Protein AF-0000000084578302 (afdb_homodimer)

Solvent-accessible surface area (backbone atoms only — not comparable to full-atom values): 45605 Å² total; per-residue (Å²): 131,82,72,80,74,80,78,75,79,73,58,67,66,58,58,48,59,71,67,56,57,63,65,37,49,36,50,50,52,46,52,54,52,47,54,54,48,30,71,68,69,72,69,63,85,79,77,87,72,52,60,45,72,49,78,81,59,51,67,66,97,52,37,36,37,32,45,34,41,34,69,86,72,50,53,30,28,39,39,32,64,73,59,89,86,42,74,65,55,29,51,49,50,54,35,28,50,49,44,50,50,50,46,56,74,71,37,85,55,46,50,65,54,76,77,45,71,41,70,45,48,88,51,85,68,57,43,38,36,38,33,25,44,53,74,65,62,40,48,35,60,78,42,73,84,36,65,83,66,56,43,87,80,19,39,70,67,53,23,32,37,42,46,22,42,38,28,48,48,41,45,64,52,65,35,72,45,32,21,26,48,41,74,43,78,52,96,88,38,80,40,78,42,75,36,41,30,77,38,43,29,79,64,31,48,95,43,84,40,63,76,42,70,36,70,52,29,62,32,42,55,59,44,55,51,50,52,40,50,52,40,40,71,68,55,71,54,47,65,60,55,52,48,37,19,43,58,37,40,64,52,61,71,89,60,29,47,61,62,16,10,46,15,69,57,55,57,44,48,77,26,31,20,20,36,96,57,36,32,64,45,25,48,53,71,56,72,70,43,30,30,27,44,38,27,60,23,29,38,27,62,46,56,83,55,46,37,72,50,22,49,60,59,39,58,56,42,53,74,80,39,95,65,77,51,69,69,53,28,55,51,50,48,52,51,35,31,52,20,28,17,63,61,46,76,62,72,50,23,73,46,26,45,57,6,60,58,44,34,41,51,53,44,24,55,30,25,70,89,39,25,64,35,24,51,46,44,52,35,20,28,41,35,55,30,69,66,58,25,53,50,49,55,56,25,26,61,66,0,38,68,66,60,49,54,93,90,51,65,72,64,79,78,80,75,71,77,74,78,75,75,77,74,82,119,130,82,73,79,74,78,79,74,79,73,59,67,65,57,58,50,59,71,67,55,56,64,65,37,49,36,50,50,53,47,51,54,51,49,53,54,48,32,72,69,69,73,68,63,83,82,77,85,71,51,62,46,72,49,78,82,58,50,67,65,97,52,35,36,36,31,44,33,41,35,69,84,72,51,52,31,29,38,38,31,63,73,58,89,87,42,74,65,55,30,51,49,50,53,34,28,50,49,43,52,52,50,48,57,75,72,38,82,54,48,51,63,53,76,78,48,71,39,71,48,46,86,51,85,68,57,42,37,35,39,33,26,44,53,74,64,64,40,49,34,60,77,42,73,85,36,65,82,66,55,45,86,80,19,36,71,68,54,23,32,36,44,47,21,42,38,28,48,50,41,45,66,49,63,34,72,46,32,22,26,49,41,76,43,79,53,97,88,38,80,39,79,42,74,35,40,29,77,39,43,28,78,64,33,50,94,43,83,41,63,76,43,70,38,68,52,31,62,34,44,57,60,43,55,51,51,52,41,49,52,41,40,72,67,57,72,52,46,64,61,56,51,47,37,20,42,58,37,39,64,51,61,72,89,60,28,45,61,63,16,10,48,15,68,57,56,59,42,50,76,28,31,20,21,36,96,55,37,31,64,47,24,48,53,72,56,72,69,44,30,30,26,43,38,28,62,23,28,39,28,62,46,56,82,57,45,37,73,51,21,48,62,59,38,59,56,41,53,74,78,39,94,64,77,51,67,68,52,28,54,50,50,49,52,50,37,31,52,22,28,17,60,60,46,75,64,71,50,22,74,47,27,44,58,6,60,57,45,33,42,50,53,43,25,56,28,26,70,90,40,24,64,34,24,51,46,43,51,36,20,27,39,35,56,30,68,66,58,25,52,50,50,54,58,25,24,61,64,0,37,66,67,62,48,54,92,90,51,64,72,64,78,80,82,75,72,77,73,78,76,75,77,76,80,119

Radius of gyration: 34.53 Å; Cα contacts (8 Å, |Δi|>4): 1496; chains: 2; bounding box: 83×108×106 Å

Sequence (850 aa):
MVSPSSIISEDPAEVFIRAIDLDAVRELALNVRLAKLLTAAGNPSLIDIACSVISPPKYGSYNVVYELQLSDGVSWVLRLPFSEWTPSAARNMELDMVALDCIARRTSVPIPHIHAYSTSTDNPVRNAYIIMDKIHGVPLAAVWHDESWWTGKRRKENFFESLAECMVQLASIQFGRIGRLDRVSSEGSLTEVVIPFPSVQDMFFLVEAPTEEFGPFSTTHEYLTALLRARRRVCDYPTLALLQMFIGGLPDPQFDAAPFAFAHPDYSLHNIIVDDMGVVSGIIDWDGVAIEPLHCGALRFPPWLILDWDPPMYEASKVYHPVDSQEDLHRYRRMYVDAVDAASGGKLSAATRNSHITSGLSMAITNPHQTEGIATRLTEFVLGSSVLAVEVMYAIERGAWFTTPPTEVPEVIRKHLHSTVLDMNMVSPSSIISEDPAEVFIRAIDLDAVRELALNVRLAKLLTAAGNPSLIDIACSVISPPKYGSYNVVYELQLSDGVSWVLRLPFSEWTPSAARNMELDMVALDCIARRTSVPIPHIHAYSTSTDNPVRNAYIIMDKIHGVPLAAVWHDESWWTGKRRKENFFESLAECMVQLASIQFGRIGRLDRVSSEGSLTEVVIPFPSVQDMFFLVEAPTEEFGPFSTTHEYLTALLRARRRVCDYPTLALLQMFIGGLPDPQFDAAPFAFAHPDYSLHNIIVDDMGVVSGIIDWDGVAIEPLHCGALRFPPWLILDWDPPMYEASKVYHPVDSQEDLHRYRRMYVDAVDAASGGKLSAATRNSHITSGLSMAITNPHQTEGIATRLTEFVLGSSVLAVEVMYAIERGAWFTTPPTEVPEVIRKHLHSTVLDMN

pLDDT: mean 89.9, std 14.04, range [22.44, 98.69]

Structure (mmCIF, N/CA/C/O backbone):
data_AF-0000000084578302-model_v1
#
loop_
_entity.id
_entity.type
_entity.pdbx_description
1 polymer 'Aminoglycoside phosphotransferase domain-containing protein'
#
loop_
_atom_site.group_PDB
_atom_site.id
_atom_site.type_symbol
_atom_site.label_atom_id
_atom_site.label_alt_id
_atom_site.label_comp_id
_atom_site.label_asym_id
_atom_site.label_entity_id
_atom_site.label_seq_id
_atom_site.pdbx_PDB_ins_code
_atom_site.Cartn_x
_atom_site.Cartn_y
_atom_site.Cartn_z
_atom_site.occupancy
_atom_site.B_iso_or_equiv
_atom_site.auth_seq_id
_atom_site.auth_comp_id
_atom_site.auth_asym_id
_atom_site.auth_atom_id
_atom_site.pdbx_PDB_model_num
ATOM 1 N N . MET A 1 1 ? -51.344 39.156 10.172 1 24.16 1 MET A N 1
ATOM 2 C CA . MET A 1 1 ? -50.406 38.031 10.016 1 24.16 1 MET A CA 1
ATOM 3 C C . MET A 1 1 ? -49.062 38.406 10.602 1 24.16 1 MET A C 1
ATOM 5 O O . MET A 1 1 ? -48.438 39.406 10.211 1 24.16 1 MET A O 1
ATOM 9 N N . VAL A 1 2 ? -48.844 38.031 11.906 1 33.09 2 VAL A N 1
ATOM 10 C CA . VAL A 1 2 ? -47.719 38.375 12.758 1 33.09 2 VAL A CA 1
ATOM 11 C C . VAL A 1 2 ? -46.406 37.875 12.094 1 33.09 2 VAL A C 1
ATOM 13 O O . VAL A 1 2 ? -46.344 36.75 11.594 1 33.09 2 VAL A O 1
ATOM 16 N N . SER A 1 3 ? -45.656 38.781 11.477 1 31.84 3 SER A N 1
ATOM 17 C CA . SER A 1 3 ? -44.375 38.5 10.828 1 31.84 3 SER A CA 1
ATOM 18 C C . SER A 1 3 ? -43.5 37.594 11.703 1 31.84 3 SER A C 1
ATOM 20 O O . SER A 1 3 ? -43.344 37.844 12.906 1 31.84 3 SER A O 1
ATOM 22 N N . PRO A 1 4 ? -43.312 36.281 11.414 1 35.97 4 PRO A N 1
ATOM 23 C CA . PRO A 1 4 ? -42.5 35.406 12.266 1 35.97 4 PRO A CA 1
ATOM 24 C C . PRO A 1 4 ? -41.188 36.031 12.688 1 35.97 4 PRO A C 1
ATOM 26 O O . PRO A 1 4 ? -40.5 36.656 11.867 1 35.97 4 PRO A O 1
ATOM 29 N N . SER A 1 5 ? -41.094 36.625 13.805 1 34.94 5 SER A N 1
ATOM 30 C CA . SER A 1 5 ? -39.938 37.156 14.484 1 34.94 5 SER A CA 1
ATOM 31 C C . SER A 1 5 ? -38.719 36.25 14.289 1 34.94 5 SER A C 1
ATOM 33 O O . SER A 1 5 ? -38.812 35.031 14.484 1 34.94 5 SER A O 1
ATOM 35 N N . SER A 1 6 ? -37.812 36.5 13.336 1 39.72 6 SER A N 1
ATOM 36 C CA . SER A 1 6 ? -36.5 35.938 13.078 1 39.72 6 SER A CA 1
ATOM 37 C C . SER A 1 6 ? -35.781 35.562 14.375 1 39.72 6 SER A C 1
ATOM 39 O O . SER A 1 6 ? -35.375 36.469 15.141 1 39.72 6 SER A O 1
ATOM 41 N N . ILE A 1 7 ? -36.125 34.625 15.133 1 44.06 7 ILE A N 1
ATOM 42 C CA . ILE A 1 7 ? -35.406 34.094 16.266 1 44.06 7 ILE A CA 1
ATOM 43 C C . ILE A 1 7 ? -33.906 34.062 15.961 1 44.06 7 ILE A C 1
ATOM 45 O O . ILE A 1 7 ? -33.469 33.312 15.086 1 44.06 7 ILE A O 1
ATOM 49 N N . ILE A 1 8 ? -33.094 35.031 15.922 1 48.09 8 ILE A N 1
ATOM 50 C CA . ILE A 1 8 ? -31.625 35.188 15.836 1 48.09 8 ILE A CA 1
ATOM 51 C C . ILE A 1 8 ? -30.969 34.125 16.75 1 48.09 8 ILE A C 1
ATOM 53 O O . ILE A 1 8 ? -31.094 34.188 17.969 1 48.09 8 ILE A O 1
ATOM 57 N N . SER A 1 9 ? -30.891 32.906 16.469 1 61.81 9 SER A N 1
ATOM 58 C CA . SER A 1 9 ? -30.156 31.859 17.219 1 61.81 9 SER A CA 1
ATOM 59 C C . SER A 1 9 ? -28.828 32.375 17.703 1 61.81 9 SER A C 1
ATOM 61 O O . SER A 1 9 ? -28.031 32.906 16.922 1 61.81 9 SER A O 1
ATOM 63 N N . GLU A 1 10 ? -28.656 32.844 18.922 1 76.06 10 GLU A N 1
ATOM 64 C CA . GLU A 1 10 ? -27.484 33.438 19.578 1 76.06 10 GLU A CA 1
ATOM 65 C C . GLU A 1 10 ? -26.25 32.562 19.375 1 76.06 10 GLU A C 1
ATOM 67 O O . GLU A 1 10 ? -26.344 31.344 19.281 1 76.06 10 GLU A O 1
ATOM 72 N N . ASP A 1 11 ? -25.047 33.188 19.078 1 85.62 11 ASP A N 1
ATOM 73 C CA . ASP A 1 11 ? -23.734 32.562 18.969 1 85.62 11 ASP A CA 1
ATOM 74 C C . ASP A 1 11 ? -23.406 31.75 20.219 1 85.62 11 ASP A C 1
ATOM 76 O O . ASP A 1 11 ? -23.391 32.281 21.328 1 85.62 11 ASP A O 1
ATOM 80 N N . PRO A 1 12 ? -23.328 30.453 20.031 1 87.12 12 PRO A N 1
ATOM 81 C CA . PRO A 1 12 ? -23.062 29.578 21.188 1 87.12 12 PRO A CA 1
ATOM 82 C C . PRO A 1 12 ? -21.891 30.062 22.031 1 87.12 12 PRO A C 1
ATOM 84 O O . PRO A 1 12 ? -21.891 29.906 23.25 1 87.12 12 PRO A O 1
ATOM 87 N N . ALA A 1 13 ? -20.891 30.609 21.422 1 88.94 13 ALA A N 1
ATOM 88 C CA . ALA A 1 13 ? -19.75 31.109 22.156 1 88.94 13 ALA A CA 1
ATOM 89 C C . ALA A 1 13 ? -20.141 32.281 23.062 1 88.94 13 ALA A C 1
ATOM 91 O O . ALA A 1 13 ? -19.672 32.375 24.203 1 88.94 13 ALA A O 1
ATOM 92 N N . GLU A 1 14 ? -21.016 33.062 22.562 1 91.25 14 GLU A N 1
ATOM 93 C CA . GLU A 1 14 ? -21.453 34.219 23.344 1 91.25 14 GLU A CA 1
ATOM 94 C C . GLU A 1 14 ? -22.266 33.781 24.562 1 91.25 14 GLU A C 1
ATOM 96 O O . GLU A 1 14 ? -22.125 34.375 25.641 1 91.25 14 GLU A O 1
ATOM 101 N N . VAL A 1 15 ? -23.078 32.844 24.281 1 91.5 15 VAL A N 1
ATOM 102 C CA . VAL A 1 15 ? -23.859 32.312 25.391 1 91.5 15 VAL A CA 1
ATOM 103 C C . VAL A 1 15 ? -22.938 31.703 26.438 1 91.5 15 VAL A C 1
ATOM 105 O O . VAL A 1 15 ? -23.125 31.922 27.641 1 91.5 15 VAL A O 1
ATOM 108 N N . PHE A 1 16 ? -21.969 31.062 26.031 1 93.44 16 PHE A N 1
ATOM 109 C CA . PHE A 1 16 ? -20.984 30.422 26.906 1 93.44 16 PHE A CA 1
ATOM 110 C C . PHE A 1 16 ? -20.203 31.469 27.703 1 93.44 16 PHE A C 1
ATOM 112 O O . PHE A 1 16 ? -20.016 31.328 28.906 1 93.44 16 PHE A O 1
ATOM 119 N N . ILE A 1 17 ? -19.766 32.5 27.078 1 93.81 17 ILE A N 1
ATOM 120 C CA . ILE A 1 17 ? -18.953 33.531 27.672 1 93.81 17 ILE A CA 1
ATOM 121 C C . ILE A 1 17 ? -19.734 34.219 28.797 1 93.81 17 ILE A C 1
ATOM 123 O O . ILE A 1 17 ? -19.156 34.531 29.844 1 93.81 17 ILE A O 1
ATOM 127 N N . ARG A 1 18 ? -20.984 34.375 28.562 1 92.75 18 ARG A N 1
ATOM 128 C CA . ARG A 1 18 ? -21.812 35.031 29.562 1 92.75 18 ARG A CA 1
ATOM 129 C C . ARG A 1 18 ? -21.953 34.156 30.812 1 92.75 18 ARG A C 1
ATOM 131 O O . ARG A 1 18 ? -22.188 34.688 31.906 1 92.75 18 ARG A O 1
ATOM 138 N N . ALA A 1 19 ? -21.766 32.969 30.625 1 92.5 19 ALA A N 1
ATOM 139 C CA . ALA A 1 19 ? -21.969 32 31.719 1 92.5 19 ALA A CA 1
ATOM 140 C C . ALA A 1 19 ? -20.703 31.828 32.531 1 92.5 19 ALA A C 1
ATOM 142 O O . ALA A 1 19 ? -20.734 31.266 33.625 1 92.5 19 ALA A O 1
ATOM 143 N N . ILE A 1 20 ? -19.594 32.344 32.156 1 94.62 20 ILE A N 1
ATOM 144 C CA . ILE A 1 20 ? -18.312 32.125 32.812 1 94.62 20 ILE A CA 1
ATOM 145 C C . ILE A 1 20 ? -18.188 33.031 34.031 1 94.62 20 ILE A C 1
ATOM 147 O O . ILE A 1 20 ? -18.438 34.25 33.938 1 94.62 20 ILE A O 1
ATOM 151 N N . ASP A 1 21 ? -17.812 32.469 35.156 1 95.56 21 ASP A N 1
ATOM 152 C CA . ASP A 1 21 ? -17.516 33.25 36.375 1 95.56 21 ASP A CA 1
ATOM 153 C C . ASP A 1 21 ? -16.078 33.75 36.344 1 95.56 21 ASP A C 1
ATOM 155 O O . ASP A 1 21 ? -15.148 33.031 36.688 1 95.56 21 ASP A O 1
ATOM 159 N N . LEU A 1 22 ? -15.938 35.031 36.156 1 96.31 22 LEU A N 1
ATOM 160 C CA . LEU A 1 22 ? -14.609 35.625 36 1 96.31 22 LEU A CA 1
ATOM 161 C C . LEU A 1 22 ? -13.852 35.594 37.344 1 96.31 22 LEU A C 1
ATOM 163 O O . LEU A 1 22 ? -12.617 35.594 37.344 1 96.31 22 LEU A O 1
ATOM 167 N N . ASP A 1 23 ? -14.578 35.625 38.406 1 96.25 23 ASP A N 1
ATOM 168 C CA . ASP A 1 23 ? -13.922 35.531 39.688 1 96.25 23 ASP A CA 1
ATOM 169 C C . ASP A 1 23 ? -13.289 34.156 39.906 1 96.25 23 ASP A C 1
ATOM 171 O O . ASP A 1 23 ? -12.188 34.062 40.438 1 96.25 23 ASP A O 1
ATOM 175 N N . ALA A 1 24 ? -14.023 33.25 39.469 1 96.75 24 ALA A N 1
ATOM 176 C CA . ALA A 1 24 ? -13.492 31.891 39.531 1 96.75 24 ALA A CA 1
ATOM 177 C C . ALA A 1 24 ? -12.25 31.734 38.656 1 96.75 24 ALA A C 1
ATOM 179 O O . ALA A 1 24 ? -11.305 31.047 39.031 1 96.75 24 ALA A O 1
ATOM 180 N N . VAL A 1 25 ? -12.281 32.344 37.5 1 97.19 25 VAL A N 1
ATOM 181 C CA . VAL A 1 25 ? -11.148 32.312 36.594 1 97.19 25 VAL A CA 1
ATOM 182 C C . VAL A 1 25 ? -9.938 32.969 37.219 1 97.19 25 VAL A C 1
ATOM 184 O O . VAL A 1 25 ? -8.82 32.438 37.156 1 97.19 25 VAL A O 1
ATOM 187 N N . ARG A 1 26 ? -10.188 34.094 37.844 1 96.62 26 ARG A N 1
ATOM 188 C CA . ARG A 1 26 ? -9.125 34.844 38.5 1 96.62 26 ARG A CA 1
ATOM 189 C C . ARG A 1 26 ? -8.508 34 39.625 1 96.62 26 ARG A C 1
ATOM 191 O O . ARG A 1 26 ? -7.285 33.938 39.75 1 96.62 26 ARG A O 1
ATOM 198 N N . GLU A 1 27 ? -9.336 33.438 40.375 1 95.38 27 GLU A N 1
ATOM 199 C CA . GLU A 1 27 ? -8.875 32.625 41.5 1 95.38 27 GLU A CA 1
ATOM 200 C C . GLU A 1 27 ? -8.062 31.438 41.031 1 95.38 27 GLU A C 1
ATOM 202 O O . GLU A 1 27 ? -7.051 31.078 41.625 1 95.38 27 GLU A O 1
ATOM 207 N N . LEU A 1 28 ? -8.594 30.828 40.031 1 96.25 28 LEU A N 1
ATOM 208 C CA . LEU A 1 28 ? -7.883 29.688 39.438 1 96.25 28 LEU A CA 1
ATOM 209 C C . LEU A 1 28 ? -6.484 30.094 39 1 96.25 28 LEU A C 1
ATOM 211 O O . LEU A 1 28 ? -5.508 29.406 39.312 1 96.25 28 LEU A O 1
ATOM 215 N N . ALA A 1 29 ? -6.336 31.172 38.281 1 96.5 29 ALA A N 1
ATOM 216 C CA . ALA A 1 29 ? -5.055 31.656 37.781 1 96.5 29 ALA A CA 1
ATOM 217 C C . ALA A 1 29 ? -4.094 31.953 38.938 1 96.5 29 ALA A C 1
ATOM 219 O O . ALA A 1 29 ? -2.914 31.609 38.875 1 96.5 29 ALA A O 1
ATOM 220 N N . LEU A 1 30 ? -4.621 32.562 39.938 1 94.69 30 LEU A N 1
ATOM 221 C CA . LEU A 1 30 ? -3.809 32.938 41.094 1 94.69 30 LEU A CA 1
ATOM 222 C C . LEU A 1 30 ? -3.309 31.688 41.844 1 94.69 30 LEU A C 1
ATOM 224 O O . LEU A 1 30 ? -2.145 31.625 42.219 1 94.69 30 LEU A O 1
ATOM 228 N N . ASN A 1 31 ? -4.211 30.797 42 1 93.94 31 ASN A N 1
ATOM 229 C CA . ASN A 1 31 ? -3.828 29.562 42.656 1 93.94 31 ASN A CA 1
ATOM 230 C C . ASN A 1 31 ? -2.723 28.828 41.906 1 93.94 31 ASN A C 1
ATOM 232 O O . ASN A 1 31 ? -1.786 28.312 42.5 1 93.94 31 ASN A O 1
ATOM 236 N N . VAL A 1 32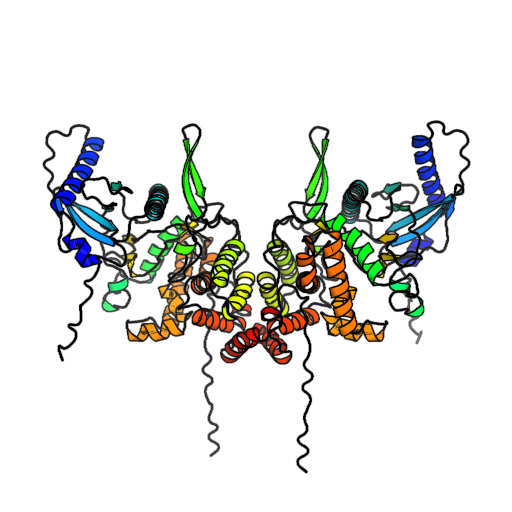 ? -2.859 28.766 40.594 1 94.69 32 VAL A N 1
ATOM 237 C CA . VAL A 1 32 ? -1.86 28.109 39.781 1 94.69 32 VAL A CA 1
ATOM 238 C C . VAL A 1 32 ? -0.522 28.828 39.875 1 94.69 32 VAL A C 1
ATOM 240 O O . VAL A 1 32 ? 0.524 28.203 40.031 1 94.69 32 VAL A O 1
ATOM 243 N N . ARG A 1 33 ? -0.522 30.156 39.844 1 93.88 33 ARG A N 1
ATOM 244 C CA . ARG A 1 33 ? 0.701 30.953 39.938 1 93.88 33 ARG A CA 1
ATOM 245 C C . ARG A 1 33 ? 1.378 30.781 41.281 1 93.88 33 ARG A C 1
ATOM 247 O O . ARG A 1 33 ? 2.598 30.609 41.375 1 93.88 33 ARG A O 1
ATOM 254 N N . LEU A 1 34 ? 0.582 30.812 42.281 1 90.81 34 LEU A N 1
ATOM 255 C CA . LEU A 1 34 ? 1.107 30.688 43.625 1 90.81 34 LEU A CA 1
ATOM 256 C C . LEU A 1 34 ? 1.729 29.312 43.844 1 90.81 34 LEU A C 1
ATOM 258 O O . LEU A 1 34 ? 2.779 29.188 44.469 1 90.81 34 LEU A O 1
ATOM 262 N N . ALA A 1 35 ? 1.04 28.359 43.438 1 90.06 35 ALA A N 1
ATOM 263 C CA . ALA A 1 35 ? 1.57 27 43.531 1 90.06 35 ALA A CA 1
ATOM 264 C C . ALA A 1 35 ? 2.936 26.891 42.875 1 90.06 35 ALA A C 1
ATOM 266 O O . ALA A 1 35 ? 3.828 26.203 43.375 1 90.06 35 ALA A O 1
ATOM 267 N N . LYS A 1 36 ? 3.109 27.484 41.75 1 89.62 36 LYS A N 1
ATOM 268 C CA . LYS A 1 36 ? 4.367 27.438 41 1 89.62 36 LYS A CA 1
ATOM 269 C C . LYS A 1 36 ? 5.469 28.188 41.75 1 89.62 36 LYS A C 1
ATOM 271 O O . LYS A 1 36 ? 6.633 27.781 41.719 1 89.62 36 LYS A O 1
ATOM 276 N N . LEU A 1 37 ? 5.086 29.297 42.375 1 86.12 37 LEU A N 1
ATOM 277 C CA . LEU A 1 37 ? 6.055 30.094 43.125 1 86.12 37 LEU A CA 1
ATOM 278 C C . LEU A 1 37 ? 6.488 29.375 44.375 1 86.12 37 LEU A C 1
ATOM 280 O O . LEU A 1 37 ? 7.652 29.469 44.781 1 86.12 37 LEU A O 1
ATOM 284 N N . LEU A 1 38 ? 5.551 28.703 44.969 1 83.31 38 LEU A N 1
ATOM 285 C CA . LEU A 1 38 ? 5.855 27.969 46.188 1 83.31 38 LEU A CA 1
ATOM 286 C C . LEU A 1 38 ? 6.824 26.828 45.906 1 83.31 38 LEU A C 1
ATOM 288 O O . LEU A 1 38 ? 7.719 26.547 46.688 1 83.31 38 LEU A O 1
ATOM 292 N N . THR A 1 39 ? 6.602 26.188 44.844 1 79.31 39 THR A N 1
ATOM 293 C CA . THR A 1 39 ? 7.477 25.078 44.469 1 79.31 39 THR A CA 1
ATOM 294 C C . THR A 1 39 ? 8.875 25.594 44.125 1 79.31 39 THR A C 1
ATOM 296 O O . THR A 1 39 ? 9.875 24.938 44.406 1 79.31 39 THR A O 1
ATOM 299 N N . ALA A 1 40 ? 8.938 26.781 43.594 1 72.69 40 ALA A N 1
ATOM 300 C CA . ALA A 1 40 ? 10.227 27.344 43.188 1 72.69 40 ALA A CA 1
ATOM 301 C C . ALA A 1 40 ? 10.961 27.938 44.375 1 72.69 40 ALA A C 1
ATOM 303 O O . ALA A 1 40 ? 12.18 27.797 44.5 1 72.69 40 ALA A O 1
ATOM 304 N N . ALA A 1 41 ? 10.422 28.891 45.188 1 66.94 41 ALA A N 1
ATOM 305 C CA . ALA A 1 41 ? 11.141 29.672 46.188 1 66.94 41 ALA A CA 1
ATOM 306 C C . ALA A 1 41 ? 11.016 29.031 47.562 1 66.94 41 ALA A C 1
ATOM 308 O O . ALA A 1 41 ? 11.805 29.328 48.469 1 66.94 41 ALA A O 1
ATOM 309 N N . GLY A 1 42 ? 10.297 27.797 47.844 1 58.78 42 GLY A N 1
ATOM 310 C CA . GLY A 1 42 ? 10.148 27.141 49.156 1 58.78 42 GLY A CA 1
ATOM 311 C C . GLY A 1 42 ? 9.32 27.953 50.125 1 58.78 42 GLY A C 1
ATOM 312 O O . GLY A 1 42 ? 8.781 27.406 51.094 1 58.78 42 GLY A O 1
ATOM 313 N N . ASN A 1 43 ? 9.383 29.344 50.219 1 55.38 43 ASN A N 1
ATOM 314 C CA . ASN A 1 43 ? 8.711 30.047 51.281 1 55.38 43 ASN A CA 1
ATOM 315 C C . ASN A 1 43 ? 7.562 30.906 50.781 1 55.38 43 ASN A C 1
ATOM 317 O O . ASN A 1 43 ? 7.789 31.891 50.062 1 55.38 43 ASN A O 1
ATOM 321 N N . PRO A 1 44 ? 6.25 30.562 50.875 1 53.94 44 PRO A N 1
ATOM 322 C CA . PRO A 1 44 ? 4.996 31.156 50.406 1 53.94 44 PRO A CA 1
ATOM 323 C C . PRO A 1 44 ? 4.727 32.531 51 1 53.94 44 PRO A C 1
ATOM 325 O O . PRO A 1 44 ? 3.713 33.156 50.688 1 53.94 44 PRO A O 1
ATOM 328 N N . SER A 1 45 ? 5.176 32.781 52.156 1 52.53 45 SER A N 1
ATOM 329 C CA . SER A 1 45 ? 4.465 33.719 53 1 52.53 45 SER A CA 1
ATOM 330 C C . SER A 1 45 ? 3.969 34.938 52.219 1 52.53 45 SER A C 1
ATOM 332 O O . SER A 1 45 ? 2.877 35.438 52.5 1 52.53 45 SER A O 1
ATOM 334 N N . LEU A 1 46 ? 4.797 35.812 51.562 1 55 46 LEU A N 1
ATOM 335 C CA . LEU A 1 46 ? 4.527 37.219 51.281 1 55 46 LEU A CA 1
ATOM 336 C C . LEU A 1 46 ? 4.227 37.406 49.781 1 55 46 LEU A C 1
ATOM 338 O O . LEU A 1 46 ? 4.383 38.5 49.25 1 55 46 LEU A O 1
ATOM 342 N N . ILE A 1 47 ? 3.826 36.375 49.031 1 65.56 47 ILE A N 1
ATOM 343 C CA . ILE A 1 47 ? 3.779 36.75 47.625 1 65.56 47 ILE A CA 1
ATOM 344 C C . ILE A 1 47 ? 2.414 37.375 47.312 1 65.56 47 ILE A C 1
ATOM 346 O O . ILE A 1 47 ? 1.389 36.688 47.438 1 65.56 47 ILE A O 1
ATOM 350 N N . ASP A 1 48 ? 2.246 38.625 47.375 1 81.69 48 ASP A N 1
ATOM 351 C CA . ASP A 1 48 ? 1.076 39.406 46.969 1 81.69 48 ASP A CA 1
ATOM 352 C C . ASP A 1 48 ? 0.992 39.531 45.469 1 81.69 48 ASP A C 1
ATOM 354 O O . ASP A 1 48 ? 1.617 40.406 44.844 1 81.69 48 ASP A O 1
ATOM 358 N N . ILE A 1 49 ? 0.287 38.531 44.844 1 89.31 49 ILE A N 1
ATOM 359 C CA . ILE A 1 49 ? 0.126 38.531 43.406 1 89.31 49 ILE A CA 1
ATOM 360 C C . ILE A 1 49 ? -1.343 38.75 43.031 1 89.31 49 ILE A C 1
ATOM 362 O O . ILE A 1 49 ? -2.236 38.219 43.688 1 89.31 49 ILE A O 1
ATOM 366 N N . ALA A 1 50 ? -1.607 39.656 42.125 1 93.69 50 ALA A N 1
ATOM 367 C CA . ALA A 1 50 ? -2.947 39.906 41.594 1 93.69 50 ALA A CA 1
ATOM 368 C C . ALA A 1 50 ? -3.062 39.438 40.156 1 93.69 50 ALA A C 1
ATOM 370 O O . ALA A 1 50 ? -2.055 39.281 39.469 1 93.69 50 ALA A O 1
ATOM 371 N N . CYS A 1 51 ? -4.262 39.094 39.75 1 95.94 51 CYS A N 1
ATOM 372 C CA . CYS A 1 51 ? -4.52 38.688 38.375 1 95.94 51 CYS A CA 1
ATOM 373 C C . CYS A 1 51 ? -5.652 39.5 37.781 1 95.94 51 CYS A C 1
ATOM 375 O O . CYS A 1 51 ? -6.711 39.656 38.375 1 95.94 51 CYS A O 1
ATOM 377 N N . SER A 1 52 ? -5.414 40.031 36.625 1 96.69 52 SER A N 1
ATOM 378 C CA . SER A 1 52 ? -6.441 40.688 35.844 1 96.69 52 SER A CA 1
ATOM 379 C C . SER A 1 52 ? -6.879 39.812 34.656 1 96.69 52 SER A C 1
ATOM 381 O O . SER A 1 52 ? -6.047 39.375 33.875 1 96.69 52 SER A O 1
ATOM 383 N N . VAL A 1 53 ? -8.164 39.562 34.594 1 97.12 53 VAL A N 1
ATOM 384 C CA . VAL A 1 53 ? -8.742 38.844 33.469 1 97.12 53 VAL A CA 1
ATOM 385 C C . VAL A 1 53 ? -9.211 39.812 32.375 1 97.12 53 VAL A C 1
ATOM 387 O O . VAL A 1 53 ? -10.117 40.625 32.625 1 97.12 53 VAL A O 1
ATOM 390 N N . ILE A 1 54 ? -8.586 39.719 31.281 1 95.31 54 ILE A N 1
ATOM 391 C CA . ILE A 1 54 ? -8.922 40.656 30.203 1 95.31 54 ILE A CA 1
ATOM 392 C C . ILE A 1 54 ? -10.211 40.188 29.516 1 95.31 54 ILE A C 1
ATOM 394 O O . ILE A 1 54 ? -10.32 39.062 29.078 1 95.31 54 ILE A O 1
ATOM 398 N N . SER A 1 55 ? -11.188 41.156 29.453 1 91.88 55 SER A N 1
ATOM 399 C CA . SER A 1 55 ? -12.492 40.938 28.844 1 91.88 55 SER A CA 1
ATOM 400 C C . SER A 1 55 ? -12.82 42 27.812 1 91.88 55 SER A C 1
ATOM 402 O O . SER A 1 55 ? -12.516 43.188 28.016 1 91.88 55 SER A O 1
ATOM 404 N N . PRO A 1 56 ? -13.484 41.656 26.656 1 92.88 56 PRO A N 1
ATOM 405 C CA . PRO A 1 56 ? -14.016 40.344 26.297 1 92.88 56 PRO A CA 1
ATOM 406 C C . PRO A 1 56 ? -12.93 39.406 25.812 1 92.88 56 PRO A C 1
ATOM 408 O O . PRO A 1 56 ? -11.867 39.844 25.375 1 92.88 56 PRO A O 1
ATOM 411 N N . PRO A 1 57 ? -13.195 38.094 26 1 94.75 57 PRO A N 1
ATOM 412 C CA . PRO A 1 57 ? -12.258 37.094 25.5 1 94.75 57 PRO A CA 1
ATOM 413 C C . PRO A 1 57 ? -12.297 36.969 23.984 1 94.75 57 PRO A C 1
ATOM 415 O O . PRO A 1 57 ? -13.156 37.562 23.328 1 94.75 57 PRO A O 1
ATOM 418 N N . LYS A 1 58 ? -11.281 36.312 23.453 1 91.81 58 LYS A N 1
ATOM 419 C CA . LYS A 1 58 ? -11.328 35.844 22.078 1 91.81 58 LYS A CA 1
ATOM 420 C C . LYS A 1 58 ? -11.891 34.438 22 1 91.81 58 LYS A C 1
ATOM 422 O O . LYS A 1 58 ? -11.875 33.688 22.984 1 91.81 58 LYS A O 1
ATOM 427 N N . TYR A 1 59 ? -12.539 34.156 20.953 1 90.25 59 TYR A N 1
ATOM 428 C CA . TYR A 1 59 ? -13.023 32.781 20.812 1 90.25 59 TYR A CA 1
ATOM 429 C C . TYR A 1 59 ? -12.969 32.344 19.359 1 90.25 59 TYR A C 1
ATOM 431 O O . TYR A 1 59 ? -12.984 33.156 18.453 1 90.25 59 TYR A O 1
ATOM 439 N N . GLY A 1 60 ? -12.672 31.062 19.188 1 84.69 60 GLY A N 1
ATOM 440 C CA . GLY A 1 60 ? -12.727 30.406 17.906 1 84.69 60 GLY A CA 1
ATOM 441 C C . GLY A 1 60 ? -13.875 29.422 17.797 1 84.69 60 GLY A C 1
ATOM 442 O O . GLY A 1 60 ? -14.953 29.641 18.359 1 84.69 60 GLY A O 1
ATOM 443 N N . SER A 1 61 ? -13.703 28.422 16.969 1 79.31 61 SER A N 1
ATOM 444 C CA . SER A 1 61 ? -14.758 27.453 16.688 1 79.31 61 SER A CA 1
ATOM 445 C C . SER A 1 61 ? -15.023 26.562 17.891 1 79.31 61 SER A C 1
ATOM 447 O O . SER A 1 61 ? -16.141 26.078 18.078 1 79.31 61 SER A O 1
ATOM 449 N N . TYR A 1 62 ? -13.953 26.5 18.766 1 86.19 62 TYR A N 1
ATOM 450 C CA . TYR A 1 62 ? -14.141 25.438 19.75 1 86.19 62 TYR A CA 1
ATOM 451 C C . TYR A 1 62 ? -13.742 25.922 21.141 1 86.19 62 TYR A C 1
ATOM 453 O O . TYR A 1 62 ? -14.094 25.312 22.156 1 86.19 62 TYR A O 1
ATOM 461 N N . ASN A 1 63 ? -13.031 27.062 21.203 1 92.56 63 ASN A N 1
ATOM 462 C CA . ASN A 1 63 ? -12.484 27.484 22.484 1 92.56 63 ASN A CA 1
ATOM 463 C C . ASN A 1 63 ? -12.719 28.984 22.719 1 92.56 63 ASN A C 1
ATOM 465 O O . ASN A 1 63 ? -12.719 29.766 21.766 1 92.56 63 ASN A O 1
ATOM 469 N N . VAL A 1 64 ? -12.93 29.25 23.922 1 95.31 64 VAL A N 1
ATOM 470 C CA . VAL A 1 64 ? -12.852 30.625 24.406 1 95.31 64 VAL A CA 1
ATOM 471 C C . VAL A 1 64 ? -11.508 30.844 25.109 1 95.31 64 VAL A C 1
ATOM 473 O O . VAL A 1 64 ? -11.031 29.969 25.844 1 95.31 64 VAL A O 1
ATOM 476 N N . VAL A 1 65 ? -10.906 31.984 24.859 1 96.44 65 VAL A N 1
ATOM 477 C CA . VAL A 1 65 ? -9.57 32.25 25.391 1 96.44 65 VAL A CA 1
ATOM 478 C C . VAL A 1 65 ? -9.547 33.562 26.141 1 96.44 65 VAL A C 1
ATOM 480 O O . VAL A 1 65 ? -9.805 34.625 25.562 1 96.44 65 VAL A O 1
ATOM 483 N N . TYR A 1 66 ? -9.211 33.469 27.406 1 97.19 66 TYR A N 1
ATOM 484 C CA . TYR A 1 66 ? -9.023 34.656 28.234 1 97.19 66 TYR A CA 1
ATOM 485 C C . TYR A 1 66 ? -7.547 35 28.406 1 97.19 66 TYR A C 1
ATOM 487 O O . TYR A 1 66 ? -6.746 34.094 28.719 1 97.19 66 TYR A O 1
ATOM 495 N N . GLU A 1 67 ? -7.199 36.156 28.234 1 97.31 67 GLU A N 1
ATOM 496 C CA . GLU A 1 67 ? -5.871 36.625 28.641 1 97.31 67 GLU A CA 1
ATOM 497 C C . GLU A 1 67 ? -5.805 36.875 30.141 1 97.31 67 GLU A C 1
ATOM 499 O O . GLU A 1 67 ? -6.734 37.469 30.703 1 97.31 67 GLU A O 1
ATOM 504 N N . LEU A 1 68 ? -4.781 36.438 30.734 1 97.69 68 LEU A N 1
ATOM 505 C CA . LEU A 1 68 ? -4.523 36.625 32.156 1 97.69 68 LEU A CA 1
ATOM 506 C C . LEU A 1 68 ? -3.252 37.406 32.375 1 97.69 68 LEU A C 1
ATOM 508 O O . LEU A 1 68 ? -2.166 37 31.969 1 97.69 68 LEU A O 1
ATOM 512 N N . GLN A 1 69 ? -3.438 38.5 33 1 96.88 69 GLN A N 1
ATOM 513 C CA . GLN A 1 69 ? -2.283 39.312 33.344 1 96.88 69 GLN A CA 1
ATOM 514 C C . GLN A 1 69 ? -1.98 39.25 34.844 1 96.88 69 GLN A C 1
ATOM 516 O O . GLN A 1 69 ? -2.787 39.719 35.656 1 96.88 69 GLN A O 1
ATOM 521 N N . LEU A 1 70 ? -0.889 38.812 35.156 1 95.19 70 LEU A N 1
ATOM 522 C CA . LEU A 1 70 ? -0.475 38.719 36.562 1 95.19 70 LEU A CA 1
ATOM 523 C C . LEU A 1 70 ? 0.396 39.906 36.938 1 95.19 70 LEU A C 1
ATOM 525 O O . LEU A 1 70 ? 1.127 40.438 36.094 1 95.19 70 LEU A O 1
ATOM 529 N N . SER A 1 71 ? 0.361 40.25 38.188 1 93.56 71 SER A N 1
ATOM 530 C CA . SER A 1 71 ? 0.993 41.5 38.656 1 93.56 71 SER A CA 1
ATOM 531 C C . SER A 1 71 ? 2.512 41.375 38.688 1 93.56 71 SER A C 1
ATOM 533 O O . SER A 1 71 ? 3.227 42.375 38.781 1 93.56 71 SER A O 1
ATOM 535 N N . ASP A 1 72 ? 3.033 40.188 38.656 1 91.31 72 ASP A N 1
ATOM 536 C CA . ASP A 1 72 ? 4.48 40.031 38.656 1 91.31 72 ASP A CA 1
ATOM 537 C C . ASP A 1 72 ? 5.031 40.062 37.219 1 91.31 72 ASP A C 1
ATOM 539 O O . ASP A 1 72 ? 6.191 39.719 37 1 91.31 72 ASP A O 1
ATOM 543 N N . GLY A 1 73 ? 4.219 40.344 36.219 1 91.88 73 GLY A N 1
ATOM 544 C CA . GLY A 1 73 ? 4.688 40.562 34.875 1 91.88 73 GLY A CA 1
ATOM 545 C C . GLY A 1 73 ? 4.41 39.375 33.969 1 91.88 73 GLY A C 1
ATOM 546 O O . GLY A 1 73 ? 4.617 39.438 32.75 1 91.88 73 GLY A O 1
ATOM 547 N N . VAL A 1 74 ? 3.891 38.344 34.5 1 93.56 74 VAL A N 1
ATOM 548 C CA . VAL A 1 74 ? 3.615 37.156 33.75 1 93.56 74 VAL A CA 1
ATOM 549 C C . VAL A 1 74 ? 2.277 37.281 33.031 1 93.56 74 VAL A C 1
ATOM 551 O O . VAL A 1 74 ? 1.313 37.812 33.594 1 93.56 74 VAL A O 1
ATOM 554 N N . SER A 1 75 ? 2.299 36.875 31.734 1 95.81 75 SER A N 1
ATOM 555 C CA . SER A 1 75 ? 1.077 36.844 30.938 1 95.81 75 SER A CA 1
ATOM 556 C C . SER A 1 75 ? 0.724 35.438 30.5 1 95.81 75 SER A C 1
ATOM 558 O O . SER A 1 75 ? 1.529 34.75 29.859 1 95.81 75 SER A O 1
ATOM 560 N N . TRP A 1 76 ? -0.476 35.031 30.891 1 97.75 76 TRP A N 1
ATOM 561 C CA . TRP A 1 76 ? -0.978 33.719 30.547 1 97.75 76 TRP A CA 1
ATOM 562 C C . TRP A 1 76 ? -2.27 33.812 29.734 1 97.75 76 TRP A C 1
ATOM 564 O O . TRP A 1 76 ? -2.811 34.906 29.547 1 97.75 76 TRP A O 1
ATOM 574 N N . VAL A 1 77 ? -2.666 32.719 29.156 1 97.56 77 VAL A N 1
ATOM 575 C CA . VAL A 1 77 ? -4.004 32.594 28.594 1 97.56 77 VAL A CA 1
ATOM 576 C C . VAL A 1 77 ? -4.711 31.391 29.219 1 97.56 77 VAL A C 1
ATOM 578 O O . VAL A 1 77 ? -4.066 30.406 29.594 1 97.56 77 VAL A O 1
ATOM 581 N N . LEU A 1 78 ? -5.996 31.547 29.422 1 97.75 78 LEU A N 1
ATOM 582 C CA . LEU A 1 78 ? -6.887 30.469 29.812 1 97.75 78 LEU A CA 1
ATOM 583 C C . LEU A 1 78 ? -7.777 30.047 28.641 1 97.75 78 LEU A C 1
ATOM 585 O O . LEU A 1 78 ? -8.516 30.875 28.094 1 97.75 78 LEU A O 1
ATOM 589 N N . ARG A 1 79 ? -7.645 28.844 28.234 1 96.94 79 ARG A N 1
ATOM 590 C CA . ARG A 1 79 ? -8.477 28.281 27.172 1 96.94 79 ARG A CA 1
ATOM 591 C C . ARG A 1 79 ? -9.594 27.422 27.75 1 96.94 79 ARG A C 1
ATOM 593 O O . ARG A 1 79 ? -9.336 26.531 28.562 1 96.94 79 ARG A O 1
ATOM 600 N N . LEU A 1 80 ? -10.828 27.703 27.328 1 96.44 80 LEU A N 1
ATOM 601 C CA . LEU A 1 80 ? -12.016 26.984 27.766 1 96.44 80 LEU A CA 1
ATOM 602 C C . LEU A 1 80 ? -12.797 26.422 26.578 1 96.44 80 LEU A C 1
ATOM 604 O O . LEU A 1 80 ? -13.359 27.188 25.797 1 96.44 80 LEU A O 1
ATOM 608 N N . PRO A 1 81 ? -12.797 25.062 26.516 1 94.81 81 PRO A N 1
ATOM 609 C CA . PRO A 1 81 ? -13.672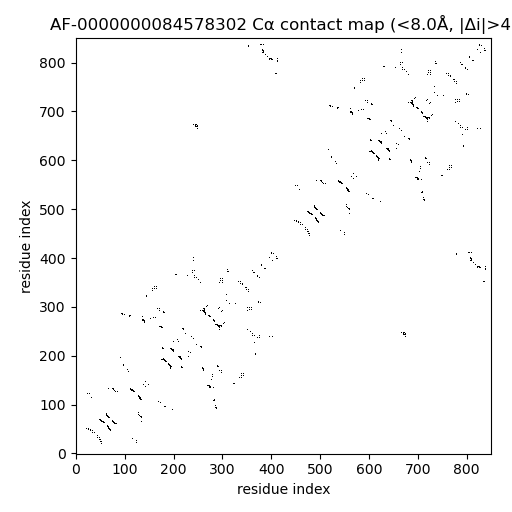 24.531 25.469 1 94.81 81 PRO A CA 1
ATOM 610 C C . PRO A 1 81 ? -15.148 24.781 25.75 1 94.81 81 PRO A C 1
ATOM 612 O O . PRO A 1 81 ? -15.586 24.656 26.906 1 94.81 81 PRO A O 1
ATOM 615 N N . PHE A 1 82 ? -15.953 25.172 24.75 1 91.75 82 PHE A N 1
ATOM 616 C CA . PHE A 1 82 ? -17.359 25.438 25.016 1 91.75 82 PHE A CA 1
ATOM 617 C C . PHE A 1 82 ? -18.25 24.422 24.312 1 91.75 82 PHE A C 1
ATOM 619 O O . PHE A 1 82 ? -19.484 24.5 24.391 1 91.75 82 PHE A O 1
ATOM 626 N N . SER A 1 83 ? -17.656 23.438 23.625 1 86.5 83 SER A N 1
ATOM 627 C CA . SER A 1 83 ? -18.422 22.328 23.094 1 86.5 83 SER A CA 1
ATOM 628 C C . SER A 1 83 ? -18.812 21.344 24.188 1 86.5 83 SER A C 1
ATOM 630 O O . SER A 1 83 ? -18.297 21.422 25.312 1 86.5 83 SER A O 1
ATOM 632 N N . GLU A 1 84 ? -19.797 20.484 23.797 1 86.44 84 GLU A N 1
ATOM 633 C CA . GLU A 1 84 ? -20.141 19.438 24.75 1 86.44 84 GLU A CA 1
ATOM 634 C C . GLU A 1 84 ? -18.906 18.672 25.203 1 86.44 84 GLU A C 1
ATOM 636 O O . GLU A 1 84 ? -18.078 18.266 24.375 1 86.44 84 GLU A O 1
ATOM 641 N N . TRP A 1 85 ? -18.797 18.578 26.531 1 91.5 85 TRP A N 1
ATOM 642 C CA . TRP A 1 85 ? -17.609 17.906 27.078 1 91.5 85 TRP A CA 1
ATOM 643 C C . TRP A 1 85 ? -17.891 16.438 27.328 1 91.5 85 TRP A C 1
ATOM 645 O O . TRP A 1 85 ? -18.469 16.062 28.359 1 91.5 85 TRP A O 1
ATOM 655 N N . THR A 1 86 ? -17.438 15.57 26.438 1 89.75 86 THR A N 1
ATOM 656 C CA . THR A 1 86 ? -17.656 14.125 26.484 1 89.75 86 THR A CA 1
ATOM 657 C C . THR A 1 86 ? -16.422 13.414 27.016 1 89.75 86 THR A C 1
ATOM 659 O O . THR A 1 86 ? -15.336 14 27.094 1 89.75 86 THR A O 1
ATOM 662 N N . PRO A 1 87 ? -16.594 12.164 27.422 1 89.88 87 PRO A N 1
ATOM 663 C CA . PRO A 1 87 ? -15.422 11.383 27.812 1 89.88 87 PRO A CA 1
ATOM 664 C C . PRO A 1 87 ? -14.375 11.305 26.703 1 89.88 87 PRO A C 1
ATOM 666 O O . PRO A 1 87 ? -13.172 11.312 26.984 1 89.88 87 PRO A O 1
ATOM 669 N N . SER A 1 88 ? -14.82 11.273 25.5 1 88.31 88 SER A N 1
ATOM 670 C CA . SER A 1 88 ? -13.898 11.242 24.375 1 88.31 88 SER A CA 1
ATOM 671 C C . SER A 1 88 ? -13.102 12.539 24.266 1 88.31 88 SER A C 1
ATOM 673 O O . SER A 1 88 ? -11.906 12.516 23.953 1 88.31 88 SER A O 1
ATOM 675 N N . ALA A 1 89 ? -13.805 13.609 24.484 1 90.88 89 ALA A N 1
ATOM 676 C CA . ALA A 1 89 ? -13.133 14.906 24.453 1 90.88 89 ALA A CA 1
ATOM 677 C C . ALA A 1 89 ? -12.086 15.008 25.547 1 90.88 89 ALA A C 1
ATOM 679 O O . ALA A 1 89 ? -10.992 15.547 25.344 1 90.88 89 ALA A O 1
ATOM 680 N N . ALA A 1 90 ? -12.445 14.5 26.688 1 94.81 90 ALA A N 1
ATOM 681 C CA . ALA A 1 90 ? -11.523 14.5 27.828 1 94.81 90 ALA A CA 1
ATOM 682 C C . ALA A 1 90 ? -10.289 13.656 27.516 1 94.81 90 ALA A C 1
ATOM 684 O O . ALA A 1 90 ? -9.156 14.07 27.797 1 94.81 90 ALA A O 1
ATOM 685 N N . ARG A 1 91 ? -10.523 12.508 26.969 1 93.44 91 ARG A N 1
ATOM 686 C CA . ARG A 1 91 ? -9.422 11.609 26.641 1 93.44 91 ARG A CA 1
ATOM 687 C C . ARG A 1 91 ? -8.508 12.234 25.578 1 93.44 91 ARG A C 1
ATOM 689 O O . ARG A 1 91 ? -7.285 12.133 25.672 1 93.44 91 ARG A O 1
ATOM 696 N N . ASN A 1 92 ? -9.094 12.859 24.641 1 93.81 92 ASN A N 1
ATOM 697 C CA . ASN A 1 92 ? -8.32 13.539 23.609 1 93.81 92 ASN A CA 1
ATOM 698 C C . ASN A 1 92 ? -7.426 14.625 24.203 1 93.81 92 ASN A C 1
ATOM 700 O O . ASN A 1 92 ? -6.266 14.758 23.812 1 93.81 92 ASN A O 1
ATOM 704 N N . MET A 1 93 ? -7.977 15.352 25.094 1 95.5 93 MET A N 1
ATOM 705 C CA . MET A 1 93 ? -7.195 16.422 25.719 1 95.5 93 MET A CA 1
ATOM 706 C C . MET A 1 93 ? -6.035 15.836 26.516 1 95.5 93 MET A C 1
ATOM 708 O O . MET A 1 93 ? -4.938 16.406 26.516 1 95.5 93 MET A O 1
ATOM 712 N N . GLU A 1 94 ? -6.293 14.734 27.172 1 96.19 94 GLU A N 1
ATOM 713 C CA . GLU A 1 94 ? -5.223 14.07 27.906 1 96.19 94 GLU A CA 1
ATOM 714 C C . GLU A 1 94 ? -4.07 13.688 26.984 1 96.19 94 GLU A C 1
ATOM 716 O O . GLU A 1 94 ? -2.904 13.898 27.312 1 96.19 94 GLU A O 1
ATOM 721 N N . LEU A 1 95 ? -4.438 13.141 25.891 1 96.88 95 LEU A N 1
ATOM 722 C CA . LEU A 1 95 ? -3.432 12.727 24.922 1 96.88 95 LEU A CA 1
ATOM 723 C C . LEU A 1 95 ? -2.689 13.938 24.359 1 96.88 95 LEU A C 1
ATOM 725 O O . LEU A 1 95 ? -1.481 13.875 24.125 1 96.88 95 LEU A O 1
ATOM 729 N N . ASP A 1 96 ? -3.396 15.016 24.172 1 97.19 96 ASP A N 1
ATOM 730 C CA . ASP A 1 96 ? -2.764 16.234 23.703 1 97.19 96 ASP A CA 1
ATOM 731 C C . ASP A 1 96 ? -1.715 16.734 24.703 1 97.19 96 ASP A C 1
ATOM 733 O O . ASP A 1 96 ? -0.638 17.188 24.297 1 97.19 96 ASP A O 1
ATOM 737 N N . MET A 1 97 ? -2.041 16.625 25.938 1 96.81 97 MET A N 1
ATOM 738 C CA . MET A 1 97 ? -1.117 17.078 26.969 1 96.81 97 MET A CA 1
ATOM 739 C C . MET A 1 97 ? 0.15 16.234 26.969 1 96.81 97 MET A C 1
ATOM 741 O O . MET A 1 97 ? 1.25 16.75 27.156 1 96.81 97 MET A O 1
ATOM 745 N N . VAL A 1 98 ? -0.022 14.977 26.766 1 96.94 98 VAL A N 1
ATOM 746 C CA . VAL A 1 98 ? 1.124 14.07 26.703 1 96.94 98 VAL A CA 1
ATOM 747 C C . VAL A 1 98 ? 2.021 14.461 25.516 1 96.94 98 VAL A C 1
ATOM 749 O O . VAL A 1 98 ? 3.242 14.539 25.672 1 96.94 98 VAL A O 1
ATOM 752 N N . ALA A 1 99 ? 1.427 14.695 24.422 1 98.06 99 ALA A N 1
ATOM 753 C CA . ALA A 1 99 ? 2.17 15.055 23.219 1 98.06 99 ALA A CA 1
ATOM 754 C C . ALA A 1 99 ? 2.893 16.391 23.391 1 98.06 99 ALA A C 1
ATOM 756 O O . ALA A 1 99 ? 4.07 16.516 23.047 1 98.06 99 ALA A O 1
ATOM 757 N N . LEU A 1 100 ? 2.176 17.359 23.938 1 97.81 100 LEU A N 1
ATOM 758 C CA . LEU A 1 100 ? 2.758 18.672 24.125 1 97.81 100 LEU A CA 1
ATOM 759 C C . LEU A 1 100 ? 3.92 18.625 25.109 1 97.81 100 LEU A C 1
ATOM 761 O O . LEU A 1 100 ? 4.922 19.328 24.938 1 97.81 100 LEU A O 1
ATOM 765 N N . ASP A 1 101 ? 3.756 17.859 26.109 1 96.56 101 ASP A N 1
ATOM 766 C CA . ASP A 1 101 ? 4.848 17.672 27.062 1 96.56 101 ASP A CA 1
ATOM 767 C C . ASP A 1 101 ? 6.07 17.062 26.375 1 96.56 101 ASP A C 1
ATOM 769 O O . ASP A 1 101 ? 7.199 17.5 26.609 1 96.56 101 ASP A O 1
ATOM 773 N N . CYS A 1 102 ? 5.809 16.094 25.562 1 97.38 102 CYS A N 1
ATOM 774 C CA . CYS A 1 102 ? 6.879 15.445 24.828 1 97.38 102 CYS A CA 1
ATOM 775 C C . CYS A 1 102 ? 7.602 16.438 23.922 1 97.38 102 CYS A C 1
ATOM 777 O O . CYS A 1 102 ? 8.836 16.484 23.906 1 97.38 102 CYS A O 1
ATOM 779 N N . ILE A 1 103 ? 6.879 17.219 23.219 1 98.19 103 ILE A N 1
ATOM 780 C CA . ILE A 1 103 ? 7.449 18.188 22.281 1 98.19 103 ILE A CA 1
ATOM 781 C C . ILE A 1 103 ? 8.266 19.219 23.062 1 98.19 103 ILE A C 1
ATOM 783 O O . ILE A 1 103 ? 9.398 19.531 22.688 1 98.19 103 ILE A O 1
ATOM 787 N N . ALA A 1 104 ? 7.703 19.703 24.125 1 97.06 104 ALA A N 1
ATOM 788 C CA . ALA A 1 104 ? 8.352 20.734 24.922 1 97.06 104 ALA A CA 1
ATOM 789 C C . ALA A 1 104 ? 9.656 20.234 25.531 1 97.06 104 ALA A C 1
ATOM 791 O O . ALA A 1 104 ? 10.641 20.969 25.625 1 97.06 104 ALA A O 1
ATOM 792 N N . ARG A 1 105 ? 9.695 19.031 25.891 1 96.12 105 ARG A N 1
ATOM 793 C CA . ARG A 1 105 ? 10.859 18.453 26.547 1 96.12 105 ARG A CA 1
ATOM 794 C C . ARG A 1 105 ? 11.961 18.141 25.547 1 96.12 105 ARG A C 1
ATOM 796 O O . ARG A 1 105 ? 13.148 18.156 25.875 1 96.12 105 ARG A O 1
ATOM 803 N N . ARG A 1 106 ? 11.547 17.953 24.375 1 97.31 106 ARG A N 1
ATOM 804 C CA . ARG A 1 106 ? 12.523 17.359 23.469 1 97.31 106 ARG A CA 1
ATOM 805 C C . ARG A 1 106 ? 12.93 18.344 22.375 1 97.31 106 ARG A C 1
ATOM 807 O O . ARG A 1 106 ? 13.805 18.047 21.562 1 97.31 106 ARG A O 1
ATOM 814 N N . THR A 1 107 ? 12.258 19.406 22.328 1 98.12 107 THR A N 1
ATOM 815 C CA . THR A 1 107 ? 12.57 20.375 21.281 1 98.12 107 THR A CA 1
ATOM 816 C C . THR A 1 107 ? 12.555 21.797 21.828 1 98.12 107 THR A C 1
ATOM 818 O O . THR A 1 107 ? 12.211 22.016 22.984 1 98.12 107 THR A O 1
ATOM 821 N N . SER A 1 108 ? 12.984 22.719 20.984 1 97.81 108 SER A N 1
ATOM 822 C CA . SER A 1 108 ? 12.891 24.141 21.297 1 97.81 108 SER A CA 1
ATOM 823 C C . SER A 1 108 ? 11.812 24.828 20.469 1 97.81 108 SER A C 1
ATOM 825 O O . SER A 1 108 ? 11.812 26.047 20.312 1 97.81 108 SER A O 1
ATOM 827 N N . VAL A 1 109 ? 10.961 24 19.812 1 97.94 109 VAL A N 1
ATOM 828 C CA . VAL A 1 109 ? 9.844 24.562 19.062 1 97.94 109 VAL A CA 1
ATOM 829 C C . VAL A 1 109 ? 9.016 25.469 19.969 1 97.94 109 VAL A C 1
ATOM 831 O O . VAL A 1 109 ? 8.68 25.094 21.109 1 97.94 109 VAL A O 1
ATOM 834 N N . PRO A 1 110 ? 8.75 26.641 19.516 1 97.75 110 PRO A N 1
ATOM 835 C CA . PRO A 1 110 ? 8.047 27.594 20.391 1 97.75 110 PRO A CA 1
ATOM 836 C C . PRO A 1 110 ? 6.559 27.266 20.516 1 97.75 110 PRO A C 1
ATOM 838 O O . PRO A 1 110 ? 5.723 27.922 19.891 1 97.75 110 PRO A O 1
ATOM 841 N N . ILE A 1 111 ? 6.223 26.391 21.328 1 97.44 111 ILE A N 1
ATOM 842 C CA . ILE A 1 111 ? 4.84 26.109 21.703 1 97.44 111 ILE A CA 1
ATOM 843 C C . ILE A 1 111 ? 4.543 26.703 23.078 1 97.44 111 ILE A C 1
ATOM 845 O O . ILE A 1 111 ? 5.453 26.891 23.891 1 97.44 111 ILE A O 1
ATOM 849 N N . PRO A 1 112 ? 3.326 27.016 23.312 1 96.62 112 PRO A N 1
ATOM 850 C CA . PRO A 1 112 ? 3.025 27.594 24.641 1 96.62 112 PRO A CA 1
ATOM 851 C C . PRO A 1 112 ? 3.314 26.609 25.781 1 96.62 112 PRO A C 1
ATOM 853 O O . PRO A 1 112 ? 2.924 25.438 25.703 1 96.62 112 PRO A O 1
ATOM 856 N N . HIS A 1 113 ? 3.957 27.094 26.734 1 95.94 113 HIS A N 1
ATOM 857 C CA . HIS A 1 113 ? 4.18 26.266 27.922 1 95.94 113 HIS A CA 1
ATOM 858 C C . HIS A 1 113 ? 2.898 26.109 28.734 1 95.94 113 HIS A C 1
ATOM 860 O O . HIS A 1 113 ? 2.217 27.094 29.016 1 95.94 113 HIS A O 1
ATOM 866 N N . ILE A 1 114 ? 2.646 24.906 29.109 1 97.06 114 ILE A N 1
ATOM 867 C CA . ILE A 1 114 ? 1.438 24.609 29.875 1 97.06 114 ILE A CA 1
ATOM 868 C C . ILE A 1 114 ? 1.73 24.719 31.359 1 97.06 114 ILE A C 1
ATOM 870 O O . ILE A 1 114 ? 2.662 24.094 31.875 1 97.06 114 ILE A O 1
ATOM 874 N N . HIS A 1 115 ? 0.905 25.469 32.031 1 96.69 115 HIS A N 1
ATOM 875 C CA . HIS A 1 115 ? 1.106 25.656 33.469 1 96.69 115 HIS A CA 1
ATOM 876 C C . HIS A 1 115 ? 0.147 24.797 34.281 1 96.69 115 HIS A C 1
ATOM 878 O O . HIS A 1 115 ? 0.473 24.375 35.375 1 96.69 115 HIS A O 1
ATOM 884 N N . ALA A 1 116 ? -1.041 24.656 33.75 1 96.94 116 ALA A N 1
ATOM 885 C CA . ALA A 1 116 ? -2.062 23.844 34.406 1 96.94 116 ALA A CA 1
ATOM 886 C C . ALA A 1 116 ? -3.168 23.453 33.438 1 96.94 116 ALA A C 1
ATOM 888 O O . ALA A 1 116 ? -3.402 24.156 32.438 1 96.94 116 ALA A O 1
ATOM 889 N N . TYR A 1 117 ? -3.773 22.328 33.656 1 97.69 117 TYR A N 1
ATOM 890 C CA . TYR A 1 117 ? -4.945 21.938 32.906 1 97.69 117 TYR A CA 1
ATOM 891 C C . TYR A 1 117 ? -5.836 21 33.688 1 97.69 117 TYR A C 1
ATOM 893 O O . TYR A 1 117 ? -5.398 20.422 34.688 1 97.69 117 TYR A O 1
ATOM 901 N N . SER A 1 118 ? -7.07 20.922 33.281 1 97.62 118 SER A N 1
ATOM 902 C CA . SER A 1 118 ? -8.016 19.953 33.844 1 97.62 118 SER A CA 1
ATOM 903 C C . SER A 1 118 ? -8.922 19.391 32.75 1 97.62 118 SER A C 1
ATOM 905 O O . SER A 1 118 ? -9.461 20.156 31.938 1 97.62 118 SER A O 1
ATOM 907 N N . THR A 1 119 ? -9 18.062 32.719 1 96.81 119 THR A N 1
ATOM 908 C CA . THR A 1 119 ? -9.898 17.422 31.781 1 96.81 119 THR A CA 1
ATOM 909 C C . THR A 1 119 ? -11.25 17.141 32.406 1 96.81 119 THR A C 1
ATOM 911 O O . THR A 1 119 ? -12.109 16.484 31.812 1 96.81 119 THR A O 1
ATOM 914 N N . SER A 1 120 ? -11.398 17.594 33.625 1 95.31 120 SER A N 1
ATOM 915 C CA . SER A 1 120 ? -12.641 17.438 34.344 1 95.31 120 SER A CA 1
ATOM 916 C C . SER A 1 120 ? -13.367 18.781 34.5 1 95.31 120 SER A C 1
ATOM 918 O O . SER A 1 120 ? -12.742 19.828 34.5 1 95.31 120 SER A O 1
ATOM 920 N N . THR A 1 121 ? -14.719 18.641 34.688 1 93.88 121 THR A N 1
ATOM 921 C CA . THR A 1 121 ? -15.5 19.859 34.938 1 93.88 121 THR A CA 1
ATOM 922 C C . THR A 1 121 ? -15.664 20.094 36.438 1 93.88 121 THR A C 1
ATOM 924 O O . THR A 1 121 ? -16.219 21.109 36.844 1 93.88 121 THR A O 1
ATOM 927 N N . ASP A 1 122 ? -15.148 19.203 37.125 1 93.94 122 ASP A N 1
ATOM 928 C CA . ASP A 1 122 ? -15.227 19.328 38.594 1 93.94 122 ASP A CA 1
ATOM 929 C C . ASP A 1 122 ? -14.094 20.188 39.125 1 93.94 122 ASP A C 1
ATOM 931 O O . ASP A 1 122 ? -13.164 19.688 39.75 1 93.94 122 ASP A O 1
ATOM 935 N N . ASN A 1 123 ? -14.219 21.375 38.969 1 93.94 123 ASN A N 1
ATOM 936 C CA . ASN A 1 123 ? -13.258 22.375 39.438 1 93.94 123 ASN A CA 1
ATOM 937 C C . ASN A 1 123 ? -13.914 23.75 39.594 1 93.94 123 ASN A C 1
ATOM 939 O O . ASN A 1 123 ? -15.078 23.922 39.25 1 93.94 123 ASN A O 1
ATOM 943 N N . PRO A 1 124 ? -13.25 24.688 40.031 1 90.25 124 PRO A N 1
ATOM 944 C CA . PRO A 1 124 ? -13.883 25.969 40.375 1 90.25 124 PRO A CA 1
ATOM 945 C C . PRO A 1 124 ? -14.477 26.672 39.156 1 90.25 124 PRO A C 1
ATOM 947 O O . PRO A 1 124 ? -15.469 27.406 39.281 1 90.25 124 PRO A O 1
ATOM 950 N N . VAL A 1 125 ? -13.922 26.531 37.969 1 95.12 125 VAL A N 1
ATOM 951 C CA . VAL A 1 125 ? -14.453 27.188 36.781 1 95.12 125 VAL A CA 1
ATOM 952 C C . VAL A 1 125 ? -15.508 26.312 36.125 1 95.12 125 VAL A C 1
ATOM 954 O O . VAL A 1 125 ? -16.156 26.719 35.156 1 95.12 125 VAL A O 1
ATOM 957 N N . ARG A 1 126 ? -15.734 25.078 36.562 1 94.62 126 ARG A N 1
ATOM 958 C CA . ARG A 1 126 ? -16.75 24.125 36.156 1 94.62 126 ARG A CA 1
ATOM 959 C C . ARG A 1 126 ? -16.656 23.812 34.656 1 94.62 126 ARG A C 1
ATOM 961 O O . ARG A 1 126 ? -17.656 23.75 33.969 1 94.62 126 ARG A O 1
ATOM 968 N N . ASN A 1 127 ? -15.5 23.812 34.188 1 95.94 127 ASN A N 1
ATOM 969 C CA . ASN A 1 127 ? -15.172 23.531 32.812 1 95.94 127 ASN A CA 1
ATOM 970 C C . ASN A 1 127 ? -13.773 22.938 32.656 1 95.94 127 ASN A C 1
ATOM 972 O O . ASN A 1 127 ? -12.914 23.156 33.5 1 95.94 127 ASN A O 1
ATOM 976 N N . ALA A 1 128 ? -13.594 22.078 31.719 1 96.94 128 ALA A N 1
ATOM 977 C CA . ALA A 1 128 ? -12.219 21.75 31.344 1 96.94 128 ALA A CA 1
ATOM 978 C C . ALA A 1 128 ? -11.453 23.016 30.953 1 96.94 128 ALA A C 1
ATOM 980 O O . ALA A 1 128 ? -12.047 24 30.5 1 96.94 128 ALA A O 1
ATOM 981 N N . TYR A 1 129 ? -10.117 23.031 31.219 1 97.62 129 TYR A N 1
ATOM 982 C CA . TYR A 1 129 ? -9.359 24.25 30.906 1 97.62 129 TYR A CA 1
ATOM 983 C C . TYR A 1 129 ? -7.887 23.938 30.688 1 97.62 129 TYR A C 1
ATOM 985 O O . TYR A 1 129 ? -7.414 22.859 31.062 1 97.62 129 TYR A O 1
ATOM 993 N N . ILE A 1 130 ? -7.219 24.812 30.062 1 97.62 130 ILE A N 1
ATOM 994 C CA . ILE A 1 130 ? -5.766 24.844 29.938 1 97.62 130 ILE A CA 1
ATOM 995 C C . ILE A 1 130 ? -5.242 26.25 30.219 1 97.62 130 ILE A C 1
ATOM 997 O O . ILE A 1 130 ? -5.734 27.219 29.656 1 97.62 130 ILE A O 1
ATOM 1001 N N . ILE A 1 131 ? -4.328 26.391 31.156 1 97.75 131 ILE A N 1
ATOM 1002 C CA . ILE A 1 131 ? -3.58 27.625 31.375 1 97.75 131 ILE A CA 1
ATOM 1003 C C . ILE A 1 131 ? -2.184 27.5 30.781 1 97.75 131 ILE A C 1
ATOM 1005 O O . ILE A 1 131 ? -1.438 26.562 31.094 1 97.75 131 ILE A O 1
ATOM 1009 N N . MET A 1 132 ? -1.887 28.453 29.906 1 97.69 132 MET A N 1
ATOM 1010 C CA . MET A 1 132 ? -0.608 28.359 29.203 1 97.69 132 MET A CA 1
ATOM 1011 C C . MET A 1 132 ? -0.021 29.75 28.984 1 97.69 132 MET A C 1
ATOM 1013 O O . MET A 1 132 ? -0.674 30.766 29.25 1 97.69 132 MET A O 1
ATOM 1017 N N . ASP A 1 133 ? 1.183 29.75 28.531 1 96.94 133 ASP A N 1
ATOM 1018 C CA . ASP A 1 133 ? 1.841 31.016 28.219 1 96.94 133 ASP A CA 1
ATOM 1019 C C . ASP A 1 133 ? 1.104 31.766 27.109 1 96.94 133 ASP A C 1
ATOM 1021 O O . ASP A 1 133 ? 0.634 31.141 26.141 1 96.94 133 ASP A O 1
ATOM 1025 N N . LYS A 1 134 ? 1.02 33 27.281 1 96.5 134 LYS A N 1
ATOM 1026 C CA . LYS A 1 134 ? 0.645 33.812 26.125 1 96.5 134 LYS A CA 1
ATOM 1027 C C . LYS A 1 134 ? 1.818 34 25.172 1 96.5 134 LYS A C 1
ATOM 1029 O O . LYS A 1 134 ? 2.916 34.375 25.594 1 96.5 134 LYS A O 1
ATOM 1034 N N . ILE A 1 135 ? 1.6 33.75 23.906 1 95.5 135 ILE A N 1
ATOM 1035 C CA . ILE A 1 135 ? 2.635 33.938 22.891 1 95.5 135 ILE A CA 1
ATOM 1036 C C . ILE A 1 135 ? 2.611 35.375 22.391 1 95.5 135 ILE A C 1
ATOM 1038 O O . ILE A 1 135 ? 1.545 35.906 22.078 1 95.5 135 ILE A O 1
ATOM 1042 N N . HIS A 1 136 ? 3.76 35.906 22.406 1 93.75 136 HIS A N 1
ATOM 1043 C CA . HIS A 1 136 ? 3.867 37.281 21.922 1 93.75 136 HIS A CA 1
ATOM 1044 C C . HIS A 1 136 ? 4.203 37.344 20.438 1 93.75 136 HIS A C 1
ATOM 1046 O O . HIS A 1 136 ? 4.922 36.469 19.938 1 93.75 136 HIS A O 1
ATOM 1052 N N . GLY A 1 137 ? 3.699 38.344 19.75 1 95.5 137 GLY A N 1
ATOM 1053 C CA . GLY A 1 137 ? 3.887 38.5 18.312 1 95.5 137 GLY A CA 1
ATOM 1054 C C . GLY A 1 137 ? 2.594 38.781 17.578 1 95.5 137 GLY A C 1
ATOM 1055 O O . GLY A 1 137 ? 1.613 39.219 18.172 1 95.5 137 GLY A O 1
ATOM 1056 N N . VAL A 1 138 ? 2.672 38.625 16.297 1 95.81 138 VAL A N 1
ATOM 1057 C CA . VAL A 1 138 ? 1.515 38.875 15.453 1 95.81 138 VAL A CA 1
ATOM 1058 C C . VAL A 1 138 ? 1.171 37.625 14.664 1 95.81 138 VAL A C 1
ATOM 1060 O O . VAL A 1 138 ? 2.064 36.906 14.203 1 95.81 138 VAL A O 1
ATOM 1063 N N . PRO A 1 139 ? -0.127 37.344 14.617 1 95.5 139 PRO A N 1
ATOM 1064 C CA . PRO A 1 139 ? -0.487 36.219 13.758 1 95.5 139 PRO A CA 1
ATOM 1065 C C . PRO A 1 139 ? -0.008 36.406 12.32 1 95.5 139 PRO A C 1
ATOM 1067 O O . PRO A 1 139 ? -0.179 37.469 11.734 1 95.5 139 PRO A O 1
ATOM 1070 N N . LEU A 1 140 ? 0.623 35.375 11.742 1 97.62 140 LEU A N 1
ATOM 1071 C CA . LEU A 1 140 ? 1.139 35.438 10.375 1 97.62 140 LEU A CA 1
ATOM 1072 C C . LEU A 1 140 ? 0.037 35.812 9.398 1 97.62 140 LEU A C 1
ATOM 1074 O O . LEU A 1 140 ? 0.288 36.531 8.422 1 97.62 140 LEU A O 1
ATOM 1078 N N . ALA A 1 141 ? -1.191 35.375 9.672 1 95.62 141 ALA A N 1
ATOM 1079 C CA . ALA A 1 141 ? -2.338 35.625 8.805 1 95.62 141 ALA A CA 1
ATOM 1080 C C . ALA A 1 141 ? -2.58 37.125 8.648 1 95.62 141 ALA A C 1
ATOM 1082 O O . ALA A 1 141 ? -3.055 37.562 7.602 1 95.62 141 ALA A O 1
ATOM 1083 N N . ALA A 1 142 ? -2.213 37.875 9.609 1 95 142 ALA A N 1
ATOM 1084 C CA . ALA A 1 142 ? -2.467 39.312 9.609 1 95 142 ALA A CA 1
ATOM 1085 C C . ALA A 1 142 ? -1.45 40.062 8.742 1 95 142 ALA A C 1
ATOM 1087 O O . ALA A 1 142 ? -1.717 41.156 8.266 1 95 142 ALA A O 1
ATOM 1088 N N . VAL A 1 143 ? -0.349 39.438 8.5 1 96.44 143 VAL A N 1
ATOM 1089 C CA . VAL A 1 143 ? 0.715 40.219 7.879 1 96.44 143 VAL A CA 1
ATOM 1090 C C . VAL A 1 143 ? 1.181 39.531 6.598 1 96.44 143 VAL A C 1
ATOM 1092 O O . VAL A 1 143 ? 1.887 40.125 5.785 1 96.44 143 VAL A O 1
ATOM 1095 N N . TRP A 1 144 ? 0.814 38.344 6.281 1 97 144 TRP A N 1
ATOM 1096 C CA . TRP A 1 144 ? 1.374 37.531 5.199 1 97 144 TRP A CA 1
ATOM 1097 C C . TRP A 1 144 ? 1.251 38.281 3.863 1 97 144 TRP A C 1
ATOM 1099 O O . TRP A 1 144 ? 2.189 38.281 3.064 1 97 144 TRP A O 1
ATOM 1109 N N . HIS A 1 145 ? 0.13 38.906 3.648 1 95.56 145 HIS A N 1
ATOM 1110 C CA . HIS A 1 145 ? -0.122 39.531 2.348 1 95.56 145 HIS A CA 1
ATOM 1111 C C . HIS A 1 145 ? 0.122 41.031 2.391 1 95.56 145 HIS A C 1
ATOM 1113 O O . HIS A 1 145 ? -0.175 41.719 1.425 1 95.56 145 HIS A O 1
ATOM 1119 N N . ASP A 1 146 ? 0.559 41.5 3.516 1 95 146 ASP A N 1
ATOM 1120 C CA . ASP A 1 146 ? 0.917 42.906 3.639 1 95 146 ASP A CA 1
ATOM 1121 C C . ASP A 1 146 ? 2.367 43.125 3.223 1 95 146 ASP A C 1
ATOM 1123 O O . ASP A 1 146 ? 3.273 43.094 4.059 1 95 146 ASP A O 1
ATOM 1127 N N . GLU A 1 147 ? 2.518 43.531 2.078 1 92.06 147 GLU A N 1
ATOM 1128 C CA . GLU A 1 147 ? 3.857 43.688 1.523 1 92.06 147 GLU A CA 1
ATOM 1129 C C . GLU A 1 147 ? 4.641 44.75 2.289 1 92.06 147 GLU A C 1
ATOM 1131 O O . GLU A 1 147 ? 5.863 44.656 2.402 1 92.06 147 GLU A O 1
ATOM 1136 N N . SER A 1 148 ? 3.93 45.625 2.777 1 94.19 148 SER A N 1
ATOM 1137 C CA . SER A 1 148 ? 4.59 46.719 3.5 1 94.19 148 SER A CA 1
ATOM 1138 C C . SER A 1 148 ? 5.172 46.219 4.82 1 94.19 148 SER A C 1
ATOM 1140 O O . SER A 1 148 ? 6.078 46.844 5.379 1 94.19 148 SER A O 1
ATOM 1142 N N . TRP A 1 149 ? 4.609 45.156 5.27 1 95.12 149 TRP A N 1
ATOM 1143 C CA . TRP A 1 149 ? 5.121 44.562 6.5 1 95.12 149 TRP A CA 1
ATOM 1144 C C . TRP A 1 149 ? 6.418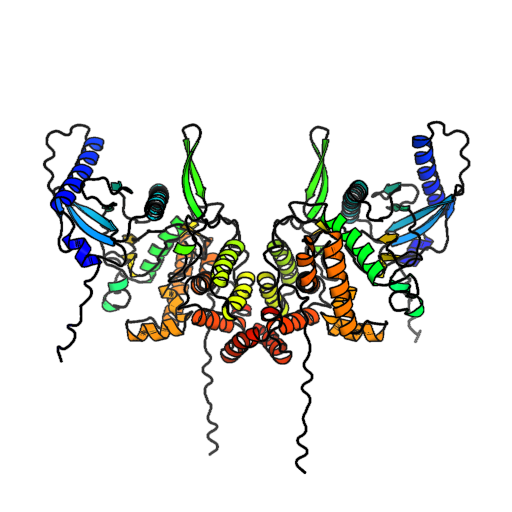 43.812 6.242 1 95.12 149 TRP A C 1
ATOM 1146 O O . TRP A 1 149 ? 7.324 43.812 7.074 1 95.12 149 TRP A O 1
ATOM 1156 N N . TRP A 1 150 ? 6.547 43.25 5.137 1 94.69 150 TRP A N 1
ATOM 1157 C CA . TRP A 1 150 ? 7.715 42.469 4.77 1 94.69 150 TRP A CA 1
ATOM 1158 C C . TRP A 1 150 ? 8.789 43.344 4.133 1 94.69 150 TRP A C 1
ATOM 1160 O O . TRP A 1 150 ? 9.047 43.25 2.932 1 94.69 150 TRP A O 1
ATOM 1170 N N . THR A 1 151 ? 9.406 44.188 4.93 1 92.75 151 THR A N 1
ATOM 1171 C CA . THR A 1 151 ? 10.438 45.094 4.48 1 92.75 151 THR A CA 1
ATOM 1172 C C . THR A 1 151 ? 11.633 45.094 5.426 1 92.75 151 THR A C 1
ATOM 1174 O O . THR A 1 151 ? 11.523 44.594 6.559 1 92.75 151 THR A O 1
ATOM 1177 N N . GLY A 1 152 ? 12.727 45.5 4.906 1 90.31 152 GLY A N 1
ATOM 1178 C CA . GLY A 1 152 ? 13.93 45.562 5.727 1 90.31 152 GLY A CA 1
ATOM 1179 C C . GLY A 1 152 ? 14.453 44.188 6.129 1 90.31 152 GLY A C 1
ATOM 1180 O O . GLY A 1 152 ? 14.711 43.344 5.273 1 90.31 152 GLY A O 1
ATOM 1181 N N . LYS A 1 153 ? 14.445 44 7.457 1 88.56 153 LYS A N 1
ATOM 1182 C CA . LYS A 1 153 ? 14.984 42.75 7.996 1 88.56 153 LYS A CA 1
ATOM 1183 C C . LYS A 1 153 ? 13.953 41.625 7.922 1 88.56 153 LYS A C 1
ATOM 1185 O O . LYS A 1 153 ? 14.305 40.438 8.047 1 88.56 153 LYS A O 1
ATOM 1190 N N . ARG A 1 154 ? 12.758 42.062 7.773 1 92.06 154 ARG A N 1
ATOM 1191 C CA . ARG A 1 154 ? 11.695 41.062 7.648 1 92.06 154 ARG A CA 1
ATOM 1192 C C . ARG A 1 154 ? 11.617 40.531 6.227 1 92.06 154 ARG A C 1
ATOM 1194 O O . ARG A 1 154 ? 11.172 41.219 5.312 1 92.06 154 ARG A O 1
ATOM 1201 N N . ARG A 1 155 ? 12.086 39.281 6.109 1 93.69 155 ARG A N 1
ATOM 1202 C CA . ARG A 1 155 ? 12.047 38.594 4.824 1 93.69 155 ARG A CA 1
ATOM 1203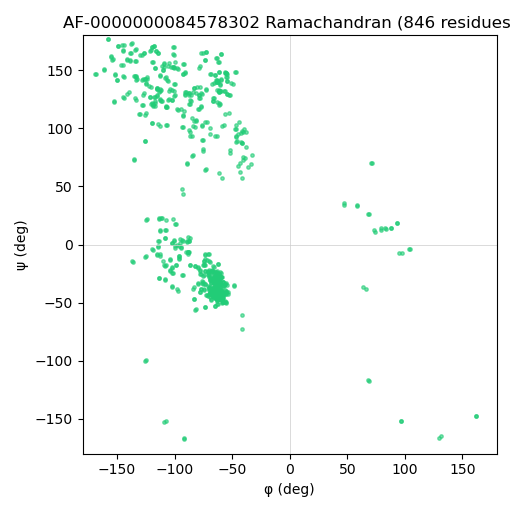 C C . ARG A 1 155 ? 11.344 37.25 4.945 1 93.69 155 ARG A C 1
ATOM 1205 O O . ARG A 1 155 ? 11.516 36.531 5.938 1 93.69 155 ARG A O 1
ATOM 1212 N N . LYS A 1 156 ? 10.617 36.906 3.967 1 95.75 156 LYS A N 1
ATOM 1213 C CA . LYS A 1 156 ? 9.891 35.625 3.979 1 95.75 156 LYS A CA 1
ATOM 1214 C C . LYS A 1 156 ? 10.852 34.438 3.971 1 95.75 156 LYS A C 1
ATOM 1216 O O . LYS A 1 156 ? 10.547 33.375 4.531 1 95.75 156 LYS A O 1
ATOM 1221 N N . GLU A 1 157 ? 12.055 34.656 3.402 1 95.19 157 GLU A N 1
ATOM 1222 C CA . GLU A 1 157 ? 13.094 33.625 3.455 1 95.19 157 GLU A CA 1
ATOM 1223 C C . GLU A 1 157 ? 13.469 33.312 4.898 1 95.19 157 GLU A C 1
ATOM 1225 O O . GLU A 1 157 ? 13.594 32.125 5.258 1 95.19 157 GLU A O 1
ATOM 1230 N N . ASN A 1 158 ? 13.609 34.344 5.656 1 95.5 158 ASN A N 1
ATOM 1231 C CA . ASN A 1 158 ? 13.938 34.156 7.062 1 95.5 158 ASN A CA 1
ATOM 1232 C C . ASN A 1 158 ? 12.797 33.469 7.816 1 95.5 158 ASN A C 1
ATOM 1234 O O . ASN A 1 158 ? 13.031 32.656 8.711 1 95.5 158 ASN A O 1
ATOM 1238 N N . PHE A 1 159 ? 11.633 33.875 7.453 1 97.88 159 PHE A N 1
ATOM 1239 C CA . PHE A 1 159 ? 10.469 33.219 8.031 1 97.88 159 PHE A CA 1
ATOM 1240 C C . PHE A 1 159 ? 10.484 31.734 7.75 1 97.88 159 PHE A C 1
ATOM 1242 O O . PHE A 1 159 ? 10.367 30.922 8.664 1 97.88 159 PHE A O 1
ATOM 1249 N N . PHE A 1 160 ? 10.695 31.344 6.496 1 98.44 160 PHE A N 1
ATOM 1250 C CA . PHE A 1 160 ? 10.688 29.938 6.117 1 98.44 160 PHE A CA 1
ATOM 1251 C C . PHE A 1 160 ? 11.828 29.188 6.785 1 98.44 160 PHE A C 1
ATOM 1253 O O . PHE A 1 160 ? 11.672 28.016 7.164 1 98.44 160 PHE A O 1
ATOM 1260 N N . GLU A 1 161 ? 12.953 29.828 6.93 1 98.19 161 GLU A N 1
ATOM 1261 C CA . GLU A 1 161 ? 14.07 29.203 7.629 1 98.19 161 GLU A CA 1
ATOM 1262 C C . GLU A 1 161 ? 13.711 28.891 9.078 1 98.19 161 GLU A C 1
ATOM 1264 O O . GLU A 1 161 ? 13.984 27.781 9.562 1 98.19 161 GLU A O 1
ATOM 1269 N N . SER A 1 162 ? 13.117 29.875 9.734 1 98.38 162 SER A N 1
ATOM 1270 C CA . SER A 1 162 ? 12.742 29.688 11.125 1 98.38 162 SER A CA 1
ATOM 1271 C C . SER A 1 162 ? 11.656 28.625 11.266 1 98.38 162 SER A C 1
ATOM 1273 O O . SER A 1 162 ? 11.68 27.828 12.203 1 98.38 162 SER A O 1
ATOM 1275 N N . LEU A 1 163 ? 10.688 28.609 10.336 1 98.69 163 LEU A N 1
ATOM 1276 C CA . LEU A 1 163 ? 9.633 27.609 10.344 1 98.69 163 LEU A CA 1
ATOM 1277 C C . LEU A 1 163 ? 10.195 26.219 10.102 1 98.69 163 LEU A C 1
ATOM 1279 O O . LEU A 1 163 ? 9.82 25.266 10.789 1 98.69 163 LEU A O 1
ATOM 1283 N N . ALA A 1 164 ? 11.078 26.125 9.109 1 98.69 164 ALA A N 1
ATOM 1284 C CA . ALA A 1 164 ? 11.719 24.844 8.789 1 98.69 164 ALA A CA 1
ATOM 1285 C C . ALA A 1 164 ? 12.492 24.297 9.984 1 98.69 164 ALA A C 1
ATOM 1287 O O . ALA A 1 164 ? 12.469 23.094 10.25 1 98.69 164 ALA A O 1
ATOM 1288 N N . GLU A 1 165 ? 13.172 25.156 10.672 1 98.62 165 GLU A N 1
ATOM 1289 C CA . GLU A 1 165 ? 13.906 24.719 11.859 1 98.62 165 GLU A CA 1
ATOM 1290 C C . GLU A 1 165 ? 12.977 24.094 12.891 1 98.62 165 GLU A C 1
ATOM 1292 O O . GLU A 1 165 ? 13.305 23.062 13.484 1 98.62 165 GLU A O 1
ATOM 1297 N N . CYS A 1 166 ? 11.836 24.734 13.07 1 98.62 166 CYS A N 1
ATOM 1298 C CA . CYS A 1 166 ? 10.844 24.188 14 1 98.62 166 CYS A CA 1
ATOM 1299 C C . CYS A 1 166 ? 10.367 22.812 13.547 1 98.62 166 CYS A C 1
ATOM 1301 O O . CYS A 1 166 ? 10.336 21.875 14.344 1 98.62 166 CYS A O 1
ATOM 1303 N N . MET A 1 167 ? 10.07 22.672 12.297 1 98.62 167 MET A N 1
ATOM 1304 C CA . MET A 1 167 ? 9.461 21.453 11.781 1 98.62 167 MET A CA 1
ATOM 1305 C C . MET A 1 167 ? 10.484 20.328 11.719 1 98.62 167 MET A C 1
ATOM 1307 O O . MET A 1 167 ? 10.141 19.156 11.914 1 98.62 167 MET A O 1
ATOM 1311 N N . VAL A 1 168 ? 11.734 20.656 11.438 1 98.69 168 VAL A N 1
ATOM 1312 C CA . VAL A 1 168 ? 12.797 19.656 11.43 1 98.69 168 VAL A CA 1
ATOM 1313 C C . VAL A 1 168 ? 13 19.109 12.844 1 98.69 168 VAL A C 1
ATOM 1315 O O . VAL A 1 168 ? 13.227 17.906 13.023 1 98.69 168 VAL A O 1
ATOM 1318 N N . GLN A 1 169 ? 12.914 19.969 13.836 1 98.56 169 GLN A N 1
ATOM 1319 C CA . GLN A 1 169 ? 12.977 19.5 15.219 1 98.56 169 GLN A CA 1
ATOM 1320 C C . GLN A 1 169 ? 11.805 18.578 15.539 1 98.56 169 GLN A C 1
ATOM 1322 O O . GLN A 1 169 ? 11.984 17.547 16.188 1 98.56 169 GLN A O 1
ATOM 1327 N N . LEU A 1 170 ? 10.672 18.984 15.094 1 98.5 170 LEU A N 1
ATOM 1328 C CA . LEU A 1 170 ? 9.5 18.141 15.312 1 98.5 170 LEU A CA 1
ATOM 1329 C C . LEU A 1 170 ? 9.688 16.781 14.656 1 98.5 170 LEU A C 1
ATOM 1331 O O . LEU A 1 170 ? 9.352 15.75 15.25 1 98.5 170 LEU A O 1
ATOM 1335 N N . ALA A 1 171 ? 10.227 16.734 13.445 1 98.44 171 ALA A N 1
ATOM 1336 C CA . ALA A 1 171 ? 10.469 15.516 12.688 1 98.44 171 ALA A CA 1
ATOM 1337 C C . ALA A 1 171 ? 11.523 14.648 13.367 1 98.44 171 ALA A C 1
ATOM 1339 O O . ALA A 1 171 ? 11.594 13.438 13.117 1 98.44 171 ALA A O 1
ATOM 1340 N N . SER A 1 172 ? 12.297 15.242 14.234 1 97.62 172 SER A N 1
ATOM 1341 C CA . SER A 1 172 ? 13.367 14.5 14.898 1 97.62 172 SER A CA 1
ATOM 1342 C C . SER A 1 172 ? 12.828 13.633 16.016 1 97.62 172 SER A C 1
ATOM 1344 O O . SER A 1 172 ? 13.5 12.711 16.484 1 97.62 172 SER A O 1
ATOM 1346 N N . ILE A 1 173 ? 11.641 14 16.516 1 98.31 173 ILE A N 1
ATOM 1347 C CA . ILE A 1 173 ? 10.977 13.102 17.453 1 98.31 173 ILE A CA 1
ATOM 1348 C C . ILE A 1 173 ? 10.352 11.938 16.688 1 98.31 173 ILE A C 1
ATOM 1350 O O . ILE A 1 173 ? 9.242 12.062 16.156 1 98.31 173 ILE A O 1
ATOM 1354 N N . GLN A 1 174 ? 10.977 10.789 16.719 1 98.12 174 GLN A N 1
ATOM 1355 C CA . GLN A 1 174 ? 10.609 9.719 15.797 1 98.12 174 GLN A CA 1
ATOM 1356 C C . GLN A 1 174 ? 9.844 8.617 16.531 1 98.12 174 GLN A C 1
ATOM 1358 O O . GLN A 1 174 ? 10.172 8.266 17.656 1 98.12 174 GLN A O 1
ATOM 1363 N N . PHE A 1 175 ? 8.867 8.109 15.836 1 98.19 175 PHE A N 1
ATOM 1364 C CA . PHE A 1 175 ? 8.047 7.02 16.359 1 98.19 175 PHE A CA 1
ATOM 1365 C C . PHE A 1 175 ? 7.945 5.887 15.344 1 98.19 175 PHE A C 1
ATOM 1367 O O . PHE A 1 175 ? 8.148 6.098 14.148 1 98.19 175 PHE A O 1
ATOM 1374 N N . GLY A 1 176 ? 7.523 4.734 15.844 1 97.5 176 GLY A N 1
ATOM 1375 C CA . GLY A 1 176 ? 7.469 3.557 14.992 1 97.5 176 GLY A CA 1
ATOM 1376 C C . GLY A 1 176 ? 6.094 3.312 14.406 1 97.5 176 GLY A C 1
ATOM 1377 O O . GLY A 1 176 ? 5.934 2.482 13.508 1 97.5 176 GLY A O 1
ATOM 1378 N N . ARG A 1 177 ? 5.117 4.047 14.891 1 97.56 177 ARG A N 1
ATOM 1379 C CA . ARG A 1 177 ? 3.742 3.855 14.43 1 97.56 177 ARG A CA 1
ATOM 1380 C C . ARG A 1 177 ? 3.02 5.191 14.289 1 97.56 177 ARG A C 1
ATOM 1382 O O . ARG A 1 177 ? 3.473 6.207 14.82 1 97.56 177 ARG A O 1
ATOM 1389 N N . ILE A 1 178 ? 1.954 5.191 13.492 1 97.5 178 ILE A N 1
ATOM 1390 C CA . ILE A 1 178 ? 1.051 6.324 13.328 1 97.5 178 ILE A CA 1
ATOM 1391 C C . ILE A 1 178 ? -0.085 6.227 14.352 1 97.5 178 ILE A C 1
ATOM 1393 O O . ILE A 1 178 ? -0.695 5.168 14.508 1 97.5 178 ILE A O 1
ATOM 1397 N N . GLY A 1 179 ? -0.396 7.234 15.055 1 97.44 179 GLY A N 1
ATOM 1398 C CA . GLY A 1 179 ? -1.437 7.234 16.078 1 97.44 179 GLY A CA 1
ATOM 1399 C C . GLY A 1 179 ? -1.318 8.391 17.047 1 97.44 179 GLY A C 1
ATOM 1400 O O . GLY A 1 179 ? -1.007 9.516 16.641 1 97.44 179 GLY A O 1
ATOM 1401 N N . ARG A 1 180 ? -1.741 8.086 18.297 1 97.5 180 ARG A N 1
ATOM 1402 C CA . ARG A 1 180 ? -1.65 9.07 19.375 1 97.5 180 ARG A CA 1
ATOM 1403 C C . ARG A 1 180 ? -0.634 8.633 20.422 1 97.5 180 ARG A C 1
ATOM 1405 O O . ARG A 1 180 ? -0.44 7.438 20.656 1 97.5 180 ARG A O 1
ATOM 1412 N N . LEU A 1 181 ? 0.052 9.625 21.016 1 97.94 181 LEU A N 1
ATOM 1413 C CA . LEU A 1 181 ? 1.028 9.305 22.047 1 97.94 181 LEU A CA 1
ATOM 1414 C C . LEU A 1 181 ? 0.362 9.227 23.422 1 97.94 181 LEU A C 1
ATOM 1416 O O . LEU A 1 181 ? -0.406 10.117 23.797 1 97.94 181 LEU A O 1
ATOM 1420 N N . ASP A 1 182 ? 0.617 8.156 24.094 1 96.94 182 ASP A N 1
ATOM 1421 C CA . ASP A 1 182 ? 0.146 7.988 25.469 1 96.94 182 ASP A CA 1
ATOM 1422 C C . ASP A 1 182 ? 1.298 7.625 26.391 1 96.94 182 ASP A C 1
ATOM 1424 O O . ASP A 1 182 ? 2.428 7.418 25.953 1 96.94 182 ASP A O 1
ATOM 1428 N N . ARG A 1 183 ? 1.077 7.746 27.656 1 94.31 183 ARG A N 1
ATOM 1429 C CA . ARG A 1 183 ? 2.018 7.352 28.703 1 94.31 183 ARG A CA 1
ATOM 1430 C C . ARG A 1 183 ? 1.423 6.27 29.594 1 94.31 183 ARG A C 1
ATOM 1432 O O . ARG A 1 183 ? 0.324 6.434 30.141 1 94.31 183 ARG A O 1
ATOM 1439 N N . VAL A 1 184 ? 2.141 5.172 29.594 1 89.31 184 VAL A N 1
ATOM 1440 C CA . VAL A 1 184 ? 1.67 4.059 30.406 1 89.31 184 VAL A CA 1
ATOM 1441 C C . VAL A 1 184 ? 2.672 3.779 31.516 1 89.31 184 VAL A C 1
ATOM 1443 O O . VAL A 1 184 ? 3.883 3.893 31.312 1 89.31 184 VAL A O 1
ATOM 1446 N N . SER A 1 185 ? 2.107 3.611 32.719 1 83.62 185 SER A N 1
ATOM 1447 C CA . SER A 1 185 ? 2.939 3.281 33.875 1 83.62 185 SER A CA 1
ATOM 1448 C C . SER A 1 185 ? 3.213 1.783 33.969 1 83.62 185 SER A C 1
ATOM 1450 O O . SER A 1 185 ? 2.283 0.975 33.938 1 83.62 185 SER A O 1
ATOM 1452 N N . SER A 1 186 ? 4.336 1.352 33.594 1 68.56 186 SER A N 1
ATOM 1453 C CA . SER A 1 186 ? 4.727 -0.04 33.812 1 68.56 186 SER A CA 1
ATOM 1454 C C . SER A 1 186 ? 5.906 -0.15 34.75 1 68.56 186 SER A C 1
ATOM 1456 O O . SER A 1 186 ? 6.973 0.408 34.5 1 68.56 186 SER A O 1
ATOM 1458 N N . GLU A 1 187 ? 5.691 -0.995 35.75 1 69.06 187 GLU A N 1
ATOM 1459 C CA . GLU A 1 187 ? 6.668 -1.321 36.781 1 69.06 187 GLU A CA 1
ATOM 1460 C C . GLU A 1 187 ? 7.328 -0.062 37.344 1 69.06 187 GLU A C 1
ATOM 1462 O O . GLU A 1 187 ? 8.547 -0.017 37.5 1 69.06 187 GLU A O 1
ATOM 1467 N N . GLY A 1 188 ? 6.633 1.017 37.438 1 71.62 188 GLY A N 1
ATOM 1468 C CA . GLY A 1 188 ? 7.145 2.205 38.094 1 71.62 188 GLY A CA 1
ATOM 1469 C C . GLY A 1 188 ? 7.723 3.225 37.125 1 71.62 188 GLY A C 1
ATOM 1470 O O . GLY A 1 188 ? 8.188 4.285 37.562 1 71.62 188 GLY A O 1
ATOM 1471 N N . SER A 1 189 ? 7.812 2.822 35.906 1 79.62 189 SER A N 1
ATOM 1472 C CA . SER A 1 189 ? 8.352 3.781 34.938 1 79.62 189 SER A CA 1
ATOM 1473 C C . SER A 1 189 ? 7.316 4.16 33.906 1 79.62 189 SER A C 1
ATOM 1475 O O . SER A 1 189 ? 6.469 3.346 33.531 1 79.62 189 SER A O 1
ATOM 1477 N N . LEU A 1 190 ? 7.266 5.523 33.656 1 83.5 190 LEU A N 1
ATOM 1478 C CA . LEU A 1 190 ? 6.375 6.008 32.594 1 83.5 190 LEU A CA 1
ATOM 1479 C C . LEU A 1 190 ? 7.004 5.812 31.219 1 83.5 190 LEU A C 1
ATOM 1481 O O . LEU A 1 190 ? 8.141 6.23 30.984 1 83.5 190 LEU A O 1
ATOM 1485 N N . THR A 1 191 ? 6.273 4.969 30.516 1 90.5 191 THR A N 1
ATOM 1486 C CA . THR A 1 191 ? 6.758 4.727 29.156 1 90.5 191 THR A CA 1
ATOM 1487 C C . THR A 1 191 ? 5.793 5.301 28.125 1 90.5 191 THR A C 1
ATOM 1489 O O . THR A 1 191 ? 4.578 5.195 28.281 1 90.5 191 THR A O 1
ATOM 1492 N N . GLU A 1 192 ? 6.336 6.023 27.172 1 93.62 192 GLU A N 1
ATOM 1493 C CA . GLU A 1 192 ? 5.539 6.582 26.078 1 93.62 192 GLU A CA 1
ATOM 1494 C C . GLU A 1 192 ? 5.227 5.523 25.031 1 93.62 192 GLU A C 1
ATOM 1496 O O . GLU A 1 192 ? 6.113 4.773 24.609 1 93.62 192 GLU A O 1
ATOM 1501 N N . VAL A 1 193 ? 3.941 5.387 24.672 1 96 193 VAL A N 1
ATOM 1502 C CA . VAL A 1 193 ? 3.49 4.391 23.719 1 96 193 VAL A CA 1
ATOM 1503 C C . VAL A 1 193 ? 2.551 5.043 22.703 1 96 193 VAL A C 1
ATOM 1505 O O . VAL A 1 193 ? 1.795 5.957 23.047 1 96 193 VAL A O 1
ATOM 1508 N N . VAL A 1 194 ? 2.697 4.594 21.469 1 97.88 194 VAL A N 1
ATOM 1509 C CA . VAL A 1 194 ? 1.768 5.055 20.438 1 97.88 194 VAL A CA 1
ATOM 1510 C C . VAL A 1 194 ? 0.516 4.18 20.438 1 97.88 194 VAL A C 1
ATOM 1512 O O . VAL A 1 194 ? 0.604 2.959 20.297 1 97.88 194 VAL A O 1
ATOM 1515 N N . ILE A 1 195 ? -0.616 4.762 20.594 1 96.56 195 ILE A N 1
ATOM 1516 C CA . ILE A 1 195 ? -1.89 4.055 20.672 1 96.56 195 ILE A CA 1
ATOM 1517 C C . ILE A 1 195 ? -2.77 4.445 19.484 1 96.56 195 ILE A C 1
ATOM 1519 O O . ILE A 1 195 ? -2.443 5.371 18.75 1 96.56 195 ILE A O 1
ATOM 1523 N N . PRO A 1 196 ? -3.848 3.674 19.266 1 95.5 196 PRO A N 1
ATOM 1524 C CA . PRO A 1 196 ? -4.77 4.055 18.188 1 95.5 196 PRO A CA 1
ATOM 1525 C C . PRO A 1 196 ? -5.418 5.418 18.422 1 95.5 196 PRO A C 1
ATOM 1527 O O . PRO A 1 196 ? -5.438 5.91 19.562 1 95.5 196 PRO A O 1
ATOM 1530 N N . PHE A 1 197 ? -5.863 6.016 17.312 1 94 197 PHE A N 1
ATOM 1531 C CA . PHE A 1 197 ? -6.734 7.18 17.453 1 94 197 PHE A CA 1
ATOM 1532 C C . PHE A 1 197 ? -8.008 6.824 18.203 1 94 197 PHE A C 1
ATOM 1534 O O . PHE A 1 197 ? -8.602 5.77 17.969 1 94 197 PHE A O 1
ATOM 1541 N N . PRO A 1 198 ? -8.406 7.699 19.094 1 88.12 198 PRO A N 1
ATOM 1542 C CA . PRO A 1 198 ? -9.609 7.391 19.859 1 88.12 198 PRO A CA 1
ATOM 1543 C C . PRO A 1 198 ? -10.867 7.293 19 1 88.12 198 PRO A C 1
ATOM 1545 O O . PRO A 1 198 ? -11.789 6.551 19.328 1 88.12 198 PRO A O 1
ATOM 1548 N N . SER A 1 199 ? -10.867 8.117 17.953 1 84.62 199 SER A N 1
ATOM 1549 C CA . SER A 1 199 ? -12.008 8.078 17.031 1 84.62 199 SER A CA 1
ATOM 1550 C C . SER A 1 199 ? -11.594 8.461 15.617 1 84.62 199 SER A C 1
ATOM 1552 O O . SER A 1 199 ? -10.82 9.398 15.422 1 84.62 199 SER A O 1
ATOM 1554 N N . VAL A 1 200 ? -12.25 7.688 14.688 1 81.44 200 VAL A N 1
ATOM 1555 C CA . VAL A 1 200 ? -12.023 8.008 13.281 1 81.44 200 VAL A CA 1
ATOM 1556 C C . VAL A 1 200 ? -12.789 9.281 12.914 1 81.44 200 VAL A C 1
ATOM 1558 O O . VAL A 1 200 ? -12.352 10.039 12.047 1 81.44 200 VAL A O 1
ATOM 1561 N N . GLN A 1 201 ? -13.812 9.547 13.602 1 77.88 201 GLN A N 1
ATOM 1562 C CA . GLN A 1 201 ? -14.664 10.688 13.305 1 77.88 201 GLN A CA 1
ATOM 1563 C C . GLN A 1 201 ? -13.891 12 13.43 1 77.88 201 GLN A C 1
ATOM 1565 O O . GLN A 1 201 ? -14.125 12.938 12.656 1 77.88 201 GLN A O 1
ATOM 1570 N N . ASP A 1 202 ? -12.992 11.992 14.266 1 75.31 202 ASP A N 1
ATOM 1571 C CA . ASP A 1 202 ? -12.25 13.219 14.547 1 75.31 202 ASP A CA 1
ATOM 1572 C C . ASP A 1 202 ? -11.289 13.547 13.406 1 75.31 202 ASP A C 1
ATOM 1574 O O . ASP A 1 202 ? -10.781 14.672 13.32 1 75.31 202 ASP A O 1
ATOM 1578 N N . MET A 1 203 ? -11.172 12.625 12.516 1 78.38 203 MET A N 1
ATOM 1579 C CA . MET A 1 203 ? -10.211 12.789 11.43 1 78.38 203 MET A CA 1
ATOM 1580 C C . MET A 1 203 ? -10.883 13.344 10.18 1 78.38 203 MET A C 1
ATOM 1582 O O . MET A 1 203 ? -10.203 13.688 9.211 1 78.38 203 MET A O 1
ATOM 1586 N N . PHE A 1 204 ? -12.125 13.352 10.203 1 80.06 204 PHE A N 1
ATOM 1587 C CA . PHE A 1 204 ? -12.875 13.766 9.023 1 80.06 204 PHE A CA 1
ATOM 1588 C C . PHE A 1 204 ? -13.523 15.133 9.25 1 80.06 204 PHE A C 1
ATOM 1590 O O . PHE A 1 204 ? -13.938 15.445 10.367 1 80.06 204 PHE A O 1
ATOM 1597 N N . PHE A 1 205 ? -13.477 15.773 8.156 1 74.12 205 PHE A N 1
ATOM 1598 C CA . PHE A 1 205 ? -14.172 17.062 8.164 1 74.12 205 PHE A CA 1
ATOM 1599 C C . PHE A 1 205 ? -15.609 16.906 7.676 1 74.12 205 PHE A C 1
ATOM 1601 O O . PHE A 1 205 ? -15.836 16.562 6.512 1 74.12 205 PHE A O 1
ATOM 1608 N N . LEU A 1 206 ? -16.578 17.062 8.508 1 65.81 206 LEU A N 1
ATOM 1609 C CA . LEU A 1 206 ? -17.984 17.156 8.141 1 65.81 206 LEU A CA 1
ATOM 1610 C C . LEU A 1 206 ? -18.531 15.797 7.738 1 65.81 206 LEU A C 1
ATOM 1612 O O . LEU A 1 206 ? -19.516 15.719 6.992 1 65.81 206 LEU A O 1
ATOM 1616 N N . VAL A 1 207 ? -17.766 14.734 7.977 1 72.06 207 VAL A N 1
ATOM 1617 C CA . VAL A 1 207 ? -18.25 13.406 7.613 1 72.06 207 VAL A CA 1
ATOM 1618 C C . VAL A 1 207 ? -18.5 12.586 8.875 1 72.06 207 VAL A C 1
ATOM 1620 O O . VAL A 1 207 ? -17.656 12.57 9.789 1 72.06 207 VAL A O 1
ATOM 1623 N N . GLU A 1 208 ? -19.672 12.156 8.883 1 77.62 208 GLU A N 1
ATOM 1624 C CA . GLU A 1 208 ? -19.953 11.211 9.961 1 77.62 208 GLU A CA 1
ATOM 1625 C C . GLU A 1 208 ? -19.219 9.891 9.742 1 77.62 208 GLU A C 1
ATOM 1627 O O . GLU A 1 208 ? -19.453 9.195 8.75 1 77.62 208 GLU A O 1
ATOM 1632 N N . ALA A 1 209 ? -18.156 9.742 10.406 1 75.44 209 ALA A N 1
ATOM 1633 C CA . ALA A 1 209 ? -17.406 8.492 10.336 1 75.44 209 ALA A CA 1
ATOM 1634 C C . ALA A 1 209 ? -17.609 7.652 11.594 1 75.44 209 ALA A C 1
ATOM 1636 O O . ALA A 1 209 ? -18.062 8.164 12.617 1 75.44 209 ALA A O 1
ATOM 1637 N N . PRO A 1 210 ? -17.406 6.352 11.445 1 74.94 210 PRO A N 1
ATOM 1638 C CA . PRO A 1 210 ? -17.578 5.496 12.625 1 74.94 210 PRO A CA 1
ATOM 1639 C C . PRO A 1 210 ? -16.734 5.953 13.812 1 74.94 210 PRO A C 1
ATOM 1641 O O . PRO A 1 210 ? -15.68 6.574 13.625 1 74.94 210 PRO A O 1
ATOM 1644 N N . THR A 1 211 ? -17.297 5.73 14.977 1 76.12 211 THR A N 1
ATOM 1645 C CA . THR A 1 211 ? -16.578 6.125 16.188 1 76.12 211 THR A CA 1
ATOM 1646 C C . THR A 1 211 ? -15.758 4.965 16.734 1 76.12 211 THR A C 1
ATOM 1648 O O . THR A 1 211 ? -15.672 4.777 17.953 1 76.12 211 THR A O 1
ATOM 1651 N N . GLU A 1 212 ? -15.07 4.379 15.898 1 83.19 212 GLU A N 1
ATOM 1652 C CA . GLU A 1 212 ? -14.25 3.252 16.344 1 83.19 212 GLU A CA 1
ATOM 1653 C C . GLU A 1 212 ? -12.773 3.637 16.406 1 83.19 212 GLU A C 1
ATOM 1655 O O . GLU A 1 212 ? -12.359 4.621 15.797 1 83.19 212 GLU A O 1
ATOM 1660 N N . GLU A 1 213 ? -12.078 2.93 17.281 1 84.88 213 GLU A N 1
ATOM 1661 C CA . GLU A 1 213 ? -10.625 3.113 17.328 1 84.88 213 GLU A CA 1
ATOM 1662 C C . GLU A 1 213 ? -10.008 2.883 15.953 1 84.88 213 GLU A C 1
ATOM 1664 O O . GLU A 1 213 ? -10.484 2.049 15.18 1 84.88 213 GLU A O 1
ATOM 1669 N N . PHE A 1 214 ? -9.047 3.668 15.758 1 90.31 214 PHE A N 1
ATOM 1670 C CA . PHE A 1 214 ? -8.453 3.693 14.43 1 90.31 214 PHE A CA 1
ATOM 1671 C C . PHE A 1 214 ? -6.938 3.574 14.508 1 90.31 214 PHE A C 1
ATOM 1673 O O . PHE A 1 214 ? -6.266 4.484 14.992 1 90.31 214 PHE A O 1
ATOM 1680 N N . GLY A 1 215 ? -6.441 2.43 14.023 1 90.88 215 GLY A N 1
ATOM 1681 C CA . GLY A 1 215 ? -5.004 2.221 14.094 1 90.88 215 GLY A CA 1
ATOM 1682 C C . GLY A 1 215 ? -4.574 1.395 15.289 1 90.88 215 GLY A C 1
ATOM 1683 O O . GLY A 1 215 ? -5.367 0.624 15.836 1 90.88 215 GLY A O 1
ATOM 1684 N N . PRO A 1 216 ? -3.287 1.66 15.758 1 96.12 216 PRO A N 1
ATOM 1685 C CA . PRO A 1 216 ? -2.203 2.385 15.086 1 96.12 216 PRO A CA 1
ATOM 1686 C C . PRO A 1 216 ? -1.791 1.741 13.766 1 96.12 216 PRO A C 1
ATOM 1688 O O . PRO A 1 216 ? -2.223 0.628 13.461 1 96.12 216 PRO A O 1
ATOM 1691 N N . PHE A 1 217 ? -1.097 2.455 12.961 1 94.81 217 PHE A N 1
ATOM 1692 C CA . PHE A 1 217 ? -0.701 1.978 11.641 1 94.81 217 PHE A CA 1
ATOM 1693 C C . PHE A 1 217 ? 0.817 1.925 11.516 1 94.81 217 PHE A C 1
ATOM 1695 O O . PHE A 1 217 ? 1.526 2.684 12.188 1 94.81 217 PHE A O 1
ATOM 1702 N N . SER A 1 218 ? 1.282 1.101 10.602 1 92.69 218 SER A N 1
ATOM 1703 C CA . SER A 1 218 ? 2.719 0.877 10.477 1 92.69 218 SER A CA 1
ATOM 1704 C C . SER A 1 218 ? 3.277 1.532 9.219 1 92.69 218 SER A C 1
ATOM 1706 O O . SER A 1 218 ? 4.488 1.707 9.086 1 92.69 218 SER A O 1
ATOM 1708 N N . THR A 1 219 ? 2.414 1.847 8.281 1 92 219 THR A N 1
ATOM 1709 C CA . THR A 1 219 ? 2.863 2.467 7.039 1 92 219 THR A CA 1
ATOM 1710 C C . THR A 1 219 ? 1.909 3.58 6.613 1 92 219 THR A C 1
ATOM 1712 O O . THR A 1 219 ? 0.753 3.611 7.043 1 92 219 THR A O 1
ATOM 1715 N N . THR A 1 220 ? 2.398 4.477 5.812 1 94.31 220 THR A N 1
ATOM 1716 C CA . THR A 1 220 ? 1.578 5.543 5.246 1 94.31 220 THR A CA 1
ATOM 1717 C C . THR A 1 220 ? 0.455 4.965 4.391 1 94.31 220 THR A C 1
ATOM 1719 O O . THR A 1 220 ? -0.688 5.422 4.465 1 94.31 220 THR A O 1
ATOM 1722 N N . HIS A 1 221 ? 0.77 3.99 3.602 1 90.81 221 HIS A N 1
ATOM 1723 C CA . HIS A 1 221 ? -0.208 3.35 2.729 1 90.81 221 HIS A CA 1
ATOM 1724 C C . HIS A 1 221 ? -1.362 2.764 3.535 1 90.81 221 HIS A C 1
ATOM 1726 O O . HIS A 1 221 ? -2.529 2.957 3.188 1 90.81 221 HIS A O 1
ATOM 1732 N N . GLU A 1 222 ? -1.015 2.018 4.539 1 90.31 222 GLU A N 1
ATOM 1733 C CA . GLU A 1 222 ? -2.033 1.428 5.402 1 90.31 222 GLU A CA 1
ATOM 1734 C C . GLU A 1 222 ? -2.932 2.502 6.008 1 90.31 222 GLU A C 1
ATOM 1736 O O . GLU A 1 222 ? -4.152 2.342 6.055 1 90.31 222 GLU A O 1
ATOM 1741 N N . TYR A 1 223 ? -2.324 3.545 6.418 1 93.69 223 TYR A N 1
ATOM 1742 C CA . TYR A 1 223 ? -3.018 4.645 7.078 1 93.69 223 TYR A CA 1
ATOM 1743 C C . TYR A 1 223 ? -3.998 5.324 6.125 1 93.69 223 TYR A C 1
ATOM 1745 O O . TYR A 1 223 ? -5.191 5.43 6.426 1 93.69 223 TYR A O 1
ATOM 1753 N N . LEU A 1 224 ? -3.529 5.734 4.965 1 93.88 224 LEU A N 1
ATOM 1754 C CA . LEU A 1 224 ? -4.363 6.434 3.994 1 93.88 224 LEU A CA 1
ATOM 1755 C C . LEU A 1 224 ? -5.465 5.52 3.469 1 93.88 224 LEU A C 1
ATOM 1757 O O . LEU A 1 224 ? -6.59 5.965 3.238 1 93.88 224 LEU A O 1
ATOM 1761 N N . THR A 1 225 ? -5.133 4.266 3.242 1 92.19 225 THR A N 1
ATOM 1762 C CA . THR A 1 225 ? -6.121 3.301 2.766 1 92.19 225 THR A CA 1
ATOM 1763 C C . THR A 1 225 ? -7.242 3.123 3.787 1 92.19 225 THR A C 1
ATOM 1765 O O . THR A 1 225 ? -8.414 3.039 3.42 1 92.19 225 THR A O 1
ATOM 1768 N N . ALA A 1 226 ? -6.844 3.066 5.051 1 91.25 226 ALA A N 1
ATOM 1769 C CA . ALA A 1 226 ? -7.84 2.926 6.105 1 91.25 226 ALA A CA 1
ATOM 1770 C C . ALA A 1 226 ? -8.758 4.141 6.16 1 91.25 226 ALA A C 1
ATOM 1772 O O . ALA A 1 226 ? -9.977 4.004 6.336 1 91.25 226 ALA A O 1
ATOM 1773 N N . LEU A 1 227 ? -8.188 5.297 6.047 1 92.94 227 LEU A N 1
ATOM 1774 C CA . LEU A 1 227 ? -8.984 6.52 6.027 1 92.94 227 LEU A CA 1
ATOM 1775 C C . LEU A 1 227 ? -9.977 6.508 4.867 1 92.94 227 LEU A C 1
ATOM 1777 O O . LEU A 1 227 ? -11.148 6.848 5.043 1 92.94 227 LEU A O 1
ATOM 1781 N N . LEU A 1 228 ? -9.492 6.156 3.727 1 93.25 228 LEU A N 1
ATOM 1782 C CA . LEU A 1 228 ? -10.344 6.121 2.547 1 93.25 228 LEU A CA 1
ATOM 1783 C C . LEU A 1 228 ? -11.469 5.105 2.719 1 93.25 228 LEU A C 1
ATOM 1785 O O . LEU A 1 228 ? -12.609 5.363 2.324 1 93.25 228 LEU A O 1
ATOM 1789 N N . ARG A 1 229 ? -11.117 3.977 3.23 1 90.75 229 ARG A N 1
ATOM 1790 C CA . ARG A 1 229 ? -12.125 2.949 3.467 1 90.75 229 ARG A CA 1
ATOM 1791 C C . ARG A 1 229 ? -13.227 3.465 4.391 1 90.75 229 ARG A C 1
ATOM 1793 O O . ARG A 1 229 ? -14.406 3.207 4.156 1 90.75 229 ARG A O 1
ATOM 1800 N N . ALA A 1 230 ? -12.82 4.105 5.438 1 91 230 ALA A N 1
ATOM 1801 C CA . ALA A 1 230 ? -13.797 4.695 6.352 1 91 230 ALA A CA 1
ATOM 1802 C C . ALA A 1 230 ? -14.695 5.688 5.621 1 91 230 ALA A C 1
ATOM 1804 O O . ALA A 1 230 ? -15.914 5.707 5.84 1 91 230 ALA A O 1
ATOM 1805 N N . ARG A 1 231 ? -14.102 6.508 4.762 1 92.69 231 ARG A N 1
ATOM 1806 C CA . ARG A 1 231 ? -14.852 7.477 3.971 1 92.69 231 ARG A CA 1
ATOM 1807 C C . ARG A 1 231 ? -15.828 6.777 3.031 1 92.69 231 ARG A C 1
ATOM 1809 O O . ARG A 1 231 ? -16.984 7.176 2.922 1 92.69 231 ARG A O 1
ATOM 1816 N N . ARG A 1 232 ? -15.398 5.762 2.373 1 90.81 232 ARG A N 1
ATOM 1817 C CA . ARG A 1 232 ? -16.188 5.074 1.358 1 90.81 232 ARG A CA 1
ATOM 1818 C C . ARG A 1 232 ? -17.344 4.301 1.994 1 90.81 232 ARG A C 1
ATOM 1820 O O . ARG A 1 232 ? -18.359 4.043 1.345 1 90.81 232 ARG A O 1
ATOM 1827 N N . ARG A 1 233 ? -17.172 3.93 3.223 1 87.81 233 ARG A N 1
ATOM 1828 C CA . ARG A 1 233 ? -18.25 3.268 3.943 1 87.81 233 ARG A CA 1
ATOM 1829 C C . ARG A 1 233 ? -19.453 4.203 4.117 1 87.81 233 ARG A C 1
ATOM 1831 O O . ARG A 1 233 ? -20.594 3.754 4.141 1 87.81 233 ARG A O 1
ATOM 1838 N N . VAL A 1 234 ? -19.156 5.453 4.242 1 87.94 234 VAL A N 1
ATOM 1839 C CA . VAL A 1 234 ? -20.203 6.449 4.445 1 87.94 234 VAL A CA 1
ATOM 1840 C C . VAL A 1 234 ? -20.797 6.852 3.1 1 87.94 234 VAL A C 1
ATOM 1842 O O . VAL A 1 234 ? -22.016 6.953 2.959 1 87.94 234 VAL A O 1
ATOM 1845 N N . CYS A 1 235 ? -19.922 7.109 2.188 1 88.25 235 CYS A N 1
ATOM 1846 C CA . CYS A 1 235 ? -20.312 7.48 0.832 1 88.25 235 CYS A CA 1
ATOM 1847 C C . CYS A 1 235 ? -19.234 7.086 -0.171 1 88.25 235 CYS A C 1
ATOM 1849 O O . CYS A 1 235 ? -18.078 7.48 -0.03 1 88.25 235 CYS A O 1
ATOM 1851 N N . ASP A 1 236 ? -19.719 6.273 -1.152 1 88.19 236 ASP A N 1
ATOM 1852 C CA . ASP A 1 236 ? -18.75 5.84 -2.16 1 88.19 236 ASP A CA 1
ATOM 1853 C C . ASP A 1 236 ? -19.141 6.34 -3.549 1 88.19 236 ASP A C 1
ATOM 1855 O O . ASP A 1 236 ? -20.328 6.301 -3.916 1 88.19 236 ASP A O 1
ATOM 1859 N N . TYR A 1 237 ? -18.266 6.969 -4.164 1 90.81 237 TYR A N 1
ATOM 1860 C CA . TYR A 1 237 ? -18.453 7.43 -5.535 1 90.81 237 TYR A CA 1
ATOM 1861 C C . TYR A 1 237 ? -17.156 7.363 -6.316 1 90.81 237 TYR A C 1
ATOM 1863 O O . TYR A 1 237 ? -16.094 7.129 -5.742 1 90.81 237 TYR A O 1
ATOM 1871 N N . PRO A 1 238 ? -17.078 7.461 -7.59 1 91.81 238 PRO A N 1
ATOM 1872 C CA . PRO A 1 238 ? -15.953 7.145 -8.461 1 91.81 238 PRO A CA 1
ATOM 1873 C C . PRO A 1 238 ? -14.688 7.914 -8.094 1 91.81 238 PRO A C 1
ATOM 1875 O O . PRO A 1 238 ? -13.586 7.371 -8.164 1 91.81 238 PRO A O 1
ATOM 1878 N N . THR A 1 239 ? -14.852 9.117 -7.676 1 94.31 239 THR A N 1
ATOM 1879 C CA . THR A 1 239 ? -13.688 9.922 -7.328 1 94.31 239 THR A CA 1
ATOM 1880 C C . THR A 1 239 ? -12.922 9.281 -6.172 1 94.31 239 THR A C 1
ATOM 1882 O O . THR A 1 239 ? -11.688 9.312 -6.145 1 94.31 239 THR A O 1
ATOM 1885 N N . LEU A 1 240 ? -13.625 8.734 -5.25 1 93.44 240 LEU A N 1
ATOM 1886 C CA . LEU A 1 240 ? -12.977 8.086 -4.117 1 93.44 240 LEU A CA 1
ATOM 1887 C C . LEU A 1 240 ? -12.25 6.816 -4.562 1 93.44 240 LEU A C 1
ATOM 1889 O O . LEU A 1 240 ? -11.203 6.469 -4.016 1 93.44 240 LEU A O 1
ATOM 1893 N N . ALA A 1 241 ? -12.805 6.129 -5.574 1 91.62 241 ALA A N 1
ATOM 1894 C CA . ALA A 1 241 ? -12.102 4.988 -6.156 1 91.62 241 ALA A CA 1
ATOM 1895 C C . ALA A 1 241 ? -10.797 5.426 -6.816 1 91.62 241 ALA A C 1
ATOM 1897 O O . ALA A 1 241 ? -9.781 4.734 -6.715 1 91.62 241 ALA A O 1
ATOM 1898 N N . LEU A 1 242 ? -10.898 6.535 -7.477 1 93.12 242 LEU A N 1
ATOM 1899 C CA . LEU A 1 242 ? -9.703 7.086 -8.109 1 93.12 242 LEU A CA 1
ATOM 1900 C C . LEU A 1 242 ? -8.633 7.402 -7.07 1 93.12 242 LEU A C 1
ATOM 1902 O O . LEU A 1 242 ? -7.445 7.16 -7.301 1 93.12 242 LEU A O 1
ATOM 1906 N N . LEU A 1 243 ? -9.07 7.949 -5.945 1 95 243 LEU A N 1
ATOM 1907 C CA . LEU A 1 243 ? -8.125 8.266 -4.883 1 95 243 LEU A CA 1
ATOM 1908 C C . LEU A 1 243 ? -7.441 7.004 -4.363 1 95 243 LEU A C 1
ATOM 1910 O O . LEU A 1 243 ? -6.277 7.035 -3.969 1 95 243 LEU A O 1
ATOM 1914 N N . GLN A 1 244 ? -8.125 5.93 -4.402 1 92.19 244 GLN A N 1
ATOM 1915 C CA . GLN A 1 244 ? -7.539 4.652 -4.016 1 92.19 244 GLN A CA 1
ATOM 1916 C C . GLN A 1 244 ? -6.352 4.301 -4.91 1 92.19 244 GLN A C 1
ATOM 1918 O O . GLN A 1 244 ? -5.328 3.82 -4.422 1 92.19 244 GLN A O 1
ATOM 1923 N N . MET A 1 245 ? -6.492 4.543 -6.109 1 90.88 245 MET A N 1
ATOM 1924 C CA . MET A 1 245 ? -5.398 4.309 -7.047 1 90.88 245 MET A CA 1
ATOM 1925 C C . MET A 1 245 ? -4.23 5.246 -6.762 1 90.88 245 MET A C 1
ATOM 1927 O O . MET A 1 245 ? -3.072 4.832 -6.801 1 90.88 245 MET A O 1
ATOM 1931 N N . PHE A 1 246 ? -4.598 6.457 -6.484 1 94.88 246 PHE A N 1
ATOM 1932 C CA . PHE A 1 246 ? -3.566 7.461 -6.254 1 94.88 246 PHE A CA 1
ATOM 1933 C C . PHE A 1 246 ? -2.77 7.141 -4.996 1 94.88 246 PHE A C 1
ATOM 1935 O O . PHE A 1 246 ? -1.562 7.379 -4.941 1 94.88 246 PHE A O 1
ATOM 1942 N N . ILE A 1 247 ? -3.389 6.555 -3.975 1 92.06 247 ILE A N 1
ATOM 1943 C CA . ILE A 1 247 ? -2.734 6.195 -2.721 1 92.06 247 ILE A CA 1
ATOM 1944 C C . ILE A 1 247 ? -1.607 5.199 -2.994 1 92.06 247 ILE A C 1
ATOM 1946 O O . ILE A 1 247 ? -0.545 5.273 -2.373 1 92.06 247 ILE A O 1
ATOM 1950 N N . GLY A 1 248 ? -1.791 4.414 -3.902 1 82.5 248 GLY A N 1
ATOM 1951 C CA . GLY A 1 248 ? -0.81 3.383 -4.203 1 82.5 248 GLY A CA 1
ATOM 1952 C C . GLY A 1 248 ? 0.282 3.854 -5.145 1 82.5 248 GLY A C 1
ATOM 1953 O O . GLY A 1 248 ? 1.384 3.301 -5.152 1 82.5 248 GLY A O 1
ATOM 1954 N N . GLY A 1 249 ? 0.022 4.91 -5.801 1 86.75 249 GLY A N 1
ATOM 1955 C CA . GLY A 1 249 ? 0.919 5.234 -6.898 1 86.75 249 GLY A CA 1
ATOM 1956 C C . GLY A 1 249 ? 1.714 6.504 -6.664 1 86.75 249 GLY A C 1
ATOM 1957 O O . GLY A 1 249 ? 2.838 6.641 -7.148 1 86.75 249 GLY A O 1
ATOM 1958 N N . LEU A 1 250 ? 1.112 7.379 -5.902 1 91.62 250 LEU A N 1
ATOM 1959 C CA . LEU A 1 250 ? 1.679 8.719 -5.949 1 91.62 250 LEU A CA 1
ATOM 1960 C C . LEU A 1 250 ? 2.629 8.953 -4.777 1 91.62 250 LEU A C 1
ATOM 1962 O O . LEU A 1 250 ? 3.689 9.562 -4.945 1 91.62 250 LEU A O 1
ATOM 1966 N N . PRO A 1 251 ? 2.283 8.43 -3.574 1 90.94 251 PRO A N 1
ATOM 1967 C CA . PRO A 1 251 ? 3.225 8.648 -2.473 1 90.94 251 PRO A CA 1
ATOM 1968 C C . PRO A 1 251 ? 4.578 7.984 -2.715 1 90.94 251 PRO A C 1
ATOM 1970 O O . PRO A 1 251 ? 4.641 6.871 -3.244 1 90.94 251 PRO A O 1
ATOM 1973 N N . ASP A 1 252 ? 5.625 8.672 -2.334 1 87.56 252 ASP A N 1
ATOM 1974 C CA . ASP A 1 252 ? 6.973 8.117 -2.449 1 87.56 252 ASP A CA 1
ATOM 1975 C C . ASP A 1 252 ? 7.16 6.926 -1.517 1 87.56 252 ASP A C 1
ATOM 1977 O O . ASP A 1 252 ? 7.051 7.062 -0.296 1 87.56 252 ASP A O 1
ATOM 1981 N N . PRO A 1 253 ? 7.535 5.805 -2.066 1 83.25 253 PRO A N 1
ATOM 1982 C CA . PRO A 1 253 ? 7.676 4.605 -1.239 1 83.25 253 PRO A CA 1
ATOM 1983 C C . PRO A 1 253 ? 8.773 4.742 -0.183 1 83.25 253 PRO A C 1
ATOM 1985 O O . PRO A 1 253 ? 8.727 4.062 0.847 1 83.25 253 PRO A O 1
ATOM 1988 N N . GLN A 1 254 ? 9.703 5.605 -0.416 1 85 254 GLN A N 1
ATOM 1989 C CA . GLN A 1 254 ? 10.797 5.809 0.527 1 85 254 GLN A CA 1
ATOM 1990 C C . GLN A 1 254 ? 10.273 6.27 1.886 1 85 254 GLN A C 1
ATOM 1992 O O . GLN A 1 254 ? 10.914 6.027 2.914 1 85 254 GLN A O 1
ATOM 1997 N N . PHE A 1 255 ? 9.102 6.859 1.852 1 91.69 255 PHE A N 1
ATOM 1998 C CA . PHE A 1 255 ? 8.586 7.445 3.086 1 91.69 255 PHE A CA 1
ATOM 1999 C C . PHE A 1 255 ? 7.348 6.703 3.562 1 91.69 255 PHE A C 1
ATOM 2001 O O . PHE A 1 255 ? 6.496 7.277 4.246 1 91.69 255 PHE A O 1
ATOM 2008 N N . ASP A 1 256 ? 7.203 5.465 3.121 1 90.75 256 ASP A N 1
ATOM 2009 C CA . ASP A 1 256 ? 6.023 4.68 3.475 1 90.75 256 ASP A CA 1
ATOM 2010 C C . ASP A 1 256 ? 6.129 4.148 4.902 1 90.75 256 ASP A C 1
ATOM 2012 O O . ASP A 1 256 ? 5.141 4.133 5.637 1 90.75 256 ASP A O 1
ATOM 2016 N N . ALA A 1 257 ? 7.285 3.748 5.316 1 91.19 257 ALA A N 1
ATOM 2017 C CA . ALA A 1 257 ? 7.492 3.129 6.621 1 91.19 257 ALA A CA 1
ATOM 2018 C C . ALA A 1 257 ? 8.07 4.133 7.617 1 91.19 257 ALA A C 1
ATOM 2020 O O . ALA A 1 257 ? 8.344 5.281 7.262 1 91.19 257 ALA A O 1
ATOM 2021 N N . ALA A 1 258 ? 8.102 3.736 8.93 1 94.5 258 ALA A N 1
ATOM 2022 C CA . ALA A 1 258 ? 8.711 4.566 9.969 1 94.5 258 ALA A CA 1
ATOM 2023 C C . ALA A 1 258 ? 10.078 5.082 9.539 1 94.5 258 ALA A C 1
ATOM 2025 O O . ALA A 1 258 ? 10.734 4.473 8.688 1 94.5 258 ALA A O 1
ATOM 2026 N N . PRO A 1 259 ? 10.438 6.266 10 1 97.06 259 PRO A N 1
ATOM 2027 C CA . PRO A 1 259 ? 9.883 6.91 11.195 1 97.06 259 PRO A CA 1
ATOM 2028 C C . PRO A 1 259 ? 8.711 7.836 10.875 1 97.06 259 PRO A C 1
ATOM 2030 O O . PRO A 1 259 ? 8.594 8.328 9.75 1 97.06 259 PRO A O 1
ATOM 2033 N N . PHE A 1 260 ? 7.875 8.023 11.875 1 98.31 260 PHE A N 1
ATOM 2034 C CA . PHE A 1 260 ? 6.777 8.977 11.883 1 98.31 260 PHE A CA 1
ATOM 2035 C C . PHE A 1 260 ? 7.016 10.062 12.93 1 98.31 260 PHE A C 1
ATOM 2037 O O . PHE A 1 260 ? 7.898 9.93 13.781 1 98.31 260 PHE A O 1
ATOM 2044 N N . ALA A 1 261 ? 6.289 11.148 12.852 1 98.5 261 ALA A N 1
ATOM 2045 C CA . ALA A 1 261 ? 6.504 12.25 13.781 1 98.5 261 ALA A CA 1
ATOM 2046 C C . ALA A 1 261 ? 5.203 13 14.055 1 98.5 261 ALA A C 1
ATOM 2048 O O . ALA A 1 261 ? 4.188 12.75 13.414 1 98.5 261 ALA A O 1
ATOM 2049 N N . PHE A 1 262 ? 5.281 13.867 15.016 1 98.38 262 PHE A N 1
ATOM 2050 C CA . PHE A 1 262 ? 4.125 14.695 15.336 1 98.38 262 PHE A CA 1
ATOM 2051 C C . PHE A 1 262 ? 3.758 15.602 14.164 1 98.38 262 PHE A C 1
ATOM 2053 O O . PHE A 1 262 ? 4.637 16.125 13.477 1 98.38 262 PHE A O 1
ATOM 2060 N N . ALA A 1 263 ? 2.514 15.734 13.992 1 97.5 263 ALA A N 1
ATOM 2061 C CA . ALA A 1 263 ? 1.967 16.641 12.984 1 97.5 263 ALA A CA 1
ATOM 2062 C C . ALA A 1 263 ? 1.051 17.688 13.633 1 97.5 263 ALA A C 1
ATOM 2064 O O . ALA A 1 263 ? 0.168 17.328 14.422 1 97.5 263 ALA A O 1
ATOM 2065 N N . HIS A 1 264 ? 1.311 18.953 13.375 1 97.25 264 HIS A N 1
ATOM 2066 C CA . HIS A 1 264 ? 0.36 19.953 13.828 1 97.25 264 HIS A CA 1
ATOM 2067 C C . HIS A 1 264 ? -1.007 19.75 13.188 1 97.25 264 HIS A C 1
ATOM 2069 O O . HIS A 1 264 ? -1.104 19.578 11.969 1 97.25 264 HIS A O 1
ATOM 2075 N N . PRO A 1 265 ? -2.043 19.75 13.914 1 93.69 265 PRO A N 1
ATOM 2076 C CA . PRO A 1 265 ? -3.357 19.391 13.383 1 93.69 265 PRO A CA 1
ATOM 2077 C C . PRO A 1 265 ? -3.908 20.438 12.414 1 93.69 265 PRO A C 1
ATOM 2079 O O . PRO A 1 265 ? -4.715 20.094 11.539 1 93.69 265 PRO A O 1
ATOM 2082 N N . ASP A 1 266 ? -3.557 21.656 12.609 1 92.69 266 ASP A N 1
ATOM 2083 C CA . ASP A 1 266 ? -3.984 22.766 11.75 1 92.69 266 ASP A CA 1
ATOM 2084 C C . ASP A 1 266 ? -2.814 23.688 11.414 1 92.69 266 ASP A C 1
ATOM 2086 O O . ASP A 1 266 ? -2.791 24.844 11.836 1 92.69 266 ASP A O 1
ATOM 2090 N N . TYR A 1 267 ? -1.944 23.188 10.547 1 95.75 267 TYR A N 1
ATOM 2091 C CA . TYR A 1 267 ? -0.705 23.844 10.141 1 95.75 267 TYR A CA 1
ATOM 2092 C C . TYR A 1 267 ? -0.986 25.031 9.227 1 95.75 267 TYR A C 1
ATOM 2094 O O . TYR A 1 267 ? -0.553 25.047 8.07 1 95.75 267 TYR A O 1
ATOM 2102 N N . SER A 1 268 ? -1.704 26.109 9.812 1 93.88 268 SER A N 1
ATOM 2103 C CA . SER A 1 268 ? -2.195 27.234 9.023 1 93.88 268 SER A CA 1
ATOM 2104 C C . SER A 1 268 ? -1.566 28.547 9.469 1 93.88 268 SER A C 1
ATOM 2106 O O . SER A 1 268 ? -0.969 28.625 10.547 1 93.88 268 SER A O 1
ATOM 2108 N N . LEU A 1 269 ? -1.806 29.609 8.68 1 95.06 269 LEU A N 1
ATOM 2109 C CA . LEU A 1 269 ? -1.292 30.938 8.953 1 95.06 269 LEU A CA 1
ATOM 2110 C C . LEU A 1 269 ? -1.823 31.469 10.281 1 95.06 269 LEU A C 1
ATOM 2112 O O . LEU A 1 269 ? -1.129 32.219 10.977 1 95.06 269 LEU A O 1
ATOM 2116 N N . HIS A 1 270 ? -2.953 31 10.602 1 93.06 270 HIS A N 1
ATOM 2117 C CA . HIS A 1 270 ? -3.623 31.531 11.781 1 93.06 270 HIS A CA 1
ATOM 2118 C C . HIS A 1 270 ? -2.98 31 13.062 1 93.06 270 HIS A C 1
ATOM 2120 O O . HIS A 1 270 ? -3.127 31.609 14.125 1 93.06 270 HIS A O 1
ATOM 2126 N N . ASN A 1 271 ? -2.264 29.969 12.922 1 96.38 271 ASN A N 1
ATOM 2127 C CA . ASN A 1 271 ? -1.719 29.312 14.109 1 96.38 271 ASN A CA 1
ATOM 2128 C C . ASN A 1 271 ? -0.214 29.531 14.227 1 96.38 271 ASN A C 1
ATOM 2130 O O . ASN A 1 271 ? 0.436 28.953 15.102 1 96.38 271 ASN A O 1
ATOM 2134 N N . ILE A 1 272 ? 0.291 30.344 13.344 1 98.19 272 ILE A N 1
ATOM 2135 C CA . ILE A 1 272 ? 1.705 30.688 13.391 1 98.19 272 ILE A CA 1
ATOM 2136 C C . ILE A 1 272 ? 1.856 32.156 13.781 1 98.19 272 ILE A C 1
ATOM 2138 O O . ILE A 1 272 ? 1.281 33.031 13.133 1 98.19 272 ILE A O 1
ATOM 2142 N N . ILE A 1 273 ? 2.615 32.406 14.875 1 97.94 273 ILE A N 1
ATOM 2143 C CA . ILE A 1 273 ? 2.891 33.75 15.359 1 97.94 273 ILE A CA 1
ATOM 2144 C C . ILE A 1 273 ? 4.324 34.156 15.008 1 97.94 273 ILE A C 1
ATOM 2146 O O . ILE A 1 273 ? 5.25 33.344 15.172 1 97.94 273 ILE A O 1
ATOM 2150 N N . VAL A 1 274 ? 4.484 35.344 14.469 1 98 274 VAL A N 1
ATOM 2151 C CA . VAL A 1 274 ? 5.816 35.812 14.109 1 98 274 VAL A CA 1
ATOM 2152 C C . VAL A 1 274 ? 6.164 37.062 14.938 1 98 274 VAL A C 1
ATOM 2154 O O . VAL A 1 274 ? 5.277 37.812 15.359 1 98 274 VAL A O 1
ATOM 2157 N N . ASP A 1 275 ? 7.422 37.25 15.172 1 96.81 275 ASP A N 1
ATOM 2158 C CA . ASP A 1 275 ? 7.879 38.406 15.938 1 96.81 275 ASP A CA 1
ATOM 2159 C C . ASP A 1 275 ? 8.203 39.594 15.023 1 96.81 275 ASP A C 1
ATOM 2161 O O . ASP A 1 275 ? 7.836 39.594 13.844 1 96.81 275 ASP A O 1
ATOM 2165 N N . ASP A 1 276 ? 8.875 40.562 15.594 1 92.75 276 ASP A N 1
ATOM 2166 C CA . ASP A 1 276 ? 9.125 41.812 14.883 1 92.75 276 ASP A CA 1
ATOM 2167 C C . ASP A 1 276 ? 10.188 41.625 13.797 1 92.75 276 ASP A C 1
ATOM 2169 O O . ASP A 1 276 ? 10.352 42.469 12.93 1 92.75 276 ASP A O 1
ATOM 2173 N N . MET A 1 277 ? 10.875 40.562 13.781 1 93.75 277 MET A N 1
ATOM 2174 C CA . MET A 1 277 ? 11.891 40.25 12.773 1 93.75 277 MET A CA 1
ATOM 2175 C C . MET A 1 277 ? 11.336 39.312 11.711 1 93.75 277 MET A C 1
ATOM 2177 O O . MET A 1 277 ? 12.047 38.938 10.781 1 93.75 277 MET A O 1
ATOM 2181 N N . GLY A 1 278 ? 10.078 38.906 11.906 1 94.38 278 GLY A N 1
ATOM 2182 C CA . GLY A 1 278 ? 9.438 38.031 10.938 1 94.38 278 GLY A CA 1
ATOM 2183 C C . GLY A 1 278 ? 9.773 36.594 11.148 1 94.38 278 GLY A C 1
ATOM 2184 O O . GLY A 1 278 ? 9.547 35.75 10.258 1 94.38 278 GLY A O 1
ATOM 2185 N N . VAL A 1 279 ? 10.328 36.281 12.266 1 96.69 279 VAL A N 1
ATOM 2186 C CA . VAL A 1 279 ? 10.68 34.906 12.578 1 96.69 279 VAL A CA 1
ATOM 2187 C C . VAL A 1 279 ? 9.625 34.312 13.508 1 96.69 279 VAL A C 1
ATOM 2189 O O . VAL A 1 279 ? 8.969 35.031 14.266 1 96.69 279 VAL A O 1
ATOM 2192 N N . VAL A 1 280 ? 9.453 33 13.445 1 98.25 280 VAL A N 1
ATOM 2193 C CA . VAL A 1 280 ? 8.422 32.281 14.203 1 98.25 280 VAL A CA 1
ATOM 2194 C C . VAL A 1 280 ? 8.672 32.469 15.703 1 98.25 280 VAL A C 1
ATOM 2196 O O . VAL A 1 280 ? 9.742 32.125 16.203 1 98.25 280 VAL A O 1
ATOM 2199 N N . SER A 1 281 ? 7.688 33 16.359 1 97.62 281 SER A N 1
ATOM 2200 C CA . SER A 1 281 ? 7.805 33.156 17.797 1 97.62 281 SER A CA 1
ATOM 2201 C C . SER A 1 281 ? 6.883 32.219 18.547 1 97.62 281 SER A C 1
ATOM 2203 O O . SER A 1 281 ? 7.035 32 19.75 1 97.62 281 SER A O 1
ATOM 2205 N N . GLY A 1 282 ? 5.949 31.672 17.781 1 98.06 282 GLY A N 1
ATOM 2206 C CA . GLY A 1 282 ? 5.066 30.703 18.406 1 98.06 282 GLY A CA 1
ATOM 2207 C C . GLY A 1 282 ? 4.207 29.938 17.422 1 98.06 282 GLY A C 1
ATOM 2208 O O . GLY A 1 282 ? 3.842 30.484 16.375 1 98.06 282 GLY A O 1
ATOM 2209 N N . ILE A 1 283 ? 3.895 28.734 17.656 1 98.25 283 ILE A N 1
ATOM 2210 C CA . ILE A 1 283 ? 2.906 27.922 16.969 1 98.25 283 ILE A CA 1
ATOM 2211 C C . ILE A 1 283 ? 1.839 27.453 17.953 1 98.25 283 ILE A C 1
ATOM 2213 O O . ILE A 1 283 ? 2.148 26.781 18.938 1 98.25 283 ILE A O 1
ATOM 2217 N N . ILE A 1 284 ? 0.578 27.828 17.656 1 96.19 284 ILE A N 1
ATOM 2218 C CA . ILE A 1 284 ? -0.456 27.625 18.672 1 96.19 284 ILE A CA 1
ATOM 2219 C C . ILE A 1 284 ? -1.529 26.688 18.125 1 96.19 284 ILE A C 1
ATOM 2221 O O . ILE A 1 284 ? -1.466 26.25 16.984 1 96.19 284 ILE A O 1
ATOM 2225 N N . ASP A 1 285 ? -2.461 26.203 18.953 1 94.88 285 ASP A N 1
ATOM 2226 C CA . ASP A 1 285 ? -3.625 25.391 18.641 1 94.88 285 ASP A CA 1
ATOM 2227 C C . ASP A 1 285 ? -3.209 23.969 18.25 1 94.88 285 ASP A C 1
ATOM 2229 O O . ASP A 1 285 ? -3.445 23.547 17.109 1 94.88 285 ASP A O 1
ATOM 2233 N N . TRP A 1 286 ? -2.756 23.25 19.203 1 95.88 286 TRP A N 1
ATOM 2234 C CA . TRP A 1 286 ? -2.234 21.906 18.984 1 95.88 286 TRP A CA 1
ATOM 2235 C C . TRP A 1 286 ? -3.277 20.859 19.328 1 95.88 286 TRP A C 1
ATOM 2237 O O . TRP A 1 286 ? -2.943 19.688 19.531 1 95.88 286 TRP A O 1
ATOM 2247 N N . ASP A 1 287 ? -4.555 21.297 19.406 1 93.25 287 ASP A N 1
ATOM 2248 C CA . ASP A 1 287 ? -5.629 20.359 19.719 1 93.25 287 ASP A CA 1
ATOM 2249 C C . ASP A 1 287 ? -5.73 19.266 18.656 1 93.25 287 ASP A C 1
ATOM 2251 O O . ASP A 1 287 ? -5.93 19.562 17.469 1 93.25 287 ASP A O 1
ATOM 2255 N N . GLY A 1 288 ? -5.57 18.062 19.094 1 93.69 288 GLY A N 1
ATOM 2256 C CA . GLY A 1 288 ? -5.695 16.953 18.172 1 93.69 288 GLY A CA 1
ATOM 2257 C C . GLY A 1 288 ? -4.367 16.516 17.562 1 93.69 288 GLY A C 1
ATOM 2258 O O . GLY A 1 288 ? -4.336 15.852 16.531 1 93.69 288 GLY A O 1
ATOM 2259 N N . VAL A 1 289 ? -3.281 16.891 18.188 1 96.69 289 VAL A N 1
ATOM 2260 C CA . VAL A 1 289 ? -1.955 16.531 17.703 1 96.69 289 VAL A CA 1
ATOM 2261 C C . VAL A 1 289 ? -1.805 15.016 17.688 1 96.69 289 VAL A C 1
ATOM 2263 O O . VAL A 1 289 ? -2.246 14.328 18.609 1 96.69 289 VAL A O 1
ATOM 2266 N N . ALA A 1 290 ? -1.308 14.531 16.578 1 96.94 290 ALA A N 1
ATOM 2267 C CA . ALA A 1 290 ? -1.123 13.094 16.375 1 96.94 290 ALA A CA 1
ATOM 2268 C C . ALA A 1 290 ? 0.207 12.805 15.688 1 96.94 290 ALA A C 1
ATOM 2270 O O . ALA A 1 290 ? 0.919 13.727 15.281 1 96.94 290 ALA A O 1
ATOM 2271 N N . ILE A 1 291 ? 0.582 11.594 15.742 1 98.06 291 ILE A N 1
ATOM 2272 C CA . ILE A 1 291 ? 1.749 11.094 15.023 1 98.06 291 ILE A CA 1
ATOM 2273 C C . ILE A 1 291 ? 1.342 10.664 13.617 1 98.06 291 ILE A C 1
ATOM 2275 O O . ILE A 1 291 ? 0.468 9.812 13.445 1 98.06 291 ILE A O 1
ATOM 2279 N N . GLU A 1 292 ? 1.939 11.266 12.641 1 97.44 292 GLU A N 1
ATOM 2280 C CA . GLU A 1 292 ? 1.584 11.039 11.242 1 97.44 292 GLU A CA 1
ATOM 2281 C C . GLU A 1 292 ? 2.828 10.828 10.383 1 97.44 292 GLU A C 1
ATOM 2283 O O . GLU A 1 292 ? 3.951 11.039 10.852 1 97.44 292 GLU A O 1
ATOM 2288 N N . PRO A 1 293 ? 2.59 10.367 9.125 1 97.06 293 PRO A N 1
ATOM 2289 C CA . PRO A 1 293 ? 3.738 10.281 8.219 1 97.06 293 PRO A CA 1
ATOM 2290 C C . PRO A 1 293 ? 4.465 11.609 8.062 1 97.06 293 PRO A C 1
ATOM 2292 O O . PRO A 1 293 ? 3.826 12.672 8.039 1 97.06 293 PRO A O 1
ATOM 2295 N N . LEU A 1 294 ? 5.773 11.562 7.867 1 96.94 294 LEU A N 1
ATOM 2296 C CA . LEU A 1 294 ? 6.602 12.766 7.805 1 96.94 294 LEU A CA 1
ATOM 2297 C C . LEU A 1 294 ? 6.09 13.719 6.734 1 96.94 294 LEU A C 1
ATOM 2299 O O . LEU A 1 294 ? 5.949 14.922 6.984 1 96.94 294 LEU A O 1
ATOM 2303 N N . HIS A 1 295 ? 5.723 13.203 5.586 1 95.19 295 HIS A N 1
ATOM 2304 C CA . HIS A 1 295 ? 5.379 14.016 4.426 1 95.19 295 HIS A CA 1
ATOM 2305 C C . HIS A 1 295 ? 3.902 14.398 4.441 1 95.19 295 HIS A C 1
ATOM 2307 O O . HIS A 1 295 ? 3.424 15.078 3.529 1 95.19 295 HIS A O 1
ATOM 2313 N N . CYS A 1 296 ? 3.115 14.039 5.473 1 93.56 296 CYS A N 1
ATOM 2314 C CA . CYS A 1 296 ? 1.747 14.477 5.727 1 93.56 296 CYS A CA 1
ATOM 2315 C C . CYS A 1 296 ? 1.666 15.289 7.016 1 93.56 296 CYS A C 1
ATOM 2317 O O . CYS A 1 296 ? 0.617 15.852 7.332 1 93.56 296 CYS A O 1
ATOM 2319 N N . GLY A 1 297 ? 2.752 15.273 7.656 1 94.56 297 GLY A N 1
ATOM 2320 C CA . GLY A 1 297 ? 2.75 15.867 8.984 1 94.56 297 GLY A CA 1
ATOM 2321 C C . GLY A 1 297 ? 3.814 16.938 9.164 1 94.56 297 GLY A C 1
ATOM 2322 O O . GLY A 1 297 ? 3.709 18.016 8.594 1 94.56 297 GLY A O 1
ATOM 2323 N N . ALA A 1 298 ? 4.91 16.547 9.797 1 97.5 298 ALA A N 1
ATOM 2324 C CA . ALA A 1 298 ? 5.926 17.5 10.219 1 97.5 298 ALA A CA 1
ATOM 2325 C C . ALA A 1 298 ? 6.609 18.141 9.016 1 97.5 298 ALA A C 1
ATOM 2327 O O . ALA A 1 298 ? 7.012 19.312 9.07 1 97.5 298 ALA A O 1
ATOM 2328 N N . LEU A 1 299 ? 6.684 17.406 7.953 1 98.19 299 LEU A N 1
ATOM 2329 C CA . LEU A 1 299 ? 7.508 17.891 6.852 1 98.19 299 LEU A CA 1
ATOM 2330 C C . LEU A 1 299 ? 6.648 18.25 5.645 1 98.19 299 LEU A C 1
ATOM 2332 O O . LEU A 1 299 ? 7.168 18.453 4.547 1 98.19 299 LEU A O 1
ATOM 2336 N N . ARG A 1 300 ? 5.336 18.312 5.867 1 98.06 300 ARG A N 1
ATOM 2337 C CA . ARG A 1 300 ? 4.465 18.719 4.77 1 98.06 300 ARG A CA 1
ATOM 2338 C C . ARG A 1 300 ? 4.582 20.219 4.504 1 98.06 300 ARG A C 1
ATOM 2340 O O . ARG A 1 300 ? 4.996 20.984 5.383 1 98.06 300 ARG A O 1
ATOM 2347 N N . PHE A 1 301 ? 4.195 20.594 3.289 1 98.19 301 PHE A N 1
ATOM 2348 C CA . PHE A 1 301 ? 3.965 22.016 3.059 1 98.19 301 PHE A CA 1
ATOM 2349 C C . PHE A 1 301 ? 2.812 22.516 3.918 1 98.19 301 PHE A C 1
ATOM 2351 O O . PHE A 1 301 ? 1.809 21.828 4.094 1 98.19 301 PHE A O 1
ATOM 2358 N N . PRO A 1 302 ? 2.98 23.719 4.461 1 96.88 302 PRO A N 1
ATOM 2359 C CA . PRO A 1 302 ? 1.762 24.328 5.008 1 96.88 302 PRO A CA 1
ATOM 2360 C C . PRO A 1 302 ? 0.631 24.406 3.986 1 96.88 302 PRO A C 1
ATOM 2362 O O . PRO A 1 302 ? 0.867 24.75 2.824 1 96.88 302 PRO A O 1
ATOM 2365 N N . PRO A 1 303 ? -0.534 24.156 4.434 1 95.19 303 PRO A N 1
ATOM 2366 C CA . PRO A 1 303 ? -1.646 24.062 3.486 1 95.19 303 PRO A CA 1
ATOM 2367 C C . PRO A 1 303 ? -1.823 25.344 2.658 1 95.19 303 PRO A C 1
ATOM 2369 O O . PRO A 1 303 ? -2.195 25.266 1.483 1 95.19 303 PRO A O 1
ATOM 2372 N N . TRP A 1 304 ? -1.53 26.531 3.191 1 95.19 304 TRP A N 1
ATOM 2373 C CA . TRP A 1 304 ? -1.763 27.766 2.43 1 95.19 304 TRP A CA 1
ATOM 2374 C C . TRP A 1 304 ? -0.792 27.859 1.259 1 95.19 304 TRP A C 1
ATOM 2376 O O . TRP A 1 304 ? -0.998 28.672 0.344 1 95.19 304 TRP A O 1
ATOM 2386 N N . LEU A 1 305 ? 0.295 27.016 1.277 1 97.06 305 LEU A N 1
ATOM 2387 C CA . LEU A 1 305 ? 1.271 27.047 0.194 1 97.06 305 LEU A CA 1
ATOM 2388 C C . LEU A 1 305 ? 0.856 26.109 -0.933 1 97.06 305 LEU A C 1
ATOM 2390 O O . LEU A 1 305 ? 1.491 26.078 -1.989 1 97.06 305 LEU A O 1
ATOM 2394 N N . ILE A 1 306 ? -0.201 25.328 -0.736 1 96.62 306 ILE A N 1
ATOM 2395 C CA . ILE A 1 306 ? -0.564 24.359 -1.768 1 96.62 306 ILE A CA 1
ATOM 2396 C C . ILE A 1 306 ? -2.016 24.578 -2.189 1 96.62 306 ILE A C 1
ATOM 2398 O O . ILE A 1 306 ? -2.668 23.656 -2.684 1 96.62 306 ILE A O 1
ATOM 2402 N N . LEU A 1 307 ? -2.484 25.719 -1.943 1 94.69 307 LEU A N 1
ATOM 2403 C CA . LEU A 1 307 ? -3.871 26.047 -2.246 1 94.69 307 LEU A CA 1
ATOM 2404 C C . LEU A 1 307 ? -4.172 25.844 -3.727 1 94.69 307 LEU A C 1
ATOM 2406 O O . LEU A 1 307 ? -5.289 25.469 -4.09 1 94.69 307 LEU A O 1
ATOM 2410 N N . ASP A 1 308 ? -3.23 26.062 -4.574 1 94.44 308 ASP A N 1
ATOM 2411 C CA . ASP A 1 308 ? -3.406 25.953 -6.016 1 94.44 308 ASP A CA 1
ATOM 2412 C C . ASP A 1 308 ? -3.568 24.484 -6.438 1 94.44 308 ASP A C 1
ATOM 2414 O O . ASP A 1 308 ? -3.883 24.203 -7.594 1 94.44 308 ASP A O 1
ATOM 2418 N N . TRP A 1 309 ? -3.363 23.578 -5.52 1 95.94 309 TRP A N 1
ATOM 2419 C CA . TRP A 1 309 ? -3.557 22.156 -5.805 1 95.94 309 TRP A CA 1
ATOM 2420 C C . TRP A 1 309 ? -4.996 21.734 -5.523 1 95.94 309 TRP A C 1
ATOM 2422 O O . TRP A 1 309 ? -5.34 20.562 -5.652 1 95.94 309 TRP A O 1
ATOM 2432 N N . ASP A 1 310 ? -5.773 22.672 -5.141 1 95.25 310 ASP A N 1
ATOM 2433 C CA . ASP A 1 310 ? -7.234 22.625 -5.113 1 95.25 310 ASP A CA 1
ATOM 2434 C C . ASP A 1 310 ? -7.836 23.797 -5.879 1 95.25 310 ASP A C 1
ATOM 2436 O O . ASP A 1 310 ? -8.266 24.781 -5.277 1 95.25 310 ASP A O 1
ATOM 2440 N N . PRO A 1 311 ? -8.031 23.578 -7.148 1 91.81 311 PRO A N 1
ATOM 2441 C CA . PRO A 1 311 ? -8.391 24.719 -7.996 1 91.81 311 PRO A CA 1
ATOM 2442 C C . PRO A 1 311 ? -9.711 25.375 -7.59 1 91.81 311 PRO A C 1
ATOM 2444 O O . PRO A 1 311 ? -9.789 26.594 -7.477 1 91.81 311 PRO A O 1
ATOM 2447 N N . PRO A 1 312 ? -10.727 24.609 -7.324 1 92.38 312 PRO A N 1
ATOM 2448 C CA . PRO A 1 312 ? -11.953 25.266 -6.891 1 92.38 312 PRO A CA 1
ATOM 2449 C C . PRO A 1 312 ? -11.766 26.078 -5.613 1 92.38 312 PRO A C 1
ATOM 2451 O O . PRO A 1 312 ? -12.25 27.219 -5.516 1 92.38 312 PRO A O 1
ATOM 2454 N N . MET A 1 313 ? -11.07 25.578 -4.656 1 92.12 313 MET A N 1
ATOM 2455 C CA . MET A 1 313 ? -10.828 26.297 -3.406 1 92.12 313 MET A CA 1
ATOM 2456 C C . MET A 1 313 ? -9.938 27.516 -3.643 1 92.12 313 MET A C 1
ATOM 2458 O O . MET A 1 313 ? -10.141 28.562 -3.023 1 92.12 313 MET A O 1
ATOM 2462 N N . TYR A 1 314 ? -8.992 27.344 -4.504 1 94.06 314 TYR A N 1
ATOM 2463 C CA . TYR A 1 314 ? -8.102 28.438 -4.871 1 94.06 314 TYR A CA 1
ATOM 2464 C C . TYR A 1 314 ? -8.891 29.594 -5.465 1 94.06 314 TYR A C 1
ATOM 2466 O O . TYR A 1 314 ? -8.711 30.75 -5.059 1 94.06 314 TYR A O 1
ATOM 2474 N N . GLU A 1 315 ? -9.781 29.281 -6.359 1 93.19 315 GLU A N 1
ATOM 2475 C CA . GLU A 1 315 ? -10.586 30.312 -7.004 1 93.19 315 GLU A CA 1
ATOM 2476 C C . GLU A 1 315 ? -11.586 30.922 -6.027 1 93.19 315 GLU A C 1
ATOM 2478 O O . GLU A 1 315 ? -11.789 32.156 -6.023 1 93.19 315 GLU A O 1
ATOM 2483 N N . ALA A 1 316 ? -12.117 30.109 -5.227 1 92.06 316 ALA A N 1
ATOM 2484 C CA . ALA A 1 316 ? -13.094 30.594 -4.25 1 92.06 316 ALA A CA 1
ATOM 2485 C C . ALA A 1 316 ? -12.43 31.5 -3.219 1 92.06 316 ALA A C 1
ATOM 2487 O O . ALA A 1 316 ? -13.031 32.5 -2.775 1 92.06 316 ALA A O 1
ATOM 2488 N N . SER A 1 317 ? -11.25 31.172 -2.846 1 91.12 317 SER A N 1
ATOM 2489 C CA . SER A 1 317 ? -10.531 31.938 -1.826 1 91.12 317 SER A CA 1
ATOM 2490 C C . SER A 1 317 ? -10.203 33.344 -2.312 1 91.12 317 SER A C 1
ATOM 2492 O O . SER A 1 317 ? -10.133 34.281 -1.517 1 91.12 317 SER A O 1
ATOM 2494 N N . LYS A 1 318 ? -10.078 33.5 -3.559 1 90.81 318 LYS A N 1
ATOM 2495 C CA . LYS A 1 318 ? -9.719 34.781 -4.145 1 90.81 318 LYS A CA 1
ATOM 2496 C C . LYS A 1 318 ? -10.836 35.812 -3.928 1 90.81 318 LYS A C 1
ATOM 2498 O O . LYS A 1 318 ? -10.578 37 -3.932 1 90.81 318 LYS A O 1
ATOM 2503 N N . VAL A 1 319 ? -11.945 35.281 -3.727 1 90.06 319 VAL A N 1
ATOM 2504 C CA . VAL A 1 319 ? -13.102 36.156 -3.564 1 90.06 319 VAL A CA 1
ATOM 2505 C C . VAL A 1 319 ? -13.078 36.781 -2.176 1 90.06 319 VAL A C 1
ATOM 2507 O O . VAL A 1 319 ? -13.438 37.969 -2.014 1 90.06 319 VAL A O 1
ATOM 2510 N N . TYR A 1 320 ? -12.562 36.125 -1.185 1 85.38 320 TYR A N 1
ATOM 2511 C CA . TYR A 1 320 ? -12.75 36.562 0.201 1 85.38 320 TYR A CA 1
ATOM 2512 C C . TYR A 1 320 ? -11.453 37.125 0.78 1 85.38 320 TYR A C 1
ATOM 2514 O O . TYR A 1 320 ? -11.484 37.938 1.706 1 85.38 320 TYR A O 1
ATOM 2522 N N . HIS A 1 321 ? -10.391 36.594 0.284 1 85.94 321 HIS A N 1
ATOM 2523 C CA . HIS A 1 321 ? -9.109 37 0.865 1 85.94 321 HIS A CA 1
ATOM 2524 C C . HIS A 1 321 ? -8.016 37.062 -0.198 1 85.94 321 HIS A C 1
ATOM 2526 O O . HIS A 1 321 ? -8.164 36.5 -1.28 1 85.94 321 HIS A O 1
ATOM 2532 N N . PRO A 1 322 ? -7.02 37.906 0.124 1 89.69 322 PRO A N 1
ATOM 2533 C CA . PRO A 1 322 ? -5.867 37.875 -0.776 1 89.69 322 PRO A CA 1
ATOM 2534 C C . PRO A 1 322 ? -5.223 36.469 -0.836 1 89.69 322 PRO A C 1
ATOM 2536 O O . PRO A 1 322 ? -5.086 35.812 0.193 1 89.69 322 PRO A O 1
ATOM 2539 N N . VAL A 1 323 ? -4.984 36.031 -2.049 1 92.75 323 VAL A N 1
ATOM 2540 C CA . VAL A 1 323 ? -4.34 34.75 -2.262 1 92.75 323 VAL A CA 1
ATOM 2541 C C . VAL A 1 323 ? -3.098 34.906 -3.133 1 92.75 323 VAL A C 1
ATOM 2543 O O . VAL A 1 323 ? -3.104 35.719 -4.078 1 92.75 323 VAL A O 1
ATOM 2546 N N . ASP A 1 324 ? -2.082 34.25 -2.785 1 95.38 324 ASP A N 1
ATOM 2547 C CA . ASP A 1 324 ? -0.859 34.312 -3.578 1 95.38 324 ASP A CA 1
ATOM 2548 C C . ASP A 1 324 ? -1.083 33.719 -4.965 1 95.38 324 ASP A C 1
ATOM 2550 O O . ASP A 1 324 ? -1.854 32.75 -5.121 1 95.38 324 ASP A O 1
ATOM 2554 N N . SER A 1 325 ? -0.394 34.312 -5.969 1 94.88 325 SER A N 1
ATOM 2555 C CA . SER A 1 325 ? -0.453 33.75 -7.309 1 94.88 325 SER A CA 1
ATOM 2556 C C . SER A 1 325 ? 0.144 32.344 -7.34 1 94.88 325 SER A C 1
ATOM 2558 O O . SER A 1 325 ? 0.898 31.969 -6.441 1 94.88 325 SER A O 1
ATOM 2560 N N . GLN A 1 326 ? -0.177 31.562 -8.344 1 94.38 326 GLN A N 1
ATOM 2561 C CA . GLN A 1 326 ? 0.377 30.219 -8.484 1 94.38 326 GLN A CA 1
ATOM 2562 C C . GLN A 1 326 ? 1.9 30.266 -8.578 1 94.38 326 GLN A C 1
ATOM 2564 O O . GLN A 1 326 ? 2.582 29.391 -8.047 1 94.38 326 GLN A O 1
ATOM 2569 N N . GLU A 1 327 ? 2.426 31.266 -9.289 1 95.19 327 GLU A N 1
ATOM 2570 C CA . GLU A 1 327 ? 3.871 31.453 -9.398 1 95.19 327 GLU A CA 1
ATOM 2571 C C . GLU A 1 327 ? 4.5 31.703 -8.039 1 95.19 327 GLU A C 1
ATOM 2573 O O . GLU A 1 327 ? 5.555 31.156 -7.715 1 95.19 327 GLU A O 1
ATOM 2578 N N . ASP A 1 328 ? 3.828 32.531 -7.297 1 96.19 328 ASP A N 1
ATOM 2579 C CA . ASP A 1 328 ? 4.324 32.844 -5.957 1 96.19 328 ASP A CA 1
ATOM 2580 C C . ASP A 1 328 ? 4.281 31.609 -5.062 1 96.19 328 ASP A C 1
ATOM 2582 O O . ASP A 1 328 ? 5.219 31.344 -4.309 1 96.19 328 ASP A O 1
ATOM 2586 N N . LEU A 1 329 ? 3.203 30.922 -5.125 1 97 329 LEU A N 1
ATOM 2587 C CA . LEU A 1 329 ? 3.072 29.703 -4.328 1 97 329 LEU A CA 1
ATOM 2588 C C . LEU A 1 329 ? 4.18 28.719 -4.66 1 97 329 LEU A C 1
ATOM 2590 O O . LEU A 1 329 ? 4.777 28.109 -3.762 1 97 329 LEU A O 1
ATOM 2594 N N . HIS A 1 330 ? 4.469 28.5 -5.938 1 96.31 330 HIS A N 1
ATOM 2595 C CA . HIS A 1 330 ? 5.543 27.609 -6.352 1 96.31 330 HIS A CA 1
ATOM 2596 C C . HIS A 1 330 ? 6.891 28.094 -5.824 1 96.31 330 HIS A C 1
ATOM 2598 O O . HIS A 1 330 ? 7.699 27.297 -5.348 1 96.31 330 HIS A O 1
ATOM 2604 N N . ARG A 1 331 ? 7.137 29.375 -5.93 1 96.88 331 ARG A N 1
ATOM 2605 C CA . ARG A 1 331 ? 8.367 29.953 -5.41 1 96.88 331 ARG A CA 1
ATOM 2606 C C . ARG A 1 331 ? 8.492 29.734 -3.91 1 96.88 331 ARG A C 1
ATOM 2608 O O . ARG A 1 331 ? 9.57 29.375 -3.42 1 96.88 331 ARG A O 1
ATOM 2615 N N . TYR A 1 332 ? 7.402 29.953 -3.17 1 98.06 332 TYR A N 1
ATOM 2616 C CA . TYR A 1 332 ? 7.414 29.781 -1.724 1 98.06 332 TYR A CA 1
ATOM 2617 C C . TYR A 1 332 ? 7.656 28.312 -1.359 1 98.06 332 TYR A C 1
ATOM 2619 O O . TYR A 1 332 ? 8.344 28.016 -0.377 1 98.06 332 TYR A O 1
ATOM 2627 N N . ARG A 1 333 ? 7.086 27.391 -2.123 1 98.06 333 ARG A N 1
ATOM 2628 C CA . ARG A 1 333 ? 7.348 25.969 -1.882 1 98.06 333 ARG A CA 1
ATOM 2629 C C . ARG A 1 333 ? 8.828 25.641 -2.053 1 98.06 333 ARG A C 1
ATOM 2631 O O . ARG A 1 333 ? 9.406 24.922 -1.238 1 98.06 333 ARG A O 1
ATOM 2638 N N . ARG A 1 334 ? 9.445 26.203 -3.084 1 97.5 334 ARG A N 1
ATOM 2639 C CA . ARG A 1 334 ? 10.875 25.984 -3.299 1 97.5 334 ARG A CA 1
ATOM 2640 C C . ARG A 1 334 ? 11.695 26.562 -2.15 1 97.5 334 ARG A C 1
ATOM 2642 O O . ARG A 1 334 ? 12.633 25.922 -1.67 1 97.5 334 ARG A O 1
ATOM 2649 N N . MET A 1 335 ? 11.305 27.781 -1.745 1 97.88 335 MET A N 1
ATOM 2650 C CA . MET A 1 335 ? 11.984 28.406 -0.615 1 97.88 335 MET A CA 1
ATOM 2651 C C . MET A 1 335 ? 11.883 27.547 0.633 1 97.88 335 MET A C 1
ATOM 2653 O O . MET A 1 335 ? 12.859 27.391 1.368 1 97.88 335 MET A O 1
ATOM 2657 N N . TYR A 1 336 ? 10.727 27.016 0.844 1 98.5 336 TYR A N 1
ATOM 2658 C CA . TYR A 1 336 ? 10.508 26.203 2.033 1 98.5 336 TYR A CA 1
ATOM 2659 C C . TYR A 1 336 ? 11.312 24.906 1.972 1 98.5 336 TYR A C 1
ATOM 2661 O O . TYR A 1 336 ? 11.898 24.484 2.971 1 98.5 336 TYR A O 1
ATOM 2669 N N . VAL A 1 337 ? 11.344 24.234 0.8 1 98.38 337 VAL A N 1
ATOM 2670 C CA . VAL A 1 337 ? 12.133 23.016 0.623 1 98.38 337 VAL A CA 1
ATOM 2671 C C . VAL A 1 337 ? 13.609 23.312 0.898 1 98.38 337 VAL A C 1
ATOM 2673 O O . VAL A 1 337 ? 14.289 22.547 1.57 1 98.38 337 VAL A O 1
ATOM 2676 N N . ASP A 1 338 ? 14.094 24.422 0.384 1 98.12 338 ASP A N 1
ATOM 2677 C CA . ASP A 1 338 ? 15.477 24.828 0.623 1 98.12 338 ASP A CA 1
ATOM 2678 C C . ASP A 1 338 ? 15.734 25.031 2.111 1 98.12 338 ASP A C 1
ATOM 2680 O O . ASP A 1 338 ? 16.797 24.656 2.621 1 98.12 338 ASP A O 1
ATOM 2684 N N . ALA A 1 339 ? 14.797 25.672 2.744 1 98.62 339 ALA A N 1
ATOM 2685 C CA . ALA A 1 339 ? 14.922 25.922 4.176 1 98.62 339 ALA A CA 1
ATOM 2686 C C . ALA A 1 339 ? 14.977 24.609 4.961 1 98.62 339 ALA A C 1
ATOM 2688 O O . ALA A 1 339 ? 15.773 24.453 5.883 1 98.62 339 ALA A O 1
ATOM 2689 N N . VAL A 1 340 ? 14.117 23.656 4.625 1 98.62 340 VAL A N 1
ATOM 2690 C CA . VAL A 1 340 ? 14.109 22.359 5.281 1 98.62 340 VAL A CA 1
ATOM 2691 C C . VAL A 1 340 ? 15.422 21.625 5.012 1 98.62 340 VAL A C 1
ATOM 2693 O O . VAL A 1 340 ? 15.969 20.969 5.898 1 98.62 340 VAL A O 1
ATOM 2696 N N . ASP A 1 341 ? 15.875 21.703 3.791 1 98.38 341 ASP A N 1
ATOM 2697 C CA . ASP A 1 341 ? 17.156 21.094 3.428 1 98.38 341 ASP A CA 1
ATOM 2698 C C . ASP A 1 341 ? 18.281 21.609 4.316 1 98.38 341 ASP A C 1
ATOM 2700 O O . ASP A 1 341 ? 19.031 20.828 4.887 1 98.38 341 ASP A O 1
ATOM 2704 N N . ALA A 1 342 ? 18.359 22.859 4.422 1 98.38 342 ALA A N 1
ATOM 2705 C CA . ALA A 1 342 ? 19.406 23.484 5.227 1 98.38 342 ALA A CA 1
ATOM 2706 C C . ALA A 1 342 ? 19.266 23.109 6.695 1 98.38 342 ALA A C 1
ATOM 2708 O O . ALA A 1 342 ? 20.266 22.734 7.336 1 98.38 342 ALA A O 1
ATOM 2709 N N . ALA A 1 343 ? 18.078 23.219 7.211 1 98.44 343 ALA A N 1
ATOM 2710 C CA . ALA A 1 343 ? 17.844 22.953 8.633 1 98.44 343 ALA A CA 1
ATOM 2711 C C . ALA A 1 343 ? 18.125 21.484 8.969 1 98.44 343 ALA A C 1
ATOM 2713 O O . ALA A 1 343 ? 18.469 21.172 10.109 1 98.44 343 ALA A O 1
ATOM 2714 N N . SER A 1 344 ? 17.984 20.594 7.996 1 98.12 344 SER A N 1
ATOM 2715 C CA . SER A 1 344 ? 18.109 19.156 8.25 1 98.12 344 SER A CA 1
ATOM 2716 C C . SER A 1 344 ? 19.469 18.641 7.789 1 98.12 344 SER A C 1
ATOM 2718 O O . SER A 1 344 ? 19.719 17.422 7.824 1 98.12 344 SER A O 1
ATOM 2720 N N . GLY A 1 345 ? 20.359 19.453 7.262 1 97.19 345 GLY A N 1
ATOM 2721 C CA . GLY A 1 345 ? 21.625 19.016 6.699 1 97.19 345 GLY A CA 1
ATOM 2722 C C . GLY A 1 345 ? 21.469 18.203 5.434 1 97.19 345 GLY A C 1
ATOM 2723 O O . GLY A 1 345 ? 22.234 17.266 5.188 1 97.19 345 GLY A O 1
ATOM 2724 N N . GLY A 1 346 ? 20.359 18.453 4.738 1 96.19 346 GLY A N 1
ATOM 2725 C CA . GLY A 1 346 ? 20.125 17.812 3.455 1 96.19 346 GLY A CA 1
ATOM 2726 C C . GLY A 1 346 ? 19.422 16.469 3.58 1 96.19 346 GLY A C 1
ATOM 2727 O O . GLY A 1 346 ? 19.25 15.766 2.588 1 96.19 346 GLY A O 1
ATOM 2728 N N . LYS A 1 347 ? 18.859 16.156 4.691 1 95.44 347 LYS A N 1
ATOM 2729 C CA . LYS A 1 347 ? 18.422 14.789 4.941 1 95.44 347 LYS A CA 1
ATOM 2730 C C . LYS A 1 347 ? 16.906 14.664 4.746 1 95.44 347 LYS A C 1
ATOM 2732 O O . LYS A 1 347 ? 16.406 13.57 4.457 1 95.44 347 LYS A O 1
ATOM 2737 N N . LEU A 1 348 ? 16.156 15.82 4.906 1 96.81 348 LEU A N 1
ATOM 2738 C CA . LEU A 1 348 ? 14.719 15.656 5.047 1 96.81 348 LEU A CA 1
ATOM 2739 C C . LEU A 1 348 ? 13.984 16.375 3.924 1 96.81 348 LEU A C 1
ATOM 2741 O O . LEU A 1 348 ? 12.758 16.281 3.816 1 96.81 348 LEU A O 1
ATOM 2745 N N . SER A 1 349 ? 14.672 17.109 3.023 1 96.62 349 SER A N 1
ATOM 2746 C CA . SER A 1 349 ? 14.016 17.938 2.018 1 96.62 349 SER A CA 1
ATOM 2747 C C . SER A 1 349 ? 13.242 17.094 1.018 1 96.62 349 SER A C 1
ATOM 2749 O O . SER A 1 349 ? 12.234 17.531 0.464 1 96.62 349 SER A O 1
ATOM 2751 N N . ALA A 1 350 ? 13.68 15.875 0.783 1 95.25 350 ALA A N 1
ATOM 2752 C CA . ALA A 1 350 ? 12.984 14.977 -0.144 1 95.25 350 ALA A CA 1
ATOM 2753 C C . ALA A 1 350 ? 11.562 14.703 0.322 1 95.25 350 ALA A C 1
ATOM 2755 O O . ALA A 1 350 ? 10.641 14.602 -0.496 1 95.25 350 ALA A O 1
ATOM 2756 N N . ALA A 1 351 ? 11.352 14.602 1.616 1 96 351 ALA A N 1
ATOM 2757 C CA . ALA A 1 351 ? 10.031 14.336 2.188 1 96 351 ALA A CA 1
ATOM 2758 C C . ALA A 1 351 ? 9.102 15.531 1.998 1 96 351 ALA A C 1
ATOM 2760 O O . ALA A 1 351 ? 7.891 15.367 1.855 1 96 351 ALA A O 1
ATOM 2761 N N . THR A 1 352 ? 9.625 16.656 1.948 1 97.75 352 THR A N 1
ATOM 2762 C CA . THR A 1 352 ? 8.852 17.891 1.805 1 97.75 352 THR A CA 1
ATOM 2763 C C . THR A 1 352 ? 8.539 18.156 0.336 1 97.75 352 THR A C 1
ATOM 2765 O O . THR A 1 352 ? 7.445 18.625 0.004 1 97.75 352 THR A O 1
ATOM 2768 N N . ARG A 1 353 ? 9.438 17.875 -0.469 1 96 353 ARG A N 1
ATOM 2769 C CA . ARG A 1 353 ? 9.422 18.25 -1.876 1 96 353 ARG A CA 1
ATOM 2770 C C . ARG A 1 353 ? 8.133 17.781 -2.553 1 96 353 ARG A C 1
ATOM 2772 O O . ARG A 1 353 ? 7.547 18.516 -3.352 1 96 353 ARG A O 1
ATOM 2779 N N . ASN A 1 354 ? 7.668 16.547 -2.23 1 93.5 354 ASN A N 1
ATOM 2780 C CA . ASN A 1 354 ? 6.465 16 -2.85 1 93.5 354 ASN A CA 1
ATOM 2781 C C . ASN A 1 354 ? 5.32 15.891 -1.845 1 93.5 354 ASN A C 1
ATOM 2783 O O . ASN A 1 354 ? 4.344 15.18 -2.09 1 93.5 354 ASN A O 1
ATOM 2787 N N . SER A 1 355 ? 5.398 16.688 -0.777 1 96.81 355 SER A N 1
ATOM 2788 C CA . SER A 1 355 ? 4.445 16.5 0.312 1 96.81 355 SER A CA 1
ATOM 2789 C C . SER A 1 355 ? 3.061 17.016 -0.073 1 96.81 355 SER A C 1
ATOM 2791 O O . SER A 1 355 ? 2.055 16.594 0.508 1 96.81 355 SER A O 1
ATOM 2793 N N . HIS A 1 356 ? 2.984 17.938 -1.059 1 96.5 356 HIS A N 1
ATOM 2794 C CA . HIS A 1 356 ? 1.681 18.438 -1.475 1 96.5 356 HIS A CA 1
ATOM 2795 C C . HIS A 1 356 ? 0.862 17.344 -2.158 1 96.5 356 HIS A C 1
ATOM 2797 O O . HIS A 1 356 ? -0.37 17.406 -2.172 1 96.5 356 HIS A O 1
ATOM 2803 N N . ILE A 1 357 ? 1.51 16.344 -2.666 1 95.12 357 ILE A N 1
ATOM 2804 C CA . ILE A 1 357 ? 0.813 15.227 -3.287 1 95.12 357 ILE A CA 1
ATOM 2805 C C . ILE A 1 357 ? 0.17 14.359 -2.209 1 95.12 357 ILE A C 1
ATOM 2807 O O . ILE A 1 357 ? -1.047 14.156 -2.211 1 95.12 357 ILE A O 1
ATOM 2811 N N . THR A 1 358 ? 0.941 13.93 -1.267 1 95.06 358 THR A N 1
ATOM 2812 C CA . THR A 1 358 ? 0.446 13.016 -0.247 1 95.06 358 THR A CA 1
ATOM 2813 C C . THR A 1 358 ? -0.49 13.734 0.72 1 95.06 358 THR A C 1
ATOM 2815 O O . THR A 1 358 ? -1.518 13.188 1.123 1 95.06 358 THR A O 1
ATOM 2818 N N . SER A 1 359 ? -0.093 14.922 1.125 1 94.75 359 SER A N 1
ATOM 2819 C CA . SER A 1 359 ? -0.989 15.68 1.996 1 94.75 359 SER A CA 1
ATOM 2820 C C . SER A 1 359 ? -2.283 16.047 1.275 1 94.75 359 SER A C 1
ATOM 2822 O O . SER A 1 359 ? -3.348 16.094 1.893 1 94.75 359 SER A O 1
ATOM 2824 N N . GLY A 1 360 ? -2.158 16.312 -0.023 1 95.44 360 GLY A N 1
ATOM 2825 C CA . GLY A 1 360 ? -3.354 16.547 -0.822 1 95.44 360 GLY A CA 1
ATOM 2826 C C . GLY A 1 360 ? -4.297 15.352 -0.826 1 95.44 360 GLY A C 1
ATOM 2827 O O . GLY A 1 360 ? -5.516 15.516 -0.735 1 95.44 360 GLY A O 1
ATOM 2828 N N . LEU A 1 361 ? -3.719 14.164 -0.969 1 95.94 361 LEU A N 1
ATOM 2829 C CA . LEU A 1 361 ? -4.52 12.945 -0.916 1 95.94 361 LEU A CA 1
ATOM 2830 C C . LEU A 1 361 ? -5.254 12.836 0.415 1 95.94 361 LEU A C 1
ATOM 2832 O O . LEU A 1 361 ? -6.453 12.539 0.446 1 95.94 361 LEU A O 1
ATOM 2836 N N . SER A 1 362 ? -4.539 13.07 1.484 1 95.25 362 SER A N 1
ATOM 2837 C CA . SER A 1 362 ? -5.145 13.016 2.811 1 95.25 362 SER A CA 1
ATOM 2838 C C . SER A 1 362 ? -6.293 14.016 2.93 1 95.25 362 SER A C 1
ATOM 2840 O O . SER A 1 362 ? -7.359 13.688 3.447 1 95.25 362 SER A O 1
ATOM 2842 N N . MET A 1 363 ? -6.09 15.195 2.441 1 94.81 363 MET A N 1
ATOM 2843 C CA . MET A 1 363 ? -7.117 16.234 2.486 1 94.81 363 MET A CA 1
ATOM 2844 C C . MET A 1 363 ? -8.328 15.836 1.652 1 94.81 363 MET A C 1
ATOM 2846 O O . MET A 1 363 ? -9.469 16 2.086 1 94.81 363 MET A O 1
ATOM 2850 N N . ALA A 1 364 ? -8.062 15.305 0.49 1 96.44 364 ALA A N 1
ATOM 2851 C CA . ALA A 1 364 ? -9.141 14.898 -0.409 1 96.44 364 ALA A CA 1
ATOM 2852 C C . ALA A 1 364 ? -9.992 13.797 0.22 1 96.44 364 ALA A C 1
ATOM 2854 O O . ALA A 1 364 ? -11.203 13.742 -0.002 1 96.44 364 ALA A O 1
ATOM 2855 N N . ILE A 1 365 ? -9.367 12.93 0.968 1 95.25 365 ILE A N 1
ATOM 2856 C CA . ILE A 1 365 ? -10.062 11.805 1.586 1 95.25 365 ILE A CA 1
ATOM 2857 C C . ILE A 1 365 ? -10.891 12.297 2.768 1 95.25 365 ILE A C 1
ATOM 2859 O O . ILE A 1 365 ? -12.047 11.898 2.93 1 95.25 365 ILE A O 1
ATOM 2863 N N . THR A 1 366 ? -10.359 13.273 3.559 1 93.69 366 THR A N 1
ATOM 2864 C CA . THR A 1 366 ? -10.945 13.578 4.863 1 93.69 366 THR A CA 1
ATOM 2865 C C . THR A 1 366 ? -11.859 14.797 4.777 1 93.69 366 THR A C 1
ATOM 2867 O O . THR A 1 366 ? -12.641 15.055 5.691 1 93.69 366 THR A O 1
ATOM 2870 N N . ASN A 1 367 ? -11.719 15.57 3.725 1 93.12 367 ASN A N 1
ATOM 2871 C CA . ASN A 1 367 ? -12.531 16.781 3.559 1 93.12 367 ASN A CA 1
ATOM 2872 C C . ASN A 1 367 ? -13.375 16.719 2.287 1 93.12 367 ASN A C 1
ATOM 2874 O O . ASN A 1 367 ? -12.891 17.047 1.204 1 93.12 367 ASN A O 1
ATOM 2878 N N . PRO A 1 368 ? -14.625 16.484 2.408 1 92.25 368 PRO A N 1
ATOM 2879 C CA . PRO A 1 368 ? -15.484 16.297 1.239 1 92.25 368 PRO A CA 1
ATOM 2880 C C . PRO A 1 368 ? -15.5 17.516 0.321 1 92.25 368 PRO A C 1
ATOM 2882 O O . PRO A 1 368 ? -15.648 17.375 -0.896 1 92.25 368 PRO A O 1
ATOM 2885 N N . HIS A 1 369 ? -15.281 18.688 0.854 1 92.31 369 HIS A N 1
ATOM 2886 C CA . HIS A 1 369 ? -15.352 19.922 0.065 1 92.31 369 HIS A CA 1
ATOM 2887 C C . HIS A 1 369 ? -14.125 20.062 -0.832 1 92.31 369 HIS A C 1
ATOM 2889 O O . HIS A 1 369 ? -14.125 20.875 -1.761 1 92.31 369 HIS A O 1
ATOM 2895 N N . GLN A 1 370 ? -13.164 19.266 -0.536 1 95.19 370 GLN A N 1
ATOM 2896 C CA . GLN A 1 370 ? -11.922 19.422 -1.294 1 95.19 370 GLN A CA 1
ATOM 2897 C C . GLN A 1 370 ? -11.648 18.188 -2.158 1 95.19 370 GLN A C 1
ATOM 2899 O O . GLN A 1 370 ? -10.695 18.172 -2.938 1 95.19 370 GLN A O 1
ATOM 2904 N N . THR A 1 371 ? -12.492 17.156 -2.1 1 95.94 371 THR A N 1
ATOM 2905 C CA . THR A 1 371 ? -12.242 15.867 -2.727 1 95.94 371 THR A CA 1
ATOM 2906 C C . THR A 1 371 ? -12.141 16.016 -4.242 1 95.94 371 THR A C 1
ATOM 2908 O O . THR A 1 371 ? -11.125 15.648 -4.84 1 95.94 371 THR A O 1
ATOM 2911 N N . GLU A 1 372 ? -13.133 16.672 -4.82 1 94.56 372 GLU A N 1
ATOM 2912 C CA . GLU A 1 372 ? -13.203 16.75 -6.277 1 94.56 372 GLU A CA 1
ATOM 2913 C C . GLU A 1 372 ? -12.094 17.625 -6.844 1 94.56 372 GLU A C 1
ATOM 2915 O O . GLU A 1 372 ? -11.469 17.281 -7.852 1 94.56 372 GLU A O 1
ATOM 2920 N N . GLY A 1 373 ? -11.906 18.766 -6.199 1 95.31 373 GLY A N 1
ATOM 2921 C CA . GLY A 1 373 ? -10.891 19.688 -6.68 1 95.31 373 GLY A CA 1
ATOM 2922 C C . GLY A 1 373 ? -9.492 19.094 -6.648 1 95.31 373 GLY A C 1
ATOM 2923 O O . GLY A 1 373 ? -8.758 19.172 -7.637 1 95.31 373 GLY A O 1
ATOM 2924 N N . ILE A 1 374 ? -9.148 18.5 -5.602 1 96.81 374 ILE A N 1
ATOM 2925 C CA . ILE A 1 374 ? -7.812 17.938 -5.438 1 96.81 374 ILE A CA 1
ATOM 2926 C C . ILE A 1 374 ? -7.645 16.734 -6.359 1 96.81 374 ILE A C 1
ATOM 2928 O O . ILE A 1 374 ? -6.598 16.562 -6.992 1 96.81 374 ILE A O 1
ATOM 2932 N N . ALA A 1 375 ? -8.688 15.867 -6.441 1 96.38 375 ALA A N 1
ATOM 2933 C CA . ALA A 1 375 ? -8.625 14.703 -7.324 1 96.38 375 ALA A CA 1
ATOM 2934 C C . ALA A 1 375 ? -8.383 15.125 -8.773 1 96.38 375 ALA A C 1
ATOM 2936 O O . ALA A 1 375 ? -7.586 14.5 -9.477 1 96.38 375 ALA A O 1
ATOM 2937 N N . THR A 1 376 ? -9.062 16.156 -9.148 1 95.06 376 THR A N 1
ATOM 2938 C CA . THR A 1 376 ? -8.898 16.656 -10.516 1 95.06 376 THR A CA 1
ATOM 2939 C C . THR A 1 376 ? -7.469 17.125 -10.75 1 95.06 376 THR A C 1
ATOM 2941 O O . THR A 1 376 ? -6.855 16.812 -11.766 1 95.06 376 THR A O 1
ATOM 2944 N N . ARG A 1 377 ? -6.965 17.891 -9.82 1 96.06 377 ARG A N 1
ATOM 2945 C CA . ARG A 1 377 ? -5.609 18.422 -9.945 1 96.06 377 ARG A CA 1
ATOM 2946 C C . ARG A 1 377 ? -4.586 17.281 -9.961 1 96.06 377 ARG A C 1
ATOM 2948 O O . ARG A 1 377 ? -3.631 17.328 -10.742 1 96.06 377 ARG A O 1
ATOM 2955 N N . LEU A 1 378 ? -4.77 16.312 -9.133 1 96.31 378 LEU A N 1
ATOM 2956 C CA . LEU A 1 378 ? -3.855 15.172 -9.102 1 96.31 378 LEU A CA 1
ATOM 2957 C C . LEU A 1 378 ? -3.926 14.383 -10.406 1 96.31 378 LEU A C 1
ATOM 2959 O O . LEU A 1 378 ? -2.912 13.867 -10.883 1 96.31 378 LEU A O 1
ATOM 2963 N N . THR A 1 379 ? -5.145 14.25 -10.953 1 95.69 379 THR A N 1
ATOM 2964 C CA . THR A 1 379 ? -5.285 13.57 -12.234 1 95.69 379 THR A CA 1
ATOM 2965 C C . THR A 1 379 ? -4.543 14.328 -13.336 1 95.69 379 THR A C 1
ATOM 2967 O O . THR A 1 379 ? -3.881 13.719 -14.172 1 95.69 379 THR A O 1
ATOM 2970 N N . GLU A 1 380 ? -4.656 15.617 -13.266 1 95.19 380 GLU A N 1
ATOM 2971 C CA . GLU A 1 380 ? -3.906 16.453 -14.203 1 95.19 380 GLU A CA 1
ATOM 2972 C C . GLU A 1 380 ? -2.402 16.266 -14.023 1 95.19 380 GLU A C 1
ATOM 2974 O O . GLU A 1 380 ? -1.652 16.219 -15 1 95.19 380 GLU A O 1
ATOM 2979 N N . PHE A 1 381 ? -2.025 16.219 -12.844 1 95.75 381 PHE A N 1
ATOM 2980 C CA . PHE A 1 381 ? -0.629 15.984 -12.5 1 95.75 381 PHE A CA 1
ATOM 2981 C C . PHE A 1 381 ? -0.122 14.695 -13.133 1 95.75 381 PHE A C 1
ATOM 2983 O O . PHE A 1 381 ? 0.988 14.648 -13.664 1 95.75 381 PHE A O 1
ATOM 2990 N N . VAL A 1 382 ? -0.964 13.633 -13.125 1 94.75 382 VAL A N 1
ATOM 2991 C CA . VAL A 1 382 ? -0.595 12.305 -13.602 1 94.75 382 VAL A CA 1
ATOM 2992 C C . VAL A 1 382 ? -0.638 12.273 -15.125 1 94.75 382 VAL A C 1
ATOM 2994 O O . VAL A 1 382 ? 0.265 11.727 -15.766 1 94.75 382 VAL A O 1
ATOM 2997 N N . LEU A 1 383 ? -1.672 12.93 -15.734 1 93.94 383 LEU A N 1
ATOM 2998 C CA . LEU A 1 383 ? -1.954 12.703 -17.141 1 93.94 383 LEU A CA 1
ATOM 2999 C C . LEU A 1 383 ? -1.47 13.875 -17.984 1 93.94 383 LEU A C 1
ATOM 3001 O O . LEU A 1 383 ? -1.352 13.758 -19.219 1 93.94 383 LEU A O 1
ATOM 3005 N N . GLY A 1 384 ? -1.308 15.094 -17.375 1 91.56 384 GLY A N 1
ATOM 3006 C CA . GLY A 1 384 ? -0.829 16.266 -18.109 1 91.56 384 GLY A CA 1
ATOM 3007 C C . GLY A 1 384 ? -1.906 16.922 -18.938 1 91.56 384 GLY A C 1
ATOM 3008 O O . GLY A 1 384 ? -1.604 17.688 -19.859 1 91.56 384 GLY A O 1
ATOM 3009 N N . SER A 1 385 ? -3.18 16.531 -18.656 1 90.56 385 SER A N 1
ATOM 3010 C CA . SER A 1 385 ? -4.301 17.062 -19.422 1 90.56 385 SER A CA 1
ATOM 3011 C C . SER A 1 385 ? -5.535 17.25 -18.547 1 90.56 385 SER A C 1
ATOM 3013 O O . SER A 1 385 ? -6 16.297 -17.906 1 90.56 385 SER A O 1
ATOM 3015 N N . SER A 1 386 ? -6.035 18.438 -18.609 1 88.62 386 SER A N 1
ATOM 3016 C CA . SER A 1 386 ? -7.242 18.719 -17.844 1 88.62 386 SER A CA 1
ATOM 3017 C C . SER A 1 386 ? -8.453 18.016 -18.438 1 88.62 386 SER A C 1
ATOM 3019 O O . SER A 1 386 ? -9.328 17.547 -17.719 1 88.62 386 SER A O 1
ATOM 3021 N N . VAL A 1 387 ? -8.445 17.953 -19.703 1 90.38 387 VAL A N 1
ATOM 3022 C CA . VAL A 1 387 ? -9.562 17.328 -20.406 1 90.38 387 VAL A CA 1
ATOM 3023 C C . VAL A 1 387 ? -9.57 15.82 -20.125 1 90.38 387 VAL A C 1
ATOM 3025 O O . VAL A 1 387 ? -10.609 15.258 -19.766 1 90.38 387 VAL A O 1
ATOM 3028 N N . LEU A 1 388 ? -8.438 15.258 -20.25 1 91.38 388 LEU A N 1
ATOM 3029 C CA . LEU A 1 388 ? -8.336 13.82 -20.016 1 91.38 388 LEU A CA 1
ATOM 3030 C C . LEU A 1 388 ? -8.648 13.5 -18.547 1 91.38 388 LEU A C 1
ATOM 3032 O O . LEU A 1 388 ? -9.211 12.445 -18.25 1 91.38 388 LEU A O 1
ATOM 3036 N N . ALA A 1 389 ? -8.266 14.414 -17.703 1 91.44 389 ALA A N 1
ATOM 3037 C CA . ALA A 1 389 ? -8.531 14.219 -16.281 1 91.44 389 ALA A CA 1
ATOM 3038 C C . ALA A 1 389 ? -10.031 14.094 -16.016 1 91.44 389 ALA A C 1
ATOM 3040 O O . ALA A 1 389 ? -10.469 13.18 -15.312 1 91.44 389 ALA A O 1
ATOM 3041 N N . VAL A 1 390 ? -10.727 14.891 -16.625 1 90.25 390 VAL A N 1
ATOM 3042 C CA . VAL A 1 390 ? -12.18 14.867 -16.438 1 90.25 390 VAL A CA 1
ATOM 3043 C C . VAL A 1 390 ? -12.758 13.602 -17.062 1 90.25 390 VAL A C 1
ATOM 3045 O O . VAL A 1 390 ? -13.617 12.945 -16.469 1 90.25 390 VAL A O 1
ATOM 3048 N N . GLU A 1 391 ? -12.273 13.281 -18.188 1 92.44 391 GLU A N 1
ATOM 3049 C CA . GLU A 1 391 ? -12.766 12.086 -18.875 1 92.44 391 GLU A CA 1
ATOM 3050 C C . GLU A 1 391 ? -12.516 10.828 -18.047 1 92.44 391 GLU A C 1
ATOM 3052 O O . GLU A 1 391 ? -13.383 9.961 -17.953 1 92.44 391 GLU A O 1
ATOM 3057 N N . VAL A 1 392 ? -11.398 10.742 -17.516 1 92 392 VAL A N 1
ATOM 3058 C CA . VAL A 1 392 ? -11.008 9.578 -16.719 1 92 392 VAL A CA 1
ATOM 3059 C C . VAL A 1 392 ? -11.891 9.484 -15.484 1 92 392 VAL A C 1
ATOM 3061 O O . VAL A 1 392 ? -12.383 8.398 -15.148 1 92 392 VAL A O 1
ATOM 3064 N N . MET A 1 393 ? -12.07 10.578 -14.844 1 91.06 393 MET A N 1
ATOM 3065 C CA . MET A 1 393 ? -12.867 10.586 -13.617 1 91.06 393 MET A CA 1
ATOM 3066 C C . MET A 1 393 ? -14.305 10.148 -13.898 1 91.06 393 MET A C 1
ATOM 3068 O O . MET A 1 393 ? -14.891 9.398 -13.125 1 91.06 393 MET A O 1
ATOM 3072 N N . TYR A 1 394 ? -14.742 10.5 -15.062 1 90.25 394 TYR A N 1
ATOM 3073 C CA . TYR A 1 394 ? -16.094 10.117 -15.438 1 90.25 394 TYR A CA 1
ATOM 3074 C C . TYR A 1 394 ? -16.141 8.664 -15.898 1 90.25 394 TYR A C 1
ATOM 3076 O O . TYR A 1 394 ? -17.141 7.973 -15.695 1 90.25 394 TYR A O 1
ATOM 3084 N N . ALA A 1 395 ? -15.117 8.25 -16.484 1 93.12 395 ALA A N 1
ATOM 3085 C CA . ALA A 1 395 ? -15.07 6.914 -17.078 1 93.12 395 ALA A CA 1
ATOM 3086 C C . ALA A 1 395 ? -15.086 5.836 -16 1 93.12 395 ALA A C 1
ATOM 3088 O O . ALA A 1 395 ? -15.617 4.742 -16.203 1 93.12 395 ALA A O 1
ATOM 3089 N N . ILE A 1 396 ? -14.578 6.129 -14.836 1 92.31 396 ILE A N 1
ATOM 3090 C CA . ILE A 1 396 ? -14.461 5.164 -13.75 1 92.31 396 ILE A CA 1
ATOM 3091 C C . ILE A 1 396 ? -15.852 4.656 -13.359 1 92.31 396 ILE A C 1
ATOM 3093 O O . ILE A 1 396 ? -16.016 3.479 -13.039 1 92.31 396 ILE A O 1
ATOM 3097 N N . GLU A 1 397 ? -16.812 5.5 -13.492 1 91.94 397 GLU A N 1
ATOM 3098 C CA . GLU A 1 397 ? -18.188 5.145 -13.109 1 91.94 397 GLU A CA 1
ATOM 3099 C C . GLU A 1 397 ? -18.703 3.992 -13.961 1 91.94 397 GLU A C 1
ATOM 3101 O O . GLU A 1 397 ? -19.578 3.242 -13.523 1 91.94 397 GLU A O 1
ATOM 3106 N N . ARG A 1 398 ? -18.125 3.852 -15.125 1 90.5 398 ARG A N 1
ATOM 3107 C CA . ARG A 1 398 ? -18.609 2.844 -16.062 1 90.5 398 ARG A CA 1
ATOM 3108 C C . ARG A 1 398 ? -17.688 1.635 -16.094 1 90.5 398 ARG A C 1
ATOM 3110 O O . ARG A 1 398 ? -18.016 0.61 -16.703 1 90.5 398 ARG A O 1
ATOM 3117 N N . GLY A 1 399 ? -16.562 1.761 -15.547 1 92.25 399 GLY A N 1
ATOM 3118 C CA . GLY A 1 399 ? -15.602 0.665 -15.547 1 92.25 399 GLY A CA 1
ATOM 3119 C C . GLY A 1 399 ? -16.047 -0.511 -14.695 1 92.25 399 GLY A C 1
ATOM 3120 O O . GLY A 1 399 ? -16.641 -0.326 -13.633 1 92.25 399 GLY A O 1
ATOM 3121 N N . ALA A 1 400 ? -15.648 -1.713 -15.18 1 92.56 400 ALA A N 1
ATOM 3122 C CA . ALA A 1 400 ? -15.992 -2.932 -14.453 1 92.56 400 ALA A CA 1
ATOM 3123 C C . ALA A 1 400 ? -15.383 -2.934 -13.055 1 92.56 400 ALA A C 1
ATOM 3125 O O . ALA A 1 400 ? -15.922 -3.551 -12.133 1 92.56 400 ALA A O 1
ATOM 3126 N N . TRP A 1 401 ? -14.305 -2.188 -12.922 1 92.12 401 TRP A N 1
ATOM 3127 C CA . TRP A 1 401 ? -13.641 -2.078 -11.633 1 92.12 401 TRP A CA 1
ATOM 3128 C C . TRP A 1 401 ? -14.586 -1.505 -10.578 1 92.12 401 TRP A C 1
ATOM 3130 O O . TRP A 1 401 ? -14.586 -1.951 -9.43 1 92.12 401 TRP A O 1
ATOM 3140 N N . PHE A 1 402 ? -15.367 -0.534 -10.992 1 91.12 402 PHE A N 1
ATOM 3141 C CA . PHE A 1 402 ? -16.25 0.163 -10.062 1 91.12 402 PHE A CA 1
ATOM 3142 C C . PHE A 1 402 ? -17.625 -0.476 -10.047 1 91.12 402 PHE A C 1
ATOM 3144 O O . PHE A 1 402 ? -18.312 -0.467 -9.016 1 91.12 402 PHE A O 1
ATOM 3151 N N . THR A 1 403 ? -18.078 -1.154 -11.156 1 91 403 THR A N 1
ATOM 3152 C CA . THR A 1 403 ? -19.469 -1.532 -11.305 1 91 403 THR A CA 1
ATOM 3153 C C . THR A 1 403 ? -19.672 -3.012 -10.992 1 91 403 THR A C 1
ATOM 3155 O O . THR A 1 403 ? -20.797 -3.453 -10.742 1 91 403 THR A O 1
ATOM 3158 N N . THR A 1 404 ? -18.625 -3.865 -11.023 1 91.69 404 THR A N 1
ATOM 3159 C CA . THR A 1 404 ? -18.781 -5.297 -10.797 1 91.69 404 THR A CA 1
ATOM 3160 C C . THR A 1 404 ? -19.219 -5.57 -9.359 1 91.69 404 THR A C 1
ATOM 3162 O O . THR A 1 404 ? -18.562 -5.117 -8.414 1 91.69 404 THR A O 1
ATOM 3165 N N . PRO A 1 405 ? -20.281 -6.293 -9.156 1 90.06 405 PRO A N 1
ATOM 3166 C CA . PRO A 1 405 ? -20.656 -6.668 -7.793 1 90.06 405 PRO A CA 1
ATOM 3167 C C . PRO A 1 405 ? -19.594 -7.516 -7.098 1 90.06 405 PRO A C 1
ATOM 3169 O O . PRO A 1 405 ? -18.922 -8.328 -7.742 1 90.06 405 PRO A O 1
ATOM 3172 N N . PRO A 1 406 ? -19.453 -7.402 -5.801 1 85.06 406 PRO A N 1
ATOM 3173 C CA . PRO A 1 406 ? -18.391 -8.078 -5.055 1 85.06 406 PRO A CA 1
ATOM 3174 C C . PRO A 1 406 ? -18.484 -9.602 -5.148 1 85.06 406 PRO A C 1
ATOM 3176 O O . PRO A 1 406 ? -17.5 -10.305 -4.887 1 85.06 406 PRO A O 1
ATOM 3179 N N . THR A 1 407 ? -19.609 -10.172 -5.559 1 89.69 407 THR A N 1
ATOM 3180 C CA . THR A 1 407 ? -19.781 -11.625 -5.578 1 89.69 407 THR A CA 1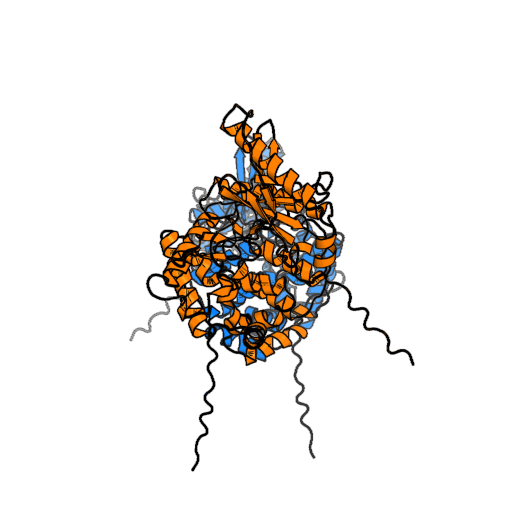
ATOM 3181 C C . THR A 1 407 ? -19.516 -12.18 -6.973 1 89.69 407 THR A C 1
ATOM 3183 O O . THR A 1 407 ? -19.531 -13.398 -7.172 1 89.69 407 THR A O 1
ATOM 3186 N N . GLU A 1 408 ? -19.203 -11.273 -7.887 1 92.38 408 GLU A N 1
ATOM 3187 C CA . GLU A 1 408 ? -19.031 -11.703 -9.266 1 92.38 408 GLU A CA 1
ATOM 3188 C C . GLU A 1 408 ? -17.562 -11.617 -9.695 1 92.38 408 GLU A C 1
ATOM 3190 O O . GLU A 1 408 ? -16.812 -10.812 -9.156 1 92.38 408 GLU A O 1
ATOM 3195 N N . VAL A 1 409 ? -17.219 -12.516 -10.617 1 94.12 409 VAL A N 1
ATOM 3196 C CA . VAL A 1 409 ? -15.891 -12.438 -11.219 1 94.12 409 VAL A CA 1
ATOM 3197 C C . VAL A 1 409 ? -15.859 -11.312 -12.258 1 94.12 409 VAL A C 1
ATOM 3199 O O . VAL A 1 409 ? -16.625 -11.328 -13.227 1 94.12 409 VAL A O 1
ATOM 3202 N N . PRO A 1 410 ? -15.016 -10.336 -12.031 1 92.19 410 PRO A N 1
ATOM 3203 C CA . PRO A 1 410 ? -14.992 -9.219 -12.977 1 92.19 410 PRO A CA 1
ATOM 3204 C C . PRO A 1 410 ? -14.656 -9.656 -14.398 1 92.19 410 PRO A C 1
ATOM 3206 O O . PRO A 1 410 ? -13.828 -10.555 -14.594 1 92.19 410 PRO A O 1
ATOM 3209 N N . GLU A 1 411 ? -15.305 -9.055 -15.359 1 90.56 411 GLU A N 1
ATOM 3210 C CA . GLU A 1 411 ? -15.062 -9.266 -16.781 1 90.56 411 GLU A CA 1
ATOM 3211 C C . GLU A 1 411 ? -14.984 -7.941 -17.531 1 90.56 411 GLU A C 1
ATOM 3213 O O . GLU A 1 411 ? -15.547 -6.938 -17.094 1 90.56 411 GLU A O 1
ATOM 3218 N N . VAL A 1 412 ? -14.125 -7.949 -18.484 1 88.44 412 VAL A N 1
ATOM 3219 C CA . VAL A 1 412 ? -14.078 -6.801 -19.375 1 88.44 412 VAL A CA 1
ATOM 3220 C C . VAL A 1 412 ? -14.688 -7.176 -20.734 1 88.44 412 VAL A C 1
ATOM 3222 O O . VAL A 1 412 ? -14.133 -8 -21.453 1 88.44 412 VAL A O 1
ATOM 3225 N N . ILE A 1 413 ? -15.898 -6.762 -21 1 75.19 413 ILE A N 1
ATOM 3226 C CA . ILE A 1 413 ? -16.594 -7.09 -22.234 1 75.19 413 ILE A CA 1
ATOM 3227 C C . ILE A 1 413 ? -16.453 -5.945 -23.234 1 75.19 413 ILE A C 1
ATOM 3229 O O . ILE A 1 413 ? -16.688 -4.781 -22.891 1 75.19 413 ILE A O 1
ATOM 3233 N N . ARG A 1 414 ? -15.766 -6.184 -24.406 1 68.44 414 ARG A N 1
ATOM 3234 C CA . ARG A 1 414 ? -15.695 -5.148 -25.422 1 68.44 414 ARG A CA 1
ATOM 3235 C C . ARG A 1 414 ? -17.047 -4.973 -26.109 1 68.44 414 ARG A C 1
ATOM 3237 O O . ARG A 1 414 ? -17.641 -5.945 -26.578 1 68.44 414 ARG A O 1
ATOM 3244 N N . LYS A 1 415 ? -17.703 -3.975 -25.812 1 55.59 415 LYS A N 1
ATOM 3245 C CA . LYS A 1 415 ? -18.922 -3.682 -26.547 1 55.59 415 LYS A CA 1
ATOM 3246 C C . LYS A 1 415 ? -18.625 -3.373 -28.016 1 55.59 415 LYS A C 1
ATOM 3248 O O . LYS A 1 415 ? -17.75 -2.541 -28.312 1 55.59 415 LYS A O 1
ATOM 3253 N N . HIS A 1 416 ? -18.688 -4.34 -28.812 1 41.44 416 HIS A N 1
ATOM 3254 C CA . HIS A 1 416 ? -18.609 -4.078 -30.25 1 41.44 416 HIS A CA 1
ATOM 3255 C C . HIS A 1 416 ? -19.516 -2.928 -30.641 1 41.44 416 HIS A C 1
ATOM 3257 O O . HIS A 1 416 ? -20.703 -2.92 -30.297 1 41.44 416 HIS A O 1
ATOM 3263 N N . LEU A 1 417 ? -19.047 -1.824 -30.672 1 38.62 417 LEU A N 1
ATOM 3264 C CA . LEU A 1 417 ? -19.844 -0.804 -31.359 1 38.62 417 LEU A CA 1
ATOM 3265 C C . LEU A 1 417 ? -20.438 -1.355 -32.656 1 38.62 417 LEU A C 1
ATOM 3267 O O . LEU A 1 417 ? -19.719 -1.768 -33.562 1 38.62 417 LEU A O 1
ATOM 3271 N N . HIS A 1 418 ? -21.594 -1.938 -32.562 1 32.44 418 HIS A N 1
ATOM 3272 C CA . HIS A 1 418 ? -22.359 -2.102 -33.781 1 32.44 418 HIS A CA 1
ATOM 3273 C C . HIS A 1 418 ? -22.406 -0.803 -34.594 1 32.44 418 HIS A C 1
ATOM 3275 O O . HIS A 1 418 ? -22.812 0.238 -34.062 1 32.44 418 HIS A O 1
ATOM 3281 N N . SER A 1 419 ? -21.641 -0.648 -35.562 1 33.81 419 SER A N 1
ATOM 3282 C CA . SER A 1 419 ? -21.875 0.294 -36.656 1 33.81 419 SER A CA 1
ATOM 3283 C C . SER A 1 419 ? -23.328 0.226 -37.125 1 33.81 419 SER A C 1
ATOM 3285 O O . SER A 1 419 ? -23.75 -0.783 -37.688 1 33.81 419 SER A O 1
ATOM 3287 N N . THR A 1 420 ? -24.312 0.588 -36.469 1 32.84 420 THR A N 1
ATOM 3288 C CA . THR A 1 420 ? -25.562 0.901 -37.156 1 32.84 420 THR A CA 1
ATOM 3289 C C . THR A 1 420 ? -25.312 1.9 -38.281 1 32.84 420 THR A C 1
ATOM 3291 O O . THR A 1 420 ? -25.062 3.08 -38.031 1 32.84 420 THR A O 1
ATOM 3294 N N . VAL A 1 421 ? -24.828 1.51 -39.531 1 31.77 421 VAL A N 1
ATOM 3295 C CA . VAL A 1 421 ? -25.078 2.168 -40.812 1 31.77 421 VAL A CA 1
ATOM 3296 C C . VAL A 1 421 ? -26.562 2.494 -40.969 1 31.77 421 VAL A C 1
ATOM 3298 O O . VAL A 1 421 ? -27.406 1.592 -40.938 1 31.77 421 VAL A O 1
ATOM 3301 N N . LEU A 1 422 ? -27.016 3.658 -40.5 1 30.53 422 LEU A N 1
ATOM 3302 C CA . LEU A 1 422 ? -28.188 4.32 -41.031 1 30.53 422 LEU A CA 1
ATOM 3303 C C . LEU A 1 422 ? -28.266 4.172 -42.562 1 30.53 422 LEU A C 1
ATOM 3305 O O . LEU A 1 422 ? -27.344 4.582 -43.25 1 30.53 422 LEU A O 1
ATOM 3309 N N . ASP A 1 423 ? -28.781 3.107 -43.031 1 27.62 423 ASP A N 1
ATOM 3310 C CA . ASP A 1 423 ? -29.406 2.988 -44.344 1 27.62 423 ASP A CA 1
ATOM 3311 C C . ASP A 1 423 ? -30.297 4.188 -44.625 1 27.62 423 ASP A C 1
ATOM 3313 O O . ASP A 1 423 ? -31.406 4.293 -44.094 1 27.62 423 ASP A O 1
ATOM 3317 N N . MET A 1 424 ? -29.781 5.402 -44.688 1 25.22 424 MET A N 1
ATOM 3318 C CA . MET A 1 424 ? -30.438 6.48 -45.438 1 25.22 424 MET A CA 1
ATOM 3319 C C . MET A 1 424 ? -30.609 6.117 -46.906 1 25.22 424 MET A C 1
ATOM 3321 O O . MET A 1 424 ? -29.641 6.152 -47.656 1 25.22 424 MET A O 1
ATOM 3325 N N . ASN A 1 425 ? -31.297 4.973 -47.156 1 22.44 425 ASN A N 1
ATOM 3326 C CA . ASN A 1 425 ? -32.219 5.082 -48.281 1 22.44 425 ASN A CA 1
ATOM 3327 C C . ASN A 1 425 ? -33.469 5.895 -47.906 1 22.44 425 ASN A C 1
ATOM 3329 O O . ASN A 1 425 ? -33.969 5.797 -46.781 1 22.44 425 ASN A O 1
ATOM 3333 N N . MET B 1 1 ? 32.938 -19.688 -53.75 1 24.67 1 MET B N 1
ATOM 3334 C CA . MET B 1 1 ? 32.562 -19.109 -52.469 1 24.67 1 MET B CA 1
ATOM 3335 C C . MET B 1 1 ? 31.828 -20.141 -51.594 1 24.67 1 MET B C 1
ATOM 3337 O O . MET B 1 1 ? 30.844 -20.734 -52.031 1 24.67 1 MET B O 1
ATOM 3341 N N . VAL B 1 2 ? 32.656 -20.781 -50.656 1 31.66 2 VAL B N 1
ATOM 3342 C CA . VAL B 1 2 ? 32.25 -21.891 -49.781 1 31.66 2 VAL B CA 1
ATOM 3343 C C . VAL B 1 2 ? 31.062 -21.484 -48.938 1 31.66 2 VAL B C 1
ATOM 3345 O O . VAL B 1 2 ? 31.062 -20.391 -48.344 1 31.66 2 VAL B O 1
ATOM 3348 N N . SER B 1 3 ? 29.859 -21.953 -49.312 1 31.23 3 SER B N 1
ATOM 3349 C CA . SER B 1 3 ? 28.625 -21.672 -48.594 1 31.23 3 SER B CA 1
ATOM 3350 C C . SER B 1 3 ? 28.797 -21.875 -47.094 1 31.23 3 SER B C 1
ATOM 3352 O O . SER B 1 3 ? 29.359 -22.891 -46.656 1 31.23 3 SER B O 1
ATOM 3354 N N . PRO B 1 4 ? 28.953 -20.812 -46.219 1 33.88 4 PRO B N 1
ATOM 3355 C CA . PRO B 1 4 ? 29.141 -21 -44.781 1 33.88 4 PRO B CA 1
ATOM 3356 C C . PRO B 1 4 ? 28.234 -22.078 -44.188 1 33.88 4 PRO B C 1
ATOM 3358 O O . PRO B 1 4 ? 27.047 -22.141 -44.562 1 33.88 4 PRO B O 1
ATOM 3361 N N . SER B 1 5 ? 28.719 -23.234 -44.062 1 33.41 5 SER B N 1
ATOM 3362 C CA . SER B 1 5 ? 28.078 -24.359 -43.406 1 33.41 5 SER B CA 1
ATOM 3363 C C . SER B 1 5 ? 27.375 -23.906 -42.125 1 33.41 5 SER B C 1
ATOM 3365 O O . SER B 1 5 ? 27.938 -23.172 -41.312 1 33.41 5 SER B O 1
ATOM 3367 N N . SER B 1 6 ? 26.062 -23.656 -42.156 1 38.34 6 SER B N 1
ATOM 3368 C CA . SER B 1 6 ? 25.156 -23.391 -41.062 1 38.34 6 SER B CA 1
ATOM 3369 C C . SER B 1 6 ? 25.578 -24.156 -39.812 1 38.34 6 SER B C 1
ATOM 3371 O O . SER B 1 6 ? 25.562 -25.391 -39.781 1 38.34 6 SER B O 1
ATOM 3373 N N . ILE B 1 7 ? 26.562 -23.844 -39 1 41.56 7 ILE B N 1
ATOM 3374 C CA . ILE B 1 7 ? 26.891 -24.344 -37.656 1 41.56 7 ILE B CA 1
ATOM 3375 C C . ILE B 1 7 ? 25.625 -24.609 -36.875 1 41.56 7 ILE B C 1
ATOM 3377 O O . ILE B 1 7 ? 24.906 -23.656 -36.531 1 41.56 7 ILE B O 1
ATOM 3381 N N . ILE B 1 8 ? 24.75 -25.516 -37.125 1 47.28 8 ILE B N 1
ATOM 3382 C CA . ILE B 1 8 ? 23.594 -25.984 -36.375 1 47.28 8 ILE B CA 1
ATOM 3383 C C . ILE B 1 8 ? 23.953 -26.062 -34.875 1 47.28 8 ILE B C 1
ATOM 3385 O O . ILE B 1 8 ? 24.781 -26.906 -34.5 1 47.28 8 ILE B O 1
ATOM 3389 N N . SER B 1 9 ? 24.109 -25.062 -34.094 1 62.59 9 SER B N 1
ATOM 3390 C CA . SER B 1 9 ? 24.344 -25.047 -32.656 1 62.59 9 SER B CA 1
ATOM 3391 C C . SER B 1 9 ? 23.5 -26.109 -31.953 1 62.59 9 SER B C 1
ATOM 3393 O O . SER B 1 9 ? 22.281 -26.156 -32.125 1 62.59 9 SER B O 1
ATOM 3395 N N . GLU B 1 10 ? 23.984 -27.281 -31.594 1 76 10 GLU B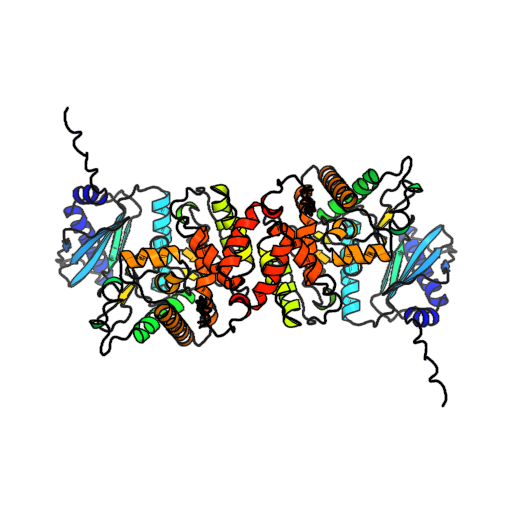 N 1
ATOM 3396 C CA . GLU B 1 10 ? 23.375 -28.453 -30.969 1 76 10 GLU B CA 1
ATOM 3397 C C . GLU B 1 10 ? 22.594 -28.062 -29.719 1 76 10 GLU B C 1
ATOM 3399 O O . GLU B 1 10 ? 22.953 -27.109 -29.016 1 76 10 GLU B O 1
ATOM 3404 N N . ASP B 1 11 ? 21.359 -28.672 -29.5 1 85.75 11 ASP B N 1
ATOM 3405 C CA . ASP B 1 11 ? 20.5 -28.516 -28.328 1 85.75 11 ASP B CA 1
ATOM 3406 C C . ASP B 1 11 ? 21.25 -28.875 -27.047 1 85.75 11 ASP B C 1
ATOM 3408 O O . ASP B 1 11 ? 21.781 -29.984 -26.922 1 85.75 11 ASP B O 1
ATOM 3412 N N . PRO B 1 12 ? 21.484 -27.875 -26.219 1 87.19 12 PRO B N 1
ATOM 3413 C CA . PRO B 1 12 ? 22.25 -28.094 -25 1 87.19 12 PRO B CA 1
ATOM 3414 C C . PRO B 1 12 ? 21.766 -29.312 -24.219 1 87.19 12 PRO B C 1
ATOM 3416 O O . PRO B 1 12 ? 22.562 -30.016 -23.594 1 87.19 12 PRO B O 1
ATOM 3419 N N . ALA B 1 13 ? 20.516 -29.578 -24.234 1 89 13 ALA B N 1
ATOM 3420 C CA . ALA B 1 13 ? 19.969 -30.75 -23.531 1 89 13 ALA B CA 1
ATOM 3421 C C . ALA B 1 13 ? 20.5 -32.031 -24.141 1 89 13 ALA B C 1
ATOM 3423 O O . ALA B 1 13 ? 20.812 -33 -23.422 1 89 13 ALA B O 1
ATOM 3424 N N . GLU B 1 14 ? 20.625 -32 -25.406 1 91.19 14 GLU B N 1
ATOM 3425 C CA . GLU B 1 14 ? 21.094 -33.188 -26.094 1 91.19 14 GLU B CA 1
ATOM 3426 C C . GLU B 1 14 ? 22.562 -33.469 -25.797 1 91.19 14 GLU B C 1
ATOM 3428 O O . GLU B 1 14 ? 22.953 -34.625 -25.625 1 91.19 14 GLU B O 1
ATOM 3433 N N . VAL B 1 15 ? 23.25 -32.406 -25.812 1 91.44 15 VAL B N 1
ATOM 3434 C CA . VAL B 1 15 ? 24.656 -32.531 -25.453 1 91.44 15 VAL B CA 1
ATOM 3435 C C . VAL B 1 15 ? 24.797 -33.062 -24.031 1 91.44 15 VAL B C 1
ATOM 3437 O O . VAL B 1 15 ? 25.609 -33.969 -23.781 1 91.44 15 VAL B O 1
ATOM 3440 N N . PHE B 1 16 ? 24.016 -32.625 -23.188 1 93.31 16 PHE B N 1
ATOM 3441 C CA . PHE B 1 16 ? 24.031 -33.031 -21.797 1 93.31 16 PHE B CA 1
ATOM 3442 C C . PHE B 1 16 ? 23.641 -34.5 -21.656 1 93.31 16 PHE B C 1
ATOM 3444 O O . PHE B 1 16 ? 24.281 -35.281 -20.938 1 93.31 16 PHE B O 1
ATOM 3451 N N . ILE B 1 17 ? 22.656 -34.938 -22.328 1 93.75 17 ILE B N 1
ATOM 3452 C CA . ILE B 1 17 ? 22.109 -36.281 -22.266 1 93.75 17 ILE B CA 1
ATOM 3453 C C . ILE B 1 17 ? 23.188 -37.281 -22.703 1 93.75 17 ILE B C 1
ATOM 3455 O O . ILE B 1 17 ? 23.328 -38.344 -22.109 1 93.75 17 ILE B O 1
ATOM 3459 N N . ARG B 1 18 ? 23.906 -36.875 -23.672 1 92.75 18 ARG B N 1
ATOM 3460 C CA . ARG B 1 18 ? 24.953 -37.75 -24.203 1 92.75 18 ARG B CA 1
ATOM 3461 C C . ARG B 1 18 ? 26.078 -37.938 -23.172 1 92.75 18 ARG B C 1
ATOM 3463 O O . ARG B 1 18 ? 26.766 -38.969 -23.188 1 92.75 18 ARG B O 1
ATOM 3470 N N . ALA B 1 19 ? 26.156 -37.031 -22.344 1 92.56 19 ALA B N 1
ATOM 3471 C CA . ALA B 1 19 ? 27.266 -37.031 -21.391 1 92.56 19 ALA B CA 1
ATOM 3472 C C . ALA B 1 19 ? 26.875 -37.812 -20.125 1 92.56 19 ALA B C 1
ATOM 3474 O O . ALA B 1 19 ? 27.75 -38.156 -19.312 1 92.56 19 ALA B O 1
ATOM 3475 N N . ILE B 1 20 ? 25.688 -38.25 -19.953 1 94.62 20 ILE B N 1
ATOM 3476 C CA . ILE B 1 20 ? 25.219 -38.875 -18.719 1 94.62 20 ILE B CA 1
ATOM 3477 C C . ILE B 1 20 ? 25.594 -40.344 -18.734 1 94.62 20 ILE B C 1
ATOM 3479 O O . ILE B 1 20 ? 25.359 -41.062 -19.719 1 94.62 20 ILE B O 1
ATOM 3483 N N . ASP B 1 21 ? 26.188 -40.812 -17.641 1 95.56 21 ASP B N 1
ATOM 3484 C CA . ASP B 1 21 ? 26.5 -42.219 -17.438 1 95.56 21 ASP B CA 1
ATOM 3485 C C . ASP B 1 21 ? 25.281 -43 -16.906 1 95.56 21 ASP B C 1
ATOM 3487 O O . ASP B 1 21 ? 25.016 -42.969 -15.695 1 95.56 21 ASP B O 1
ATOM 3491 N N . LEU B 1 22 ? 24.688 -43.781 -17.734 1 96.31 22 LEU B N 1
ATOM 3492 C CA . LEU B 1 22 ? 23.453 -44.469 -17.359 1 96.31 22 LEU B CA 1
ATOM 3493 C C . LEU B 1 22 ? 23.719 -45.562 -16.328 1 96.31 22 LEU B C 1
ATOM 3495 O O . LEU B 1 22 ? 22.828 -45.906 -15.547 1 96.31 22 LEU B O 1
ATOM 3499 N N . ASP B 1 23 ? 24.906 -46.062 -16.344 1 96.25 23 ASP B N 1
ATOM 3500 C CA . ASP B 1 23 ? 25.25 -47.031 -15.312 1 96.25 23 ASP B CA 1
ATOM 3501 C C . ASP B 1 23 ? 25.297 -46.375 -13.93 1 96.25 23 ASP B C 1
ATOM 3503 O O . ASP B 1 23 ? 24.859 -47 -12.945 1 96.25 23 ASP B O 1
ATOM 3507 N N . ALA B 1 24 ? 25.844 -45.281 -13.961 1 96.81 24 ALA B N 1
ATOM 3508 C CA . ALA B 1 24 ? 25.875 -44.531 -12.711 1 96.81 24 ALA B CA 1
ATOM 3509 C C . ALA B 1 24 ? 24.469 -44.188 -12.219 1 96.81 24 ALA B C 1
ATOM 3511 O O . ALA B 1 24 ? 24.203 -44.219 -11.016 1 96.81 24 ALA B O 1
ATOM 3512 N N . VAL B 1 25 ? 23.609 -43.844 -13.141 1 97.19 25 VAL B N 1
ATOM 3513 C CA . VAL B 1 25 ? 22.219 -43.531 -12.82 1 97.19 25 VAL B CA 1
ATOM 3514 C C . VAL B 1 25 ? 21.531 -44.75 -12.227 1 97.19 25 VAL B C 1
ATOM 3516 O O . VAL B 1 25 ? 20.844 -44.656 -11.211 1 97.19 25 VAL B O 1
ATOM 3519 N N . ARG B 1 26 ? 21.766 -45.875 -12.852 1 96.62 26 ARG B N 1
ATOM 3520 C CA . ARG B 1 26 ? 21.188 -47.125 -12.398 1 96.62 26 ARG B CA 1
ATOM 3521 C C . ARG B 1 26 ? 21.672 -47.469 -10.992 1 96.62 26 ARG B C 1
ATOM 3523 O O . ARG B 1 26 ? 20.875 -47.844 -10.133 1 96.62 26 ARG B O 1
ATOM 3530 N N . GLU B 1 27 ? 22.906 -47.344 -10.812 1 95.44 27 GLU B N 1
ATOM 3531 C CA . GLU B 1 27 ? 23.5 -47.656 -9.508 1 95.44 27 GLU B CA 1
ATOM 3532 C C . GLU B 1 27 ? 22.938 -46.719 -8.422 1 95.44 27 GLU B C 1
ATOM 3534 O O . GLU B 1 27 ? 22.672 -47.156 -7.305 1 95.44 27 GLU B O 1
ATOM 3539 N N . LEU B 1 28 ? 22.906 -45.5 -8.773 1 96.25 28 LEU B N 1
ATOM 3540 C CA . LEU B 1 28 ? 22.344 -44.531 -7.828 1 96.25 28 LEU B CA 1
ATOM 3541 C C . LEU B 1 28 ? 20.938 -44.906 -7.418 1 96.25 28 LEU B C 1
ATOM 3543 O O . LEU B 1 28 ? 20.609 -44.906 -6.23 1 96.25 28 LEU B O 1
ATOM 3547 N N . ALA B 1 29 ? 20.062 -45.219 -8.344 1 96.5 29 ALA B N 1
ATOM 3548 C CA . ALA B 1 29 ? 18.672 -45.594 -8.094 1 96.5 29 ALA B CA 1
ATOM 3549 C C . ALA B 1 29 ? 18.594 -46.844 -7.199 1 96.5 29 ALA B C 1
ATOM 3551 O O . ALA B 1 29 ? 17.797 -46.875 -6.266 1 96.5 29 ALA B O 1
ATOM 3552 N N . LEU B 1 30 ? 19.438 -47.781 -7.496 1 94.69 30 LEU B N 1
ATOM 3553 C CA . LEU B 1 30 ? 19.438 -49.031 -6.734 1 94.69 30 LEU B CA 1
ATOM 3554 C C . LEU B 1 30 ? 19.875 -48.781 -5.293 1 94.69 30 LEU B C 1
ATOM 3556 O O . LEU B 1 30 ? 19.281 -49.312 -4.359 1 94.69 30 LEU B O 1
ATOM 3560 N N . ASN B 1 31 ? 20.906 -48 -5.191 1 93.94 31 ASN B N 1
ATOM 3561 C CA . ASN B 1 31 ? 21.391 -47.688 -3.852 1 93.94 31 ASN B CA 1
ATOM 3562 C C . ASN B 1 31 ? 20.312 -47 -3.018 1 93.94 31 ASN B C 1
ATOM 3564 O O . ASN B 1 31 ? 20.141 -47.312 -1.837 1 93.94 31 ASN B O 1
ATOM 3568 N N . VAL B 1 32 ? 19.625 -46.062 -3.621 1 94.69 32 VAL B N 1
ATOM 3569 C CA . VAL B 1 32 ? 18.562 -45.344 -2.924 1 94.69 32 VAL B CA 1
ATOM 3570 C C . VAL B 1 32 ? 17.453 -46.312 -2.521 1 94.69 32 VAL B C 1
ATOM 3572 O O . VAL B 1 32 ? 16.969 -46.25 -1.39 1 94.69 32 VAL B O 1
ATOM 3575 N N . ARG B 1 33 ? 17.047 -47.188 -3.408 1 93.81 33 ARG B N 1
ATOM 3576 C CA . ARG B 1 33 ? 15.977 -48.156 -3.141 1 93.81 33 ARG B CA 1
ATOM 3577 C C . ARG B 1 33 ? 16.359 -49.094 -2.023 1 93.81 33 ARG B C 1
ATOM 3579 O O . ARG B 1 33 ? 15.562 -49.375 -1.12 1 93.81 33 ARG B O 1
ATOM 3586 N N . LEU B 1 34 ? 17.547 -49.562 -2.127 1 90.75 34 LEU B N 1
ATOM 3587 C CA . LEU B 1 34 ? 18.047 -50.531 -1.13 1 90.75 34 LEU B CA 1
ATOM 3588 C C . LEU B 1 34 ? 18.109 -49.875 0.25 1 90.75 34 LEU B C 1
ATOM 3590 O O . LEU B 1 34 ? 17.75 -50.5 1.25 1 90.75 34 LEU B O 1
ATOM 3594 N N . ALA B 1 35 ? 18.625 -48.75 0.282 1 90 35 ALA B N 1
ATOM 3595 C CA . ALA B 1 35 ? 18.688 -48.031 1.552 1 90 35 ALA B CA 1
ATOM 3596 C C . ALA B 1 35 ? 17.312 -47.875 2.18 1 90 35 ALA B C 1
ATOM 3598 O O . ALA B 1 35 ? 17.156 -48 3.398 1 90 35 ALA B O 1
ATOM 3599 N N . LYS B 1 36 ? 16.312 -47.625 1.427 1 89.5 36 LYS B N 1
ATOM 3600 C CA . LYS B 1 36 ? 14.945 -47.469 1.911 1 89.5 36 LYS B CA 1
ATOM 3601 C C . LYS B 1 36 ? 14.383 -48.781 2.418 1 89.5 36 LYS B C 1
ATOM 3603 O O . LYS B 1 36 ? 13.656 -48.812 3.416 1 89.5 36 LYS B O 1
ATOM 3608 N N . LEU B 1 37 ? 14.727 -49.844 1.707 1 86.12 37 LEU B N 1
ATOM 3609 C CA . LEU B 1 37 ? 14.25 -51.156 2.098 1 86.12 37 LEU B CA 1
ATOM 3610 C C . LEU B 1 37 ? 14.922 -51.625 3.389 1 86.12 37 LEU B C 1
ATOM 3612 O O . LEU B 1 37 ? 14.289 -52.25 4.227 1 86.12 37 LEU B O 1
ATOM 3616 N N . LEU B 1 38 ? 16.156 -51.281 3.486 1 83.31 38 LEU B N 1
ATOM 3617 C CA . LEU B 1 38 ? 16.906 -51.625 4.688 1 83.31 38 LEU B CA 1
ATOM 3618 C C . LEU B 1 38 ? 16.328 -50.938 5.914 1 83.31 38 LEU B C 1
ATOM 3620 O O . LEU B 1 38 ? 16.25 -51.5 6.996 1 83.31 38 LEU B O 1
ATOM 3624 N N . THR B 1 39 ? 16.031 -49.719 5.742 1 79.62 39 THR B N 1
ATOM 3625 C CA . THR B 1 39 ? 15.477 -48.938 6.848 1 79.62 39 THR B CA 1
ATOM 3626 C C . THR B 1 39 ? 14.094 -49.469 7.234 1 79.62 39 THR B C 1
ATOM 3628 O O . THR B 1 39 ? 13.742 -49.5 8.414 1 79.62 39 THR B O 1
ATOM 3631 N N . ALA B 1 40 ? 13.383 -50 6.242 1 73.38 40 ALA B N 1
ATOM 3632 C CA . ALA B 1 40 ? 12.031 -50.5 6.492 1 73.38 40 ALA B CA 1
ATOM 3633 C C . ALA B 1 40 ? 12.062 -51.906 7.07 1 73.38 40 ALA B C 1
ATOM 3635 O O . ALA B 1 40 ? 11.281 -52.219 7.969 1 73.38 40 ALA B O 1
ATOM 3636 N N . ALA B 1 41 ? 12.688 -52.906 6.426 1 66.94 41 ALA B N 1
ATOM 3637 C CA . ALA B 1 41 ? 12.57 -54.312 6.773 1 66.94 41 ALA B CA 1
ATOM 3638 C C . ALA B 1 41 ? 13.68 -54.75 7.734 1 66.94 41 ALA B C 1
ATOM 3640 O O . ALA B 1 41 ? 13.555 -55.75 8.422 1 66.94 41 ALA B O 1
ATOM 3641 N N . GLY B 1 42 ? 14.727 -53.875 8.328 1 59.53 42 GLY B N 1
ATOM 3642 C CA . GLY B 1 42 ? 15.805 -54.25 9.234 1 59.53 42 GLY B CA 1
ATOM 3643 C C . GLY B 1 42 ? 16.797 -55.219 8.633 1 59.53 42 GLY B C 1
ATOM 3644 O O . GLY B 1 42 ? 17.922 -55.344 9.102 1 59.53 42 GLY B O 1
ATOM 3645 N N . ASN B 1 43 ? 16.406 -56.219 7.777 1 56.06 43 ASN B N 1
ATOM 3646 C CA . ASN B 1 43 ? 17.359 -57.219 7.367 1 56.06 43 ASN B CA 1
ATOM 3647 C C . ASN B 1 43 ? 17.656 -57.156 5.871 1 56.06 43 ASN B C 1
ATOM 3649 O O . ASN B 1 43 ? 16.781 -57.406 5.047 1 56.06 43 ASN B O 1
ATOM 3653 N N . PRO B 1 44 ? 18.797 -56.625 5.348 1 54.53 44 PRO B N 1
ATOM 3654 C CA . PRO B 1 44 ? 19.266 -56.375 3.988 1 54.53 44 PRO B CA 1
ATOM 3655 C C . PRO B 1 44 ? 19.438 -57.625 3.158 1 54.53 44 PRO B C 1
ATOM 3657 O O . PRO B 1 44 ? 19.812 -57.562 1.986 1 54.53 44 PRO B O 1
ATOM 3660 N N . SER B 1 45 ? 19.656 -58.719 3.764 1 53.47 45 SER B N 1
ATOM 3661 C CA . SER B 1 45 ? 20.406 -59.719 3.051 1 53.47 45 SER B CA 1
ATOM 3662 C C . SER B 1 45 ? 19.984 -59.812 1.589 1 53.47 45 SER B C 1
ATOM 3664 O O . SER B 1 45 ? 20.828 -59.969 0.701 1 53.47 45 SER B O 1
ATOM 3666 N N . LEU B 1 46 ? 18.781 -60.375 1.174 1 55.41 46 LEU B N 1
ATOM 3667 C CA . LEU B 1 46 ? 18.438 -61.062 -0.076 1 55.41 46 LEU B CA 1
ATOM 3668 C C . LEU B 1 46 ? 17.672 -60.125 -1.003 1 55.41 46 LEU B C 1
ATOM 3670 O O . LEU B 1 46 ? 16.891 -60.562 -1.853 1 55.41 46 LEU B O 1
ATOM 3674 N N . ILE B 1 47 ? 17.766 -58.812 -0.853 1 65.5 47 ILE B N 1
ATOM 3675 C CA . ILE B 1 47 ? 16.828 -58.125 -1.738 1 65.5 47 ILE B CA 1
ATOM 3676 C C . ILE B 1 47 ? 17.453 -57.938 -3.117 1 65.5 47 ILE B C 1
ATOM 3678 O O . ILE B 1 47 ? 18.469 -57.281 -3.258 1 65.5 47 ILE B O 1
ATOM 3682 N N . ASP B 1 48 ? 17.234 -58.812 -4.027 1 81.69 48 ASP B N 1
ATOM 3683 C CA . ASP B 1 48 ? 17.625 -58.75 -5.434 1 81.69 48 ASP B CA 1
ATOM 3684 C C . ASP B 1 48 ? 16.719 -57.812 -6.219 1 81.69 48 ASP B C 1
ATOM 3686 O O . ASP B 1 48 ? 15.641 -58.219 -6.664 1 81.69 48 ASP B O 1
ATOM 3690 N N . ILE B 1 49 ? 17.125 -56.531 -6.254 1 89.44 49 ILE B N 1
ATOM 3691 C CA . ILE B 1 49 ? 16.359 -55.562 -6.988 1 89.44 49 ILE B CA 1
ATOM 3692 C C . ILE B 1 49 ? 17.156 -55.062 -8.195 1 89.44 49 ILE B C 1
ATOM 3694 O O . ILE B 1 49 ? 18.359 -54.844 -8.102 1 89.44 49 ILE B O 1
ATOM 3698 N N . ALA B 1 50 ? 16.531 -55 -9.336 1 93.69 50 ALA B N 1
ATOM 3699 C CA . ALA B 1 50 ? 17.125 -54.469 -10.547 1 93.69 50 ALA B CA 1
ATOM 3700 C C . ALA B 1 50 ? 16.453 -53.156 -10.938 1 93.69 50 ALA B C 1
ATOM 3702 O O . ALA B 1 50 ? 15.32 -52.875 -10.516 1 93.69 50 ALA B O 1
ATOM 3703 N N . CYS B 1 51 ? 17.172 -52.312 -11.633 1 95.94 51 CYS B N 1
ATOM 3704 C CA . CYS B 1 51 ? 16.641 -51.031 -12.102 1 95.94 51 CYS B CA 1
ATOM 3705 C C . CYS B 1 51 ? 16.859 -50.875 -13.602 1 95.94 51 CYS B C 1
ATOM 3707 O O . CYS B 1 51 ? 17.969 -51.094 -14.102 1 95.94 51 CYS B O 1
ATOM 3709 N N . SER B 1 52 ? 15.82 -50.562 -14.305 1 96.69 52 SER B N 1
ATOM 3710 C CA . SER B 1 52 ? 15.898 -50.219 -15.719 1 96.69 52 SER B CA 1
ATOM 3711 C C . SER B 1 52 ? 15.75 -48.719 -15.914 1 96.69 52 SER B C 1
ATOM 3713 O O . SER B 1 52 ? 14.773 -48.094 -15.461 1 96.69 52 SER B O 1
ATOM 3715 N N . VAL B 1 53 ? 16.719 -48.125 -16.594 1 97.12 53 VAL B N 1
ATOM 3716 C CA . VAL B 1 53 ? 16.656 -46.719 -16.938 1 97.12 53 VAL B CA 1
ATOM 3717 C C . VAL B 1 53 ? 16.062 -46.562 -18.344 1 97.12 53 VAL B C 1
ATOM 3719 O O . VAL B 1 53 ? 16.641 -47.031 -19.328 1 97.12 53 VAL B O 1
ATOM 3722 N N . ILE B 1 54 ? 14.961 -45.938 -18.375 1 95.31 54 ILE B N 1
ATOM 3723 C CA . ILE B 1 54 ? 14.281 -45.75 -19.656 1 95.31 54 ILE B CA 1
ATOM 3724 C C . ILE B 1 54 ? 14.945 -44.625 -20.453 1 95.31 54 ILE B C 1
ATOM 3726 O O . ILE B 1 54 ? 15.078 -43.5 -19.953 1 95.31 54 ILE B O 1
ATOM 3730 N N . SER B 1 55 ? 15.336 -45 -21.734 1 91.81 55 SER B N 1
ATOM 3731 C CA . SER B 1 55 ? 15.992 -44.062 -22.641 1 91.81 55 SER B CA 1
ATOM 3732 C C . SER B 1 55 ? 15.297 -44.031 -24 1 91.81 55 SER B C 1
ATOM 3734 O O . SER B 1 55 ? 14.875 -45.062 -24.5 1 91.81 55 SER B O 1
ATOM 3736 N N . PRO B 1 56 ? 15.156 -42.844 -24.672 1 92.88 56 PRO B N 1
ATOM 3737 C CA . PRO B 1 56 ? 15.695 -41.531 -24.297 1 92.88 56 PRO B CA 1
ATOM 3738 C C . PRO B 1 56 ? 14.867 -40.844 -23.203 1 92.88 56 PRO B C 1
ATOM 3740 O O . PRO B 1 56 ? 13.688 -41.156 -23.016 1 92.88 56 PRO B O 1
ATOM 3743 N N . PRO B 1 57 ? 15.555 -40 -22.422 1 94.81 57 PRO B N 1
ATOM 3744 C CA . PRO B 1 57 ? 14.836 -39.25 -21.406 1 94.81 57 PRO B CA 1
ATOM 3745 C C . PRO B 1 57 ? 13.961 -38.125 -21.984 1 94.81 57 PRO B C 1
ATOM 3747 O O . PRO B 1 57 ? 14.016 -37.875 -23.188 1 94.81 57 PRO B O 1
ATOM 3750 N N . LYS B 1 58 ? 13.086 -37.625 -21.156 1 91.88 58 LYS B N 1
ATOM 3751 C CA . LYS B 1 58 ? 12.406 -36.375 -21.469 1 91.88 58 LYS B CA 1
ATOM 3752 C C . LYS B 1 58 ? 13.172 -35.156 -20.906 1 91.88 58 LYS B C 1
ATOM 3754 O O . LYS B 1 58 ? 13.977 -35.312 -19.984 1 91.88 58 LYS B O 1
ATOM 3759 N N . TYR B 1 59 ? 13.078 -34.094 -21.594 1 90.31 59 TYR B N 1
ATOM 3760 C CA . TYR B 1 59 ? 13.742 -32.938 -21.047 1 90.31 59 TYR B CA 1
ATOM 3761 C C . TYR B 1 59 ? 12.938 -31.672 -21.328 1 90.31 59 TYR B C 1
ATOM 3763 O O . TYR B 1 59 ? 12.141 -31.625 -22.281 1 90.31 59 TYR B O 1
ATOM 3771 N N . GLY B 1 60 ? 12.961 -30.766 -20.391 1 84.94 60 GLY B N 1
ATOM 3772 C CA . GLY B 1 60 ? 12.398 -29.438 -20.531 1 84.94 60 GLY B CA 1
ATOM 3773 C C . GLY B 1 60 ? 13.453 -28.344 -20.656 1 84.94 60 GLY B C 1
ATOM 3774 O O . GLY B 1 60 ? 14.523 -28.578 -21.219 1 84.94 60 GLY B O 1
ATOM 3775 N N . SER B 1 61 ? 13.102 -27.172 -20.234 1 79.5 61 SER B N 1
ATOM 3776 C CA . SER B 1 61 ? 13.977 -26.016 -20.375 1 79.5 61 SER B CA 1
ATOM 3777 C C . SER B 1 61 ? 15.172 -26.109 -19.438 1 79.5 61 SER B C 1
ATOM 3779 O O . SER B 1 61 ? 16.25 -25.578 -19.734 1 79.5 61 SER B O 1
ATOM 3781 N N . TYR B 1 62 ? 14.938 -26.938 -18.359 1 86.31 62 TYR B N 1
ATOM 3782 C CA . TYR B 1 62 ? 15.984 -26.797 -17.359 1 86.31 62 TYR B CA 1
ATOM 3783 C C . TYR B 1 62 ? 16.406 -28.172 -16.844 1 86.31 62 TYR B C 1
ATOM 3785 O O . TYR B 1 62 ? 17.469 -28.297 -16.219 1 86.31 62 TYR B O 1
ATOM 3793 N N . ASN B 1 63 ? 15.609 -29.188 -17.109 1 92.69 63 ASN B N 1
ATOM 3794 C CA . ASN B 1 63 ? 15.883 -30.484 -16.516 1 92.69 63 ASN B CA 1
ATOM 3795 C C . ASN B 1 63 ? 15.773 -31.609 -17.531 1 92.69 63 ASN B C 1
ATOM 3797 O O . ASN B 1 63 ? 14.969 -31.531 -18.469 1 92.69 63 ASN B O 1
ATOM 3801 N N . VAL B 1 64 ? 16.594 -32.531 -17.328 1 95.38 64 VAL B N 1
ATOM 3802 C CA . VAL B 1 64 ? 16.453 -33.844 -17.969 1 95.38 64 VAL B CA 1
ATOM 3803 C C . VAL B 1 64 ? 15.828 -34.844 -17 1 95.38 64 VAL B C 1
ATOM 3805 O O . VAL B 1 64 ? 16.188 -34.844 -15.812 1 95.38 64 VAL B O 1
ATOM 3808 N N . VAL B 1 65 ? 14.914 -35.656 -17.484 1 96.5 65 VAL B N 1
ATOM 3809 C CA . VAL B 1 65 ? 14.18 -36.531 -16.609 1 96.5 65 VAL B CA 1
ATOM 3810 C C . VAL B 1 65 ? 14.258 -37.969 -17.141 1 96.5 65 VAL B C 1
ATOM 3812 O O . VAL B 1 65 ? 13.789 -38.25 -18.234 1 96.5 65 VAL B O 1
ATOM 3815 N N . TYR B 1 66 ? 14.812 -38.844 -16.328 1 97.19 66 TYR B N 1
ATOM 3816 C CA . TYR B 1 66 ? 14.844 -40.25 -16.641 1 97.19 66 TYR B CA 1
ATOM 3817 C C . TYR B 1 66 ? 13.781 -41.031 -15.859 1 97.19 66 TYR B C 1
ATOM 3819 O O . TYR B 1 66 ? 13.641 -40.844 -14.648 1 97.19 66 TYR B O 1
ATOM 3827 N N . GLU B 1 67 ? 13.086 -41.844 -16.5 1 97.31 67 GLU B N 1
ATOM 3828 C CA . GLU B 1 67 ? 12.227 -42.781 -15.805 1 97.31 67 GLU B CA 1
ATOM 3829 C C . GLU B 1 67 ? 13.023 -43.969 -15.297 1 97.31 67 GLU B C 1
ATOM 3831 O O . GLU B 1 67 ? 13.891 -44.5 -16 1 97.31 67 GLU B O 1
ATOM 3836 N N . LEU B 1 68 ? 12.773 -44.344 -14.094 1 97.75 68 LEU B N 1
ATOM 3837 C CA . LEU B 1 68 ? 13.406 -45.469 -13.445 1 97.75 68 LEU B CA 1
ATOM 3838 C C . LEU B 1 68 ? 12.383 -46.562 -13.086 1 97.75 68 LEU B C 1
ATOM 3840 O O . LEU B 1 68 ? 11.461 -46.312 -12.312 1 97.75 68 LEU B O 1
ATOM 3844 N N . GLN B 1 69 ? 12.594 -47.656 -13.633 1 96.88 69 GLN B N 1
ATOM 3845 C CA . GLN B 1 69 ? 11.719 -48.781 -13.328 1 96.88 69 GLN B CA 1
ATOM 3846 C C . GLN B 1 69 ? 12.43 -49.812 -12.461 1 96.88 69 GLN B C 1
ATOM 3848 O O . GLN B 1 69 ? 13.398 -50.438 -12.898 1 96.88 69 GLN B O 1
ATOM 3853 N N . LEU B 1 70 ? 11.961 -50.031 -11.336 1 95.12 70 LEU B N 1
ATOM 3854 C CA . LEU B 1 70 ? 12.539 -51 -10.422 1 95.12 70 LEU B CA 1
ATOM 3855 C C . LEU B 1 70 ? 11.797 -52.344 -10.508 1 95.12 70 LEU B C 1
ATOM 3857 O O . LEU B 1 70 ? 10.586 -52.375 -10.766 1 95.12 70 LEU B O 1
ATOM 3861 N N . SER B 1 71 ? 12.484 -53.406 -10.234 1 93.56 71 SER B N 1
ATOM 3862 C CA . SER B 1 71 ? 11.945 -54.75 -10.453 1 93.56 71 SER B CA 1
ATOM 3863 C C . SER B 1 71 ? 10.891 -55.094 -9.414 1 93.56 71 SER B C 1
ATOM 3865 O O . SER B 1 71 ? 10.141 -56.062 -9.586 1 93.56 71 SER B O 1
ATOM 3867 N N . ASP B 1 72 ? 10.836 -54.406 -8.328 1 91.19 72 ASP B N 1
ATOM 3868 C CA . ASP B 1 72 ? 9.82 -54.688 -7.316 1 91.19 72 ASP B CA 1
ATOM 3869 C C . ASP B 1 72 ? 8.531 -53.938 -7.609 1 91.19 72 ASP B C 1
ATOM 3871 O O . ASP B 1 72 ? 7.637 -53.875 -6.762 1 91.19 72 ASP B O 1
ATOM 3875 N N . GLY B 1 73 ? 8.43 -53.25 -8.734 1 91.88 73 GLY B N 1
ATOM 3876 C CA . GLY B 1 73 ? 7.188 -52.625 -9.156 1 91.88 73 GLY B CA 1
ATOM 3877 C C . GLY B 1 73 ? 7.168 -51.125 -8.945 1 91.88 73 GLY B C 1
ATOM 3878 O O . GLY B 1 73 ? 6.242 -50.438 -9.391 1 91.88 73 GLY B O 1
ATOM 3879 N N . VAL B 1 74 ? 8.172 -50.625 -8.367 1 93.56 74 VAL B N 1
ATOM 3880 C CA . VAL B 1 74 ? 8.258 -49.188 -8.07 1 93.56 74 VAL B CA 1
ATOM 3881 C C . VAL B 1 74 ? 8.758 -48.438 -9.297 1 93.56 74 VAL B C 1
ATOM 3883 O O . VAL B 1 74 ? 9.648 -48.906 -10 1 93.56 74 VAL B O 1
ATOM 3886 N N . SER B 1 75 ? 8.062 -47.312 -9.578 1 95.88 75 SER B N 1
ATOM 3887 C CA . SER B 1 75 ? 8.477 -46.438 -10.664 1 95.88 75 SER B CA 1
ATOM 3888 C C . SER B 1 75 ? 8.875 -45.062 -10.133 1 95.88 75 SER B C 1
ATOM 3890 O O . SER B 1 75 ? 8.078 -44.375 -9.469 1 95.88 75 SER B O 1
ATOM 3892 N N . TRP B 1 76 ? 10.102 -44.688 -10.445 1 97.75 76 TRP B N 1
ATOM 3893 C CA . TRP B 1 76 ? 10.641 -43.406 -10.023 1 97.75 76 TRP B CA 1
ATOM 3894 C C . TRP B 1 76 ? 11.062 -42.562 -11.234 1 97.75 76 TRP B C 1
ATOM 3896 O O . TRP B 1 76 ? 11.031 -43.062 -12.367 1 97.75 76 TRP B O 1
ATOM 3906 N N . VAL B 1 77 ? 11.305 -41.344 -11.023 1 97.56 77 VAL B N 1
ATOM 3907 C CA . VAL B 1 77 ? 11.977 -40.469 -12.008 1 97.56 77 VAL B CA 1
ATOM 3908 C C . VAL B 1 77 ? 13.219 -39.844 -11.383 1 97.56 77 VAL B C 1
ATOM 3910 O O . VAL B 1 77 ? 13.258 -39.594 -10.18 1 97.56 77 VAL B O 1
ATOM 3913 N N . LEU B 1 78 ? 14.242 -39.719 -12.195 1 97.75 78 LEU B N 1
ATOM 3914 C CA . LEU B 1 78 ? 15.445 -38.969 -11.859 1 97.75 78 LEU B CA 1
ATOM 3915 C C . LEU B 1 78 ? 15.492 -37.656 -12.641 1 97.75 78 LEU B C 1
ATOM 3917 O O . LEU B 1 78 ? 15.469 -37.656 -13.875 1 97.75 78 LEU B O 1
ATOM 3921 N N . ARG B 1 79 ? 15.484 -36.594 -11.945 1 97 79 ARG B N 1
ATOM 3922 C CA . ARG B 1 79 ? 15.609 -35.25 -12.555 1 97 79 ARG B CA 1
ATOM 3923 C C . ARG B 1 79 ? 17.031 -34.719 -12.43 1 97 79 ARG B C 1
ATOM 3925 O O . ARG B 1 79 ? 17.594 -34.719 -11.336 1 97 79 ARG B O 1
ATOM 3932 N N . LEU B 1 80 ? 17.594 -34.281 -13.562 1 96.5 80 LEU B N 1
ATOM 3933 C CA . LEU B 1 80 ? 18.938 -33.75 -13.625 1 96.5 80 LEU B CA 1
ATOM 3934 C C . LEU B 1 80 ? 18.953 -32.375 -14.25 1 96.5 80 LEU B C 1
ATOM 3936 O O . LEU B 1 80 ? 18.656 -32.219 -15.438 1 96.5 80 LEU B O 1
ATOM 3940 N N . PRO B 1 81 ? 19.281 -31.375 -13.375 1 94.88 81 PRO B N 1
ATOM 3941 C CA . PRO B 1 81 ? 19.438 -30.062 -14.016 1 94.88 81 PRO B CA 1
ATOM 3942 C C . PRO B 1 81 ? 20.625 -30.016 -14.969 1 94.88 81 PRO B C 1
ATOM 3944 O O . PRO B 1 81 ? 21.688 -30.578 -14.672 1 94.88 81 PRO B O 1
ATOM 3947 N N . PHE B 1 82 ? 20.484 -29.375 -16.141 1 92 82 PHE B N 1
ATOM 3948 C CA . PHE B 1 82 ? 21.609 -29.344 -17.078 1 92 82 PHE B CA 1
ATOM 3949 C C . PHE B 1 82 ? 22.125 -27.922 -17.266 1 92 82 PHE B C 1
ATOM 3951 O O . PHE B 1 82 ? 23.047 -27.688 -18.047 1 92 82 PHE B O 1
ATOM 3958 N N . SER B 1 83 ? 21.547 -26.969 -16.531 1 86.88 83 SER B N 1
ATOM 3959 C CA . SER B 1 83 ? 22.109 -25.609 -16.516 1 86.88 83 SER B CA 1
ATOM 3960 C C . SER B 1 83 ? 23.359 -25.547 -15.625 1 86.88 83 SER B C 1
ATOM 3962 O O . SER B 1 83 ? 23.641 -26.484 -14.883 1 86.88 83 SER B O 1
ATOM 3964 N N . GLU B 1 84 ? 24.078 -24.422 -15.844 1 86.69 84 GLU B N 1
ATOM 3965 C CA . GLU B 1 84 ? 25.234 -24.219 -14.961 1 86.69 84 GLU B CA 1
ATOM 3966 C C . GLU B 1 84 ? 24.812 -24.328 -13.492 1 86.69 84 GLU B C 1
ATOM 3968 O O . GLU B 1 84 ? 23.812 -23.75 -13.078 1 86.69 84 GLU B O 1
ATOM 3973 N N . TRP B 1 85 ? 25.578 -25.188 -12.789 1 91.62 85 TRP B N 1
ATOM 3974 C CA . TRP B 1 85 ? 25.234 -25.422 -11.391 1 91.62 85 TRP B CA 1
ATOM 3975 C C . TRP B 1 85 ? 26.016 -24.469 -10.477 1 91.62 85 TRP B C 1
ATOM 3977 O O . TRP B 1 85 ? 27.188 -24.719 -10.164 1 91.62 85 TRP B O 1
ATOM 3987 N N . THR B 1 86 ? 25.391 -23.406 -10.008 1 90 86 THR B N 1
ATOM 3988 C CA . THR B 1 86 ? 25.984 -22.359 -9.172 1 90 86 THR B CA 1
ATOM 3989 C C . THR B 1 86 ? 25.609 -22.562 -7.707 1 90 86 THR B C 1
ATOM 3991 O O . THR B 1 86 ? 24.688 -23.328 -7.398 1 90 86 THR B O 1
ATOM 3994 N N . PRO B 1 87 ? 26.328 -21.922 -6.82 1 90.12 87 PRO B N 1
ATOM 3995 C CA . PRO B 1 87 ? 25.938 -21.969 -5.414 1 90.12 87 PRO B CA 1
ATOM 3996 C C . PRO B 1 87 ? 24.5 -21.484 -5.191 1 90.12 87 PRO B C 1
ATOM 3998 O O . PRO B 1 87 ? 23.797 -22.016 -4.336 1 90.12 87 PRO B O 1
ATOM 4001 N N . SER B 1 88 ? 24.094 -20.547 -5.973 1 88.5 88 SER B N 1
ATOM 4002 C CA . SER B 1 88 ? 22.734 -20.031 -5.871 1 88.5 88 SER B CA 1
ATOM 4003 C C . SER B 1 88 ? 21.719 -21.094 -6.285 1 88.5 88 SER B C 1
ATOM 4005 O O . SER B 1 88 ? 20.656 -21.203 -5.664 1 88.5 88 SER B O 1
ATOM 4007 N N . ALA B 1 89 ? 22.062 -21.766 -7.32 1 91.12 89 ALA B N 1
ATOM 4008 C CA . ALA B 1 89 ? 21.188 -22.844 -7.777 1 91.12 89 ALA B CA 1
ATOM 4009 C C . ALA B 1 89 ? 21.062 -23.938 -6.723 1 91.12 89 ALA B C 1
ATOM 4011 O O . ALA B 1 89 ? 19.969 -24.469 -6.492 1 91.12 89 ALA B O 1
ATOM 4012 N N . ALA B 1 90 ? 22.172 -24.234 -6.125 1 95 90 ALA B N 1
ATOM 4013 C CA . ALA B 1 90 ? 22.188 -25.234 -5.066 1 95 90 ALA B CA 1
ATOM 4014 C C . ALA B 1 90 ? 21.344 -24.797 -3.879 1 95 90 ALA B C 1
ATOM 4016 O O . ALA B 1 90 ? 20.547 -25.594 -3.346 1 95 90 ALA B O 1
ATOM 4017 N N . ARG B 1 91 ? 21.5 -23.578 -3.502 1 93.62 91 ARG B N 1
ATOM 4018 C CA . ARG B 1 91 ? 20.734 -23.031 -2.379 1 93.62 91 ARG B CA 1
ATOM 4019 C C . ARG B 1 91 ? 19.25 -23.031 -2.682 1 93.62 91 ARG B C 1
ATOM 4021 O O . ARG B 1 91 ? 18.438 -23.375 -1.82 1 93.62 91 ARG B O 1
ATOM 4028 N N . ASN B 1 92 ? 18.922 -22.688 -3.85 1 93.94 92 ASN B N 1
ATOM 4029 C CA . ASN B 1 92 ? 17.516 -22.703 -4.262 1 93.94 92 ASN B CA 1
ATOM 4030 C C . ASN B 1 92 ? 16.906 -24.094 -4.172 1 93.94 92 ASN B C 1
ATOM 4032 O O . ASN B 1 92 ? 15.781 -24.266 -3.709 1 93.94 92 ASN B O 1
ATOM 4036 N N . MET B 1 93 ? 17.656 -25.031 -4.617 1 95.62 93 MET B N 1
ATOM 4037 C CA . MET B 1 93 ? 17.172 -26.406 -4.562 1 95.62 93 MET B CA 1
ATOM 4038 C C . MET B 1 93 ? 16.969 -26.859 -3.121 1 95.62 93 MET B C 1
ATOM 4040 O O . MET B 1 93 ? 16.016 -27.562 -2.809 1 95.62 93 MET B O 1
ATOM 4044 N N . GLU B 1 94 ? 17.875 -26.453 -2.27 1 96.31 94 GLU B N 1
ATOM 4045 C CA . GLU B 1 94 ? 17.734 -26.781 -0.853 1 96.31 94 GLU B CA 1
ATOM 4046 C C . GLU B 1 94 ? 16.438 -26.219 -0.288 1 96.31 94 GLU B C 1
ATOM 4048 O O . GLU B 1 94 ? 15.719 -26.922 0.432 1 96.31 94 GLU B O 1
ATOM 4053 N N . LEU B 1 95 ? 16.203 -25.031 -0.623 1 96.94 95 LEU B N 1
ATOM 4054 C CA . LEU B 1 95 ? 14.977 -24.375 -0.148 1 96.94 95 LEU B CA 1
ATOM 4055 C C . LEU B 1 95 ? 13.742 -25.062 -0.728 1 96.94 95 LEU B C 1
ATOM 4057 O O . LEU B 1 95 ? 12.727 -25.203 -0.04 1 96.94 95 LEU B O 1
ATOM 4061 N N . ASP B 1 96 ? 13.844 -25.484 -1.956 1 97.25 96 ASP B N 1
ATOM 4062 C CA . ASP B 1 96 ? 12.734 -26.219 -2.576 1 97.25 96 ASP B CA 1
ATOM 4063 C C . ASP B 1 96 ? 12.438 -27.5 -1.824 1 97.25 96 ASP B C 1
ATOM 4065 O O . ASP B 1 96 ? 11.273 -27.859 -1.619 1 97.25 96 ASP B O 1
ATOM 4069 N N . MET B 1 97 ? 13.477 -28.141 -1.423 1 96.94 97 MET B N 1
ATOM 4070 C CA . MET B 1 97 ? 13.305 -29.406 -0.708 1 96.94 97 MET B CA 1
ATOM 4071 C C . MET B 1 97 ? 12.617 -29.188 0.637 1 96.94 97 MET B C 1
ATOM 4073 O O . MET B 1 97 ? 11.773 -29.984 1.053 1 96.94 97 MET B O 1
ATOM 4077 N N . VAL B 1 98 ? 12.969 -28.125 1.268 1 96.94 98 VAL B N 1
ATOM 4078 C CA . VAL B 1 98 ? 12.344 -27.781 2.543 1 96.94 98 VAL B CA 1
ATOM 4079 C C . VAL B 1 98 ? 10.852 -27.531 2.338 1 96.94 98 VAL B C 1
ATOM 4081 O O . VAL B 1 98 ? 10.023 -28.031 3.096 1 96.94 98 VAL B O 1
ATOM 4084 N N . ALA B 1 99 ? 10.547 -26.797 1.34 1 98.12 99 ALA B N 1
ATOM 4085 C CA . ALA B 1 99 ? 9.156 -26.469 1.044 1 98.12 99 ALA B CA 1
ATOM 4086 C C . ALA B 1 99 ? 8.352 -27.719 0.69 1 98.12 99 ALA B C 1
ATOM 4088 O O . ALA B 1 99 ? 7.242 -27.906 1.193 1 98.12 99 ALA B O 1
ATOM 4089 N N . LEU B 1 100 ? 8.938 -28.531 -0.151 1 97.88 100 LEU B N 1
ATOM 4090 C CA . LEU B 1 100 ? 8.242 -29.75 -0.587 1 97.88 100 LEU B CA 1
ATOM 4091 C C . LEU B 1 100 ? 8.016 -30.688 0.585 1 97.88 100 LEU B C 1
ATOM 4093 O O . LEU B 1 100 ? 6.969 -31.344 0.666 1 97.88 100 LEU B O 1
ATOM 4097 N N . ASP B 1 101 ? 8.969 -30.766 1.42 1 96.62 101 ASP B N 1
ATOM 4098 C CA . ASP B 1 101 ? 8.805 -31.562 2.629 1 96.62 101 ASP B CA 1
ATOM 4099 C C . ASP B 1 101 ? 7.66 -31.031 3.488 1 96.62 101 ASP B C 1
ATOM 4101 O O . ASP B 1 101 ? 6.84 -31.812 3.982 1 96.62 101 ASP B O 1
ATOM 4105 N N . CYS B 1 102 ? 7.621 -29.766 3.615 1 97.38 102 CYS B N 1
ATOM 4106 C CA . CYS B 1 102 ? 6.566 -29.125 4.391 1 97.38 102 CYS B CA 1
ATOM 4107 C C . CYS B 1 102 ? 5.195 -29.422 3.797 1 97.38 102 CYS B C 1
ATOM 4109 O O . CYS B 1 102 ? 4.27 -29.812 4.516 1 97.38 102 CYS B O 1
ATOM 4111 N N . ILE B 1 103 ? 5.066 -29.297 2.529 1 98.19 103 ILE B N 1
ATOM 4112 C CA . ILE B 1 103 ? 3.801 -29.531 1.841 1 98.19 103 ILE B CA 1
ATOM 4113 C C . ILE B 1 103 ? 3.385 -30.984 2 1 98.19 103 ILE B C 1
ATOM 4115 O O . ILE B 1 103 ? 2.236 -31.281 2.34 1 98.19 103 ILE B O 1
ATOM 4119 N N . ALA B 1 104 ? 4.316 -31.859 1.794 1 97.06 104 ALA B N 1
ATOM 4120 C CA . ALA B 1 104 ? 4.035 -33.312 1.856 1 97.06 104 ALA B CA 1
ATOM 4121 C C . ALA B 1 104 ? 3.592 -33.719 3.258 1 97.06 104 ALA B C 1
ATOM 4123 O O . ALA B 1 104 ? 2.711 -34.562 3.41 1 97.06 104 ALA B O 1
ATOM 4124 N N . ARG B 1 105 ? 4.137 -33.125 4.219 1 96.19 105 ARG B N 1
ATOM 4125 C CA . ARG B 1 105 ? 3.854 -33.469 5.602 1 96.19 105 ARG B CA 1
ATOM 4126 C C . ARG B 1 105 ? 2.516 -32.906 6.059 1 96.19 105 ARG B C 1
ATOM 4128 O O . ARG B 1 105 ? 1.852 -33.469 6.926 1 96.19 105 ARG B O 1
ATOM 4135 N N . ARG B 1 106 ? 2.145 -31.891 5.426 1 97.31 106 ARG B N 1
ATOM 4136 C CA . ARG B 1 106 ? 1.039 -31.156 6.027 1 97.31 106 ARG B CA 1
ATOM 4137 C C . ARG B 1 106 ? -0.213 -31.25 5.16 1 97.31 106 ARG B C 1
ATOM 4139 O O . ARG B 1 106 ? -1.276 -30.75 5.547 1 97.31 106 ARG B O 1
ATOM 4146 N N . THR B 1 107 ? -0.062 -31.75 4.02 1 98.12 107 THR B N 1
ATOM 4147 C CA . THR B 1 107 ? -1.211 -31.828 3.121 1 98.12 107 THR B CA 1
ATOM 4148 C C . THR B 1 107 ? -1.271 -33.188 2.414 1 98.12 107 THR B C 1
ATOM 4150 O O . THR B 1 107 ? -0.363 -34 2.559 1 98.12 107 THR B O 1
ATOM 4153 N N . SER B 1 108 ? -2.35 -33.375 1.703 1 97.81 108 SER B N 1
ATOM 4154 C CA . SER B 1 108 ? -2.502 -34.531 0.84 1 97.81 108 SER B CA 1
ATOM 4155 C C . SER B 1 108 ? -2.41 -34.156 -0.632 1 97.81 108 SER B C 1
ATOM 4157 O O . SER B 1 108 ? -2.852 -34.906 -1.505 1 97.81 108 SER B O 1
ATOM 4159 N N . VAL B 1 109 ? -1.958 -32.938 -0.893 1 97.94 109 VAL B N 1
ATOM 4160 C CA . VAL B 1 109 ? -1.752 -32.5 -2.273 1 97.94 109 VAL B CA 1
ATOM 4161 C C . VAL B 1 109 ? -0.849 -33.5 -2.992 1 97.94 109 VAL B C 1
ATOM 4163 O O . VAL B 1 109 ? 0.194 -33.906 -2.465 1 97.94 109 VAL B O 1
ATOM 4166 N N . PRO B 1 110 ? -1.262 -33.938 -4.121 1 97.75 110 PRO B N 1
ATOM 4167 C CA . PRO B 1 110 ? -0.485 -34.969 -4.809 1 97.75 110 PRO B CA 1
ATOM 4168 C C . PRO B 1 110 ? 0.785 -34.406 -5.457 1 97.75 110 PRO B C 1
ATOM 4170 O O . PRO B 1 110 ? 0.824 -34.219 -6.676 1 97.75 110 PRO B O 1
ATOM 4173 N N . ILE B 1 111 ? 1.769 -34.219 -4.742 1 97.5 111 ILE B N 1
ATOM 4174 C CA . ILE B 1 111 ? 3.094 -33.906 -5.25 1 97.5 111 ILE B CA 1
ATOM 4175 C C . ILE B 1 111 ? 3.986 -35.125 -5.23 1 97.5 111 ILE B C 1
ATOM 4177 O O . ILE B 1 111 ? 3.766 -36.062 -4.441 1 97.5 111 ILE B O 1
ATOM 4181 N N . PRO B 1 112 ? 4.941 -35.188 -6.09 1 96.69 112 PRO B N 1
ATOM 4182 C CA . PRO B 1 112 ? 5.809 -36.344 -6.082 1 96.69 112 PRO B CA 1
ATOM 4183 C C . PRO B 1 112 ? 6.578 -36.5 -4.77 1 96.69 112 PRO B C 1
ATOM 4185 O O . PRO B 1 112 ? 7.16 -35.531 -4.273 1 96.69 112 PRO B O 1
ATOM 4188 N N . HIS B 1 113 ? 6.551 -37.656 -4.27 1 96 113 HIS B N 1
ATOM 4189 C CA . HIS B 1 113 ? 7.348 -37.938 -3.078 1 96 113 HIS B CA 1
ATOM 4190 C C . HIS B 1 113 ? 8.836 -38 -3.418 1 96 113 HIS B C 1
ATOM 4192 O O . HIS B 1 113 ? 9.234 -38.688 -4.363 1 96 113 HIS B O 1
ATOM 4198 N N . ILE B 1 114 ? 9.602 -37.344 -2.621 1 97.12 114 ILE B N 1
ATOM 4199 C CA . ILE B 1 114 ? 11.047 -37.312 -2.842 1 97.12 114 ILE B CA 1
ATOM 4200 C C . ILE B 1 114 ? 11.719 -38.438 -2.09 1 97.12 114 ILE B C 1
ATOM 4202 O O . ILE B 1 114 ? 11.516 -38.594 -0.884 1 97.12 114 ILE B O 1
ATOM 4206 N N . HIS B 1 115 ? 12.516 -39.156 -2.797 1 96.69 115 HIS B N 1
ATOM 4207 C CA . HIS B 1 115 ? 13.195 -40.312 -2.186 1 96.69 115 HIS B CA 1
ATOM 4208 C C . HIS B 1 115 ? 14.648 -39.969 -1.859 1 96.69 115 HIS B C 1
ATOM 4210 O O . HIS B 1 115 ? 15.211 -40.5 -0.9 1 96.69 115 HIS B O 1
ATOM 4216 N N . ALA B 1 116 ? 15.25 -39.188 -2.719 1 96.94 116 ALA B N 1
ATOM 4217 C CA . ALA B 1 116 ? 16.641 -38.781 -2.529 1 96.94 116 ALA B CA 1
ATOM 4218 C C . ALA B 1 116 ? 16.953 -37.531 -3.381 1 96.94 116 ALA B C 1
ATOM 4220 O O . ALA B 1 116 ? 16.312 -37.312 -4.406 1 96.94 116 ALA B O 1
ATOM 4221 N N . TYR B 1 117 ? 17.859 -36.75 -2.928 1 97.75 117 TYR B N 1
ATOM 4222 C CA . TYR B 1 117 ? 18.359 -35.625 -3.723 1 97.75 117 TYR B CA 1
ATOM 4223 C C . TYR B 1 117 ? 19.766 -35.25 -3.303 1 97.75 117 TYR B C 1
ATOM 4225 O O . TYR B 1 117 ? 20.234 -35.656 -2.229 1 97.75 117 TYR B O 1
ATOM 4233 N N . SER B 1 118 ? 20.453 -34.594 -4.188 1 97.62 118 SER B N 1
ATOM 4234 C CA . SER B 1 118 ? 21.766 -34 -3.895 1 97.62 118 SER B CA 1
ATOM 4235 C C . SER B 1 118 ? 21.906 -32.625 -4.555 1 97.62 118 SER B C 1
ATOM 4237 O O . SER B 1 118 ? 21.594 -32.469 -5.738 1 97.62 118 SER B O 1
ATOM 4239 N N . THR B 1 119 ? 22.344 -31.688 -3.736 1 96.94 119 THR B N 1
ATOM 4240 C CA . THR B 1 119 ? 22.609 -30.359 -4.281 1 96.94 119 THR B CA 1
ATOM 4241 C C . THR B 1 119 ? 24.078 -30.203 -4.648 1 96.94 119 THR B C 1
ATOM 4243 O O . THR B 1 119 ? 24.516 -29.094 -4.992 1 96.94 119 THR B O 1
ATOM 4246 N N . SER B 1 120 ? 24.781 -31.25 -4.523 1 95.38 120 SER B N 1
ATOM 4247 C CA . SER B 1 120 ? 26.188 -31.281 -4.867 1 95.38 120 SER B CA 1
ATOM 4248 C C . SER B 1 120 ? 26.438 -32.094 -6.125 1 95.38 120 SER B C 1
ATOM 4250 O O . SER B 1 120 ? 25.656 -33 -6.445 1 95.38 120 SER B O 1
ATOM 4252 N N . THR B 1 121 ? 27.578 -31.766 -6.809 1 93.94 121 THR B N 1
ATOM 4253 C CA . THR B 1 121 ? 27.953 -32.531 -7.977 1 93.94 121 THR B CA 1
ATOM 4254 C C . THR B 1 121 ? 28.938 -33.656 -7.59 1 93.94 121 THR B C 1
ATOM 4256 O O . THR B 1 121 ? 29.312 -34.469 -8.43 1 93.94 121 THR B O 1
ATOM 4259 N N . ASP B 1 122 ? 29.234 -33.625 -6.383 1 94 122 ASP B N 1
ATOM 4260 C CA . ASP B 1 122 ? 30.156 -34.656 -5.883 1 94 122 ASP B CA 1
ATOM 4261 C C . ASP B 1 122 ? 29.406 -35.938 -5.531 1 94 122 ASP B C 1
ATOM 4263 O O . ASP B 1 122 ? 29.25 -36.25 -4.352 1 94 122 ASP B O 1
ATOM 4267 N N . ASN B 1 123 ? 29.078 -36.625 -6.461 1 93.94 123 ASN B N 1
ATOM 4268 C CA . ASN B 1 123 ? 28.359 -37.906 -6.336 1 93.94 123 ASN B CA 1
ATOM 4269 C C . ASN B 1 123 ? 28.547 -38.781 -7.574 1 93.94 123 ASN B C 1
ATOM 4271 O O . ASN B 1 123 ? 29.141 -38.344 -8.562 1 93.94 123 ASN B O 1
ATOM 4275 N N . PRO B 1 124 ? 28.062 -39.906 -7.598 1 90.31 124 PRO B N 1
ATOM 4276 C CA . PRO B 1 124 ? 28.359 -40.844 -8.68 1 90.31 124 PRO B CA 1
ATOM 4277 C C . PRO B 1 124 ? 27.844 -40.344 -10.039 1 90.31 124 PRO B C 1
ATOM 4279 O O . PRO B 1 124 ? 28.438 -40.656 -11.07 1 90.31 124 PRO B O 1
ATOM 4282 N N . VAL B 1 125 ? 26.75 -39.625 -10.109 1 95.06 125 VAL B N 1
ATOM 4283 C CA . VAL B 1 125 ? 26.219 -39.156 -11.383 1 95.06 125 VAL B CA 1
ATOM 4284 C C . VAL B 1 125 ? 26.844 -37.812 -11.742 1 95.06 125 VAL B C 1
ATOM 4286 O O . VAL B 1 125 ? 26.609 -37.281 -12.82 1 95.06 125 VAL B O 1
ATOM 4289 N N . ARG B 1 126 ? 27.641 -37.188 -10.875 1 94.69 126 ARG B N 1
ATOM 4290 C CA . ARG B 1 126 ? 28.406 -35.969 -11.047 1 94.69 126 ARG B CA 1
ATOM 4291 C C . ARG B 1 126 ? 27.5 -34.781 -11.422 1 94.69 126 ARG B C 1
ATOM 4293 O O . ARG B 1 126 ? 27.828 -34 -12.312 1 94.69 126 ARG B O 1
ATOM 4300 N N . ASN B 1 127 ? 26.375 -34.812 -10.922 1 95.94 127 ASN B N 1
ATOM 4301 C CA . ASN B 1 127 ? 25.359 -33.781 -11.133 1 95.94 127 ASN B CA 1
ATOM 4302 C C . ASN B 1 127 ? 24.406 -33.688 -9.938 1 95.94 127 ASN B C 1
ATOM 4304 O O . ASN B 1 127 ? 24.234 -34.625 -9.188 1 95.94 127 ASN B O 1
ATOM 4308 N N . ALA B 1 128 ? 23.938 -32.5 -9.664 1 97 128 ALA B N 1
ATOM 4309 C CA . ALA B 1 128 ? 22.781 -32.406 -8.766 1 97 128 ALA B CA 1
ATOM 4310 C C . ALA B 1 128 ? 21.625 -33.25 -9.289 1 97 128 ALA B C 1
ATOM 4312 O O . ALA B 1 128 ? 21.5 -33.469 -10.5 1 97 128 ALA B O 1
ATOM 4313 N N . TYR B 1 129 ? 20.812 -33.812 -8.359 1 97.69 129 TYR B N 1
ATOM 4314 C CA . TYR B 1 129 ? 19.719 -34.656 -8.82 1 97.69 129 TYR B CA 1
ATOM 4315 C C . TYR B 1 129 ? 18.594 -34.719 -7.801 1 97.69 129 TYR B C 1
ATOM 4317 O O . TYR B 1 129 ? 18.781 -34.344 -6.637 1 97.69 129 TYR B O 1
ATOM 4325 N N . ILE B 1 130 ? 17.453 -35.125 -8.25 1 97.69 130 ILE B N 1
ATOM 4326 C CA . ILE B 1 130 ? 16.312 -35.469 -7.418 1 97.69 130 ILE B CA 1
ATOM 4327 C C . ILE B 1 130 ? 15.703 -36.781 -7.895 1 97.69 130 ILE B C 1
ATOM 4329 O O . ILE B 1 130 ? 15.438 -36.969 -9.086 1 97.69 130 ILE B O 1
ATOM 4333 N N . ILE B 1 131 ? 15.555 -37.75 -7.02 1 97.81 131 ILE B N 1
ATOM 4334 C CA . ILE B 1 131 ? 14.797 -38.969 -7.27 1 97.81 131 ILE B CA 1
ATOM 4335 C C . ILE B 1 131 ? 13.438 -38.875 -6.59 1 97.81 131 ILE B C 1
ATOM 4337 O O . ILE B 1 131 ? 13.352 -38.656 -5.379 1 97.81 131 ILE B O 1
ATOM 4341 N N . MET B 1 132 ? 12.406 -39.062 -7.41 1 97.69 132 MET B N 1
ATOM 4342 C CA . MET B 1 132 ? 11.062 -38.906 -6.867 1 97.69 132 MET B CA 1
ATOM 4343 C C . MET B 1 132 ? 10.094 -39.875 -7.52 1 97.69 132 MET B C 1
ATOM 4345 O O . MET B 1 132 ? 10.453 -40.594 -8.461 1 97.69 132 MET B O 1
ATOM 4349 N N . ASP B 1 133 ? 8.938 -39.906 -6.977 1 97 133 ASP B N 1
ATOM 4350 C CA . ASP B 1 133 ? 7.898 -40.781 -7.535 1 97 133 ASP B CA 1
ATOM 4351 C C . ASP B 1 133 ? 7.547 -40.344 -8.961 1 97 133 ASP B C 1
ATOM 4353 O O . ASP B 1 133 ? 7.473 -39.156 -9.258 1 97 133 ASP B O 1
ATOM 4357 N N . LYS B 1 134 ? 7.363 -41.312 -9.742 1 96.56 134 LYS B N 1
ATOM 4358 C CA . LYS B 1 134 ? 6.699 -41.031 -11.008 1 96.56 134 LYS B CA 1
ATOM 4359 C C . LYS B 1 134 ? 5.195 -40.844 -10.812 1 96.56 134 LYS B C 1
ATOM 4361 O O . LYS B 1 134 ? 4.535 -41.688 -10.203 1 96.56 134 LYS B O 1
ATOM 4366 N N . ILE B 1 135 ? 4.652 -39.781 -11.336 1 95.56 135 ILE B N 1
ATOM 4367 C CA . ILE B 1 135 ? 3.219 -39.5 -11.25 1 95.56 135 ILE B CA 1
ATOM 4368 C C . ILE B 1 135 ? 2.508 -40.188 -12.43 1 95.56 135 ILE B C 1
ATOM 4370 O O . ILE B 1 135 ? 2.949 -40.062 -13.57 1 95.56 135 ILE B O 1
ATOM 4374 N N . HIS B 1 136 ? 1.513 -40.875 -12.078 1 93.81 136 HIS B N 1
ATOM 4375 C CA . HIS B 1 136 ? 0.742 -41.562 -13.117 1 93.81 136 HIS B CA 1
ATOM 4376 C C . HIS B 1 136 ? -0.427 -40.688 -13.578 1 93.81 136 HIS B C 1
ATOM 4378 O O . HIS B 1 136 ? -1.015 -39.969 -12.789 1 93.81 136 HIS B O 1
ATOM 4384 N N . GLY B 1 137 ? -0.764 -40.812 -14.852 1 95.62 137 GLY B N 1
ATOM 4385 C CA . GLY B 1 137 ? -1.828 -40.031 -15.453 1 95.62 137 GLY B CA 1
ATOM 4386 C C . GLY B 1 137 ? -1.413 -39.344 -16.75 1 95.62 137 GLY B C 1
ATOM 4387 O O . GLY B 1 137 ? -0.457 -39.781 -17.406 1 95.62 137 GLY B O 1
ATOM 4388 N N . VAL B 1 138 ? -2.215 -38.438 -17.156 1 95.81 138 VAL B N 1
ATOM 4389 C CA . VAL B 1 138 ? -1.96 -37.719 -18.406 1 95.81 138 VAL B CA 1
ATOM 4390 C C . VAL B 1 138 ? -1.832 -36.219 -18.125 1 95.81 138 VAL B C 1
ATOM 4392 O O . VAL B 1 138 ? -2.568 -35.688 -17.312 1 95.81 138 VAL B O 1
ATOM 4395 N N . PRO B 1 139 ? -0.819 -35.656 -18.766 1 95.56 139 PRO B N 1
ATOM 4396 C CA . PRO B 1 139 ? -0.762 -34.188 -18.609 1 95.56 139 PRO B CA 1
ATOM 4397 C C . PRO B 1 139 ? -2.053 -33.5 -19.062 1 95.56 139 PRO B C 1
ATOM 4399 O O . PRO B 1 139 ? -2.592 -33.812 -20.125 1 95.56 139 PRO B O 1
ATOM 4402 N N . LEU B 1 140 ? -2.588 -32.594 -18.25 1 97.69 140 LEU B N 1
ATOM 4403 C CA . LEU B 1 140 ? -3.824 -31.875 -18.547 1 97.69 140 LEU B CA 1
ATOM 4404 C C . LEU B 1 140 ? -3.73 -31.188 -19.906 1 97.69 140 LEU B C 1
ATOM 4406 O O . LEU B 1 140 ? -4.719 -31.109 -20.641 1 97.69 140 LEU B O 1
ATOM 4410 N N . ALA B 1 141 ? -2.523 -30.703 -20.25 1 95.62 141 ALA B N 1
ATOM 4411 C CA . ALA B 1 141 ? -2.291 -29.984 -21.5 1 95.62 141 ALA B CA 1
ATOM 4412 C C . ALA B 1 141 ? -2.641 -30.844 -22.703 1 95.62 141 ALA B C 1
ATOM 4414 O O . ALA B 1 141 ? -3.064 -30.344 -23.734 1 95.62 141 ALA B O 1
ATOM 4415 N N . ALA B 1 142 ? -2.529 -32.125 -22.562 1 95 142 ALA B N 1
ATOM 4416 C CA . ALA B 1 142 ? -2.754 -33.031 -23.656 1 95 142 ALA B CA 1
ATOM 4417 C C . ALA B 1 142 ? -4.246 -33.281 -23.891 1 95 142 ALA B C 1
ATOM 4419 O O . ALA B 1 142 ? -4.66 -33.656 -25 1 95 142 ALA B O 1
ATOM 4420 N N . VAL B 1 143 ? -5.031 -33 -22.922 1 96.5 143 VAL B N 1
ATOM 4421 C CA . VAL B 1 143 ? -6.418 -33.438 -23.047 1 96.5 143 VAL B CA 1
ATOM 4422 C C . VAL B 1 143 ? -7.352 -32.25 -22.859 1 96.5 143 VAL B C 1
ATOM 4424 O O . VAL B 1 143 ? -8.539 -32.312 -23.172 1 96.5 143 VAL B O 1
ATOM 4427 N N . TRP B 1 144 ? -6.941 -31.094 -22.422 1 97.06 144 TRP B N 1
ATOM 4428 C CA . TRP B 1 144 ? -7.789 -29.984 -22.016 1 97.06 144 TRP B CA 1
ATOM 4429 C C . TRP B 1 144 ? -8.727 -29.578 -23.156 1 97.06 144 TRP B C 1
ATOM 4431 O O . TRP B 1 144 ? -9.914 -29.328 -22.922 1 97.06 144 TRP B O 1
ATOM 4441 N N . HIS B 1 145 ? -8.211 -29.547 -24.359 1 95.56 145 HIS B N 1
ATOM 4442 C CA . HIS B 1 145 ? -9 -29.047 -25.469 1 95.56 145 HIS B CA 1
ATOM 4443 C C . HIS B 1 145 ? -9.586 -30.188 -26.297 1 95.56 145 HIS B C 1
ATOM 4445 O O . HIS B 1 145 ? -10.156 -29.953 -27.359 1 95.56 145 HIS B O 1
ATOM 4451 N N . ASP B 1 146 ? -9.359 -31.391 -25.844 1 95.06 146 ASP B N 1
ATOM 4452 C CA . ASP B 1 146 ? -9.945 -32.562 -26.5 1 95.06 146 ASP B CA 1
ATOM 4453 C C . ASP B 1 146 ? -11.336 -32.844 -25.953 1 95.06 146 ASP B C 1
ATOM 4455 O O . ASP B 1 146 ? -11.477 -33.625 -24.984 1 95.06 146 ASP B O 1
ATOM 4459 N N . GLU B 1 147 ? -12.25 -32.406 -26.594 1 92.19 147 GLU B N 1
ATOM 4460 C CA . GLU B 1 147 ? -13.625 -32.531 -26.125 1 92.19 147 GLU B CA 1
ATOM 4461 C C . GLU B 1 147 ? -14.031 -34 -26.016 1 92.19 147 GLU B C 1
ATOM 4463 O O . GLU B 1 147 ? -14.836 -34.344 -25.156 1 92.19 147 GLU B O 1
ATOM 4468 N N . SER B 1 148 ? -13.461 -34.719 -26.812 1 94.31 148 SER B N 1
ATOM 4469 C CA . SER B 1 148 ? -13.812 -36.156 -26.812 1 94.31 148 SER B CA 1
ATOM 4470 C C . SER B 1 148 ? -13.281 -36.844 -25.562 1 94.31 148 SER B C 1
ATOM 4472 O O . SER B 1 148 ? -13.773 -37.906 -25.188 1 94.31 148 SER B O 1
ATOM 4474 N N . TRP B 1 149 ? -12.305 -36.25 -25.031 1 95.25 149 TRP B N 1
ATOM 4475 C CA . TRP B 1 149 ? -11.75 -36.781 -23.797 1 95.25 149 TRP B CA 1
ATOM 4476 C C . TRP B 1 149 ? -12.648 -36.469 -22.594 1 95.25 149 TRP B C 1
ATOM 4478 O O . TRP B 1 149 ? -12.805 -37.281 -21.688 1 95.25 149 TRP B O 1
ATOM 4488 N N . TRP B 1 150 ? -13.273 -35.375 -22.609 1 94.81 150 TRP B N 1
ATOM 4489 C CA . TRP B 1 150 ? -14.125 -34.906 -21.516 1 94.81 150 TRP B CA 1
ATOM 4490 C C . TRP B 1 150 ? -15.555 -35.406 -21.703 1 94.81 150 TRP B C 1
ATOM 4492 O O . TRP B 1 150 ? -16.453 -34.594 -21.969 1 94.81 150 TRP B O 1
ATOM 4502 N N . THR B 1 151 ? -15.75 -36.688 -21.547 1 92.94 151 THR B N 1
ATOM 4503 C CA . THR B 1 151 ? -17.047 -37.312 -21.719 1 92.94 151 THR B CA 1
ATOM 4504 C C . THR B 1 151 ? -17.344 -38.281 -20.562 1 92.94 151 THR B C 1
ATOM 4506 O O . THR B 1 151 ? -16.422 -38.656 -19.828 1 92.94 151 THR B O 1
ATOM 4509 N N . GLY B 1 152 ? -18.578 -38.531 -20.375 1 90.56 152 GLY B N 1
ATOM 4510 C CA . GLY B 1 152 ? -18.969 -39.438 -19.328 1 90.56 152 GLY B CA 1
ATOM 4511 C C . GLY B 1 152 ? -18.719 -38.938 -17.938 1 90.56 152 GLY B C 1
ATOM 4512 O O . GLY B 1 152 ? -19.188 -37.844 -17.578 1 90.56 152 GLY B O 1
ATOM 4513 N N . LYS B 1 153 ? -17.844 -39.656 -17.234 1 89.06 153 LYS B N 1
ATOM 4514 C CA . LYS B 1 153 ? -17.547 -39.312 -15.852 1 89.06 153 LYS B CA 1
ATOM 4515 C C . LYS B 1 153 ? -16.516 -38.188 -15.773 1 89.06 153 LYS B C 1
ATOM 4517 O O . LYS B 1 153 ? -16.344 -37.562 -14.727 1 89.06 153 LYS B O 1
ATOM 4522 N N . ARG B 1 154 ? -15.844 -38.031 -16.859 1 92.62 154 ARG B N 1
ATOM 4523 C CA . ARG B 1 154 ? -14.852 -36.969 -16.922 1 92.62 154 ARG B CA 1
ATOM 4524 C C . ARG B 1 154 ? -15.516 -35.625 -17.219 1 92.62 154 ARG B C 1
ATOM 4526 O O . ARG B 1 154 ? -15.961 -35.406 -18.344 1 92.62 154 ARG B O 1
ATOM 4533 N N . ARG B 1 155 ? -15.578 -34.812 -16.156 1 93.88 155 ARG B N 1
ATOM 4534 C CA . ARG B 1 155 ? -16.156 -33.469 -16.281 1 93.88 155 ARG B CA 1
ATOM 4535 C C . ARG B 1 155 ? -15.172 -32.438 -15.781 1 93.88 155 ARG B C 1
ATOM 4537 O O . ARG B 1 155 ? -14.484 -32.625 -14.781 1 93.88 155 ARG B O 1
ATOM 4544 N N . LYS B 1 156 ? -15.141 -31.344 -16.438 1 95.88 156 LYS B N 1
ATOM 4545 C CA . LYS B 1 156 ? -14.242 -30.25 -16.047 1 95.88 156 LYS B CA 1
ATOM 4546 C C . LYS B 1 156 ? -14.617 -29.703 -14.672 1 95.88 156 LYS B C 1
ATOM 4548 O O . LYS B 1 156 ? -13.742 -29.25 -13.922 1 95.88 156 LYS B O 1
ATOM 4553 N N . GLU B 1 157 ? -15.906 -29.812 -14.305 1 95.25 157 GLU B N 1
ATOM 4554 C CA . GLU B 1 157 ? -16.344 -29.438 -12.969 1 95.25 157 GLU B CA 1
ATOM 4555 C C . GLU B 1 157 ? -15.633 -30.25 -11.898 1 95.25 157 GLU B C 1
ATOM 4557 O O . GLU B 1 157 ? -15.172 -29.719 -10.891 1 95.25 157 GLU B O 1
ATOM 4562 N N . ASN B 1 158 ? -15.57 -31.531 -12.172 1 95.56 158 ASN B N 1
ATOM 4563 C CA . ASN B 1 158 ? -14.891 -32.406 -11.242 1 95.56 158 ASN B CA 1
ATOM 4564 C C . ASN B 1 158 ? -13.391 -32.125 -11.172 1 95.56 158 ASN B C 1
ATOM 4566 O O . ASN B 1 158 ? -12.781 -32.219 -10.109 1 95.56 158 ASN B O 1
ATOM 4570 N N . PHE B 1 159 ? -12.883 -31.828 -12.312 1 97.94 159 PHE B N 1
ATOM 4571 C CA . PHE B 1 159 ? -11.484 -31.422 -12.359 1 97.94 159 PHE B CA 1
ATOM 4572 C C . PHE B 1 159 ? -11.242 -30.203 -11.484 1 97.94 159 PHE B C 1
ATOM 4574 O O . PHE B 1 159 ? -10.352 -30.203 -10.625 1 97.94 159 PHE B O 1
ATOM 4581 N N . PHE B 1 160 ? -12.055 -29.172 -11.625 1 98.44 160 PHE B N 1
ATOM 4582 C CA . PHE B 1 160 ? -11.883 -27.938 -10.875 1 98.44 160 PHE B CA 1
ATOM 4583 C C . PHE B 1 160 ? -12.094 -28.172 -9.383 1 98.44 160 PHE B C 1
ATOM 4585 O O . PHE B 1 160 ? -11.414 -27.578 -8.547 1 98.44 160 PHE B O 1
ATOM 4592 N N . GLU B 1 161 ? -13.008 -29.031 -9.055 1 98.25 161 GLU B N 1
ATOM 4593 C CA . GLU B 1 161 ? -13.227 -29.375 -7.652 1 98.25 161 GLU B CA 1
ATOM 4594 C C . GLU B 1 161 ? -11.984 -30.016 -7.039 1 98.25 161 GLU B C 1
ATOM 4596 O O . GLU B 1 161 ? -11.562 -29.641 -5.941 1 98.25 161 GLU B O 1
ATOM 4601 N N . SER B 1 162 ? -11.43 -30.969 -7.773 1 98.38 162 SER B N 1
ATOM 4602 C CA . SER B 1 162 ? -10.234 -31.641 -7.277 1 98.38 162 SER B CA 1
ATOM 4603 C C . SER B 1 162 ? -9.055 -30.688 -7.188 1 98.38 162 SER B C 1
ATOM 4605 O O . SER B 1 162 ? -8.258 -30.766 -6.246 1 98.38 162 SER B O 1
ATOM 4607 N N . LEU B 1 163 ? -8.906 -29.812 -8.18 1 98.69 163 LEU B N 1
ATOM 4608 C CA . LEU B 1 163 ? -7.836 -28.812 -8.18 1 98.69 163 LEU B CA 1
ATOM 4609 C C . LEU B 1 163 ? -8 -27.844 -7.012 1 98.69 163 LEU B C 1
ATOM 4611 O O . LEU B 1 163 ? -7.035 -27.531 -6.312 1 98.69 163 LEU B O 1
ATOM 4615 N N . ALA B 1 164 ? -9.234 -27.375 -6.824 1 98.69 164 ALA B N 1
ATOM 4616 C CA . ALA B 1 164 ? -9.539 -26.453 -5.73 1 98.69 164 ALA B CA 1
ATOM 4617 C C . ALA B 1 164 ? -9.211 -27.078 -4.379 1 98.69 164 ALA B C 1
ATOM 4619 O O . ALA B 1 164 ? -8.688 -26.406 -3.488 1 98.69 164 ALA B O 1
ATOM 4620 N N . GLU B 1 165 ? -9.531 -28.312 -4.219 1 98.69 165 GLU B N 1
ATOM 4621 C CA . GLU B 1 165 ? -9.219 -29 -2.973 1 98.69 165 GLU B CA 1
ATOM 4622 C C . GLU B 1 165 ? -7.719 -28.984 -2.689 1 98.69 165 GLU B C 1
ATOM 4624 O O . GLU B 1 165 ? -7.301 -28.75 -1.553 1 98.69 165 GLU B O 1
ATOM 4629 N N . CYS B 1 166 ? -6.957 -29.234 -3.736 1 98.62 166 CYS B N 1
ATOM 4630 C CA . CYS B 1 166 ? -5.504 -29.188 -3.596 1 98.62 166 CYS B CA 1
ATOM 4631 C C . CYS B 1 166 ? -5.043 -27.797 -3.176 1 98.62 166 CYS B C 1
ATOM 4633 O O . CYS B 1 166 ? -4.262 -27.656 -2.23 1 98.62 166 CYS B O 1
ATOM 4635 N N . MET B 1 167 ? -5.551 -26.781 -3.818 1 98.62 167 MET B N 1
ATOM 4636 C CA . MET B 1 167 ? -5.07 -25.422 -3.604 1 98.62 167 MET B CA 1
ATOM 4637 C C . MET B 1 167 ? -5.539 -24.891 -2.256 1 98.62 167 MET B C 1
ATOM 4639 O O . MET B 1 167 ? -4.836 -24.109 -1.615 1 98.62 167 MET B O 1
ATOM 4643 N N . VAL B 1 168 ? -6.723 -25.281 -1.818 1 98.69 168 VAL B N 1
ATOM 4644 C CA . VAL B 1 168 ? -7.223 -24.875 -0.506 1 98.69 168 VAL B CA 1
ATOM 4645 C C . VAL B 1 168 ? -6.348 -25.484 0.587 1 98.69 168 VAL B C 1
ATOM 4647 O O . VAL B 1 168 ? -6.059 -24.844 1.594 1 98.69 168 VAL B O 1
ATOM 4650 N N . GLN B 1 169 ? -5.918 -26.719 0.393 1 98.56 169 GLN B N 1
ATOM 4651 C CA . GLN B 1 169 ? -4.98 -27.328 1.331 1 98.56 169 GLN B CA 1
ATOM 4652 C C . GLN B 1 169 ? -3.656 -26.562 1.356 1 98.56 169 GLN B C 1
ATOM 4654 O O . GLN B 1 169 ? -3.1 -26.312 2.428 1 98.56 169 GLN B O 1
ATOM 4659 N N . LEU B 1 170 ? -3.215 -26.234 0.197 1 98.5 170 LEU B N 1
ATOM 4660 C CA . LEU B 1 170 ? -1.982 -25.469 0.125 1 98.5 170 LEU B CA 1
ATOM 4661 C C . LEU B 1 170 ? -2.135 -24.141 0.864 1 98.5 170 LEU B C 1
ATOM 4663 O O . LEU B 1 170 ? -1.229 -23.719 1.592 1 98.5 170 LEU B O 1
ATOM 4667 N N . ALA B 1 171 ? -3.268 -23.469 0.706 1 98.44 171 ALA B N 1
ATOM 4668 C CA . ALA B 1 171 ? -3.564 -22.172 1.332 1 98.44 171 ALA B CA 1
ATOM 4669 C C . ALA B 1 171 ? -3.672 -22.312 2.848 1 98.44 171 ALA B C 1
ATOM 4671 O O . ALA B 1 171 ? -3.535 -21.328 3.578 1 98.44 171 ALA B O 1
ATOM 4672 N N . SER B 1 172 ? -3.875 -23.516 3.305 1 97.62 172 SER B N 1
ATOM 4673 C CA . SER B 1 172 ? -4.047 -23.75 4.738 1 97.62 172 SER B CA 1
ATOM 4674 C C . SER B 1 172 ? -2.703 -23.734 5.461 1 97.62 172 SER B C 1
ATOM 4676 O O . SER B 1 172 ? -2.656 -23.594 6.688 1 97.62 172 SER B O 1
ATOM 4678 N N . ILE B 1 173 ? -1.641 -23.984 4.703 1 98.31 173 ILE B N 1
ATOM 4679 C CA . ILE B 1 173 ? -0.317 -23.797 5.285 1 98.31 173 ILE B CA 1
ATOM 4680 C C . ILE B 1 173 ? 0.01 -22.297 5.34 1 98.31 173 ILE B C 1
ATOM 4682 O O . ILE B 1 173 ? 0.438 -21.719 4.344 1 98.31 173 ILE B O 1
ATOM 4686 N N . GLN B 1 174 ? -0.113 -21.688 6.5 1 98.12 174 GLN B N 1
ATOM 4687 C CA . GLN B 1 174 ? -0.102 -20.234 6.586 1 98.12 174 GLN B CA 1
ATOM 4688 C C . GLN B 1 174 ? 1.222 -19.734 7.152 1 98.12 174 GLN B C 1
ATOM 4690 O O . GLN B 1 174 ? 1.781 -20.328 8.07 1 98.12 174 GLN B O 1
ATOM 4695 N N . PHE B 1 175 ? 1.669 -18.656 6.578 1 98.19 175 PHE B N 1
ATOM 4696 C CA . PHE B 1 175 ? 2.902 -18 7.008 1 98.19 175 PHE B CA 1
ATOM 4697 C C . PHE B 1 175 ? 2.676 -16.516 7.262 1 98.19 175 PHE B C 1
ATOM 4699 O O . PHE B 1 175 ? 1.729 -15.93 6.73 1 98.19 175 PHE B O 1
ATOM 4706 N N . GLY B 1 176 ? 3.617 -15.93 7.977 1 97.5 176 GLY B N 1
ATOM 4707 C CA . GLY B 1 176 ? 3.473 -14.531 8.352 1 97.5 176 GLY B CA 1
ATOM 4708 C C . GLY B 1 176 ? 4.188 -13.586 7.41 1 97.5 176 GLY B C 1
ATOM 4709 O O . GLY B 1 176 ? 3.988 -12.367 7.473 1 97.5 176 GLY B O 1
ATOM 4710 N N . ARG B 1 177 ? 4.996 -14.141 6.523 1 97.56 177 ARG B N 1
ATOM 4711 C CA . ARG B 1 177 ? 5.777 -13.32 5.609 1 97.56 177 ARG B CA 1
ATOM 4712 C C . ARG B 1 177 ? 5.84 -13.945 4.223 1 97.56 177 ARG B C 1
ATOM 4714 O O . ARG B 1 177 ? 5.543 -15.133 4.059 1 97.56 177 ARG B O 1
ATOM 4721 N N . ILE B 1 178 ? 6.148 -13.117 3.221 1 97.56 178 ILE B N 1
ATOM 4722 C CA . ILE B 1 178 ? 6.395 -13.539 1.848 1 97.56 178 ILE B CA 1
ATOM 4723 C C . ILE B 1 178 ? 7.883 -13.828 1.655 1 97.56 178 ILE B C 1
ATOM 4725 O O . ILE B 1 178 ? 8.734 -13.023 2.055 1 97.56 178 ILE B O 1
ATOM 4729 N N . GLY B 1 179 ? 8.258 -14.898 1.105 1 97.56 179 GLY B N 1
ATOM 4730 C CA . GLY B 1 179 ? 9.648 -15.281 0.903 1 97.56 179 GLY B CA 1
ATOM 4731 C C . GLY B 1 179 ? 9.828 -16.766 0.631 1 97.56 179 GLY B C 1
ATOM 4732 O O . GLY B 1 179 ? 9.031 -17.375 -0.088 1 97.56 179 GLY B O 1
ATOM 4733 N N . ARG B 1 180 ? 10.992 -17.266 1.104 1 97.62 180 ARG B N 1
ATOM 4734 C CA . ARG B 1 180 ? 11.305 -18.688 0.979 1 97.62 180 ARG B CA 1
ATOM 4735 C C . ARG B 1 180 ? 11.336 -19.359 2.344 1 97.62 180 ARG B C 1
ATOM 4737 O O . ARG B 1 180 ? 11.68 -18.734 3.348 1 97.62 180 ARG B O 1
ATOM 4744 N N . LEU B 1 181 ? 10.898 -20.625 2.369 1 98 181 LEU B N 1
ATOM 4745 C CA . LEU B 1 181 ? 10.914 -21.375 3.627 1 98 181 LEU B CA 1
ATOM 4746 C C . LEU B 1 181 ? 12.266 -22.031 3.857 1 98 181 LEU B C 1
ATOM 4748 O O . LEU B 1 181 ? 12.812 -22.672 2.959 1 98 181 LEU B O 1
ATOM 4752 N N . ASP B 1 182 ? 12.797 -21.797 5.012 1 97 182 ASP B N 1
ATOM 4753 C CA . ASP B 1 182 ? 14.039 -22.453 5.422 1 97 182 ASP B CA 1
ATOM 4754 C C . ASP B 1 182 ? 13.875 -23.141 6.773 1 97 182 ASP B C 1
ATOM 4756 O O . ASP B 1 182 ? 12.828 -23.016 7.418 1 97 182 ASP B O 1
ATOM 4760 N N . ARG B 1 183 ? 14.789 -24 7.094 1 94.31 183 ARG B N 1
ATOM 4761 C CA . ARG B 1 183 ? 14.852 -24.688 8.383 1 94.31 183 ARG B CA 1
ATOM 4762 C C . ARG B 1 183 ? 16.156 -24.344 9.109 1 94.31 183 ARG B C 1
ATOM 4764 O O . ARG B 1 183 ? 17.234 -24.516 8.555 1 94.31 183 ARG B O 1
ATOM 4771 N N . VAL B 1 184 ? 15.922 -23.781 10.266 1 89.31 184 VAL B N 1
ATOM 4772 C CA . VAL B 1 184 ? 17.094 -23.406 11.062 1 89.31 184 VAL B CA 1
ATOM 4773 C C . VAL B 1 184 ? 17.125 -24.234 12.352 1 89.31 184 VAL B C 1
ATOM 4775 O O . VAL B 1 184 ? 16.078 -24.516 12.938 1 89.31 184 VAL B O 1
ATOM 4778 N N . SER B 1 185 ? 18.328 -24.75 12.633 1 83.56 185 SER B N 1
ATOM 4779 C CA . SER B 1 185 ? 18.531 -25.516 13.859 1 83.56 185 SER B CA 1
ATOM 4780 C C . SER B 1 185 ? 18.781 -24.594 15.047 1 83.56 185 SER B C 1
ATOM 4782 O O . SER B 1 185 ? 19.672 -23.734 15 1 83.56 185 SER B O 1
ATOM 4784 N N . SER B 1 186 ? 17.859 -24.359 15.852 1 68.19 186 SER B N 1
ATOM 4785 C CA . SER B 1 186 ? 18.078 -23.625 17.094 1 68.19 186 SER B CA 1
ATOM 4786 C C . SER B 1 186 ? 17.828 -24.516 18.312 1 68.19 186 SER B C 1
ATOM 4788 O O . SER B 1 186 ? 16.734 -25.047 18.484 1 68.19 186 SER B O 1
ATOM 4790 N N . GLU B 1 187 ? 18.844 -24.5 19.172 1 68.62 187 GLU B N 1
ATOM 4791 C CA . GLU B 1 187 ? 18.844 -25.219 20.438 1 68.62 187 GLU B CA 1
ATOM 4792 C C . GLU B 1 187 ? 18.359 -26.656 20.25 1 68.62 187 GLU B C 1
ATOM 4794 O O . GLU B 1 187 ? 17.562 -27.156 21.047 1 68.62 187 GLU B O 1
ATOM 4799 N N . GLY B 1 188 ? 18.656 -27.312 19.172 1 71.62 188 GLY B N 1
ATOM 4800 C CA . GLY B 1 188 ? 18.359 -28.719 18.984 1 71.62 188 GLY B CA 1
ATOM 4801 C C . GLY B 1 188 ? 17.062 -28.969 18.266 1 71.62 188 GLY B C 1
ATOM 4802 O O . GLY B 1 188 ? 16.688 -30.125 18.031 1 71.62 188 GLY B O 1
ATOM 4803 N N . SER B 1 189 ? 16.328 -27.906 18.047 1 79.44 189 SER B N 1
ATOM 4804 C CA . SER B 1 189 ? 15.07 -28.094 17.344 1 79.44 189 SER B CA 1
ATOM 4805 C C . SER B 1 189 ? 15.078 -27.375 15.992 1 79.44 189 SER B C 1
ATOM 4807 O O . SER B 1 189 ? 15.703 -26.328 15.852 1 79.44 189 SER B O 1
ATOM 4809 N N . LEU B 1 190 ? 14.578 -28.156 14.961 1 83.5 190 LEU B N 1
ATOM 4810 C CA . LEU B 1 190 ? 14.445 -27.547 13.648 1 83.5 190 LEU B CA 1
ATOM 4811 C C . LEU B 1 190 ? 13.188 -26.672 13.562 1 83.5 190 LEU B C 1
ATOM 4813 O O . LEU B 1 190 ? 12.094 -27.141 13.891 1 83.5 190 LEU B O 1
ATOM 4817 N N . THR B 1 191 ? 13.531 -25.406 13.359 1 90.44 191 THR B N 1
ATOM 4818 C CA . THR B 1 191 ? 12.406 -24.484 13.234 1 90.44 191 THR B CA 1
ATOM 4819 C C . THR B 1 191 ? 12.312 -23.938 11.82 1 90.44 191 THR B C 1
ATOM 4821 O O . THR B 1 191 ? 13.336 -23.609 11.203 1 90.44 191 THR B O 1
ATOM 4824 N N . GLU B 1 192 ? 11.125 -23.953 11.273 1 93.62 192 GLU B N 1
ATOM 4825 C CA . GLU B 1 192 ? 10.875 -23.406 9.953 1 93.62 192 GLU B CA 1
ATOM 4826 C C . GLU B 1 192 ? 10.758 -21.875 10 1 93.62 192 GLU B C 1
ATOM 4828 O O . GLU B 1 192 ? 10.062 -21.344 10.859 1 93.62 192 GLU B O 1
ATOM 4833 N N . VAL B 1 193 ? 11.516 -21.203 9.148 1 96 193 VAL B N 1
ATOM 4834 C CA . VAL B 1 193 ? 11.539 -19.734 9.109 1 96 193 VAL B CA 1
ATOM 4835 C C . VAL B 1 193 ? 11.414 -19.266 7.66 1 96 193 VAL B C 1
ATOM 4837 O O . VAL B 1 193 ? 11.922 -19.906 6.742 1 96 193 VAL B O 1
ATOM 4840 N N . VAL B 1 194 ? 10.672 -18.172 7.512 1 97.88 194 VAL B N 1
ATOM 4841 C CA . VAL B 1 194 ? 10.594 -17.562 6.191 1 97.88 194 VAL B CA 1
ATOM 4842 C C . VAL B 1 194 ? 11.766 -16.594 6 1 97.88 194 VAL B C 1
ATOM 4844 O O . VAL B 1 194 ? 11.945 -15.672 6.789 1 97.88 194 VAL B O 1
ATOM 4847 N N . ILE B 1 195 ? 12.531 -16.781 4.984 1 96.62 195 ILE B N 1
ATOM 4848 C CA . ILE B 1 195 ? 13.711 -15.977 4.699 1 96.62 195 ILE B CA 1
ATOM 4849 C C . ILE B 1 195 ? 13.516 -15.219 3.389 1 96.62 195 ILE B C 1
ATOM 4851 O O . ILE B 1 195 ? 12.555 -15.469 2.656 1 96.62 195 ILE B O 1
ATOM 4855 N N . PRO B 1 196 ? 14.383 -14.227 3.135 1 95.69 196 PRO B N 1
ATOM 4856 C CA . PRO B 1 196 ? 14.297 -13.523 1.854 1 95.69 196 PRO B CA 1
ATOM 4857 C C . PRO B 1 196 ? 14.531 -14.445 0.658 1 95.69 196 PRO B C 1
ATOM 4859 O O . PRO B 1 196 ? 15.102 -15.523 0.81 1 95.69 196 PRO B O 1
ATOM 4862 N N . PHE B 1 197 ? 14.008 -14 -0.494 1 94.25 197 PHE B N 1
ATOM 4863 C CA . PHE B 1 197 ? 14.391 -14.648 -1.741 1 94.25 197 PHE B CA 1
ATOM 4864 C C . PHE B 1 197 ? 15.898 -14.539 -1.965 1 94.25 197 PHE B C 1
ATOM 4866 O O . PHE B 1 197 ? 16.484 -13.484 -1.746 1 94.25 197 PHE B O 1
ATOM 4873 N N . PRO B 1 198 ? 16.484 -15.625 -2.404 1 88.62 198 PRO B N 1
ATOM 4874 C CA . PRO B 1 198 ? 17.938 -15.586 -2.604 1 88.62 198 PRO B CA 1
ATOM 4875 C C . PRO B 1 198 ? 18.344 -14.594 -3.686 1 88.62 198 PRO B C 1
ATOM 4877 O O . PRO B 1 198 ? 19.453 -14.031 -3.627 1 88.62 198 PRO B O 1
ATOM 4880 N N . SER B 1 199 ? 17.469 -14.461 -4.695 1 85.19 199 SER B N 1
ATOM 4881 C CA . SER B 1 199 ? 17.75 -13.516 -5.766 1 85.19 199 SER B CA 1
ATOM 4882 C C . SER B 1 199 ? 16.469 -12.953 -6.375 1 85.19 199 SER B C 1
ATOM 4884 O O . SER B 1 199 ? 15.508 -13.695 -6.582 1 85.19 199 SER B O 1
ATOM 4886 N N . VAL B 1 200 ? 16.609 -11.625 -6.68 1 82.06 200 VAL B N 1
ATOM 4887 C CA . VAL B 1 200 ? 15.492 -10.984 -7.359 1 82.06 200 VAL B CA 1
ATOM 4888 C C . VAL B 1 200 ? 15.469 -11.406 -8.828 1 82.06 200 VAL B C 1
ATOM 4890 O O . VAL B 1 200 ? 14.398 -11.484 -9.438 1 82.06 200 VAL B O 1
ATOM 4893 N N . GLN B 1 201 ? 16.562 -11.734 -9.328 1 78.44 201 GLN B N 1
ATOM 4894 C CA . GLN B 1 201 ? 16.703 -12.078 -10.742 1 78.44 201 GLN B CA 1
ATOM 4895 C C . GLN B 1 201 ? 15.844 -13.289 -11.102 1 78.44 201 GLN B C 1
ATOM 4897 O O . GLN B 1 201 ? 15.266 -13.352 -12.188 1 78.44 201 GLN B O 1
ATOM 4902 N N . ASP B 1 202 ? 15.703 -14.117 -10.195 1 75.94 202 ASP B N 1
ATOM 4903 C CA . ASP B 1 202 ? 14.984 -15.367 -10.453 1 75.94 202 ASP B CA 1
ATOM 4904 C C . ASP B 1 202 ? 13.484 -15.125 -10.555 1 75.94 202 ASP B C 1
ATOM 4906 O O . ASP B 1 202 ? 12.742 -15.992 -11.023 1 75.94 202 ASP B O 1
ATOM 4910 N N . MET B 1 203 ? 13.102 -13.938 -10.25 1 79.31 203 MET B N 1
ATOM 4911 C CA . MET B 1 203 ? 11.68 -13.617 -10.211 1 79.31 203 MET B CA 1
ATOM 4912 C C . MET B 1 203 ? 11.234 -12.977 -11.523 1 79.31 203 MET B C 1
ATOM 4914 O O . MET B 1 203 ? 10.039 -12.766 -11.742 1 79.31 203 MET B O 1
ATOM 4918 N N . PHE B 1 204 ? 12.164 -12.625 -12.281 1 81.38 204 PHE B N 1
ATOM 4919 C CA . PHE B 1 204 ? 11.867 -11.922 -13.523 1 81.38 204 PHE B CA 1
ATOM 4920 C C . PHE B 1 204 ? 12.102 -12.828 -14.727 1 81.38 204 PHE B C 1
ATOM 4922 O O . PHE B 1 204 ? 13 -13.664 -14.719 1 81.38 204 PHE B O 1
ATOM 4929 N N . PHE B 1 205 ? 11.211 -12.555 -15.609 1 74.75 205 PHE B N 1
ATOM 4930 C CA . PHE B 1 205 ? 11.367 -13.242 -16.891 1 74.75 205 PHE B CA 1
ATOM 4931 C C . PHE B 1 205 ? 12.172 -12.398 -17.859 1 74.75 205 PHE B C 1
ATOM 4933 O O . PHE B 1 205 ? 11.727 -11.328 -18.281 1 74.75 205 PHE B O 1
ATOM 4940 N N . LEU B 1 206 ? 13.359 -12.781 -18.188 1 65.69 206 LEU B N 1
ATOM 4941 C CA . LEU B 1 206 ? 14.156 -12.203 -19.266 1 65.69 206 LEU B CA 1
ATOM 4942 C C . LEU B 1 206 ? 14.68 -10.828 -18.875 1 65.69 206 LEU B C 1
ATOM 4944 O O . LEU B 1 206 ? 14.945 -9.984 -19.734 1 65.69 206 LEU B O 1
ATOM 4948 N N . VAL B 1 207 ? 14.57 -10.477 -17.578 1 72.56 207 VAL B N 1
ATOM 4949 C CA . VAL B 1 207 ? 15.07 -9.18 -17.141 1 72.56 207 VAL B CA 1
ATOM 4950 C C . VAL B 1 207 ? 16.266 -9.367 -16.219 1 72.56 207 VAL B C 1
ATOM 4952 O O . VAL B 1 207 ? 16.234 -10.195 -15.305 1 72.56 207 VAL B O 1
ATOM 4955 N N . GLU B 1 208 ? 17.266 -8.734 -16.656 1 78 208 GLU B N 1
ATOM 4956 C CA . GLU B 1 208 ? 18.406 -8.719 -15.766 1 78 208 GLU B CA 1
ATOM 4957 C C . GLU B 1 208 ? 18.141 -7.871 -14.523 1 78 208 GLU B C 1
ATOM 4959 O O . GLU B 1 208 ? 18 -6.648 -14.625 1 78 208 GLU B O 1
ATOM 4964 N N . ALA B 1 209 ? 17.734 -8.516 -13.516 1 75.25 209 ALA B N 1
ATOM 4965 C CA . ALA B 1 209 ? 17.484 -7.824 -12.25 1 75.25 209 ALA B CA 1
ATOM 4966 C C . ALA B 1 209 ? 18.656 -8.016 -11.289 1 75.25 209 ALA B C 1
ATOM 4968 O O . ALA B 1 209 ? 19.469 -8.922 -11.469 1 75.25 209 ALA B O 1
ATOM 4969 N N . PRO B 1 210 ? 18.781 -7.086 -10.344 1 74.62 210 PRO B N 1
ATOM 4970 C CA . PRO B 1 210 ? 19.875 -7.23 -9.375 1 74.62 210 PRO B CA 1
ATOM 4971 C C . PRO B 1 210 ? 19.844 -8.578 -8.656 1 74.62 210 PRO B C 1
ATOM 4973 O O . PRO B 1 210 ? 18.797 -9.188 -8.516 1 74.62 210 PRO B O 1
ATOM 4976 N N . THR B 1 211 ? 21.031 -9.039 -8.344 1 76.12 211 THR B N 1
ATOM 4977 C CA . THR B 1 211 ? 21.141 -10.32 -7.652 1 76.12 211 THR B CA 1
ATOM 4978 C C . THR B 1 211 ? 21.188 -10.117 -6.141 1 76.12 211 THR B C 1
ATOM 4980 O O . THR B 1 211 ? 21.844 -10.875 -5.426 1 76.12 211 THR B O 1
ATOM 4983 N N . GLU B 1 212 ? 20.391 -9.312 -5.695 1 83.44 212 GLU B N 1
ATOM 4984 C CA . GLU B 1 212 ? 20.375 -9.047 -4.258 1 83.44 212 GLU B CA 1
ATOM 4985 C C . GLU B 1 212 ? 19.219 -9.781 -3.58 1 83.44 212 GLU B C 1
ATOM 4987 O O . GLU B 1 212 ? 18.25 -10.188 -4.238 1 83.44 212 GLU B O 1
ATOM 4992 N N . GLU B 1 213 ? 19.438 -10.086 -2.289 1 85 213 GLU B N 1
ATOM 4993 C CA . GLU B 1 213 ? 18.344 -10.648 -1.504 1 85 213 GLU B CA 1
ATOM 4994 C C . GLU B 1 213 ? 17.094 -9.758 -1.559 1 85 213 GLU B C 1
ATOM 4996 O O . GLU B 1 213 ? 17.219 -8.531 -1.63 1 85 213 GLU B O 1
ATOM 5001 N N . PHE B 1 214 ? 16.062 -10.445 -1.571 1 90.5 214 PHE B N 1
ATOM 5002 C CA . PHE B 1 214 ? 14.789 -9.75 -1.794 1 90.5 214 PHE B CA 1
ATOM 5003 C C . PHE B 1 214 ? 13.766 -10.148 -0.744 1 90.5 214 PHE B C 1
ATOM 5005 O O . PHE B 1 214 ? 13.305 -11.297 -0.721 1 90.5 214 PHE B O 1
ATOM 5012 N N . GLY B 1 215 ? 13.422 -9.164 0.109 1 91 215 GLY B N 1
ATOM 5013 C CA . GLY B 1 215 ? 12.469 -9.477 1.162 1 91 215 GLY B CA 1
ATOM 5014 C C . GLY B 1 215 ? 13.125 -9.812 2.484 1 91 215 GLY B C 1
ATOM 5015 O O . GLY B 1 215 ? 14.266 -9.414 2.74 1 91 215 GLY B O 1
ATOM 5016 N N . PRO B 1 216 ? 12.398 -10.672 3.295 1 96.19 216 PRO B N 1
ATOM 5017 C CA . PRO B 1 216 ? 10.984 -11.039 3.197 1 96.19 216 PRO B CA 1
ATOM 5018 C C . PRO B 1 216 ? 10.055 -9.836 3.311 1 96.19 216 PRO B C 1
ATOM 5020 O O . PRO B 1 216 ? 10.5 -8.727 3.635 1 96.19 216 PRO B O 1
ATOM 5023 N N . PHE B 1 217 ? 8.836 -10 2.926 1 94.88 217 PHE B N 1
ATOM 5024 C CA . PHE B 1 217 ? 7.867 -8.914 2.918 1 94.88 217 PHE B CA 1
ATOM 5025 C C . PHE B 1 217 ? 6.691 -9.227 3.832 1 94.88 217 PHE B C 1
ATOM 5027 O O . PHE B 1 217 ? 6.359 -10.391 4.051 1 94.88 217 PHE B O 1
ATOM 5034 N N . SER B 1 218 ? 6.02 -8.172 4.277 1 92.75 218 SER B N 1
ATOM 5035 C CA . SER B 1 218 ? 4.949 -8.344 5.254 1 92.75 218 SER B CA 1
ATOM 5036 C C . SER B 1 218 ? 3.58 -8.125 4.621 1 92.75 218 SER B C 1
ATOM 5038 O O . SER B 1 218 ? 2.557 -8.5 5.195 1 92.75 218 SER B O 1
ATOM 5040 N N . THR B 1 219 ? 3.551 -7.488 3.479 1 92.19 219 THR B N 1
ATOM 5041 C CA . THR B 1 219 ? 2.281 -7.223 2.811 1 92.19 219 THR B CA 1
ATOM 5042 C C . THR B 1 219 ? 2.408 -7.445 1.306 1 92.19 219 THR B C 1
ATOM 5044 O O . THR B 1 219 ? 3.512 -7.422 0.76 1 92.19 219 THR B O 1
ATOM 5047 N N . THR B 1 220 ? 1.289 -7.668 0.665 1 94.38 220 THR B N 1
ATOM 5048 C CA . THR B 1 220 ? 1.242 -7.805 -0.787 1 94.38 220 THR B CA 1
ATOM 5049 C C . THR B 1 220 ? 1.706 -6.52 -1.465 1 94.38 220 THR B C 1
ATOM 5051 O O . THR B 1 220 ? 2.465 -6.562 -2.436 1 94.38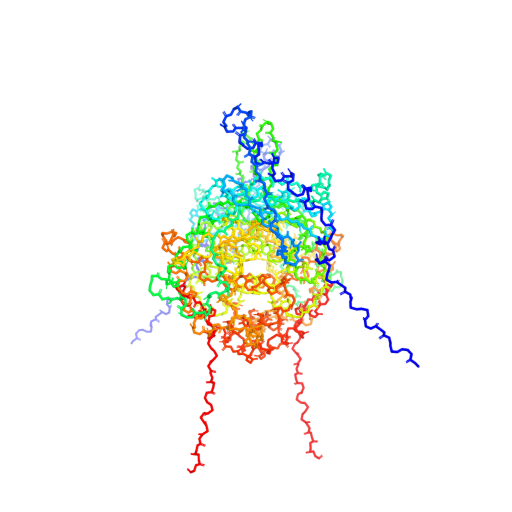 220 THR B O 1
ATOM 5054 N N . HIS B 1 221 ? 1.266 -5.41 -0.967 1 90.88 221 HIS B N 1
ATOM 5055 C CA . HIS B 1 221 ? 1.633 -4.109 -1.521 1 90.88 221 HIS B CA 1
ATOM 5056 C C . HIS B 1 221 ? 3.145 -3.91 -1.498 1 90.88 221 HIS B C 1
ATOM 5058 O O . HIS B 1 221 ? 3.732 -3.486 -2.496 1 90.88 221 HIS B O 1
ATOM 5064 N N . GLU B 1 222 ? 3.717 -4.152 -0.36 1 90.38 222 GLU B N 1
ATOM 5065 C CA . GLU B 1 222 ? 5.164 -4.023 -0.228 1 90.38 222 GLU B CA 1
ATOM 5066 C C . GLU B 1 222 ? 5.891 -4.918 -1.228 1 90.38 222 GLU B C 1
ATOM 5068 O O . GLU B 1 222 ? 6.863 -4.492 -1.854 1 90.38 222 GLU B O 1
ATOM 5073 N N . TYR B 1 223 ? 5.402 -6.086 -1.37 1 93.81 223 TYR B N 1
ATOM 5074 C CA . TYR B 1 223 ? 6.004 -7.09 -2.238 1 93.81 223 TYR B CA 1
ATOM 5075 C C . TYR B 1 223 ? 5.945 -6.656 -3.699 1 93.81 223 TYR B C 1
ATOM 5077 O O . TYR B 1 223 ? 6.977 -6.586 -4.375 1 93.81 223 TYR B O 1
ATOM 5085 N N . LEU B 1 224 ? 4.773 -6.309 -4.176 1 93.94 224 LEU B N 1
ATOM 5086 C CA . LEU B 1 224 ? 4.59 -5.918 -5.57 1 93.94 224 LEU B CA 1
ATOM 5087 C C . LEU B 1 224 ? 5.336 -4.621 -5.875 1 93.94 224 LEU B C 1
ATOM 5089 O O . LEU B 1 224 ? 5.898 -4.465 -6.961 1 93.94 224 LEU B O 1
ATOM 5093 N N . THR B 1 225 ? 5.305 -3.689 -4.941 1 92.25 225 THR B N 1
ATOM 5094 C CA . THR B 1 225 ? 6.012 -2.426 -5.117 1 92.25 225 THR B CA 1
ATOM 5095 C C . THR B 1 225 ? 7.512 -2.658 -5.254 1 92.25 225 THR B C 1
ATOM 5097 O O . THR B 1 225 ? 8.172 -2.027 -6.082 1 92.25 225 THR B O 1
ATOM 5100 N N . ALA B 1 226 ? 8.023 -3.568 -4.43 1 91.38 226 ALA B N 1
ATOM 5101 C CA . ALA B 1 226 ? 9.445 -3.885 -4.496 1 91.38 226 ALA B CA 1
ATOM 5102 C C . ALA B 1 226 ? 9.805 -4.508 -5.84 1 91.38 226 ALA B C 1
ATOM 5104 O O . ALA B 1 226 ? 10.844 -4.184 -6.426 1 91.38 226 ALA B O 1
ATOM 5105 N N . LEU B 1 227 ? 8.992 -5.398 -6.297 1 93.06 227 LEU B N 1
ATOM 5106 C CA . LEU B 1 227 ? 9.211 -6.016 -7.602 1 93.06 227 LEU B CA 1
ATOM 5107 C C . LEU B 1 227 ? 9.227 -4.961 -8.703 1 93.06 227 LEU B C 1
ATOM 5109 O O . LEU B 1 227 ? 10.102 -4.98 -9.57 1 93.06 227 LEU B O 1
ATOM 5113 N N . LEU B 1 228 ? 8.258 -4.102 -8.664 1 93.38 228 LEU B N 1
ATOM 5114 C CA . LEU B 1 228 ? 8.172 -3.055 -9.672 1 93.38 228 LEU B CA 1
ATOM 5115 C C . LEU B 1 228 ? 9.391 -2.143 -9.625 1 93.38 228 LEU B C 1
ATOM 5117 O O . LEU B 1 228 ? 9.914 -1.74 -10.672 1 93.38 228 LEU B O 1
ATOM 5121 N N . ARG B 1 229 ? 9.773 -1.797 -8.445 1 90.81 229 ARG B N 1
ATOM 5122 C CA . ARG B 1 229 ? 10.945 -0.951 -8.289 1 90.81 229 ARG B CA 1
ATOM 5123 C C . ARG B 1 229 ? 12.18 -1.606 -8.906 1 90.81 229 ARG B C 1
ATOM 5125 O O . ARG B 1 229 ? 12.977 -0.939 -9.57 1 90.81 229 ARG B O 1
ATOM 5132 N N . ALA B 1 230 ? 12.344 -2.867 -8.633 1 91.19 230 ALA B N 1
ATOM 5133 C CA . ALA B 1 230 ? 13.453 -3.604 -9.227 1 91.19 230 ALA B CA 1
ATOM 5134 C C . ALA B 1 230 ? 13.391 -3.559 -10.75 1 91.19 230 ALA B C 1
ATOM 5136 O O . ALA B 1 230 ? 14.406 -3.367 -11.422 1 91.19 230 ALA B O 1
ATOM 5137 N N . ARG B 1 231 ? 12.195 -3.725 -11.289 1 92.88 231 ARG B N 1
ATOM 5138 C CA . ARG B 1 231 ? 11.984 -3.66 -12.734 1 92.88 231 ARG B CA 1
ATOM 5139 C C . ARG B 1 231 ? 12.32 -2.275 -13.273 1 92.88 231 ARG B C 1
ATOM 5141 O O . ARG B 1 231 ? 12.992 -2.152 -14.297 1 92.88 231 ARG B O 1
ATOM 5148 N N . ARG B 1 232 ? 11.883 -1.253 -12.617 1 90.88 232 ARG B N 1
ATOM 5149 C CA . ARG B 1 232 ? 12.039 0.121 -13.086 1 90.88 232 ARG B CA 1
ATOM 5150 C C . ARG B 1 232 ? 13.5 0.564 -13.016 1 90.88 232 ARG B C 1
ATOM 5152 O O . ARG B 1 232 ? 13.914 1.458 -13.75 1 90.88 232 ARG B O 1
ATOM 5159 N N . ARG B 1 233 ? 14.234 -0.042 -12.141 1 87.88 233 ARG B N 1
ATOM 5160 C CA . ARG B 1 233 ? 15.664 0.247 -12.062 1 87.88 233 ARG B CA 1
ATOM 5161 C C . ARG B 1 233 ? 16.375 -0.18 -13.336 1 87.88 233 ARG B C 1
ATOM 5163 O O . ARG B 1 233 ? 17.359 0.441 -13.742 1 87.88 233 ARG B O 1
ATOM 5170 N N . VAL B 1 234 ? 15.875 -1.215 -13.922 1 88.06 234 VAL B N 1
ATOM 5171 C CA . VAL B 1 234 ? 16.484 -1.744 -15.133 1 88.06 234 VAL B CA 1
ATOM 5172 C C . VAL B 1 234 ? 15.984 -0.963 -16.344 1 88.06 234 VAL B C 1
ATOM 5174 O O . VAL B 1 234 ? 16.766 -0.599 -17.234 1 88.06 234 VAL B O 1
ATOM 5177 N N . CYS B 1 235 ? 14.703 -0.778 -16.375 1 88.38 235 CYS B N 1
ATOM 5178 C CA . CYS B 1 235 ? 14.047 -0.028 -17.438 1 88.38 235 CYS B CA 1
ATOM 5179 C C . CYS B 1 235 ? 12.75 0.6 -16.953 1 88.38 235 CYS B C 1
ATOM 5181 O O . CYS B 1 235 ? 11.875 -0.098 -16.438 1 88.38 235 CYS B O 1
ATOM 5183 N N . ASP B 1 236 ? 12.727 1.951 -17.109 1 88.31 236 ASP B N 1
ATOM 5184 C CA . ASP B 1 236 ? 11.523 2.641 -16.672 1 88.31 236 ASP B CA 1
ATOM 5185 C C . ASP B 1 236 ? 10.82 3.322 -17.844 1 88.31 236 ASP B C 1
ATOM 5187 O O . ASP B 1 236 ? 11.469 3.928 -18.703 1 88.31 236 ASP B O 1
ATOM 5191 N N . TYR B 1 237 ? 9.625 3.049 -17.984 1 91 237 TYR B N 1
ATOM 5192 C CA . TYR B 1 237 ? 8.789 3.689 -18.984 1 91 237 TYR B CA 1
ATOM 5193 C C . TYR B 1 237 ? 7.363 3.879 -18.484 1 91 237 TYR B C 1
ATOM 5195 O O . TYR B 1 237 ? 7 3.361 -17.422 1 91 237 TYR B O 1
ATOM 5203 N N . PRO B 1 238 ? 6.496 4.617 -19.062 1 92.06 238 PRO B N 1
ATOM 5204 C CA . PRO B 1 238 ? 5.215 5.094 -18.531 1 92.06 238 PRO B CA 1
ATOM 5205 C C . PRO B 1 238 ? 4.293 3.951 -18.109 1 92.06 238 PRO B C 1
ATOM 5207 O O . PRO B 1 238 ? 3.59 4.062 -17.109 1 92.06 238 PRO B O 1
ATOM 5210 N N . THR B 1 239 ? 4.336 2.891 -18.828 1 94.38 239 THR B N 1
ATOM 5211 C CA . THR B 1 239 ? 3.467 1.77 -18.484 1 94.38 239 THR B CA 1
ATOM 5212 C C . THR B 1 239 ? 3.795 1.232 -17.094 1 94.38 239 THR B C 1
ATOM 5214 O O . THR B 1 239 ? 2.896 0.845 -16.344 1 94.38 239 THR B O 1
ATOM 5217 N N . LEU B 1 240 ? 5.035 1.201 -16.781 1 93.56 240 LEU B N 1
ATOM 5218 C CA . LEU B 1 240 ? 5.441 0.725 -15.453 1 93.56 240 LEU B CA 1
ATOM 5219 C C . LEU B 1 240 ? 4.996 1.694 -14.367 1 93.56 240 LEU B C 1
ATOM 5221 O O . LEU B 1 240 ? 4.656 1.275 -13.258 1 93.56 240 LEU B O 1
ATOM 5225 N N . ALA B 1 241 ? 4.977 2.992 -14.688 1 91.75 241 ALA B N 1
ATOM 5226 C CA . ALA B 1 241 ? 4.426 3.975 -13.758 1 91.75 241 ALA B CA 1
ATOM 5227 C C . ALA B 1 241 ? 2.938 3.736 -13.523 1 91.75 241 ALA B C 1
ATOM 5229 O O . ALA B 1 241 ? 2.451 3.855 -12.398 1 91.75 241 ALA B O 1
ATOM 5230 N N . LEU B 1 242 ? 2.291 3.426 -14.602 1 93.25 242 LEU B N 1
ATOM 5231 C CA . LEU B 1 242 ? 0.867 3.123 -14.5 1 93.25 242 LEU B CA 1
ATOM 5232 C C . LEU B 1 242 ? 0.629 1.913 -13.602 1 93.25 242 LEU B C 1
ATOM 5234 O O . LEU B 1 242 ? -0.314 1.899 -12.812 1 93.25 242 LEU B O 1
ATOM 5238 N N . LEU B 1 243 ? 1.487 0.917 -13.75 1 95.06 243 LEU B N 1
ATOM 5239 C CA . LEU B 1 243 ? 1.354 -0.273 -12.914 1 95.06 243 LEU B CA 1
ATOM 5240 C C . LEU B 1 243 ? 1.533 0.074 -11.438 1 95.06 243 LEU B C 1
ATOM 5242 O O . LEU B 1 243 ? 0.905 -0.539 -10.57 1 95.06 243 LEU B O 1
ATOM 5246 N N . GLN B 1 244 ? 2.314 1.034 -11.172 1 92.31 244 GLN B N 1
ATOM 5247 C CA . GLN B 1 244 ? 2.484 1.504 -9.805 1 92.31 244 GLN B CA 1
ATOM 5248 C C . GLN B 1 244 ? 1.163 2 -9.227 1 92.31 244 GLN B C 1
ATOM 5250 O O . GLN B 1 244 ? 0.843 1.724 -8.062 1 92.31 244 GLN B O 1
ATOM 5255 N N . MET B 1 245 ? 0.465 2.664 -9.984 1 90.94 245 MET B N 1
ATOM 5256 C CA . MET B 1 245 ? -0.851 3.135 -9.562 1 90.94 245 MET B CA 1
ATOM 5257 C C . MET B 1 245 ? -1.802 1.963 -9.344 1 90.94 245 MET B C 1
ATOM 5259 O O . MET B 1 245 ? -2.557 1.947 -8.367 1 90.94 245 MET B O 1
ATOM 5263 N N . PHE B 1 246 ? -1.705 1.047 -10.25 1 95 246 PHE B N 1
ATOM 5264 C CA . PHE B 1 246 ? -2.605 -0.097 -10.172 1 95 246 PHE B CA 1
ATOM 5265 C C . PHE B 1 246 ? -2.324 -0.927 -8.93 1 95 246 PHE B C 1
ATOM 5267 O O . PHE B 1 246 ? -3.248 -1.472 -8.312 1 95 246 PHE B O 1
ATOM 5274 N N . ILE B 1 247 ? -1.076 -1.023 -8.484 1 92.25 247 ILE B N 1
ATOM 5275 C CA . ILE B 1 247 ? -0.684 -1.782 -7.301 1 92.25 247 ILE B CA 1
ATOM 5276 C C . ILE B 1 247 ? -1.4 -1.228 -6.07 1 92.25 247 ILE B C 1
ATOM 5278 O O . ILE B 1 247 ? -1.817 -1.986 -5.191 1 92.25 247 ILE B O 1
ATOM 5282 N N . GLY B 1 248 ? -1.608 -0.021 -6.062 1 82.62 248 GLY B N 1
ATOM 5283 C CA . GLY B 1 248 ? -2.225 0.618 -4.91 1 82.62 248 GLY B CA 1
ATOM 5284 C C . GLY B 1 248 ? -3.74 0.593 -4.953 1 82.62 248 GLY B C 1
ATOM 5285 O O . GLY B 1 248 ? -4.398 0.666 -3.916 1 82.62 248 GLY B O 1
ATOM 5286 N N . GLY B 1 249 ? -4.254 0.365 -6.094 1 86.88 249 GLY B N 1
ATOM 5287 C CA . GLY B 1 249 ? -5.68 0.601 -6.23 1 86.88 249 GLY B CA 1
ATOM 5288 C C . GLY B 1 249 ? -6.477 -0.668 -6.473 1 86.88 249 GLY B C 1
ATOM 5289 O O . GLY B 1 249 ? -7.637 -0.765 -6.07 1 86.88 249 GLY B O 1
ATOM 5290 N N . LEU B 1 250 ? -5.816 -1.595 -7.09 1 91.75 250 LEU B N 1
ATOM 5291 C CA . LEU B 1 250 ? -6.641 -2.662 -7.645 1 91.75 250 LEU B CA 1
ATOM 5292 C C . LEU B 1 250 ? -6.68 -3.863 -6.707 1 91.75 250 LEU B C 1
ATOM 5294 O O . LEU B 1 250 ? -7.734 -4.48 -6.527 1 91.75 250 LEU B O 1
ATOM 5298 N N . PRO B 1 251 ? -5.535 -4.215 -6.07 1 91.06 251 PRO B N 1
ATOM 5299 C CA . PRO B 1 251 ? -5.609 -5.359 -5.16 1 91.06 251 PRO B CA 1
ATOM 5300 C C . PRO B 1 251 ? -6.566 -5.125 -3.992 1 91.06 251 PRO B C 1
ATOM 5302 O O . PRO B 1 251 ? -6.625 -4.02 -3.449 1 91.06 251 PRO B O 1
ATOM 5305 N N . ASP B 1 252 ? -7.289 -6.141 -3.635 1 87.69 252 ASP B N 1
ATOM 5306 C CA . ASP B 1 252 ? -8.195 -6.066 -2.494 1 87.69 252 ASP B CA 1
ATOM 5307 C C . ASP B 1 252 ? -7.426 -5.906 -1.187 1 87.69 252 ASP B C 1
ATOM 5309 O O . ASP B 1 252 ? -6.633 -6.773 -0.815 1 87.69 252 ASP B O 1
ATOM 5313 N N . PRO B 1 253 ? -7.711 -4.871 -0.451 1 83.06 253 PRO B N 1
ATOM 5314 C CA . PRO B 1 253 ? -6.965 -4.617 0.783 1 83.06 253 PRO B CA 1
ATOM 5315 C C . PRO B 1 253 ? -7.156 -5.715 1.825 1 83.06 253 PRO B C 1
ATOM 5317 O O . PRO B 1 253 ? -6.297 -5.91 2.689 1 83.06 253 PRO B O 1
ATOM 5320 N N . GLN B 1 254 ? -8.227 -6.418 1.744 1 85 254 GLN B N 1
ATOM 5321 C CA . GLN B 1 254 ? -8.508 -7.488 2.693 1 85 254 GLN B CA 1
ATOM 5322 C C . GLN B 1 254 ? -7.422 -8.555 2.656 1 85 254 GLN B C 1
ATOM 5324 O O . GLN B 1 254 ? -7.188 -9.25 3.65 1 85 254 GLN B O 1
ATOM 5329 N N . PHE B 1 255 ? -6.75 -8.617 1.518 1 91.75 255 PHE B N 1
ATOM 5330 C CA . PHE B 1 255 ? -5.781 -9.695 1.352 1 91.75 255 PHE B CA 1
ATOM 5331 C C . PHE B 1 255 ? -4.363 -9.141 1.276 1 91.75 255 PHE B C 1
ATOM 5333 O O . PHE B 1 255 ? -3.482 -9.75 0.666 1 91.75 255 PHE B O 1
ATOM 5340 N N . ASP B 1 256 ? -4.168 -7.945 1.811 1 90.75 256 ASP B N 1
ATOM 5341 C CA . ASP B 1 256 ? -2.861 -7.301 1.753 1 90.75 256 ASP B CA 1
ATOM 5342 C C . ASP B 1 256 ? -1.906 -7.902 2.781 1 90.75 256 ASP B C 1
ATOM 5344 O O . ASP B 1 256 ? -0.725 -8.109 2.494 1 90.75 256 ASP B O 1
ATOM 5348 N N . ALA B 1 257 ? -2.395 -8.227 3.941 1 91.25 257 ALA B N 1
ATOM 5349 C CA . ALA B 1 257 ? -1.564 -8.719 5.039 1 91.25 257 ALA B CA 1
ATOM 5350 C C . ALA B 1 257 ? -1.661 -10.234 5.164 1 91.25 257 ALA B C 1
ATOM 5352 O O . ALA B 1 257 ? -2.418 -10.875 4.43 1 91.25 257 ALA B O 1
ATOM 5353 N N . ALA B 1 258 ? -0.772 -10.836 6.016 1 94.56 258 ALA B N 1
ATOM 5354 C CA . ALA B 1 258 ? -0.814 -12.266 6.293 1 94.56 258 ALA B CA 1
ATOM 5355 C C . ALA B 1 258 ? -2.236 -12.727 6.605 1 94.56 258 ALA B C 1
ATOM 5357 O O . ALA B 1 258 ? -3.066 -11.93 7.051 1 94.56 258 ALA B O 1
ATOM 5358 N N . PRO B 1 259 ? -2.551 -13.961 6.25 1 97.06 259 PRO B N 1
ATOM 5359 C CA . PRO B 1 259 ? -1.598 -15.047 5.996 1 97.06 259 PRO B CA 1
ATOM 5360 C C . PRO B 1 259 ? -1.194 -15.141 4.527 1 97.06 259 PRO B C 1
ATOM 5362 O O . PRO B 1 259 ? -1.945 -14.719 3.646 1 97.06 259 PRO B O 1
ATOM 5365 N N . PHE B 1 260 ? -0.028 -15.695 4.32 1 98.31 260 PHE B N 1
ATOM 5366 C CA . PHE B 1 260 ? 0.514 -16.062 3.016 1 98.31 260 PHE B CA 1
ATOM 5367 C C . PHE B 1 260 ? 0.673 -17.562 2.9 1 98.31 260 PHE B C 1
ATOM 5369 O O . PHE B 1 260 ? 0.571 -18.281 3.896 1 98.31 260 PHE B O 1
ATOM 5376 N N . ALA B 1 261 ? 0.863 -18.062 1.701 1 98.5 261 ALA B N 1
ATOM 5377 C CA . ALA B 1 261 ? 0.955 -19.5 1.503 1 98.5 261 ALA B CA 1
ATOM 5378 C C . ALA B 1 261 ? 1.866 -19.844 0.326 1 98.5 261 ALA B C 1
ATOM 5380 O O . ALA B 1 261 ? 2.287 -18.953 -0.416 1 98.5 261 ALA B O 1
ATOM 5381 N N . PHE B 1 262 ? 2.146 -21.109 0.209 1 98.38 262 PHE B N 1
ATOM 5382 C CA . PHE B 1 262 ? 2.963 -21.562 -0.907 1 98.38 262 PHE B CA 1
ATOM 5383 C C . PHE B 1 262 ? 2.256 -21.312 -2.234 1 98.38 262 PHE B C 1
ATOM 5385 O O . PHE B 1 262 ? 1.037 -21.469 -2.334 1 98.38 262 PHE B O 1
ATOM 5392 N N . ALA B 1 263 ? 3.023 -20.938 -3.162 1 97.56 263 ALA B N 1
ATOM 5393 C CA . ALA B 1 263 ? 2.551 -20.75 -4.531 1 97.56 263 ALA B CA 1
ATOM 5394 C C . ALA B 1 263 ? 3.324 -21.641 -5.5 1 97.56 263 ALA B C 1
ATOM 5396 O O . ALA B 1 263 ? 4.559 -21.672 -5.477 1 97.56 263 ALA B O 1
ATOM 5397 N N . HIS B 1 264 ? 2.623 -22.422 -6.289 1 97.31 264 HIS B N 1
ATOM 5398 C CA . HIS B 1 264 ? 3.312 -23.156 -7.344 1 97.31 264 HIS B CA 1
ATOM 5399 C C . HIS B 1 264 ? 3.979 -22.203 -8.336 1 97.31 264 HIS B C 1
ATOM 5401 O O . HIS B 1 264 ? 3.355 -21.234 -8.789 1 97.31 264 HIS B O 1
ATOM 5407 N N . PRO B 1 265 ? 5.184 -22.406 -8.656 1 93.75 265 PRO B N 1
ATOM 5408 C CA . PRO B 1 265 ? 5.926 -21.422 -9.461 1 93.75 265 PRO B CA 1
ATOM 5409 C C . PRO B 1 265 ? 5.43 -21.344 -10.898 1 93.75 265 PRO B C 1
ATOM 5411 O O . PRO B 1 265 ? 5.578 -20.312 -11.555 1 93.75 265 PRO B O 1
ATOM 5414 N N . ASP B 1 266 ? 4.941 -22.422 -11.406 1 92.81 266 ASP B N 1
ATOM 5415 C CA . ASP B 1 266 ? 4.41 -22.5 -12.766 1 92.81 266 ASP B CA 1
ATOM 5416 C C . ASP B 1 266 ? 3.084 -23.25 -12.797 1 92.81 266 ASP B C 1
ATOM 5418 O O . ASP B 1 266 ? 2.998 -24.344 -13.359 1 92.81 266 ASP B O 1
ATOM 5422 N N . TYR B 1 267 ? 2.045 -22.594 -12.32 1 95.75 267 TYR B N 1
ATOM 5423 C CA . TYR B 1 267 ? 0.701 -23.125 -12.156 1 95.75 267 TYR B CA 1
ATOM 5424 C C . TYR B 1 267 ? 0.003 -23.266 -13.508 1 95.75 267 TYR B C 1
ATOM 5426 O O . TYR B 1 267 ? -1.037 -22.656 -13.742 1 95.75 267 TYR B O 1
ATOM 5434 N N . SER B 1 268 ? 0.585 -24.203 -14.414 1 93.88 268 SER B N 1
ATOM 5435 C CA . SER B 1 268 ? 0.137 -24.328 -15.797 1 93.88 268 SER B CA 1
ATOM 5436 C C . SER B 1 268 ? -0.425 -25.719 -16.078 1 93.88 268 SER B C 1
ATOM 5438 O O . SER B 1 268 ? -0.22 -26.641 -15.297 1 93.88 268 SER B O 1
ATOM 5440 N N . LEU B 1 269 ? -1.035 -25.859 -17.266 1 95.06 269 LEU B N 1
ATOM 5441 C CA . LEU B 1 269 ? -1.63 -27.109 -17.719 1 95.06 269 LEU B CA 1
ATOM 5442 C C . LEU B 1 269 ? -0.575 -28.203 -17.812 1 95.06 269 LEU B C 1
ATOM 5444 O O . LEU B 1 269 ? -0.866 -29.375 -17.578 1 95.06 269 LEU B O 1
ATOM 5448 N N . HIS B 1 270 ? 0.595 -27.766 -18.078 1 93.12 270 HIS B N 1
ATOM 5449 C CA . HIS B 1 270 ? 1.664 -28.734 -18.328 1 93.12 270 HIS B CA 1
ATOM 5450 C C . HIS B 1 270 ? 2.131 -29.391 -17.031 1 93.12 270 HIS B C 1
ATOM 5452 O O . HIS B 1 270 ? 2.729 -30.469 -17.062 1 93.12 270 HIS B O 1
ATOM 5458 N N . ASN B 1 271 ? 1.815 -28.781 -15.961 1 96.44 271 ASN B N 1
ATOM 5459 C CA . ASN B 1 271 ? 2.332 -29.266 -14.688 1 96.44 271 ASN B CA 1
ATOM 5460 C C . ASN B 1 271 ? 1.238 -29.922 -13.852 1 96.44 271 ASN B C 1
ATOM 5462 O O . ASN B 1 271 ? 1.465 -30.281 -12.695 1 96.44 271 ASN B O 1
ATOM 5466 N N . ILE B 1 272 ? 0.087 -30.031 -14.445 1 98.19 272 ILE B N 1
ATOM 5467 C CA . ILE B 1 272 ? -1.02 -30.719 -13.781 1 98.19 272 ILE B CA 1
ATOM 5468 C C . ILE B 1 272 ? -1.312 -32.031 -14.492 1 98.19 272 ILE B C 1
ATOM 5470 O O . ILE B 1 272 ? -1.53 -32.062 -15.703 1 98.19 272 ILE B O 1
ATOM 5474 N N . ILE B 1 273 ? -1.256 -33.156 -13.711 1 98 273 ILE B N 1
ATOM 5475 C CA . ILE B 1 273 ? -1.549 -34.469 -14.219 1 98 273 ILE B CA 1
ATOM 5476 C C . ILE B 1 273 ? -2.932 -34.906 -13.75 1 98 273 ILE B C 1
ATOM 5478 O O . ILE B 1 273 ? -3.281 -34.75 -12.578 1 98 273 ILE B O 1
ATOM 5482 N N . VAL B 1 274 ? -3.734 -35.438 -14.672 1 98 274 VAL B N 1
ATOM 5483 C CA . VAL B 1 274 ? -5.066 -35.938 -14.312 1 98 274 VAL B CA 1
ATOM 5484 C C . VAL B 1 274 ? -5.164 -37.438 -14.555 1 98 274 VAL B C 1
ATOM 5486 O O . VAL B 1 274 ? -4.461 -37.969 -15.406 1 98 274 VAL B O 1
ATOM 5489 N N . ASP B 1 275 ? -5.992 -38.062 -13.805 1 96.94 275 ASP B N 1
ATOM 5490 C CA . ASP B 1 275 ? -6.184 -39.5 -13.953 1 96.94 275 ASP B CA 1
ATOM 5491 C C . ASP B 1 275 ? -7.324 -39.812 -14.922 1 96.94 275 ASP B C 1
ATOM 5493 O O . ASP B 1 275 ? -7.781 -38.938 -15.648 1 96.94 275 ASP B O 1
ATOM 5497 N N . ASP B 1 276 ? -7.738 -41.062 -14.906 1 92.94 276 ASP B N 1
ATOM 5498 C CA . ASP B 1 276 ? -8.719 -41.562 -15.875 1 92.94 276 ASP B CA 1
ATOM 5499 C C . ASP B 1 276 ? -10.109 -41 -15.562 1 92.94 276 ASP B C 1
ATOM 5501 O O . ASP B 1 276 ? -11.016 -41.062 -16.406 1 92.94 276 ASP B O 1
ATOM 5505 N N . MET B 1 277 ? -10.328 -40.438 -14.453 1 93.94 277 MET B N 1
ATOM 5506 C CA . MET B 1 277 ? -11.609 -39.844 -14.07 1 93.94 277 MET B CA 1
ATOM 5507 C C . MET B 1 277 ? -11.586 -38.344 -14.25 1 93.94 277 MET B C 1
ATOM 5509 O O . MET B 1 277 ? -12.57 -37.656 -13.961 1 93.94 277 MET B O 1
ATOM 5513 N N . GLY B 1 278 ? -10.43 -37.844 -14.68 1 94.5 278 GLY B N 1
ATOM 5514 C CA . GLY B 1 278 ? -10.305 -36.406 -14.93 1 94.5 278 GLY B CA 1
ATOM 5515 C C . GLY B 1 278 ? -10.016 -35.625 -13.672 1 94.5 278 GLY B C 1
ATOM 5516 O O . GLY B 1 278 ? -10.164 -34.406 -13.648 1 94.5 278 GLY B O 1
ATOM 5517 N N . VAL B 1 279 ? -9.648 -36.312 -12.641 1 96.75 279 VAL B N 1
ATOM 5518 C CA . VAL B 1 279 ? -9.328 -35.656 -11.383 1 96.75 279 VAL B CA 1
ATOM 5519 C C . VAL B 1 279 ? -7.809 -35.531 -11.234 1 96.75 279 VAL B C 1
ATOM 5521 O O . VAL B 1 279 ? -7.066 -36.375 -11.781 1 96.75 279 VAL B O 1
ATOM 5524 N N . VAL B 1 280 ? -7.34 -34.531 -10.492 1 98.25 280 VAL B N 1
ATOM 5525 C CA . VAL B 1 280 ? -5.918 -34.25 -10.344 1 98.25 280 VAL B CA 1
ATOM 5526 C C . VAL B 1 280 ? -5.227 -35.438 -9.664 1 98.25 280 VAL B C 1
ATOM 5528 O O . VAL B 1 280 ? -5.605 -35.844 -8.555 1 98.25 280 VAL B O 1
ATOM 5531 N N . SER B 1 281 ? -4.254 -35.969 -10.32 1 97.69 281 SER B N 1
ATOM 5532 C CA . SER B 1 281 ? -3.5 -37.062 -9.75 1 97.69 281 SER B CA 1
ATOM 5533 C C . SER B 1 281 ? -2.09 -36.625 -9.359 1 97.69 281 SER B C 1
ATOM 5535 O O . SER B 1 281 ? -1.396 -37.344 -8.625 1 97.69 281 SER B O 1
ATOM 5537 N N . GLY B 1 282 ? -1.714 -35.5 -9.922 1 98.06 282 GLY B N 1
ATOM 5538 C CA . GLY B 1 282 ? -0.403 -35 -9.555 1 98.06 282 GLY B CA 1
ATOM 5539 C C . GLY B 1 282 ? -0.17 -33.562 -10.016 1 98.06 282 GLY B C 1
ATOM 5540 O O . GLY B 1 282 ? -0.704 -33.125 -11.039 1 98.06 282 GLY B O 1
ATOM 5541 N N . ILE B 1 283 ? 0.547 -32.781 -9.312 1 98.25 283 ILE B N 1
ATOM 5542 C CA . ILE B 1 283 ? 1.08 -31.484 -9.68 1 98.25 283 ILE B CA 1
ATOM 5543 C C . ILE B 1 283 ? 2.605 -31.516 -9.609 1 98.25 283 ILE B C 1
ATOM 5545 O O . ILE B 1 283 ? 3.176 -31.781 -8.547 1 98.25 283 ILE B O 1
ATOM 5549 N N . ILE B 1 284 ? 3.252 -31.219 -10.75 1 96.31 284 ILE B N 1
ATOM 5550 C CA . ILE B 1 284 ? 4.688 -31.453 -10.82 1 96.31 284 ILE B CA 1
ATOM 5551 C C . ILE B 1 284 ? 5.414 -30.141 -11.094 1 96.31 284 ILE B C 1
ATOM 5553 O O . ILE B 1 284 ? 4.781 -29.094 -11.273 1 96.31 284 ILE B O 1
ATOM 5557 N N . ASP B 1 285 ? 6.746 -30.109 -10.992 1 95.06 285 ASP B N 1
ATOM 5558 C CA . ASP B 1 285 ? 7.641 -29 -11.312 1 95.06 285 ASP B CA 1
ATOM 5559 C C . ASP B 1 285 ? 7.492 -27.859 -10.297 1 95.06 285 ASP B C 1
ATOM 5561 O O . ASP B 1 285 ? 7.09 -26.75 -10.648 1 95.06 285 ASP B O 1
ATOM 5565 N N . TRP B 1 286 ? 7.957 -28.125 -9.125 1 96.06 286 TRP B N 1
ATOM 5566 C CA . TRP B 1 286 ? 7.816 -27.188 -8.016 1 96.06 286 TRP B CA 1
ATOM 5567 C C . TRP B 1 286 ? 9.094 -26.391 -7.816 1 96.06 286 TRP B C 1
ATOM 5569 O O . TRP B 1 286 ? 9.312 -25.812 -6.75 1 96.06 286 TRP B O 1
ATOM 5579 N N . ASP B 1 287 ? 9.961 -26.391 -8.859 1 93.56 287 ASP B N 1
ATOM 5580 C CA . ASP B 1 287 ? 11.211 -25.641 -8.766 1 93.56 287 ASP B CA 1
ATOM 5581 C C . ASP B 1 287 ? 10.938 -24.156 -8.562 1 93.56 287 ASP B C 1
ATOM 5583 O O . ASP B 1 287 ? 10.266 -23.516 -9.383 1 93.56 287 ASP B O 1
ATOM 5587 N N . GLY B 1 288 ? 11.445 -23.641 -7.48 1 93.94 288 GLY B N 1
ATOM 5588 C CA . GLY B 1 288 ? 11.273 -22.219 -7.227 1 93.94 288 GLY B CA 1
ATOM 5589 C C . GLY B 1 288 ? 10.055 -21.906 -6.387 1 93.94 288 GLY B C 1
ATOM 5590 O O . GLY B 1 288 ? 9.578 -20.766 -6.371 1 93.94 288 GLY B O 1
ATOM 5591 N N . VAL B 1 289 ? 9.531 -22.891 -5.688 1 96.81 289 VAL B N 1
ATOM 5592 C CA . VAL B 1 289 ? 8.359 -22.688 -4.844 1 96.81 289 VAL B CA 1
ATOM 5593 C C . VAL B 1 289 ? 8.672 -21.656 -3.76 1 96.81 289 VAL B C 1
ATOM 5595 O O . VAL B 1 289 ? 9.758 -21.672 -3.178 1 96.81 289 VAL B O 1
ATOM 5598 N N . ALA B 1 290 ? 7.762 -20.719 -3.613 1 97 290 ALA B N 1
ATOM 5599 C CA . ALA B 1 290 ? 7.914 -19.641 -2.641 1 97 290 ALA B CA 1
ATOM 5600 C C . ALA B 1 290 ? 6.598 -19.359 -1.923 1 97 290 ALA B C 1
ATOM 5602 O O . ALA B 1 290 ? 5.562 -19.938 -2.264 1 97 290 ALA B O 1
ATOM 5603 N N . ILE B 1 291 ? 6.707 -18.672 -0.871 1 98.12 291 ILE B N 1
ATOM 5604 C CA . ILE B 1 291 ? 5.547 -18.172 -0.131 1 98.12 291 ILE B CA 1
ATOM 5605 C C . ILE B 1 291 ? 5.102 -16.828 -0.704 1 98.12 291 ILE B C 1
ATOM 5607 O O . ILE B 1 291 ? 5.883 -15.883 -0.753 1 98.12 291 ILE B O 1
ATOM 5611 N N . GLU B 1 292 ? 3.891 -16.766 -1.146 1 97.5 292 GLU B N 1
ATOM 5612 C CA . GLU B 1 292 ? 3.354 -15.594 -1.821 1 97.5 292 GLU B CA 1
ATOM 5613 C C . GLU B 1 292 ? 1.971 -15.234 -1.285 1 97.5 292 GLU B C 1
ATOM 5615 O O . GLU B 1 292 ? 1.372 -16 -0.531 1 97.5 292 GLU B O 1
ATOM 5620 N N . PRO B 1 293 ? 1.507 -14 -1.666 1 97.06 293 PRO B N 1
ATOM 5621 C CA . PRO B 1 293 ? 0.13 -13.672 -1.289 1 97.06 293 PRO B CA 1
ATOM 5622 C C . PRO B 1 293 ? -0.881 -14.703 -1.787 1 97.06 293 PRO B C 1
ATOM 5624 O O . PRO B 1 293 ? -0.725 -15.242 -2.885 1 97.06 293 PRO B O 1
ATOM 5627 N N . LEU B 1 294 ? -1.951 -14.914 -1.026 1 96.94 294 LEU B N 1
ATOM 5628 C CA . LEU B 1 294 ? -2.939 -15.945 -1.333 1 96.94 294 LEU B CA 1
ATOM 5629 C C . LEU B 1 294 ? -3.496 -15.766 -2.74 1 96.94 294 LEU B C 1
ATOM 5631 O O . LEU B 1 294 ? -3.578 -16.719 -3.51 1 96.94 294 LEU B O 1
ATOM 5635 N N . HIS B 1 295 ? -3.781 -14.547 -3.119 1 95.19 295 HIS B N 1
ATOM 5636 C CA . HIS B 1 295 ? -4.473 -14.25 -4.371 1 95.19 295 HIS B CA 1
ATOM 5637 C C . HIS B 1 295 ? -3.488 -14.109 -5.527 1 95.19 295 HIS B C 1
ATOM 5639 O O . HIS B 1 295 ? -3.893 -13.852 -6.664 1 95.19 295 HIS B O 1
ATOM 5645 N N . CYS B 1 296 ? -2.18 -14.312 -5.332 1 93.56 296 CYS B N 1
ATOM 5646 C CA . CYS B 1 296 ? -1.142 -14.398 -6.352 1 93.56 296 CYS B CA 1
ATOM 5647 C C . CYS B 1 296 ? -0.525 -15.789 -6.391 1 93.56 296 CYS B C 1
ATOM 5649 O O . CYS B 1 296 ? 0.273 -16.094 -7.277 1 93.56 296 CYS B O 1
ATOM 5651 N N . GLY B 1 297 ? -0.909 -16.5 -5.43 1 94.62 297 GLY B N 1
ATOM 5652 C CA . GLY B 1 297 ? -0.259 -17.797 -5.262 1 94.62 297 GLY B CA 1
ATOM 5653 C C . GLY B 1 297 ? -1.235 -18.953 -5.227 1 94.62 297 GLY B C 1
ATOM 5654 O O . GLY B 1 297 ? -1.813 -19.312 -6.254 1 94.62 297 GLY B O 1
ATOM 5655 N N . ALA B 1 298 ? -1.541 -19.406 -4.02 1 97.56 298 ALA B N 1
ATOM 5656 C CA . ALA B 1 298 ? -2.303 -20.641 -3.842 1 97.56 298 ALA B CA 1
ATOM 5657 C C . ALA B 1 298 ? -3.729 -20.484 -4.363 1 97.56 298 ALA B C 1
ATOM 5659 O O . ALA B 1 298 ? -4.324 -21.438 -4.859 1 97.56 298 ALA B O 1
ATOM 5660 N N . LEU B 1 299 ? -4.227 -19.297 -4.293 1 98.19 299 LEU B N 1
ATOM 5661 C CA . LEU B 1 299 ? -5.648 -19.141 -4.582 1 98.19 299 LEU B CA 1
ATOM 5662 C C . LEU B 1 299 ? -5.863 -18.359 -5.871 1 98.19 299 LEU B C 1
ATOM 5664 O O . LEU B 1 299 ? -6.98 -17.922 -6.16 1 98.19 299 LEU B O 1
ATOM 5668 N N . ARG B 1 300 ? -4.781 -18.172 -6.617 1 98.06 300 ARG B N 1
ATOM 5669 C CA . ARG B 1 300 ? -4.938 -17.484 -7.898 1 98.06 300 ARG B CA 1
ATOM 5670 C C . ARG B 1 300 ? -5.609 -18.391 -8.93 1 98.06 300 ARG B C 1
ATOM 5672 O O . ARG B 1 300 ? -5.594 -19.609 -8.789 1 98.06 300 ARG B O 1
ATOM 5679 N N . PHE B 1 301 ? -6.18 -17.734 -9.93 1 98.19 301 PHE B N 1
ATOM 5680 C CA . PHE B 1 301 ? -6.559 -18.5 -11.109 1 98.19 301 PHE B CA 1
ATOM 5681 C C . PHE B 1 301 ? -5.332 -19.094 -11.789 1 98.19 301 PHE B C 1
ATOM 5683 O O . PHE B 1 301 ? -4.285 -18.453 -11.875 1 98.19 301 PHE B O 1
ATOM 5690 N N . PRO B 1 302 ? -5.465 -20.344 -12.25 1 96.88 302 PRO B N 1
ATOM 5691 C CA . PRO B 1 302 ? -4.41 -20.781 -13.164 1 96.88 302 PRO B CA 1
ATOM 5692 C C . PRO B 1 302 ? -4.227 -19.844 -14.352 1 96.88 302 PRO B C 1
ATOM 5694 O O . PRO B 1 302 ? -5.207 -19.375 -14.93 1 96.88 302 PRO B O 1
ATOM 5697 N N . PRO B 1 303 ? -3.025 -19.641 -14.711 1 95.25 303 PRO B N 1
ATOM 5698 C CA . PRO B 1 303 ? -2.764 -18.625 -15.742 1 95.25 303 PRO B CA 1
ATOM 5699 C C . PRO B 1 303 ? -3.506 -18.906 -17.047 1 95.25 303 PRO B C 1
ATOM 5701 O O . PRO B 1 303 ? -3.934 -17.969 -17.734 1 95.25 303 PRO B O 1
ATOM 5704 N N . TRP B 1 304 ? -3.736 -20.172 -17.422 1 95.25 304 TRP B N 1
ATOM 5705 C CA . TRP B 1 304 ? -4.387 -20.438 -18.703 1 95.25 304 TRP B CA 1
ATOM 5706 C C . TRP B 1 304 ? -5.848 -20.016 -18.672 1 95.25 304 TRP B C 1
ATOM 5708 O O . TRP B 1 304 ? -6.488 -19.906 -19.719 1 95.25 304 TRP B O 1
ATOM 5718 N N . LEU B 1 305 ? -6.395 -19.766 -17.438 1 97.06 305 LEU B N 1
ATOM 5719 C CA . LEU B 1 305 ? -7.781 -19.344 -17.328 1 97.06 305 LEU B CA 1
ATOM 5720 C C . LEU B 1 305 ? -7.902 -17.828 -17.438 1 97.06 305 LEU B C 1
ATOM 5722 O O . LEU B 1 305 ? -9.008 -17.281 -17.484 1 97.06 305 LEU B O 1
ATOM 5726 N N . ILE B 1 306 ? -6.785 -17.109 -17.484 1 96.62 306 ILE B N 1
ATOM 5727 C CA . ILE B 1 306 ? -6.875 -15.656 -17.516 1 96.62 306 ILE B CA 1
ATOM 5728 C C . ILE B 1 306 ? -6.129 -15.117 -18.734 1 96.62 306 ILE B C 1
ATOM 5730 O O . ILE B 1 306 ? -5.684 -13.969 -18.75 1 96.62 306 ILE B O 1
ATOM 5734 N N . LEU B 1 307 ? -5.961 -15.945 -19.672 1 94.75 307 LEU B N 1
ATOM 5735 C CA . LEU B 1 307 ? -5.227 -15.594 -20.891 1 94.75 307 LEU B CA 1
ATOM 5736 C C . LEU B 1 307 ? -5.855 -14.383 -21.562 1 94.75 307 LEU B C 1
ATOM 5738 O O . LEU B 1 307 ? -5.152 -13.57 -22.172 1 94.75 307 LEU B O 1
ATOM 5742 N N . ASP B 1 308 ? -7.133 -14.25 -21.5 1 94.5 308 ASP B N 1
ATOM 5743 C CA . ASP B 1 308 ? -7.859 -13.164 -22.156 1 94.5 308 ASP B CA 1
ATOM 5744 C C . ASP B 1 308 ? -7.582 -11.828 -21.469 1 94.5 308 ASP B C 1
ATOM 5746 O O . ASP B 1 308 ? -7.988 -10.773 -21.969 1 94.5 308 ASP B O 1
ATOM 5750 N N . TRP B 1 309 ? -6.902 -11.859 -20.344 1 95.88 309 TRP B N 1
ATOM 5751 C CA . TRP B 1 309 ? -6.531 -10.625 -19.656 1 95.88 309 TRP B CA 1
ATOM 5752 C C . TRP B 1 309 ? -5.184 -10.117 -20.141 1 95.88 309 TRP B C 1
ATOM 5754 O O . TRP B 1 309 ? -4.672 -9.109 -19.641 1 95.88 309 TRP B O 1
ATOM 5764 N N . ASP B 1 310 ? -4.645 -10.797 -21.078 1 95.31 310 ASP B N 1
ATOM 5765 C CA . ASP B 1 310 ? -3.545 -10.367 -21.938 1 95.31 310 ASP B CA 1
ATOM 5766 C C . ASP B 1 310 ? -3.912 -10.508 -23.406 1 95.31 310 ASP B C 1
ATOM 5768 O O . ASP B 1 310 ? -3.512 -11.477 -24.062 1 95.31 310 ASP B O 1
ATOM 5772 N N . PRO B 1 311 ? -4.484 -9.453 -23.922 1 91.75 311 PRO B N 1
ATOM 5773 C CA . PRO B 1 311 ? -5.074 -9.586 -25.25 1 91.75 311 PRO B CA 1
ATOM 5774 C C . PRO B 1 311 ? -4.039 -9.93 -26.328 1 91.75 311 PRO B C 1
ATOM 5776 O O . PRO B 1 311 ? -4.266 -10.836 -27.125 1 91.75 311 PRO B O 1
ATOM 5779 N N . PRO B 1 312 ? -2.902 -9.281 -26.344 1 92.38 312 PRO B N 1
ATOM 5780 C CA . PRO B 1 312 ? -1.924 -9.688 -27.344 1 92.38 312 PRO B CA 1
ATOM 5781 C C . PRO B 1 312 ? -1.505 -11.148 -27.219 1 92.38 312 PRO B C 1
ATOM 5783 O O . PRO B 1 312 ? -1.408 -11.859 -28.219 1 92.38 312 PRO B O 1
ATOM 5786 N N . MET B 1 313 ? -1.28 -11.633 -26.047 1 92.06 313 MET B N 1
ATOM 5787 C CA . MET B 1 313 ? -0.894 -13.023 -25.828 1 92.06 313 MET B CA 1
ATOM 5788 C C . MET B 1 313 ? -2.035 -13.969 -26.188 1 92.06 313 MET B C 1
ATOM 5790 O O . MET B 1 313 ? -1.803 -15.047 -26.734 1 92.06 313 MET B O 1
ATOM 5794 N N . TYR B 1 314 ? -3.219 -13.547 -25.859 1 94.06 314 TYR B N 1
ATOM 5795 C CA . TYR B 1 314 ? -4.41 -14.32 -26.188 1 94.06 314 TYR B CA 1
ATOM 5796 C C . TYR B 1 314 ? -4.531 -14.523 -27.703 1 94.06 314 TYR B C 1
ATOM 5798 O O . TYR B 1 314 ? -4.734 -15.641 -28.172 1 94.06 314 TYR B O 1
ATOM 5806 N N . GLU B 1 315 ? -4.336 -13.453 -28.422 1 93.19 315 GLU B N 1
ATOM 5807 C CA . GLU B 1 315 ? -4.438 -13.516 -29.875 1 93.19 315 GLU B CA 1
ATOM 5808 C C . GLU B 1 315 ? -3.277 -14.312 -30.484 1 93.19 315 GLU B C 1
ATOM 5810 O O . GLU B 1 315 ? -3.473 -15.109 -31.406 1 93.19 315 GLU B O 1
ATOM 5815 N N . ALA B 1 316 ? -2.152 -14.125 -29.938 1 92 316 ALA B N 1
ATOM 5816 C CA . ALA B 1 316 ? -0.971 -14.836 -30.422 1 92 316 ALA B CA 1
ATOM 5817 C C . ALA B 1 316 ? -1.082 -16.328 -30.172 1 92 316 ALA B C 1
ATOM 5819 O O . ALA B 1 316 ? -0.651 -17.141 -31 1 92 316 ALA B O 1
ATOM 5820 N N . SER B 1 317 ? -1.637 -16.688 -29.062 1 91.12 317 SER B N 1
ATOM 5821 C CA . SER B 1 317 ? -1.752 -18.094 -28.688 1 91.12 317 SER B CA 1
ATOM 5822 C C . SER B 1 317 ? -2.695 -18.844 -29.609 1 91.12 317 SER B C 1
ATOM 5824 O O . SER B 1 317 ? -2.52 -20.031 -29.844 1 91.12 317 SER B O 1
ATOM 5826 N N . LYS B 1 318 ? -3.602 -18.156 -30.172 1 90.81 318 LYS B N 1
ATOM 5827 C CA . LYS B 1 318 ? -4.59 -18.766 -31.047 1 90.81 318 LYS B CA 1
ATOM 5828 C C . LYS B 1 318 ? -3.936 -19.312 -32.312 1 90.81 318 LYS B C 1
ATOM 5830 O O . LYS B 1 318 ? -4.469 -20.219 -32.969 1 90.81 318 LYS B O 1
ATOM 5835 N N . VAL B 1 319 ? -2.846 -18.766 -32.594 1 89.94 319 VAL B N 1
ATOM 5836 C CA . VAL B 1 319 ? -2.145 -19.141 -33.812 1 89.94 319 VAL B CA 1
ATOM 5837 C C . VAL B 1 319 ? -1.489 -20.516 -33.594 1 89.94 319 VAL B C 1
ATOM 5839 O O . VAL B 1 319 ? -1.46 -21.328 -34.531 1 89.94 319 VAL B O 1
ATOM 5842 N N . TYR B 1 320 ? -1.062 -20.859 -32.438 1 85.5 320 TYR B N 1
ATOM 5843 C CA . TYR B 1 320 ? -0.194 -22.016 -32.219 1 85.5 320 TYR B CA 1
ATOM 5844 C C . TYR B 1 320 ? -0.947 -23.141 -31.531 1 85.5 320 TYR B C 1
ATOM 5846 O O . TYR B 1 320 ? -0.592 -24.312 -31.688 1 85.5 320 TYR B O 1
ATOM 5854 N N . HIS B 1 321 ? -1.896 -22.766 -30.766 1 86.06 321 HIS B N 1
ATOM 5855 C CA . HIS B 1 321 ? -2.59 -23.797 -29.984 1 86.06 321 HIS B CA 1
ATOM 5856 C C . HIS B 1 321 ? -4.066 -23.453 -29.812 1 86.06 321 HIS B C 1
ATOM 5858 O O . HIS B 1 321 ? -4.465 -22.297 -30 1 86.06 321 HIS B O 1
ATOM 5864 N N . PRO B 1 322 ? -4.836 -24.531 -29.609 1 89.88 322 PRO B N 1
ATOM 5865 C CA . PRO B 1 322 ? -6.227 -24.219 -29.266 1 89.88 322 PRO B CA 1
ATOM 5866 C C . PRO B 1 322 ? -6.34 -23.406 -27.984 1 89.88 322 PRO B C 1
ATOM 5868 O O . PRO B 1 322 ? -5.617 -23.656 -27.016 1 89.88 322 PRO B O 1
ATOM 5871 N N . VAL B 1 323 ? -7.129 -22.359 -28.062 1 92.75 323 VAL B N 1
ATOM 5872 C CA . VAL B 1 323 ? -7.367 -21.5 -26.906 1 92.75 323 VAL B CA 1
ATOM 5873 C C . VAL B 1 323 ? -8.867 -21.406 -26.641 1 92.75 323 VAL B C 1
ATOM 5875 O O . VAL B 1 323 ? -9.672 -21.328 -27.578 1 92.75 323 VAL B O 1
ATOM 5878 N N . ASP B 1 324 ? -9.211 -21.453 -25.422 1 95.31 324 ASP B N 1
ATOM 5879 C CA . ASP B 1 324 ? -10.609 -21.312 -25.047 1 95.31 324 ASP B CA 1
ATOM 5880 C C . ASP B 1 324 ? -11.133 -19.906 -25.391 1 95.31 324 ASP B C 1
ATOM 5882 O O . ASP B 1 324 ? -10.391 -18.938 -25.297 1 95.31 324 ASP B O 1
ATOM 5886 N N . SER B 1 325 ? -12.43 -19.875 -25.781 1 94.88 325 SER B N 1
ATOM 5887 C CA . SER B 1 325 ? -13.047 -18.578 -26.031 1 94.88 325 SER B CA 1
ATOM 5888 C C . SER B 1 325 ? -13.109 -17.75 -24.75 1 94.88 325 SER B C 1
ATOM 5890 O O . SER B 1 325 ? -13 -18.297 -23.641 1 94.88 325 SER B O 1
ATOM 5892 N N . GLN B 1 326 ? -13.266 -16.453 -24.875 1 94.38 326 GLN B N 1
ATOM 5893 C CA . GLN B 1 326 ? -13.375 -15.586 -23.703 1 94.38 326 GLN B CA 1
ATOM 5894 C C . GLN B 1 326 ? -14.562 -15.984 -22.828 1 94.38 326 GLN B C 1
ATOM 5896 O O . GLN B 1 326 ? -14.484 -15.922 -21.609 1 94.38 326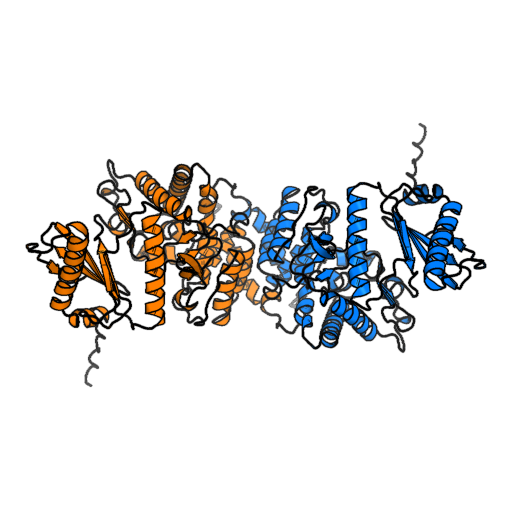 GLN B O 1
ATOM 5901 N N . GLU B 1 327 ? -15.672 -16.359 -23.469 1 95.12 327 GLU B N 1
ATOM 5902 C CA . GLU B 1 327 ? -16.859 -16.812 -22.75 1 95.12 327 GLU B CA 1
ATOM 5903 C C . GLU B 1 327 ? -16.547 -18.078 -21.938 1 95.12 327 GLU B C 1
ATOM 5905 O O . GLU B 1 327 ? -16.969 -18.188 -20.781 1 95.12 327 GLU B O 1
ATOM 5910 N N . ASP B 1 328 ? -15.844 -18.953 -22.594 1 96.12 328 ASP B N 1
ATOM 5911 C CA . ASP B 1 328 ? -15.469 -20.188 -21.906 1 96.12 328 ASP B CA 1
ATOM 5912 C C . ASP B 1 328 ? -14.539 -19.906 -20.734 1 96.12 328 ASP B C 1
ATOM 5914 O O . ASP B 1 328 ? -14.695 -20.484 -19.656 1 96.12 328 ASP B O 1
ATOM 5918 N N . LEU B 1 329 ? -13.586 -19.078 -20.969 1 97 329 LEU B N 1
ATOM 5919 C CA . LEU B 1 329 ? -12.648 -18.734 -19.906 1 97 329 LEU B CA 1
ATOM 5920 C C . LEU B 1 329 ? -13.383 -18.125 -18.719 1 97 329 LEU B C 1
ATOM 5922 O O . LEU B 1 329 ? -13.102 -18.484 -17.562 1 97 329 LEU B O 1
ATOM 5926 N N . HIS B 1 330 ? -14.328 -17.219 -18.938 1 96.31 330 HIS B N 1
ATOM 5927 C CA . HIS B 1 330 ? -15.117 -16.625 -17.875 1 96.31 330 HIS B CA 1
ATOM 5928 C C . HIS B 1 330 ? -15.922 -17.688 -17.125 1 96.31 330 HIS B C 1
ATOM 5930 O O . HIS B 1 330 ? -15.984 -17.672 -15.898 1 96.31 330 HIS B O 1
ATOM 5936 N N . ARG B 1 331 ? -16.531 -18.578 -17.875 1 96.88 331 ARG B N 1
ATOM 5937 C CA . ARG B 1 331 ? -17.281 -19.672 -17.281 1 96.88 331 ARG B CA 1
ATOM 5938 C C . ARG B 1 331 ? -16.391 -20.531 -16.391 1 96.88 331 ARG B C 1
ATOM 5940 O O . ARG B 1 331 ? -16.781 -20.922 -15.289 1 96.88 331 ARG B O 1
ATOM 5947 N N . TYR B 1 332 ? -15.203 -20.891 -16.906 1 98.06 332 TYR B N 1
ATOM 5948 C CA . TYR B 1 332 ? -14.266 -21.719 -16.156 1 98.06 332 TYR B CA 1
ATOM 5949 C C . TYR B 1 332 ? -13.805 -21.016 -14.891 1 98.06 332 TYR B C 1
ATOM 5951 O O . TYR B 1 332 ? -13.617 -21.656 -13.852 1 98.06 332 TYR B O 1
ATOM 5959 N N . ARG B 1 333 ? -13.578 -19.703 -14.953 1 98.06 333 ARG B N 1
ATOM 5960 C CA . ARG B 1 333 ? -13.219 -18.953 -13.758 1 98.06 333 ARG B CA 1
ATOM 5961 C C . ARG B 1 333 ? -14.32 -19.031 -12.703 1 98.06 333 ARG B C 1
ATOM 5963 O O . ARG B 1 333 ? -14.039 -19.234 -11.523 1 98.06 333 ARG B O 1
ATOM 5970 N N . ARG B 1 334 ? -15.57 -18.906 -13.133 1 97.56 334 ARG B N 1
ATOM 5971 C CA . ARG B 1 334 ? -16.688 -19.016 -12.203 1 97.56 334 ARG B CA 1
ATOM 5972 C C . ARG B 1 334 ? -16.75 -20.406 -11.586 1 97.56 334 ARG B C 1
ATOM 5974 O O . ARG B 1 334 ? -16.953 -20.547 -10.375 1 97.56 334 ARG B O 1
ATOM 5981 N N . MET B 1 335 ? -16.562 -21.422 -12.453 1 97.94 335 MET B N 1
ATOM 5982 C CA . MET B 1 335 ? -16.547 -22.797 -11.969 1 97.94 335 MET B CA 1
ATOM 5983 C C . MET B 1 335 ? -15.453 -22.984 -10.914 1 97.94 335 MET B C 1
ATOM 5985 O O . MET B 1 335 ? -15.68 -23.641 -9.898 1 97.94 335 MET B O 1
ATOM 5989 N N . TYR B 1 336 ? -14.328 -22.422 -11.188 1 98.5 336 TYR B N 1
ATOM 5990 C CA . TYR B 1 336 ? -13.195 -22.594 -10.281 1 98.5 336 TYR B CA 1
ATOM 5991 C C . TYR B 1 336 ? -13.453 -21.875 -8.961 1 98.5 336 TYR B C 1
ATOM 5993 O O . TYR B 1 336 ? -13.148 -22.406 -7.891 1 98.5 336 TYR B O 1
ATOM 6001 N N . VAL B 1 337 ? -14.008 -20.641 -8.992 1 98.38 337 VAL B N 1
ATOM 6002 C CA . VAL B 1 337 ? -14.352 -19.906 -7.781 1 98.38 337 VAL B CA 1
ATOM 6003 C C . VAL B 1 337 ? -15.344 -20.719 -6.949 1 98.38 337 VAL B C 1
ATOM 6005 O O . VAL B 1 337 ? -15.203 -20.812 -5.727 1 98.38 337 VAL B O 1
ATOM 6008 N N . ASP B 1 338 ? -16.328 -21.266 -7.594 1 98.19 338 ASP B N 1
ATOM 6009 C CA . ASP B 1 338 ? -17.312 -22.094 -6.906 1 98.19 338 ASP B CA 1
ATOM 6010 C C . ASP B 1 338 ? -16.656 -23.297 -6.246 1 98.19 338 ASP B C 1
ATOM 6012 O O . ASP B 1 338 ? -17.016 -23.672 -5.125 1 98.19 338 ASP B O 1
ATOM 6016 N N . ALA B 1 339 ? -15.75 -23.891 -6.965 1 98.62 339 ALA B N 1
ATOM 6017 C CA . ALA B 1 339 ? -15.039 -25.047 -6.434 1 98.62 339 ALA B CA 1
ATOM 6018 C C . ALA B 1 339 ? -14.219 -24.672 -5.207 1 98.62 339 ALA B C 1
ATOM 6020 O O . ALA B 1 339 ? -14.203 -25.406 -4.211 1 98.62 339 ALA B O 1
ATOM 6021 N N . VAL B 1 340 ? -13.523 -23.547 -5.254 1 98.62 340 VAL B N 1
ATOM 6022 C CA . VAL B 1 340 ? -12.742 -23.078 -4.121 1 98.62 340 VAL B CA 1
ATOM 6023 C C . VAL B 1 340 ? -13.664 -22.766 -2.945 1 98.62 340 VAL B C 1
ATOM 6025 O O . VAL B 1 340 ? -13.328 -23.047 -1.793 1 98.62 340 VAL B O 1
ATOM 6028 N N . ASP B 1 341 ? -14.766 -22.125 -3.238 1 98.38 341 ASP B N 1
ATOM 6029 C CA . ASP B 1 341 ? -15.75 -21.812 -2.205 1 98.38 341 ASP B CA 1
ATOM 6030 C C . ASP B 1 341 ? -16.188 -23.078 -1.465 1 98.38 341 ASP B C 1
ATOM 6032 O O . ASP B 1 341 ? -16.156 -23.125 -0.233 1 98.38 341 ASP B O 1
ATOM 6036 N N . ALA B 1 342 ? -16.531 -24.031 -2.191 1 98.38 342 ALA B N 1
ATOM 6037 C CA . ALA B 1 342 ? -16.984 -25.297 -1.62 1 98.38 342 ALA B CA 1
ATOM 6038 C C . ALA B 1 342 ? -15.883 -25.969 -0.813 1 98.38 342 ALA B C 1
ATOM 6040 O O . ALA B 1 342 ? -16.109 -26.406 0.32 1 98.38 342 ALA B O 1
ATOM 6041 N N . ALA B 1 343 ? -14.727 -26.047 -1.399 1 98.44 343 ALA B N 1
ATOM 6042 C CA . ALA B 1 343 ? -13.602 -26.75 -0.765 1 98.44 343 ALA B CA 1
ATOM 6043 C C . ALA B 1 343 ? -13.18 -26.031 0.515 1 98.44 343 ALA B C 1
ATOM 6045 O O . ALA B 1 343 ? -12.641 -26.656 1.434 1 98.44 343 ALA B O 1
ATOM 6046 N N . SER B 1 344 ? -13.406 -24.719 0.602 1 98.12 344 SER B N 1
ATOM 6047 C CA . SER B 1 344 ? -12.93 -23.938 1.735 1 98.12 344 SER B CA 1
ATOM 6048 C C . SER B 1 344 ? -14.062 -23.641 2.719 1 98.12 344 SER B C 1
ATOM 6050 O O . SER B 1 344 ? -13.875 -22.906 3.684 1 98.12 344 SER B O 1
ATOM 6052 N N . GLY B 1 345 ? -15.273 -24.109 2.496 1 97.19 345 GLY B N 1
ATOM 6053 C CA . GLY B 1 345 ? -16.422 -23.797 3.33 1 97.19 345 GLY B CA 1
ATOM 6054 C C . GLY B 1 345 ? -16.859 -22.344 3.225 1 97.19 345 GLY B C 1
ATOM 6055 O O . GLY B 1 345 ? -17.312 -21.75 4.207 1 97.19 345 GLY B O 1
ATOM 6056 N N . GLY B 1 346 ? -16.547 -21.766 2.072 1 96.19 346 GLY B N 1
ATOM 6057 C CA . GLY B 1 346 ? -16.984 -20.406 1.807 1 96.19 346 GLY B CA 1
ATOM 6058 C C . GLY B 1 346 ? -16.016 -19.359 2.295 1 96.19 346 GLY B C 1
ATOM 6059 O O . GLY B 1 346 ? -16.297 -18.156 2.24 1 96.19 346 GLY B O 1
ATOM 6060 N N . LYS B 1 347 ? -14.812 -19.719 2.623 1 95.5 347 LYS B N 1
ATOM 6061 C CA . LYS B 1 347 ? -13.945 -18.797 3.355 1 95.5 347 LYS B CA 1
ATOM 6062 C C . LYS B 1 347 ? -12.922 -18.156 2.424 1 95.5 347 LYS B C 1
ATOM 6064 O O . LYS B 1 347 ? -12.422 -17.062 2.705 1 95.5 347 LYS B O 1
ATOM 6069 N N . LEU B 1 348 ? -12.609 -18.859 1.282 1 96.81 348 LEU B N 1
ATOM 6070 C CA . LEU B 1 348 ? -11.422 -18.422 0.562 1 96.81 348 LEU B CA 1
ATOM 6071 C C . LEU B 1 348 ? -11.773 -17.969 -0.853 1 96.81 348 LEU B C 1
ATOM 6073 O O . LEU B 1 348 ? -10.906 -17.484 -1.586 1 96.81 348 LEU B O 1
ATOM 6077 N N . SER B 1 349 ? -13.031 -18.094 -1.304 1 96.62 349 SER B N 1
ATOM 6078 C CA . SER B 1 349 ? -13.406 -17.828 -2.688 1 96.62 349 SER B CA 1
ATOM 6079 C C . SER B 1 349 ? -13.211 -16.344 -3.039 1 96.62 349 SER B C 1
ATOM 6081 O O . SER B 1 349 ? -12.945 -16.016 -4.195 1 96.62 349 SER B O 1
ATOM 6083 N N . ALA B 1 350 ? -13.344 -15.477 -2.062 1 95.25 350 ALA B N 1
ATOM 6084 C CA . ALA B 1 350 ? -13.148 -14.047 -2.301 1 95.25 350 ALA B CA 1
ATOM 6085 C C . ALA B 1 350 ? -11.734 -13.758 -2.797 1 95.25 350 ALA B C 1
ATOM 6087 O O . ALA B 1 350 ? -11.539 -12.891 -3.65 1 95.25 350 ALA B O 1
ATOM 6088 N N . ALA B 1 351 ? -10.766 -14.477 -2.295 1 96 351 ALA B N 1
ATOM 6089 C CA . ALA B 1 351 ? -9.367 -14.297 -2.689 1 96 351 ALA B CA 1
ATOM 6090 C C . ALA B 1 351 ? -9.148 -14.742 -4.133 1 96 351 ALA B C 1
ATOM 6092 O O . ALA B 1 351 ? -8.297 -14.18 -4.836 1 96 351 ALA B O 1
ATOM 6093 N N . THR B 1 352 ? -9.875 -15.656 -4.574 1 97.75 352 THR B N 1
ATOM 6094 C CA . THR B 1 352 ? -9.742 -16.188 -5.922 1 97.75 352 THR B CA 1
ATOM 6095 C C . THR B 1 352 ? -10.492 -15.32 -6.93 1 97.75 352 THR B C 1
ATOM 6097 O O . THR B 1 352 ? -10.016 -15.117 -8.047 1 97.75 352 THR B O 1
ATOM 6100 N N . ARG B 1 353 ? -11.57 -14.836 -6.523 1 96.06 353 ARG B N 1
ATOM 6101 C CA . ARG B 1 353 ? -12.523 -14.172 -7.398 1 96.06 353 ARG B CA 1
ATOM 6102 C C . ARG B 1 353 ? -11.867 -13.031 -8.172 1 96.06 353 ARG B C 1
ATOM 6104 O O . ARG B 1 353 ? -12.133 -12.844 -9.359 1 96.06 353 ARG B O 1
ATOM 6111 N N . ASN B 1 354 ? -10.977 -12.266 -7.512 1 93.56 354 ASN B N 1
ATOM 6112 C CA . ASN B 1 354 ? -10.32 -11.133 -8.164 1 93.56 354 ASN B CA 1
ATOM 6113 C C . ASN B 1 354 ? -8.828 -11.391 -8.352 1 93.56 354 ASN B C 1
ATOM 6115 O O . ASN B 1 354 ? -8.055 -10.453 -8.594 1 93.56 354 ASN B O 1
ATOM 6119 N N . SER B 1 355 ? -8.445 -12.664 -8.367 1 96.81 355 SER B N 1
ATOM 6120 C CA . SER B 1 355 ? -7.02 -12.984 -8.367 1 96.81 355 SER B CA 1
ATOM 6121 C C . SER B 1 355 ? -6.387 -12.695 -9.727 1 96.81 355 SER B C 1
ATOM 6123 O O . SER B 1 355 ? -5.172 -12.508 -9.82 1 96.81 355 SER B O 1
ATOM 6125 N N . HIS B 1 356 ? -7.191 -12.664 -10.797 1 96.56 356 HIS B N 1
ATOM 6126 C CA . HIS B 1 356 ? -6.633 -12.367 -12.117 1 96.56 356 HIS B CA 1
ATOM 6127 C C . HIS B 1 356 ? -6.137 -10.93 -12.195 1 96.56 356 HIS B C 1
ATOM 6129 O O . HIS B 1 356 ? -5.262 -10.617 -13 1 96.56 356 HIS B O 1
ATOM 6135 N N . ILE B 1 357 ? -6.648 -10.094 -11.352 1 95.19 357 ILE B N 1
ATOM 6136 C CA . ILE B 1 357 ? -6.199 -8.711 -11.305 1 95.19 357 ILE B CA 1
ATOM 6137 C C . ILE B 1 357 ? -4.812 -8.633 -10.672 1 95.19 357 ILE B C 1
ATOM 6139 O O . ILE B 1 357 ? -3.861 -8.156 -11.289 1 95.19 357 ILE B O 1
ATOM 6143 N N . THR B 1 358 ? -4.676 -9.18 -9.508 1 95.06 358 THR B N 1
ATOM 6144 C CA . THR B 1 358 ? -3.42 -9.078 -8.773 1 95.06 358 THR B CA 1
ATOM 6145 C C . THR B 1 358 ? -2.348 -9.953 -9.414 1 95.06 358 THR B C 1
ATOM 6147 O O . THR B 1 358 ? -1.188 -9.547 -9.516 1 95.06 358 THR B O 1
ATOM 6150 N N . SER B 1 359 ? -2.725 -11.148 -9.781 1 94.88 359 SER B N 1
ATOM 6151 C CA . SER B 1 359 ? -1.751 -11.992 -10.469 1 94.88 359 SER B CA 1
ATOM 6152 C C . SER B 1 359 ? -1.346 -11.398 -11.812 1 94.88 359 SER B C 1
ATOM 6154 O O . SER B 1 359 ? -0.2 -11.547 -12.242 1 94.88 359 SER B O 1
ATOM 6156 N N . GLY B 1 360 ? -2.316 -10.773 -12.477 1 95.5 360 GLY B N 1
ATOM 6157 C CA . GLY B 1 360 ? -1.994 -10.055 -13.695 1 95.5 360 GLY B CA 1
ATOM 6158 C C . GLY B 1 360 ? -0.963 -8.961 -13.492 1 95.5 360 GLY B C 1
ATOM 6159 O O . GLY B 1 360 ? -0.06 -8.789 -14.312 1 95.5 360 GLY B O 1
ATOM 6160 N N . LEU B 1 361 ? -1.139 -8.211 -12.414 1 96 361 LEU B N 1
ATOM 6161 C CA . LEU B 1 361 ? -0.171 -7.172 -12.078 1 96 361 LEU B CA 1
ATOM 6162 C C . LEU B 1 361 ? 1.221 -7.77 -11.891 1 96 361 LEU B C 1
ATOM 6164 O O . LEU B 1 361 ? 2.203 -7.242 -12.422 1 96 361 LEU B O 1
ATOM 6168 N N . SER B 1 362 ? 1.285 -8.836 -11.141 1 95.38 362 SER B N 1
ATOM 6169 C CA . SER B 1 362 ? 2.561 -9.508 -10.914 1 95.38 362 SER B CA 1
ATOM 6170 C C . SER B 1 362 ? 3.191 -9.961 -12.227 1 95.38 362 SER B C 1
ATOM 6172 O O . SER B 1 362 ? 4.391 -9.766 -12.445 1 95.38 362 SER B O 1
ATOM 6174 N N . MET B 1 363 ? 2.412 -10.508 -13.094 1 94.94 363 MET B N 1
ATOM 6175 C CA . MET B 1 363 ? 2.898 -10.961 -14.391 1 94.94 363 MET B CA 1
ATOM 6176 C C . MET B 1 363 ? 3.389 -9.789 -15.234 1 94.94 363 MET B C 1
ATOM 6178 O O . MET B 1 363 ? 4.441 -9.875 -15.867 1 94.94 363 MET B O 1
ATOM 6182 N N . ALA B 1 364 ? 2.621 -8.734 -15.219 1 96.56 364 ALA B N 1
ATOM 6183 C CA . ALA B 1 364 ? 2.973 -7.547 -16 1 96.56 364 ALA B CA 1
ATOM 6184 C C . ALA B 1 364 ? 4.301 -6.957 -15.539 1 96.56 364 ALA B C 1
ATOM 6186 O O . ALA B 1 364 ? 5.07 -6.426 -16.344 1 96.56 364 ALA B O 1
ATOM 6187 N N . ILE B 1 365 ? 4.547 -7.027 -14.258 1 95.38 365 ILE B N 1
ATOM 6188 C CA . ILE B 1 365 ? 5.758 -6.457 -13.672 1 95.38 365 ILE B CA 1
ATOM 6189 C C . ILE B 1 365 ? 6.957 -7.344 -14.008 1 95.38 365 ILE B C 1
ATOM 6191 O O . ILE B 1 365 ? 8.016 -6.844 -14.391 1 95.38 365 ILE B O 1
ATOM 6195 N N . THR B 1 366 ? 6.781 -8.695 -13.984 1 93.88 366 THR B N 1
ATOM 6196 C CA . THR B 1 366 ? 7.922 -9.602 -13.984 1 93.88 366 THR B CA 1
ATOM 6197 C C . THR B 1 366 ? 8.195 -10.133 -15.383 1 93.88 366 THR B C 1
ATOM 6199 O O . THR B 1 366 ? 9.266 -10.688 -15.648 1 93.88 366 THR B O 1
ATOM 6202 N N . ASN B 1 367 ? 7.223 -10.023 -16.266 1 93.25 367 ASN B N 1
ATOM 6203 C CA . ASN B 1 367 ? 7.375 -10.523 -17.625 1 93.25 367 ASN B CA 1
ATOM 6204 C C . ASN B 1 367 ? 7.227 -9.398 -18.656 1 93.25 367 ASN B C 1
ATOM 6206 O O . ASN B 1 367 ? 6.113 -9.055 -19.047 1 93.25 367 ASN B O 1
ATOM 6210 N N . PRO B 1 368 ? 8.281 -8.961 -19.219 1 92.31 368 PRO B N 1
ATOM 6211 C CA . PRO B 1 368 ? 8.25 -7.82 -20.141 1 92.31 368 PRO B CA 1
ATOM 6212 C C . PRO B 1 368 ? 7.348 -8.062 -21.344 1 92.31 368 PRO B C 1
ATOM 6214 O O . PRO B 1 368 ? 6.75 -7.117 -21.859 1 92.31 368 PRO B O 1
ATOM 6217 N N . HIS B 1 369 ? 7.176 -9.289 -21.75 1 92.38 369 HIS B N 1
ATOM 6218 C CA . HIS B 1 369 ? 6.387 -9.602 -22.938 1 92.38 369 HIS B CA 1
ATOM 6219 C C . HIS B 1 369 ? 4.895 -9.453 -22.656 1 92.38 369 HIS B C 1
ATOM 6221 O O . HIS B 1 369 ? 4.09 -9.406 -23.594 1 92.38 369 HIS B O 1
ATOM 6227 N N . GLN B 1 370 ? 4.602 -9.367 -21.406 1 95.19 370 GLN B N 1
ATOM 6228 C CA . GLN B 1 370 ? 3.184 -9.328 -21.078 1 95.19 370 GLN B CA 1
ATOM 6229 C C . GLN B 1 370 ? 2.801 -7.977 -20.469 1 95.19 370 GLN B C 1
ATOM 6231 O O . GLN B 1 370 ? 1.625 -7.723 -20.203 1 95.19 370 GLN B O 1
ATOM 6236 N N . THR B 1 371 ? 3.75 -7.062 -20.297 1 96 371 THR B N 1
ATOM 6237 C CA . THR B 1 371 ? 3.553 -5.816 -19.562 1 96 371 THR B CA 1
ATOM 6238 C C . THR B 1 371 ? 2.5 -4.949 -20.25 1 96 371 THR B C 1
ATOM 6240 O O . THR B 1 371 ? 1.491 -4.59 -19.625 1 96 371 THR B O 1
ATOM 6243 N N . GLU B 1 372 ? 2.684 -4.75 -21.547 1 94.62 372 GLU B N 1
ATOM 6244 C CA . GLU B 1 372 ? 1.82 -3.814 -22.25 1 94.62 372 GLU B CA 1
ATOM 6245 C C . GLU B 1 372 ? 0.403 -4.363 -22.391 1 94.62 372 GLU B C 1
ATOM 6247 O O . GLU B 1 372 ? -0.572 -3.633 -22.203 1 94.62 372 GLU B O 1
ATOM 6252 N N . GLY B 1 373 ? 0.327 -5.637 -22.75 1 95.31 373 GLY B N 1
ATOM 6253 C CA . GLY B 1 373 ? -0.98 -6.246 -22.922 1 95.31 373 GLY B CA 1
ATOM 6254 C C . GLY B 1 373 ? -1.819 -6.254 -21.672 1 95.31 373 GLY B C 1
ATOM 6255 O O . GLY B 1 373 ? -2.984 -5.852 -21.688 1 95.31 373 GLY B O 1
ATOM 6256 N N . ILE B 1 374 ? -1.253 -6.625 -20.609 1 96.75 374 ILE B N 1
ATOM 6257 C CA . ILE B 1 374 ? -1.974 -6.719 -19.344 1 96.75 374 ILE B CA 1
ATOM 6258 C C . ILE B 1 374 ? -2.318 -5.32 -18.844 1 96.75 374 ILE B C 1
ATOM 6260 O O . ILE B 1 374 ? -3.428 -5.082 -18.359 1 96.75 374 ILE B O 1
ATOM 6264 N N . ALA B 1 375 ? -1.356 -4.367 -18.953 1 96.38 375 ALA B N 1
ATOM 6265 C CA . ALA B 1 375 ? -1.609 -2.992 -18.531 1 96.38 375 ALA B CA 1
ATOM 6266 C C . ALA B 1 375 ? -2.797 -2.398 -19.281 1 96.38 375 ALA B C 1
ATOM 6268 O O . ALA B 1 375 ? -3.643 -1.726 -18.688 1 96.38 375 ALA B O 1
ATOM 6269 N N . THR B 1 376 ? -2.836 -2.684 -20.547 1 95 376 THR B N 1
ATOM 6270 C CA . THR B 1 376 ? -3.938 -2.176 -21.359 1 95 376 THR B CA 1
ATOM 6271 C C . THR B 1 376 ? -5.266 -2.76 -20.891 1 95 376 THR B C 1
ATOM 6273 O O . THR B 1 376 ? -6.25 -2.033 -20.734 1 95 376 THR B O 1
ATOM 6276 N N . ARG B 1 377 ? -5.277 -4.023 -20.672 1 96.06 377 ARG B N 1
ATOM 6277 C CA . ARG B 1 377 ? -6.5 -4.688 -20.234 1 96.06 377 ARG B CA 1
ATOM 6278 C C . ARG B 1 377 ? -6.941 -4.184 -18.875 1 96.06 377 ARG B C 1
ATOM 6280 O O . ARG B 1 377 ? -8.133 -3.957 -18.641 1 96.06 377 ARG B O 1
ATOM 6287 N N . LEU B 1 378 ? -6.016 -4.012 -17.984 1 96.25 378 LEU B N 1
ATOM 6288 C CA . LEU B 1 378 ? -6.344 -3.502 -16.656 1 96.25 378 LEU B CA 1
ATOM 6289 C C . LEU B 1 378 ? -6.871 -2.072 -16.734 1 96.25 378 LEU B C 1
ATOM 6291 O O . LEU B 1 378 ? -7.762 -1.69 -15.984 1 96.25 378 LEU B O 1
ATOM 6295 N N . THR B 1 379 ? -6.273 -1.271 -17.641 1 95.69 379 THR B N 1
ATOM 6296 C CA . THR B 1 379 ? -6.766 0.09 -17.828 1 95.69 379 THR B CA 1
ATOM 6297 C C . THR B 1 379 ? -8.203 0.08 -18.344 1 95.69 379 THR B C 1
ATOM 6299 O O . THR B 1 379 ? -9.031 0.87 -17.906 1 95.69 379 THR B O 1
ATOM 6302 N N . GLU B 1 380 ? -8.445 -0.824 -19.234 1 95.19 380 GLU B N 1
ATOM 6303 C CA . GLU B 1 380 ? -9.812 -0.993 -19.719 1 95.19 380 GLU B CA 1
ATOM 6304 C C . GLU B 1 380 ? -10.75 -1.413 -18.594 1 95.19 380 GLU B C 1
ATOM 6306 O O . GLU B 1 380 ? -11.891 -0.956 -18.531 1 95.19 380 GLU B O 1
ATOM 6311 N N . PHE B 1 381 ? -10.297 -2.27 -17.828 1 95.62 381 PHE B N 1
ATOM 6312 C CA . PHE B 1 381 ? -11.039 -2.734 -16.672 1 95.62 381 PHE B CA 1
ATOM 6313 C C . PHE B 1 381 ? -11.438 -1.563 -15.781 1 95.62 381 PHE B C 1
ATOM 6315 O O . PHE B 1 381 ? -12.57 -1.495 -15.297 1 95.62 381 PHE B O 1
ATOM 6322 N N . VAL B 1 382 ? -10.516 -0.595 -15.594 1 94.69 382 VAL B N 1
ATOM 6323 C CA . VAL B 1 382 ? -10.703 0.537 -14.695 1 94.69 382 VAL B CA 1
ATOM 6324 C C . VAL B 1 382 ? -11.602 1.58 -15.359 1 94.69 382 VAL B C 1
ATOM 6326 O O . VAL B 1 382 ? -12.508 2.119 -14.719 1 94.69 382 VAL B O 1
ATOM 6329 N N . LEU B 1 383 ? -11.398 1.814 -16.688 1 93.94 383 LEU B N 1
ATOM 6330 C CA . LEU B 1 383 ? -11.992 2.984 -17.312 1 93.94 383 LEU B CA 1
ATOM 6331 C C . LEU B 1 383 ? -13.203 2.592 -18.156 1 93.94 383 LEU B C 1
ATOM 6333 O O . LEU B 1 383 ? -14.008 3.445 -18.531 1 93.94 383 LEU B O 1
ATOM 6337 N N . GLY B 1 384 ? -13.289 1.295 -18.594 1 91.5 384 GLY B N 1
ATOM 6338 C CA . GLY B 1 384 ? -14.422 0.825 -19.391 1 91.5 384 GLY B CA 1
ATOM 6339 C C . GLY B 1 384 ? -14.32 1.214 -20.859 1 91.5 384 GLY B C 1
ATOM 6340 O O . GLY B 1 384 ? -15.328 1.2 -21.578 1 91.5 384 GLY B O 1
ATOM 6341 N N . SER B 1 385 ? -13.102 1.68 -21.234 1 90.5 385 SER B N 1
ATOM 6342 C CA . SER B 1 385 ? -12.898 2.137 -22.609 1 90.5 385 SER B CA 1
ATOM 6343 C C . SER B 1 385 ? -11.508 1.782 -23.109 1 90.5 385 SER B C 1
ATOM 6345 O O . SER B 1 385 ? -10.508 2.158 -22.5 1 90.5 385 SER B O 1
ATOM 6347 N N . SER B 1 386 ? -11.508 1.118 -24.234 1 88.5 386 SER B N 1
ATOM 6348 C CA . SER B 1 386 ? -10.227 0.764 -24.844 1 88.5 386 SER B CA 1
ATOM 6349 C C . SER B 1 386 ? -9.508 1.997 -25.375 1 88.5 386 SER B C 1
ATOM 6351 O O . SER B 1 386 ? -8.281 2.096 -25.281 1 88.5 386 SER B O 1
ATOM 6353 N N . VAL B 1 387 ? -10.273 2.873 -25.875 1 90.31 387 VAL B N 1
ATOM 6354 C CA . VAL B 1 387 ? -9.711 4.09 -26.453 1 90.31 387 VAL B CA 1
ATOM 6355 C C . VAL B 1 387 ? -9.102 4.949 -25.344 1 90.31 387 VAL B C 1
ATOM 6357 O O . VAL B 1 387 ? -7.961 5.402 -25.453 1 90.31 387 VAL B O 1
ATOM 6360 N N . LEU B 1 388 ? -9.859 5.105 -24.328 1 91.38 388 LEU B N 1
ATOM 6361 C CA . LEU B 1 388 ? -9.375 5.906 -23.219 1 91.38 388 LEU B CA 1
ATOM 6362 C C . LEU B 1 388 ? -8.156 5.258 -22.562 1 91.38 388 LEU B C 1
ATOM 6364 O O . LEU B 1 388 ? -7.258 5.953 -22.078 1 91.38 388 LEU B O 1
ATOM 6368 N N . ALA B 1 389 ? -8.172 3.951 -22.578 1 91.31 389 ALA B N 1
ATOM 6369 C CA . ALA B 1 389 ? -7.047 3.225 -22 1 91.31 389 ALA B CA 1
ATOM 6370 C C . ALA B 1 389 ? -5.746 3.564 -22.719 1 91.31 389 ALA B C 1
ATOM 6372 O O . ALA B 1 389 ? -4.73 3.852 -22.078 1 91.31 389 ALA B O 1
ATOM 6373 N N . VAL B 1 390 ? -5.82 3.609 -23.938 1 90.19 390 VAL B N 1
ATOM 6374 C CA . VAL B 1 390 ? -4.641 3.918 -24.734 1 90.19 390 VAL B CA 1
ATOM 6375 C C . VAL B 1 390 ? -4.234 5.375 -24.516 1 90.19 390 VAL B C 1
ATOM 6377 O O . VAL B 1 390 ? -3.051 5.68 -24.359 1 90.19 390 VAL B O 1
ATOM 6380 N N . GLU B 1 391 ? -5.199 6.207 -24.484 1 92.44 391 GLU B N 1
ATOM 6381 C CA . GLU B 1 391 ? -4.926 7.629 -24.297 1 92.44 391 GLU B CA 1
ATOM 6382 C C . GLU B 1 391 ? -4.246 7.883 -22.953 1 92.44 391 GLU B C 1
ATOM 6384 O O . GLU B 1 391 ? -3.303 8.672 -22.859 1 92.44 391 GLU B O 1
ATOM 6389 N N . VAL B 1 392 ? -4.703 7.266 -21.984 1 92.06 392 VAL B N 1
ATOM 6390 C CA . VAL B 1 392 ? -4.172 7.441 -20.625 1 92.06 392 VAL B CA 1
ATOM 6391 C C . VAL B 1 392 ? -2.727 6.945 -20.578 1 92.06 392 VAL B C 1
ATOM 6393 O O . VAL B 1 392 ? -1.854 7.613 -20.016 1 92.06 392 VAL B O 1
ATOM 6396 N N . MET B 1 393 ? -2.508 5.812 -21.141 1 91 393 MET B N 1
ATOM 6397 C CA . MET B 1 393 ? -1.169 5.23 -21.109 1 91 393 MET B CA 1
ATOM 6398 C C . MET B 1 393 ? -0.168 6.133 -21.828 1 91 393 MET B C 1
ATOM 6400 O O . MET B 1 393 ? 0.958 6.309 -21.359 1 91 393 MET B O 1
ATOM 6404 N N . TYR B 1 394 ? -0.656 6.789 -22.828 1 90.25 394 TYR B N 1
ATOM 6405 C CA . TYR B 1 394 ? 0.213 7.695 -23.578 1 90.25 394 TYR B CA 1
ATOM 6406 C C . TYR B 1 394 ? 0.37 9.023 -22.828 1 90.25 394 TYR B C 1
ATOM 6408 O O . TYR B 1 394 ? 1.428 9.648 -22.891 1 90.25 394 TYR B O 1
ATOM 6416 N N . ALA B 1 395 ? -0.635 9.398 -22.188 1 93.25 395 ALA B N 1
ATOM 6417 C CA . ALA B 1 395 ? -0.658 10.703 -21.516 1 93.25 395 ALA B CA 1
ATOM 6418 C C . ALA B 1 395 ? 0.329 10.742 -20.359 1 93.25 395 ALA B C 1
ATOM 6420 O O . ALA B 1 395 ? 0.897 11.797 -20.047 1 93.25 395 ALA B O 1
ATOM 6421 N N . ILE B 1 396 ? 0.583 9.633 -19.734 1 92.38 396 ILE B N 1
ATOM 6422 C CA . ILE B 1 396 ? 1.443 9.562 -18.562 1 92.38 396 ILE B CA 1
ATOM 6423 C C . ILE B 1 396 ? 2.846 10.047 -18.922 1 92.38 396 ILE B C 1
ATOM 6425 O O . ILE B 1 396 ? 3.51 10.695 -18.109 1 92.38 396 ILE B O 1
ATOM 6429 N N . GLU B 1 397 ? 3.236 9.82 -20.125 1 92 397 GLU B N 1
ATOM 6430 C CA . GLU B 1 397 ? 4.57 10.203 -20.562 1 92 397 GLU B CA 1
ATOM 6431 C C . GLU B 1 397 ? 4.766 11.711 -20.5 1 92 397 GLU B C 1
ATOM 6433 O O . GLU B 1 397 ? 5.895 12.188 -20.344 1 92 397 GLU B O 1
ATOM 6438 N N . ARG B 1 398 ? 3.67 12.406 -20.547 1 90.62 398 ARG B N 1
ATOM 6439 C CA . ARG B 1 398 ? 3.742 13.867 -20.578 1 90.62 398 ARG B CA 1
ATOM 6440 C C . ARG B 1 398 ? 3.379 14.469 -19.219 1 90.62 398 ARG B C 1
ATOM 6442 O O . ARG B 1 398 ? 3.543 15.664 -19 1 90.62 398 ARG B O 1
ATOM 6449 N N . GLY B 1 399 ? 2.859 13.688 -18.375 1 92.31 399 GLY B N 1
ATOM 6450 C CA . GLY B 1 399 ? 2.463 14.18 -17.078 1 92.31 399 GLY B CA 1
ATOM 6451 C C . GLY B 1 399 ? 3.641 14.562 -16.188 1 92.31 399 GLY B C 1
ATOM 6452 O O . GLY B 1 399 ? 4.688 13.906 -16.234 1 92.31 399 GLY B O 1
ATOM 6453 N N . ALA B 1 400 ? 3.395 15.602 -15.367 1 92.56 400 ALA B N 1
ATOM 6454 C CA . ALA B 1 400 ? 4.438 16.078 -14.461 1 92.56 400 ALA B CA 1
ATOM 6455 C C . ALA B 1 400 ? 4.848 14.977 -13.484 1 92.56 400 ALA B C 1
ATOM 6457 O O . ALA B 1 400 ? 5.988 14.953 -13.016 1 92.56 400 ALA B O 1
ATOM 6458 N N . TRP B 1 401 ? 3.932 14.062 -13.258 1 92.19 401 TRP B N 1
ATOM 6459 C CA . TRP B 1 401 ? 4.207 12.945 -12.367 1 92.19 401 TRP B CA 1
ATOM 6460 C C . TRP B 1 401 ? 5.387 12.117 -12.867 1 92.19 401 TRP B C 1
ATOM 6462 O O . TRP B 1 401 ? 6.223 11.672 -12.078 1 92.19 401 TRP B O 1
ATOM 6472 N N . PHE B 1 402 ? 5.422 11.945 -14.172 1 91.19 402 PHE B N 1
ATOM 6473 C CA . PHE B 1 402 ? 6.445 11.094 -14.773 1 91.19 402 PHE B CA 1
ATOM 6474 C C . PHE B 1 402 ? 7.656 11.922 -15.195 1 91.19 402 PHE B C 1
ATOM 6476 O O . PHE B 1 402 ? 8.789 11.43 -15.172 1 91.19 402 PHE B O 1
ATOM 6483 N N . THR B 1 403 ? 7.488 13.25 -15.492 1 91.06 403 THR B N 1
ATOM 6484 C CA . THR B 1 403 ? 8.531 14.008 -16.172 1 91.06 403 THR B CA 1
ATOM 6485 C C . THR B 1 403 ? 9.297 14.891 -15.18 1 91.06 403 THR B C 1
ATOM 6487 O O . THR B 1 403 ? 10.398 15.352 -15.477 1 91.06 403 THR B O 1
ATOM 6490 N N . THR B 1 404 ? 8.742 15.211 -13.984 1 91.75 404 THR B N 1
ATOM 6491 C CA . THR B 1 404 ? 9.406 16.094 -13.031 1 91.75 404 THR B CA 1
ATOM 6492 C C . THR B 1 404 ? 10.68 15.453 -12.492 1 91.75 404 THR B C 1
ATOM 6494 O O . THR B 1 404 ? 10.641 14.336 -11.969 1 91.75 404 THR B O 1
ATOM 6497 N N . PRO B 1 405 ? 11.797 16.125 -12.594 1 90.06 405 PRO B N 1
ATOM 6498 C CA . PRO B 1 405 ? 13.016 15.578 -11.977 1 90.06 405 PRO B CA 1
ATOM 6499 C C . PRO B 1 405 ? 12.891 15.414 -10.469 1 90.06 405 PRO B C 1
ATOM 6501 O O . PRO B 1 405 ? 12.25 16.234 -9.805 1 90.06 405 PRO B O 1
ATOM 6504 N N . PRO B 1 406 ? 13.547 14.438 -9.883 1 84.94 406 PRO B N 1
ATOM 6505 C CA . PRO B 1 406 ? 13.406 14.125 -8.461 1 84.94 406 PRO B CA 1
ATOM 6506 C C . PRO B 1 406 ? 13.859 15.273 -7.562 1 84.94 406 PRO B C 1
ATOM 6508 O O . PRO B 1 406 ? 13.5 15.312 -6.383 1 84.94 406 PRO B O 1
ATOM 6511 N N . THR B 1 407 ? 14.609 16.25 -8.055 1 89.62 407 THR B N 1
ATOM 6512 C CA . THR B 1 407 ? 15.148 17.328 -7.23 1 89.62 407 THR B CA 1
ATOM 6513 C C . THR B 1 407 ? 14.258 18.562 -7.301 1 89.62 407 THR B C 1
ATOM 6515 O O . THR B 1 407 ? 14.492 19.547 -6.598 1 89.62 407 THR B O 1
ATOM 6518 N N . GLU B 1 408 ? 13.203 18.438 -8.109 1 92.31 408 GLU B N 1
ATOM 6519 C CA . GLU B 1 408 ? 12.352 19.609 -8.32 1 92.31 408 GLU B CA 1
ATOM 6520 C C . GLU B 1 408 ? 10.984 19.422 -7.656 1 92.31 408 GLU B C 1
ATOM 6522 O O . GLU B 1 408 ? 10.531 18.281 -7.48 1 92.31 408 GLU B O 1
ATOM 6527 N N . VAL B 1 409 ? 10.406 20.547 -7.246 1 93.94 409 VAL B N 1
ATOM 6528 C CA . VAL B 1 409 ? 9.039 20.516 -6.738 1 93.94 409 VAL B CA 1
ATOM 6529 C C . VAL B 1 409 ? 8.055 20.406 -7.902 1 93.94 409 VAL B C 1
ATOM 6531 O O . VAL B 1 409 ? 8.023 21.281 -8.781 1 93.94 409 VAL B O 1
ATOM 6534 N N . PRO B 1 410 ? 7.293 19.344 -7.926 1 92.12 410 PRO B N 1
ATOM 6535 C CA . PRO B 1 410 ? 6.371 19.188 -9.055 1 92.12 410 PRO B CA 1
ATOM 6536 C C . PRO B 1 410 ? 5.375 20.344 -9.172 1 92.12 410 PRO B C 1
ATOM 6538 O O . PRO B 1 410 ? 4.906 20.859 -8.156 1 92.12 410 PRO B O 1
ATOM 6541 N N . GLU B 1 411 ? 5.082 20.734 -10.383 1 90.56 411 GLU B N 1
ATOM 6542 C CA . GLU B 1 411 ? 4.086 21.75 -10.711 1 90.56 411 GLU B CA 1
ATOM 6543 C C . GLU B 1 411 ? 3.184 21.297 -11.852 1 90.56 411 GLU B C 1
ATOM 6545 O O . GLU B 1 411 ? 3.574 20.438 -12.656 1 90.56 411 GLU B O 1
ATOM 6550 N N . VAL B 1 412 ? 1.971 21.703 -11.734 1 88.38 412 VAL B N 1
ATOM 6551 C CA . VAL B 1 412 ? 1.058 21.484 -12.852 1 88.38 412 VAL B CA 1
ATOM 6552 C C . VAL B 1 412 ? 0.773 22.797 -13.562 1 88.38 412 VAL B C 1
ATOM 6554 O O . VAL B 1 412 ? 0.152 23.703 -12.992 1 88.38 412 VAL B O 1
ATOM 6557 N N . ILE B 1 413 ? 1.37 23.031 -14.695 1 75.44 413 ILE B N 1
ATOM 6558 C CA . ILE B 1 413 ? 1.218 24.266 -15.445 1 75.44 413 ILE B CA 1
ATOM 6559 C C . ILE B 1 413 ? 0.177 24.078 -16.547 1 75.44 413 ILE B C 1
ATOM 6561 O O . ILE B 1 413 ? 0.231 23.109 -17.297 1 75.44 413 ILE B O 1
ATOM 6565 N N . ARG B 1 414 ? -0.973 24.844 -16.484 1 68.12 414 ARG B N 1
ATOM 6566 C CA . ARG B 1 414 ? -1.942 24.766 -17.578 1 68.12 414 ARG B CA 1
ATOM 6567 C C . ARG B 1 414 ? -1.419 25.484 -18.812 1 68.12 414 ARG B C 1
ATOM 6569 O O . ARG B 1 414 ? -0.979 26.625 -18.75 1 68.12 414 ARG B O 1
ATOM 6576 N N . LYS B 1 415 ? -1.027 24.766 -19.75 1 55.91 415 LYS B N 1
ATOM 6577 C CA . LYS B 1 415 ? -0.668 25.391 -21.031 1 55.91 415 LYS B CA 1
ATOM 6578 C C . LYS B 1 415 ? -1.88 26.062 -21.672 1 55.91 415 LYS B C 1
ATOM 6580 O O . LYS B 1 415 ? -2.932 25.422 -21.812 1 55.91 415 LYS B O 1
ATOM 6585 N N . HIS B 1 416 ? -2.064 27.266 -21.438 1 41.25 416 HIS B N 1
ATOM 6586 C CA . HIS B 1 416 ? -3.08 28 -22.188 1 41.25 416 HIS B CA 1
ATOM 6587 C C . HIS B 1 416 ? -2.971 27.719 -23.688 1 41.25 416 HIS B C 1
ATOM 6589 O O . HIS B 1 416 ? -1.891 27.828 -24.266 1 41.25 416 HIS B O 1
ATOM 6595 N N . LEU B 1 417 ? -3.627 26.828 -24.156 1 38.44 417 LEU B N 1
ATOM 6596 C CA . LEU B 1 417 ? -3.752 26.781 -25.609 1 38.44 417 LEU B CA 1
ATOM 6597 C C . LEU B 1 417 ? -3.969 28.188 -26.188 1 38.44 417 LEU B C 1
ATOM 6599 O O . LEU B 1 417 ? -4.961 28.844 -25.859 1 38.44 417 LEU B O 1
ATOM 6603 N N . HIS B 1 418 ? -2.938 28.875 -26.469 1 32.31 418 HIS B N 1
ATOM 6604 C CA . HIS B 1 418 ? -3.09 30 -27.375 1 32.31 418 HIS B CA 1
ATOM 6605 C C . HIS B 1 418 ? -3.902 29.625 -28.609 1 32.31 418 HIS B C 1
ATOM 6607 O O . HIS B 1 418 ? -3.566 28.656 -29.312 1 32.31 418 HIS B O 1
ATOM 6613 N N . SER B 1 419 ? -5.133 29.922 -28.672 1 33.78 419 SER B N 1
ATOM 6614 C CA . SER B 1 419 ? -5.883 30.031 -29.922 1 33.78 419 SER B CA 1
ATOM 6615 C C . SER B 1 419 ? -5.082 30.781 -30.984 1 33.78 419 SER B C 1
ATOM 6617 O O . SER B 1 419 ? -4.824 31.969 -30.844 1 33.78 419 SER B O 1
ATOM 6619 N N . THR B 1 420 ? -4.07 30.359 -31.562 1 32.91 420 THR B N 1
ATOM 6620 C CA . THR B 1 420 ? -3.664 30.922 -32.844 1 32.91 420 THR B CA 1
ATOM 6621 C C . THR B 1 420 ? -4.828 30.906 -33.844 1 32.91 420 THR B C 1
ATOM 6623 O O . THR B 1 420 ? -5.219 29.859 -34.344 1 32.91 420 THR B O 1
ATOM 6626 N N . VAL B 1 421 ? -5.848 31.859 -33.812 1 33.16 421 VAL B N 1
ATOM 6627 C CA . VAL B 1 421 ? -6.652 32.344 -34.938 1 33.16 421 VAL B CA 1
ATOM 6628 C C . VAL B 1 421 ? -5.746 32.656 -36.125 1 33.16 421 VAL B C 1
ATOM 6630 O O . VAL B 1 421 ? -4.887 33.531 -36.031 1 33.16 421 VAL B O 1
ATOM 6633 N N . LEU B 1 422 ? -5.449 31.719 -37.031 1 30.5 422 LEU B N 1
ATOM 6634 C CA . LEU B 1 422 ? -5.09 31.969 -38.406 1 30.5 422 LEU B CA 1
ATOM 6635 C C . LEU B 1 422 ? -5.957 33.062 -39 1 30.5 422 LEU B C 1
ATOM 6637 O O . LEU B 1 422 ? -7.188 32.969 -39 1 30.5 422 LEU B O 1
ATOM 6641 N N . ASP B 1 423 ? -5.57 34.312 -38.844 1 27.94 423 ASP B N 1
ATOM 6642 C CA . ASP B 1 423 ? -5.898 35.406 -39.75 1 27.94 423 ASP B CA 1
ATOM 6643 C C . ASP B 1 423 ? -5.785 34.969 -41.219 1 27.94 423 ASP B C 1
ATOM 6645 O O . ASP B 1 423 ? -4.68 34.906 -41.75 1 27.94 423 ASP B O 1
ATOM 6649 N N . MET B 1 424 ? -6.48 33.969 -41.656 1 24.75 424 MET B N 1
ATOM 6650 C CA . MET B 1 424 ? -6.789 33.844 -43.062 1 24.75 424 MET B CA 1
ATOM 6651 C C . MET B 1 424 ? -7.621 35.031 -43.531 1 24.75 424 MET B C 1
ATOM 6653 O O . MET B 1 424 ? -8.82 35.094 -43.281 1 24.75 424 MET B O 1
ATOM 6657 N N . ASN B 1 425 ? -7.012 36.25 -43.406 1 22.47 425 ASN B N 1
ATOM 6658 C CA . ASN B 1 425 ? -7.168 37.156 -44.562 1 22.47 425 ASN B CA 1
ATOM 6659 C C . ASN B 1 425 ? -6.316 36.719 -45.75 1 22.47 425 ASN B C 1
ATOM 6661 O O . ASN B 1 425 ? -5.191 36.25 -45.562 1 22.47 425 ASN B O 1
#

Nearest PDB structures (foldseek):
  5igh-assembly1_A  TM=5.777E-01  e=5.861E-09  Escherichia coli
  4c58-assembly1_A-2  TM=4.604E-01  e=9.502E-04  Homo sapiens
  7rj8-assembly1_A  TM=4.585E-01  e=1.232E-03  Mus musculus
  7rj7-assembly1_A  TM=4.400E-01  e=1.682E-03  Mus musculus
  5ce3-assembly2_D  TM=2.829E-01  e=3.666E-03  Yersinia enterocolitica

Organism: Pycnoporus cinnabarinus (NCBI:txid5643)

Secondary structure (DSSP, 8-state):
-----------HHHHHHHH--HHHHHHHHHHHHHHHHHHHHS--TT----EEEEEEEEE-SSEEEEEEEETTS-EEEEEEE-S---HHHHHHHHHHHHHHHHHHHH----PPPEEEEESSS-STTSS-EEEEEPPPSEEHHHHTT-TTTS-TT--HHHHHHHHHHHHHHHHHS-BSSBBEEEEEEETTEEEEEEE-BS-SGGGSSS-----S-B--BSBHHHHHHHHHHHHHHH---HHHHHHHHHHHHSS-GGGSBSPEEEE-TT-SGGGEEE-TTS-EEEE---TT-EEEEGGGTTTSPPGGGSGGGSHHHHHHHHHHS----HHHHHHHHHHHHHHHHHHTTTSSHHHHHTHHHHHHHHHHHH-HHHHHHHHHHHHHHHHS-HHHHHHHHHHGGGSHHHHS-TTS-----------------/-----------HHHHHHHH--HHHHHHHHHHHHHHHHHHHHS--TT----EEEEEEEEE-SSEEEEEEEETTS-EEEEEEE-S---HHHHHHHHHHHHHHHHHHHH----PPPEEEEESSS-STTSS-EEEEEPPPSEEHHHHTT-TTTS-TT--HHHHHHHHHHHHHHHHHS-BSSBBEEEEEEETTEEEEEEE-BS-SGGGSSS-----S-B--BSBHHHHHHHHHHHHHHH---HHHHHHHHHHHHSS-GGGSBSPEEEE-TT-SGGGEEE-TTS-EEEE---TT-EEEEGGGTTTSPPGGGSGGGSHHHHHHHHHHS----HHHHHHHHHHHHHHHHHHTTTSSHHHHHTHHHHHHHHHHHH-HHHHHHHHHHHHHHHHS-HHHHHHHHHHGGGSHHHHS-TTS-----------------

Foldseek 3Di:
DPDPDPPPPDDLVVVVQVVWDVVLVFVVVVVLVLVVVCVVVVDSDDDDKGKDWDPDFDDDPFWTKIWIAMPVGFIKIKIFGSPDQDPLNLVLVQLLVVQVVVLVVQHPAFAWAWRDWDSALPGSRSTTMTITGDFDFAQLQVCVPPVVLQDDLRHVLQALLLLLLNLLSQFVPWDQWWATWDWDQDPRDTDIDGFFHQALCVLFDPDDFDGHTHDGGFWQLVRLLSLLVRLVVRPNDLLSVLLNVLSVPPDDPVQTGDTWGKFQPQLESRQFGAHSSNYTRYGYDRRNIITHGSLQGSQEPRPLLLQVLQVVSQVVCVVPDDHDDVVVSVVSLVSNLVSNCVSNVNDCSVSHNSSSSSNLSSCLSRYVVRVVRNSLSVLCVVPVDSVVSVVVSVCSNVDQVNVPDPVDDGDDDPDPPPPPPPPPD/DPDPDPPPPDDLVVVQQVVWDVVLVFVVVVVLVLVVVCVVVVDSDDDDKGKDWDPDFDDDPFWTKIWIAMPVGFIKIKIFGSPDQDPLNLVLVQLLVVQVVVLVVQHPAFAWAWRDWDSALPGSRSTTMTITGDFDFAQLQVCVPPVVLCDDLRHVLQALLQLLLNLLSQFVPWDQWWATWDWDQDPNDTDIDGFFHQALCVLFDPADFDGHTHDGGFWQLVRLVSLLVRLVVRPNDLLSVLLNVLSPPPDDPVQTGDTWGKFQPQLESRQFGAHSSNYTRYGYDRRNIITHGSLQGSQEPRPLLLQVLQVVSQVVCVVPDDHDDVVVSVVSLVSNLVSNCVSNVNDCSVSHNSSSSSNLSSCLSRYVVRVVRNSLSVLCVVPVDSVVSVVVSVCSNVDQVNVPDPVDDGDDDPDPPPPPPPPPD

InterPro domains:
  IPR002575 Aminoglycoside phosphotransferase [PF01636] (56-295)
  IPR011009 Protein kinase-like domain superfamily [SSF56112] (51-311)
  IPR051678 Aminoglycoside Phosphotransferase Enzymes [PTHR21310] (47-349)